Protein AF-A0A2E4GML8-F1 (afdb_monomer_lite)

Foldseek 3Di:
DPPPPDPPDPDDDDDDDDDDDDDPPPPPPDQPAFDFFAQPFQDDDLDFAFQKDWFDFLPLDDQAQWQDKDDDDPPDQKMWTWHWAQAQVGWIWIWIWGVDSPTNDIHTQDTGHQKTWREKDAQPVCVPFQKIWTWIKGSPPDPWIKIWIWMFHWDPDPDIHTDPVRTDTLDMDTADDLQQFYWDQFLVSKIKTAGALRHPAQNLPQSLADQLDDHQAIFTWAQPDDDPVHRTHQDPPQQCPPPPNGDSRGFEGNAHRFHDWEADSVPRWIKTWGAFAAWKTAIARGGGHARQNPPCDGAVHGHVVLFDHHPDDHDHGLDMDTLLQAHAWQFFYQFCAPPCVVRHRWGWTDHQFFGWIKIWHDPPPHTPDIGTRHGDRFSFNYWDQDDRGWIWTQGSHRGIITMDTDDPVCSVVVVVSNNDQKPLSRQQAPVQDRVHGDSNWAWAFFQAAADQQQWDKTKTKNAHDLFAWAAAAQAFIGGDAQIKIKIWTWHALEPPDCVSIATAWIWIFHGHPNDTWIWIWGADPVNNITGTADQQWDKDWHFHHYPPPDPGTDTDIFTGDHRSRLCLLLDVLRPRGARDHLQTQQAWDQPDDPVGTDRRLVVCQSNCRNVHRDDRDHHQHHLLDPVDDLVSSLLSNCQRFPQCQQDVVSSHNDQAHRRSPDDPVNRCQELHCDPDDQVLQFSAGCAFALDLSSHVVLVQLQDDDPSHGPVDSDDHRPPSSSVSVSVVRNPGDGPADFQALDDLVVCVVCQPDPLQQDQAFLVLLVVLCVSLVVQAQEAEQRGGTPSDYHLQQVLVVDGLSRLLVCVQQVQPDPDDPVPDDDPPSDDDDRDRHRSNSRDDPRSSSNNSSNSNHNHAFEEEEEEQAAAPPAPCCLQVCCQQANLQSQNPHHHFSYHHAEYEYNDYDPRGPVVVSCVVRVHYYDPALLCRQQVPHQAGDGAEYEYYFDDDDADADPLGDGFTCLLVSLVSQVVRCVSHVHEHEYEYEFFSGLALVSSVVSVVSCVVSVHQYDYHYLLLQFFKVVRDAAAAAFDFQEKEKEWEDDCRPGVSSQLRNVLSRQQRYRPGAQWWFWKWKDKDVVVVVCVVVCPVHHPVFVVQFVVQAPDFPPPPDDLSVQARMKMWMWIAGPVNYIYIYIYRYRGGDWMKMWTATPPPRDIDMITSDWDPAGPRSSSVSVSVQVSSCSSRVHHSWDNLSSSLSSNSSNNHSVNHVVNRDMGTCPVRRDGDHTPDDHDRDDDDDDHDDPVSD

Structure (mmCIF, N/CA/C/O backbone):
data_AF-A0A2E4GML8-F1
#
_entry.id   AF-A0A2E4GML8-F1
#
loop_
_atom_site.group_PDB
_atom_site.id
_atom_site.type_symbol
_atom_site.label_atom_id
_atom_site.label_alt_id
_atom_site.label_comp_id
_atom_site.label_asym_id
_atom_site.label_entity_id
_atom_site.label_seq_id
_atom_site.pdbx_PDB_ins_code
_atom_site.Cartn_x
_atom_site.Cartn_y
_atom_site.Cartn_z
_atom_site.occupancy
_atom_site.B_iso_or_equiv
_atom_site.auth_seq_id
_atom_site.auth_comp_id
_atom_site.auth_asym_id
_atom_site.auth_atom_id
_atom_site.pdbx_PDB_model_num
ATOM 1 N N . MET A 1 1 ? 67.924 37.752 13.178 1.00 34.91 1 MET A N 1
ATOM 2 C CA . MET A 1 1 ? 68.532 37.431 11.871 1.00 34.91 1 MET A CA 1
ATOM 3 C C . MET A 1 1 ? 67.804 36.215 11.316 1.00 34.91 1 MET A C 1
ATOM 5 O O . MET A 1 1 ? 67.844 35.180 11.957 1.00 34.91 1 MET A O 1
ATOM 9 N N . ILE A 1 2 ? 67.016 36.422 10.255 1.00 37.34 2 ILE A N 1
ATOM 10 C CA . ILE A 1 2 ? 66.423 35.429 9.333 1.00 37.34 2 ILE A CA 1
ATOM 11 C C . ILE A 1 2 ? 66.093 34.062 9.965 1.00 37.34 2 ILE A C 1
ATOM 13 O O . ILE A 1 2 ? 66.774 33.083 9.706 1.00 37.34 2 ILE A O 1
ATOM 17 N N . LEU A 1 3 ? 65.071 34.059 10.829 1.00 33.78 3 LEU A N 1
ATOM 18 C CA . LEU A 1 3 ? 64.222 32.921 11.268 1.00 33.78 3 LEU A CA 1
ATOM 19 C C . LEU A 1 3 ? 63.382 33.265 12.519 1.00 33.78 3 LEU A C 1
ATOM 21 O O . LEU A 1 3 ? 62.731 32.406 13.097 1.00 33.78 3 LEU A O 1
ATOM 25 N N . ALA A 1 4 ? 63.321 34.549 12.891 1.00 35.00 4 ALA A N 1
ATOM 26 C CA . ALA A 1 4 ? 62.378 35.100 13.870 1.00 35.00 4 ALA A CA 1
ATOM 27 C C . ALA A 1 4 ? 61.504 36.219 13.253 1.00 35.00 4 ALA A C 1
ATOM 29 O O . ALA A 1 4 ? 61.182 37.202 13.909 1.00 35.00 4 ALA A O 1
ATOM 30 N N . ILE A 1 5 ? 61.176 36.094 11.956 1.00 35.22 5 ILE A N 1
ATOM 31 C CA . ILE A 1 5 ? 60.320 37.019 11.179 1.00 35.22 5 ILE A CA 1
ATOM 32 C C . ILE A 1 5 ? 59.339 36.197 10.316 1.00 35.22 5 ILE A C 1
ATOM 34 O O . ILE A 1 5 ? 59.251 36.379 9.109 1.00 35.22 5 ILE A O 1
ATOM 38 N N . MET A 1 6 ? 58.642 35.219 10.908 1.00 33.28 6 MET A N 1
ATOM 39 C CA . MET A 1 6 ? 57.557 34.487 10.220 1.00 33.28 6 MET A CA 1
ATOM 40 C C . MET A 1 6 ? 56.359 34.134 11.126 1.00 33.28 6 MET A C 1
ATOM 42 O O . MET A 1 6 ? 55.556 33.284 10.756 1.00 33.28 6 MET A O 1
ATOM 46 N N . SER A 1 7 ? 56.173 34.791 12.282 1.00 32.69 7 SER A N 1
ATOM 47 C CA . SER A 1 7 ? 55.007 34.530 13.157 1.00 32.69 7 SER A CA 1
ATOM 48 C C . SER A 1 7 ? 54.119 35.737 13.490 1.00 32.69 7 SER A C 1
ATOM 50 O O . SER A 1 7 ? 53.157 35.586 14.237 1.00 32.69 7 SER A O 1
ATOM 52 N N . VAL A 1 8 ? 54.340 36.914 12.892 1.00 33.59 8 VAL A N 1
ATOM 53 C CA . VAL A 1 8 ? 53.464 38.085 13.092 1.00 33.59 8 VAL A CA 1
ATOM 54 C C . VAL A 1 8 ? 53.216 38.781 11.755 1.00 33.59 8 VAL A C 1
ATOM 56 O O . VAL A 1 8 ? 53.922 39.721 11.430 1.00 33.59 8 VAL A O 1
ATOM 59 N N . LEU A 1 9 ? 52.268 38.274 10.953 1.00 31.94 9 LEU A N 1
ATOM 60 C CA . LEU A 1 9 ? 51.573 39.005 9.864 1.00 31.94 9 LEU A CA 1
ATOM 61 C C . LEU A 1 9 ? 50.391 38.182 9.289 1.00 31.94 9 LEU A C 1
ATOM 63 O O . LEU A 1 9 ? 50.164 38.096 8.085 1.00 31.94 9 LEU A O 1
ATOM 67 N N . ARG A 1 10 ? 49.603 37.559 10.178 1.00 38.53 10 ARG A N 1
ATOM 68 C CA . ARG A 1 10 ? 48.253 37.031 9.898 1.00 38.53 10 ARG A CA 1
ATOM 69 C C . ARG A 1 10 ? 47.316 37.490 11.018 1.00 38.53 10 ARG A C 1
ATOM 71 O O . ARG A 1 10 ? 47.266 36.851 12.063 1.00 38.53 10 ARG A O 1
ATOM 78 N N . LYS A 1 11 ? 46.665 38.635 10.793 1.00 29.80 11 LYS A N 1
ATOM 79 C CA . LYS A 1 11 ? 45.475 39.238 11.444 1.00 29.80 11 LYS A CA 1
ATOM 80 C C . LYS A 1 11 ? 45.462 40.699 10.955 1.00 29.80 11 LYS A C 1
ATOM 82 O O . LYS A 1 11 ? 46.385 41.437 11.265 1.00 29.80 11 LYS A O 1
ATOM 87 N N . SER A 1 12 ? 44.671 41.026 9.928 1.00 28.55 12 SER A N 1
ATOM 88 C CA . SER A 1 12 ? 43.469 41.878 10.063 1.00 28.55 12 SER A CA 1
ATOM 89 C C . SER A 1 12 ? 43.796 43.156 10.849 1.00 28.55 12 SER A C 1
ATOM 91 O O . SER A 1 12 ? 44.064 43.078 12.039 1.00 28.55 12 SER A O 1
ATOM 93 N N . VAL A 1 13 ? 43.850 44.352 10.272 1.00 28.86 13 VAL A N 1
ATOM 94 C CA . VAL A 1 13 ? 42.737 45.205 9.807 1.00 28.86 13 VAL A CA 1
ATOM 95 C C . VAL A 1 13 ? 43.464 46.504 9.381 1.00 28.86 13 VAL A C 1
ATOM 97 O O . VAL A 1 13 ? 44.367 46.940 10.082 1.00 28.86 13 VAL A O 1
ATOM 100 N N . GLY A 1 14 ? 43.287 47.098 8.203 1.00 40.56 14 GLY A N 1
ATOM 101 C CA . GLY A 1 14 ? 42.026 47.569 7.652 1.00 40.56 14 GLY A CA 1
ATOM 102 C C . GLY A 1 14 ? 41.822 49.033 8.041 1.00 40.56 14 GLY A C 1
ATOM 103 O O . GLY A 1 14 ? 41.130 49.288 9.008 1.00 40.56 14 GLY A O 1
ATOM 104 N N . LEU A 1 15 ? 42.434 49.977 7.320 1.00 32.88 15 LEU A N 1
ATOM 105 C CA . LEU A 1 15 ? 41.909 51.332 7.098 1.00 32.88 15 LEU A CA 1
ATOM 106 C C . LEU A 1 15 ? 42.879 52.130 6.206 1.00 32.88 15 LEU A C 1
ATOM 108 O O . LEU A 1 15 ? 44.069 52.207 6.487 1.00 32.88 15 LEU A O 1
ATOM 112 N N . ILE A 1 16 ? 42.304 52.780 5.192 1.00 32.88 16 ILE A N 1
ATOM 113 C CA . ILE A 1 16 ? 42.807 53.982 4.509 1.00 32.88 16 ILE A CA 1
ATOM 114 C C . ILE A 1 16 ? 43.993 53.769 3.553 1.00 32.88 16 ILE A C 1
ATOM 116 O O . ILE A 1 16 ? 45.135 54.106 3.837 1.00 32.88 16 ILE A O 1
ATOM 120 N N . LEU A 1 17 ? 43.664 53.356 2.329 1.00 29.56 17 LEU A N 1
ATOM 121 C CA . LEU A 1 17 ? 44.216 54.011 1.140 1.00 29.56 17 LEU A CA 1
ATOM 122 C C . LEU A 1 17 ? 43.076 54.147 0.120 1.00 29.56 17 LEU A C 1
ATOM 124 O O . LEU A 1 17 ? 42.823 53.277 -0.708 1.00 29.56 17 LEU A O 1
ATOM 128 N N . MET A 1 18 ? 42.299 55.213 0.296 1.00 36.38 18 MET A N 1
ATOM 129 C CA . MET A 1 18 ? 41.141 55.579 -0.511 1.00 36.38 18 MET A CA 1
ATOM 130 C C . MET A 1 18 ? 41.472 56.932 -1.150 1.00 36.38 18 MET A C 1
ATOM 132 O O . MET A 1 18 ? 41.775 57.862 -0.406 1.00 36.38 18 MET A O 1
ATOM 136 N N . HIS A 1 19 ? 41.370 57.003 -2.484 1.00 33.75 19 HIS A N 1
ATOM 137 C CA . HIS A 1 19 ? 41.458 58.154 -3.410 1.00 33.75 19 HIS A CA 1
ATOM 138 C C . HIS A 1 19 ? 42.639 58.128 -4.400 1.00 33.75 19 HIS A C 1
ATOM 140 O O . HIS A 1 19 ? 43.799 58.104 -4.011 1.00 33.75 19 HIS A O 1
ATOM 146 N N . ALA A 1 20 ? 42.270 58.244 -5.685 1.00 29.72 20 ALA A N 1
ATOM 147 C CA . ALA A 1 20 ? 43.089 58.479 -6.881 1.00 29.72 20 ALA A CA 1
ATOM 148 C C . ALA A 1 20 ? 43.668 57.257 -7.628 1.00 29.72 20 ALA A C 1
ATOM 150 O O . ALA A 1 20 ? 44.875 57.127 -7.801 1.00 29.72 20 ALA A O 1
ATOM 151 N N . ILE A 1 21 ? 42.780 56.444 -8.216 1.00 32.88 21 ILE A N 1
ATOM 152 C CA . ILE A 1 21 ? 42.972 55.972 -9.600 1.00 32.88 21 ILE A CA 1
ATOM 153 C C . ILE A 1 21 ? 41.693 56.326 -10.362 1.00 32.88 21 ILE A C 1
ATOM 155 O O . ILE A 1 21 ? 40.656 55.687 -10.203 1.00 32.88 21 ILE A O 1
ATOM 159 N N . THR A 1 22 ? 41.767 57.400 -11.144 1.00 33.22 22 THR A N 1
ATOM 160 C CA . THR A 1 22 ? 40.674 57.917 -11.968 1.00 33.22 22 THR A CA 1
ATOM 161 C C . THR A 1 22 ? 40.956 57.591 -13.434 1.00 33.22 22 THR A C 1
ATOM 163 O O . THR A 1 22 ? 42.061 57.822 -13.915 1.00 33.22 22 THR A O 1
ATOM 166 N N . ALA A 1 23 ? 39.910 57.130 -14.125 1.00 34.31 23 ALA A N 1
ATOM 167 C CA . ALA A 1 23 ? 39.710 57.153 -15.577 1.00 34.31 23 ALA A CA 1
ATOM 168 C C . ALA A 1 23 ? 40.485 56.149 -16.461 1.00 34.31 23 ALA A C 1
ATOM 170 O O . ALA A 1 23 ? 41.213 56.516 -17.376 1.00 34.31 23 ALA A O 1
ATOM 171 N N . CYS A 1 24 ? 40.141 54.869 -16.326 1.00 28.94 24 CYS A N 1
ATOM 172 C CA . CYS A 1 24 ? 39.686 54.118 -17.499 1.00 28.94 24 CYS A CA 1
ATOM 173 C C . CYS A 1 24 ? 38.272 53.629 -17.195 1.00 28.94 24 CYS A C 1
ATOM 175 O O . CYS A 1 24 ? 38.067 52.673 -16.450 1.00 28.94 24 CYS A O 1
ATOM 177 N N . VAL A 1 25 ? 37.291 54.366 -17.713 1.00 33.84 25 VAL A N 1
ATOM 178 C CA . VAL A 1 25 ? 35.894 53.946 -17.747 1.00 33.84 25 VAL A CA 1
ATOM 179 C C . VAL A 1 25 ? 35.838 52.748 -18.690 1.00 33.84 25 VAL A C 1
ATOM 181 O O . VAL A 1 25 ? 35.785 52.908 -19.905 1.00 33.84 25 VAL A O 1
ATOM 184 N N . VAL A 1 26 ? 35.876 51.537 -18.134 1.00 34.19 26 VAL A N 1
ATOM 185 C CA . VAL A 1 26 ? 35.192 50.424 -18.785 1.00 34.19 26 VAL A CA 1
ATOM 186 C C . VAL A 1 26 ? 33.723 50.789 -18.674 1.00 34.19 26 VAL A C 1
ATOM 188 O O . VAL A 1 26 ? 33.162 50.809 -17.579 1.00 34.19 26 VAL A O 1
ATOM 191 N N . ILE A 1 27 ? 33.141 51.182 -19.803 1.00 33.50 27 ILE A N 1
ATOM 192 C CA . ILE A 1 27 ? 31.697 51.246 -19.981 1.00 33.50 27 ILE A CA 1
ATOM 193 C C . ILE A 1 27 ? 31.216 49.828 -19.668 1.00 33.50 27 ILE A C 1
ATOM 195 O O . ILE A 1 27 ? 31.347 48.929 -20.493 1.00 33.50 27 ILE A O 1
ATOM 199 N N . GLY A 1 28 ? 30.777 49.594 -18.432 1.00 34.22 28 GLY A N 1
ATOM 200 C CA . GLY A 1 28 ? 29.995 48.411 -18.125 1.00 34.22 28 GLY A CA 1
ATOM 201 C C . GLY A 1 28 ? 28.748 48.520 -18.982 1.00 34.22 28 GLY A C 1
ATOM 202 O O . GLY A 1 28 ? 28.014 49.499 -18.847 1.00 34.22 28 GLY A O 1
ATOM 203 N N . GLU A 1 29 ? 28.563 47.581 -19.909 1.00 38.66 29 GLU A N 1
ATOM 204 C CA . GLU A 1 29 ? 27.299 47.438 -20.622 1.00 38.66 29 GLU A CA 1
ATOM 205 C C . GLU A 1 29 ? 26.171 47.492 -19.589 1.00 38.66 29 GLU A C 1
ATOM 207 O O . GLU A 1 29 ? 26.199 46.764 -18.589 1.00 38.66 29 GLU A O 1
ATOM 212 N N . GLU A 1 30 ? 25.208 48.398 -19.785 1.00 44.25 30 GLU A N 1
ATOM 213 C CA . GLU A 1 30 ? 24.004 48.388 -18.962 1.00 44.25 30 GLU A CA 1
ATOM 214 C C . GLU A 1 30 ? 23.403 46.973 -19.010 1.00 44.25 30 GLU A C 1
ATOM 216 O O . GLU A 1 30 ? 23.312 46.385 -20.094 1.00 44.25 30 GLU A O 1
ATOM 221 N N . PRO A 1 31 ? 22.987 46.396 -17.867 1.00 53.28 31 PRO A N 1
ATOM 222 C CA . PRO A 1 31 ? 22.363 45.082 -17.866 1.00 53.28 31 PRO A CA 1
ATOM 223 C C . PRO A 1 31 ? 21.170 45.103 -18.821 1.00 53.28 31 PRO A C 1
ATOM 225 O O . PRO A 1 31 ? 20.324 45.996 -18.733 1.00 53.28 31 PRO A O 1
ATOM 228 N N . ALA A 1 32 ? 21.116 44.131 -19.738 1.00 63.62 32 ALA A N 1
ATOM 229 C CA . ALA A 1 32 ? 20.078 44.038 -20.759 1.00 63.62 32 ALA A CA 1
ATOM 230 C C . ALA A 1 32 ? 18.687 44.188 -20.122 1.00 63.62 32 ALA A C 1
ATOM 232 O O . ALA A 1 32 ? 18.182 43.287 -19.447 1.00 63.62 32 ALA A O 1
ATOM 233 N N . LYS A 1 33 ? 18.068 45.356 -20.303 1.00 72.56 33 LYS A N 1
ATOM 234 C CA . LYS A 1 33 ? 16.851 45.711 -19.578 1.00 72.56 33 LYS A CA 1
ATOM 235 C C . LYS A 1 33 ? 15.660 44.988 -20.195 1.00 72.56 33 LYS A C 1
ATOM 237 O O . LYS A 1 33 ? 15.373 45.124 -21.383 1.00 72.56 33 LYS A O 1
ATOM 242 N N . ARG A 1 34 ? 14.949 44.210 -19.379 1.00 86.31 34 ARG A N 1
ATOM 243 C CA . ARG A 1 34 ? 13.730 43.511 -19.794 1.00 86.31 34 ARG A CA 1
ATOM 244 C C . ARG A 1 34 ? 12.651 44.506 -20.229 1.00 86.31 34 ARG A C 1
ATOM 246 O O . ARG A 1 34 ? 12.312 45.418 -19.477 1.00 86.31 34 ARG A O 1
ATOM 253 N N . ILE A 1 35 ? 12.040 44.267 -21.390 1.00 89.38 35 ILE A N 1
ATOM 254 C CA . ILE A 1 35 ? 10.794 44.941 -21.769 1.00 89.38 35 ILE A CA 1
ATOM 255 C C . ILE A 1 35 ? 9.669 44.374 -20.900 1.00 89.38 35 ILE A C 1
ATOM 257 O O . ILE A 1 35 ? 9.404 43.171 -20.908 1.00 89.38 35 ILE A O 1
ATOM 261 N N . LEU A 1 36 ? 9.031 45.236 -20.110 1.00 91.31 36 LEU A N 1
ATOM 262 C CA . LEU A 1 36 ? 8.003 44.815 -19.164 1.00 91.31 36 LEU A CA 1
ATOM 263 C C . LEU A 1 36 ? 6.680 44.578 -19.889 1.00 91.31 36 LEU A C 1
ATOM 265 O O . LEU A 1 36 ? 6.194 45.449 -20.610 1.00 91.31 36 LEU A O 1
ATOM 269 N N . TRP A 1 37 ? 6.073 43.421 -19.650 1.00 92.19 37 TRP A N 1
ATOM 270 C CA . TRP A 1 37 ? 4.696 43.165 -20.050 1.00 92.19 37 TRP A CA 1
ATOM 271 C C . TRP A 1 37 ? 3.749 43.618 -18.935 1.00 92.19 37 TRP A C 1
ATOM 273 O O . TRP A 1 37 ? 4.024 43.415 -17.752 1.00 92.19 37 TRP A O 1
ATOM 283 N N . LYS A 1 38 ? 2.638 44.255 -19.303 1.00 86.00 38 LYS A N 1
ATOM 284 C CA . LYS A 1 38 ? 1.556 44.607 -18.380 1.00 86.00 38 LYS A CA 1
ATOM 285 C C . LYS A 1 38 ? 0.312 43.861 -18.832 1.00 86.00 38 LYS A C 1
ATOM 287 O O . LYS A 1 38 ? -0.085 44.007 -19.984 1.00 86.00 38 LYS A O 1
ATOM 292 N N . ASN A 1 39 ? -0.299 43.094 -17.936 1.00 82.81 39 ASN A N 1
ATOM 293 C CA . ASN A 1 39 ? -1.566 42.449 -18.235 1.00 82.81 39 ASN A CA 1
ATOM 294 C C . ASN A 1 39 ? -2.698 43.488 -18.165 1.00 82.81 39 ASN A C 1
ATOM 296 O O . ASN A 1 39 ? -3.185 43.809 -17.086 1.00 82.81 39 ASN A O 1
ATOM 300 N N . THR A 1 40 ? -3.070 44.075 -19.304 1.00 79.38 40 THR A N 1
ATOM 301 C CA . THR A 1 40 ? -4.143 45.085 -19.363 1.00 79.38 40 THR A CA 1
ATOM 302 C C . THR A 1 40 ? -5.504 44.506 -19.745 1.00 79.38 40 THR A C 1
ATOM 304 O O . THR A 1 40 ? -6.518 45.161 -19.482 1.00 79.38 40 THR A O 1
ATOM 307 N N . ASN A 1 41 ? -5.520 43.310 -20.350 1.00 84.00 41 ASN A N 1
ATOM 308 C CA . ASN A 1 41 ? -6.681 42.771 -21.066 1.00 84.00 41 ASN A CA 1
ATOM 309 C C . ASN A 1 41 ? -7.114 41.371 -20.590 1.00 84.00 41 ASN A C 1
ATOM 311 O O . ASN A 1 41 ? -8.304 41.092 -20.604 1.00 84.00 41 ASN A O 1
ATOM 315 N N . LEU A 1 42 ? -6.203 40.495 -20.145 1.00 87.69 42 LEU A N 1
ATOM 316 C CA . LEU A 1 42 ? -6.548 39.166 -19.613 1.00 87.69 42 LEU A CA 1
ATOM 317 C C . LEU A 1 42 ? -6.881 39.272 -18.120 1.00 87.69 42 LEU A C 1
ATOM 319 O O . LEU A 1 42 ? -6.115 38.824 -17.267 1.00 87.69 42 LEU A O 1
ATOM 323 N N . ILE A 1 43 ? -7.992 39.940 -17.817 1.00 81.38 43 ILE A N 1
ATOM 324 C CA . ILE A 1 43 ? -8.480 40.171 -16.457 1.00 81.38 43 ILE A CA 1
ATOM 325 C C . ILE A 1 43 ? -9.926 39.679 -16.387 1.00 81.38 43 ILE A C 1
ATOM 327 O O . ILE A 1 43 ? -10.773 40.184 -17.115 1.00 81.38 43 ILE A O 1
ATOM 331 N N . GLY A 1 44 ? -10.208 38.741 -15.483 1.00 76.44 44 GLY A N 1
ATOM 332 C CA . GLY A 1 44 ? -11.558 38.219 -15.253 1.00 76.44 44 GLY A CA 1
ATOM 333 C C . GLY A 1 44 ? -11.763 36.872 -15.942 1.00 76.44 44 GLY A C 1
ATOM 334 O O . GLY A 1 44 ? -10.797 36.152 -16.185 1.00 76.44 44 GLY A O 1
ATOM 335 N N . SER A 1 45 ? -13.012 36.537 -16.262 1.00 77.69 45 SER A N 1
ATOM 336 C CA . SER A 1 45 ? -13.388 35.295 -16.948 1.00 77.69 45 SER A CA 1
ATOM 337 C C . SER A 1 45 ? -14.343 35.599 -18.118 1.00 77.69 45 SER A C 1
ATOM 339 O O . SER A 1 45 ? -15.088 36.580 -18.061 1.00 77.69 45 SER A O 1
ATOM 341 N N . PRO A 1 46 ? -14.293 34.805 -19.205 1.00 78.94 46 PRO A N 1
ATOM 342 C CA . PRO A 1 46 ? -15.237 34.889 -20.321 1.00 78.94 46 PRO A CA 1
ATOM 343 C C . PRO A 1 46 ? -16.622 34.323 -19.993 1.00 78.94 46 PRO A C 1
ATOM 345 O O . PRO A 1 46 ? -17.576 34.562 -20.734 1.00 78.94 46 PRO A O 1
ATOM 348 N N . GLU A 1 47 ? -16.742 33.556 -18.916 1.00 76.50 47 GLU A N 1
ATOM 349 C CA . GLU A 1 47 ? -18.000 33.018 -18.435 1.00 76.50 47 GLU A CA 1
ATOM 350 C C . GLU A 1 47 ? -18.713 34.058 -17.549 1.00 76.50 47 GLU A C 1
ATOM 352 O O . GLU A 1 47 ? -18.061 34.774 -16.784 1.00 76.50 47 GLU A O 1
ATOM 357 N N . PRO A 1 48 ? -20.054 34.176 -17.632 1.00 68.75 48 PRO A N 1
ATOM 358 C CA . PRO A 1 48 ? -20.785 35.059 -16.736 1.00 68.75 48 PRO A CA 1
ATOM 359 C C . PRO A 1 48 ? -20.552 34.621 -15.283 1.00 68.75 48 PRO A C 1
ATOM 361 O O . PRO A 1 48 ? -20.461 33.414 -15.023 1.00 68.75 48 PRO A O 1
ATOM 364 N N . PRO A 1 49 ? -20.487 35.566 -14.329 1.00 69.69 49 PRO A N 1
ATOM 365 C CA . PRO A 1 49 ? -20.325 35.208 -12.932 1.00 69.69 49 PRO A CA 1
ATOM 366 C C . PRO A 1 49 ? -21.486 34.316 -12.493 1.00 69.69 49 PRO A C 1
ATOM 368 O O . PRO A 1 49 ? -22.643 34.547 -12.855 1.00 69.69 49 PRO A O 1
ATOM 371 N N . LEU A 1 50 ? -21.167 33.288 -11.718 1.00 82.50 50 LEU A N 1
ATOM 372 C CA . LEU A 1 50 ? -22.173 32.443 -11.092 1.00 82.50 50 LEU A CA 1
ATOM 373 C C . LEU A 1 50 ? -22.971 33.248 -10.049 1.00 82.50 50 LEU A C 1
ATOM 375 O O . LEU A 1 50 ? -22.481 34.268 -9.558 1.00 82.50 50 LEU A O 1
ATOM 379 N N . PRO A 1 51 ? -24.210 32.831 -9.724 1.00 83.75 51 PRO A N 1
ATOM 380 C CA . PRO A 1 51 ? -25.103 33.615 -8.868 1.00 83.75 51 PRO A CA 1
ATOM 381 C C . PRO A 1 51 ? -24.556 33.845 -7.452 1.00 83.75 51 PRO A C 1
ATOM 383 O O . PRO A 1 51 ? -24.936 34.831 -6.811 1.00 83.75 51 PRO A O 1
ATOM 386 N N . TYR A 1 52 ? -23.646 32.984 -6.985 1.00 90.94 52 TYR A N 1
ATOM 387 C CA . TYR A 1 52 ? -23.057 33.074 -5.654 1.00 90.94 52 TYR A CA 1
ATOM 388 C C . TYR A 1 52 ? -21.529 33.025 -5.682 1.00 90.94 52 TYR A C 1
ATOM 390 O O . TYR A 1 52 ? -20.897 32.505 -6.601 1.00 90.94 52 TYR A O 1
ATOM 398 N N . THR A 1 53 ? -20.946 33.558 -4.617 1.00 90.00 53 THR A N 1
ATOM 399 C CA . THR A 1 53 ? -19.528 33.451 -4.273 1.00 90.00 53 THR A CA 1
ATOM 400 C C . THR A 1 53 ? -19.390 33.194 -2.773 1.00 90.00 53 THR A C 1
ATOM 402 O O . THR A 1 53 ? -20.376 33.234 -2.034 1.00 90.00 53 THR A O 1
ATOM 405 N N . PHE A 1 54 ? -18.171 32.936 -2.314 1.00 92.31 54 PHE A N 1
ATOM 406 C CA . PHE A 1 54 ? -17.867 32.652 -0.918 1.00 92.31 54 PHE A CA 1
ATOM 407 C C . PHE A 1 54 ? -16.801 33.613 -0.398 1.00 92.31 54 PHE A C 1
ATOM 409 O O . PHE A 1 54 ? -15.664 33.630 -0.865 1.00 92.31 54 PHE A O 1
ATOM 416 N N . GLU A 1 55 ? -17.165 34.411 0.599 1.00 92.19 55 GLU A N 1
ATOM 417 C CA . GLU A 1 55 ? -16.276 35.392 1.217 1.00 92.19 55 GLU A CA 1
ATOM 418 C C . GLU A 1 55 ? -15.743 34.857 2.545 1.00 92.19 55 GLU A C 1
ATOM 420 O O . GLU A 1 55 ? -16.504 34.319 3.351 1.00 92.19 55 GLU A O 1
ATOM 425 N N . LYS A 1 56 ? -14.438 35.012 2.792 1.00 93.44 56 LYS A N 1
ATOM 426 C CA . LYS A 1 56 ? -13.839 34.601 4.064 1.00 93.44 56 LYS A CA 1
ATOM 427 C C . LYS A 1 56 ? -14.491 35.364 5.219 1.00 93.44 56 LYS A C 1
ATOM 429 O O . LYS A 1 56 ? -14.591 36.585 5.190 1.00 93.44 56 LYS A O 1
ATOM 434 N N . THR A 1 57 ? -14.901 34.641 6.251 1.00 94.56 57 THR A N 1
ATOM 435 C CA . THR A 1 57 ? -15.521 35.182 7.465 1.00 94.56 57 THR A CA 1
ATOM 436 C C . THR A 1 57 ? -14.733 34.735 8.703 1.00 94.56 57 THR A C 1
ATOM 438 O O . THR A 1 57 ? -13.775 33.971 8.579 1.00 94.56 57 THR A O 1
ATOM 441 N N . PHE A 1 58 ? -15.075 35.251 9.888 1.00 94.69 58 PHE A N 1
ATOM 442 C CA . PHE A 1 58 ? -14.326 35.018 11.132 1.00 94.69 58 PHE A CA 1
ATOM 443 C C . PHE A 1 58 ? -12.829 35.378 11.008 1.00 94.69 58 PHE A C 1
ATOM 445 O O . PHE A 1 58 ? -11.951 34.683 11.510 1.00 94.69 58 PHE A O 1
ATOM 452 N N . THR A 1 59 ? -12.510 36.474 10.313 1.00 94.25 59 THR A N 1
ATOM 453 C CA . THR A 1 59 ? -11.128 36.868 9.965 1.00 94.25 59 THR A CA 1
ATOM 454 C C . THR A 1 59 ? -10.279 37.289 11.167 1.00 94.25 59 THR A C 1
ATOM 456 O O . THR A 1 59 ? -9.053 37.305 11.075 1.00 94.25 59 THR A O 1
ATOM 459 N N . ASN A 1 60 ? -10.923 37.595 12.295 1.00 94.44 60 ASN A N 1
ATOM 460 C CA . ASN A 1 60 ? -10.287 37.971 13.556 1.00 94.44 60 ASN A CA 1
ATOM 461 C C . ASN A 1 60 ? -9.871 36.760 14.420 1.00 94.44 60 ASN A C 1
ATOM 463 O O . ASN A 1 60 ? -9.321 36.954 15.506 1.00 94.44 60 ASN A O 1
ATOM 467 N N . VAL A 1 61 ? -10.118 35.524 13.965 1.00 92.81 61 VAL A N 1
ATOM 468 C CA . VAL A 1 61 ? -9.675 34.284 14.622 1.00 92.81 61 VAL A CA 1
ATOM 469 C C . VAL A 1 61 ? -8.891 33.395 13.658 1.00 92.81 61 VAL A C 1
ATOM 471 O O . VAL A 1 61 ? -9.193 33.290 12.471 1.00 92.81 61 VAL A O 1
ATOM 474 N N . GLU A 1 62 ? -7.858 32.732 14.173 1.00 89.88 62 GLU A N 1
ATOM 475 C CA . GLU A 1 62 ? -7.023 31.831 13.381 1.00 89.88 62 GLU A CA 1
ATOM 476 C C . GLU A 1 62 ? -7.612 30.414 13.384 1.00 89.88 62 GLU A C 1
ATOM 478 O O . GLU A 1 62 ? -7.567 29.697 14.385 1.00 89.88 62 GLU A O 1
ATOM 483 N N . LEU A 1 63 ? -8.168 30.006 12.243 1.00 93.56 63 LEU A N 1
ATOM 484 C CA . LEU A 1 63 ? -8.735 28.677 12.025 1.00 93.56 63 LEU A CA 1
ATOM 485 C C . LEU A 1 63 ? -7.852 27.920 11.033 1.00 93.56 63 LEU A C 1
ATOM 487 O O . LEU A 1 63 ? -8.060 27.967 9.823 1.00 93.56 63 LEU A O 1
ATOM 491 N N . ASN A 1 64 ? -6.830 27.247 11.557 1.00 89.50 64 ASN A N 1
ATOM 492 C CA . ASN A 1 64 ? -5.883 26.494 10.741 1.00 89.50 64 ASN A CA 1
ATOM 493 C C . ASN A 1 64 ? -6.452 25.122 10.386 1.00 89.50 64 ASN A C 1
ATOM 495 O O . ASN A 1 64 ? -6.595 24.272 11.264 1.00 89.50 64 ASN A O 1
ATOM 499 N N . ARG A 1 65 ? -6.703 24.900 9.090 1.00 93.19 65 ARG A N 1
ATOM 500 C CA . ARG A 1 65 ? -7.187 23.630 8.528 1.00 93.19 65 ARG A CA 1
ATOM 501 C C . ARG A 1 65 ? -8.500 23.143 9.161 1.00 93.19 65 ARG A C 1
ATOM 503 O O . ARG A 1 65 ? -8.536 22.023 9.684 1.00 93.19 65 ARG A O 1
ATOM 510 N N . PRO A 1 66 ? -9.574 23.956 9.144 1.00 96.62 66 PRO A N 1
ATOM 511 C CA . PRO A 1 66 ? -10.884 23.475 9.547 1.00 96.62 66 PRO A CA 1
ATOM 512 C C . PRO A 1 66 ? -11.324 22.349 8.609 1.00 96.62 66 PRO A C 1
ATOM 514 O O . PRO A 1 66 ? -11.000 22.355 7.420 1.00 96.62 66 PRO A O 1
ATOM 517 N N . ILE A 1 67 ? -12.018 21.367 9.173 1.00 96.06 67 ILE A N 1
ATOM 518 C CA . ILE A 1 67 ? -12.548 20.215 8.430 1.00 96.06 67 ILE A CA 1
ATOM 519 C C . ILE A 1 67 ? -14.041 19.995 8.658 1.00 96.06 67 ILE A C 1
ATOM 521 O O . ILE A 1 67 ? -14.678 19.308 7.865 1.00 96.06 67 ILE A O 1
ATOM 525 N N . TYR A 1 68 ? -14.602 20.568 9.724 1.00 97.00 68 TYR A N 1
ATOM 526 C CA . TYR A 1 68 ? -16.013 20.444 10.072 1.00 97.00 68 TYR A CA 1
ATOM 527 C C . TYR A 1 68 ? -16.466 21.630 10.922 1.00 97.00 68 TYR A C 1
ATOM 529 O O . TYR A 1 68 ? -15.649 22.247 11.616 1.00 97.00 68 TYR A O 1
ATOM 537 N N . LEU A 1 69 ? -17.761 21.931 10.878 1.00 95.88 69 LEU A N 1
ATOM 538 C CA . LEU A 1 69 ? -18.400 22.919 11.736 1.00 95.88 69 LEU A CA 1
ATOM 539 C C . LEU A 1 69 ? -19.856 22.546 12.025 1.00 95.88 69 LEU A C 1
ATOM 541 O O . LEU A 1 69 ? -20.543 22.012 11.157 1.00 95.88 69 LEU A O 1
ATOM 545 N N . VAL A 1 70 ? -20.324 22.869 13.227 1.00 94.38 70 VAL A N 1
ATOM 546 C CA . VAL A 1 70 ? -21.702 22.634 13.672 1.00 94.38 70 VAL A CA 1
ATOM 547 C C . VAL A 1 70 ? -22.135 23.742 14.634 1.00 94.38 70 VAL A C 1
ATOM 549 O O . VAL A 1 70 ? -21.310 24.282 15.371 1.00 94.38 70 VAL A O 1
ATOM 552 N N . GLU A 1 71 ? -23.413 24.111 14.593 1.00 92.00 71 GLU A N 1
ATOM 553 C CA . GLU A 1 71 ? -24.017 25.060 15.534 1.00 92.00 71 GLU A CA 1
ATOM 554 C C . GLU A 1 71 ? -24.431 24.317 16.805 1.00 92.00 71 GLU A C 1
ATOM 556 O O . GLU A 1 71 ? -24.984 23.219 16.730 1.00 92.00 71 GLU A O 1
ATOM 561 N N . GLU A 1 72 ? -24.099 24.876 17.966 1.00 91.50 72 GLU A N 1
ATOM 562 C CA . GLU A 1 72 ? -24.485 24.286 19.245 1.00 91.50 72 GLU A CA 1
ATOM 563 C C . GLU A 1 72 ? -25.982 24.564 19.521 1.00 91.50 72 GLU A C 1
ATOM 565 O O . GLU A 1 72 ? -26.407 25.712 19.363 1.00 91.50 72 GLU A O 1
ATOM 570 N N . PRO A 1 73 ? -26.786 23.549 19.912 1.00 88.31 73 PRO A N 1
ATOM 571 C CA . PRO A 1 73 ? -28.237 23.681 20.049 1.00 88.31 73 PRO A CA 1
ATOM 572 C C . PRO A 1 73 ? -28.720 24.787 21.004 1.00 88.31 73 PRO A C 1
ATOM 574 O O . PRO A 1 73 ? -28.059 25.135 21.982 1.00 88.31 73 PRO A O 1
ATOM 577 N N . ASP A 1 74 ? -29.912 25.299 20.690 1.00 68.94 74 ASP A N 1
ATOM 578 C CA . ASP A 1 74 ? -30.645 26.413 21.309 1.00 68.94 74 ASP A CA 1
ATOM 579 C C . ASP A 1 74 ? -30.792 26.340 22.849 1.00 68.94 74 ASP A C 1
ATOM 581 O O . ASP A 1 74 ? -31.212 25.299 23.359 1.00 68.94 74 ASP A O 1
ATOM 585 N N . PRO A 1 75 ? -30.558 27.443 23.599 1.00 64.94 75 PRO A N 1
ATOM 586 C CA . PRO A 1 75 ? -30.068 28.745 23.134 1.00 64.94 75 PRO A CA 1
ATOM 587 C C . PRO A 1 75 ? -28.548 28.855 23.230 1.00 64.94 75 PRO A C 1
ATOM 589 O O . PRO A 1 75 ? -27.990 29.142 24.293 1.00 64.94 75 PRO A O 1
ATOM 592 N N . SER A 1 76 ? -27.863 28.717 22.093 1.00 66.31 76 SER A N 1
ATOM 593 C CA . SER A 1 76 ? -26.449 29.057 21.986 1.00 66.31 76 SER A CA 1
ATOM 594 C C . SER A 1 76 ? -26.159 29.805 20.678 1.00 66.31 76 SER A C 1
ATOM 596 O O . SER A 1 76 ? -26.413 29.311 19.586 1.00 66.31 76 SER A O 1
ATOM 598 N N . ASP A 1 77 ? -25.572 31.000 20.784 1.00 86.06 77 ASP A N 1
ATOM 599 C CA . ASP A 1 77 ? -25.012 31.736 19.640 1.00 86.06 77 ASP A CA 1
ATOM 600 C C . ASP A 1 77 ? -23.596 31.217 19.311 1.00 86.06 77 ASP A C 1
ATOM 602 O O . ASP A 1 77 ? -22.690 32.018 19.068 1.00 86.06 77 ASP A O 1
ATOM 606 N N . PHE A 1 78 ? -23.325 29.912 19.418 1.00 92.38 78 PHE A N 1
ATOM 607 C CA . PHE A 1 78 ? -21.968 29.362 19.321 1.00 92.38 78 PHE A CA 1
ATOM 608 C C . PHE A 1 78 ? -21.823 28.309 18.221 1.00 92.38 78 PHE A C 1
ATOM 610 O O . PHE A 1 78 ? -22.692 27.481 17.974 1.00 92.38 78 PHE A O 1
ATOM 617 N N . LEU A 1 79 ? -20.656 28.331 17.579 1.00 94.50 79 LEU A N 1
ATOM 618 C CA . LEU A 1 79 ? -20.203 27.327 16.628 1.00 94.50 79 LEU A CA 1
ATOM 619 C C . LEU A 1 79 ? -19.097 26.488 17.257 1.00 94.50 79 LEU A C 1
ATOM 621 O O . LEU A 1 79 ? -18.188 27.025 17.902 1.00 94.50 79 LEU A O 1
ATOM 625 N N . LEU A 1 80 ? -19.132 25.188 16.985 1.00 96.44 80 LEU A N 1
ATOM 626 C CA . LEU A 1 80 ? -17.998 24.293 17.161 1.00 96.44 80 LEU A CA 1
ATOM 627 C C . LEU A 1 80 ? -17.318 24.073 15.811 1.00 96.44 80 LEU A C 1
ATOM 629 O O . LEU A 1 80 ? -17.970 23.732 14.828 1.00 96.44 80 LEU A O 1
ATOM 633 N N . VAL A 1 81 ? -15.999 24.255 15.762 1.00 97.62 81 VAL A N 1
ATOM 634 C CA . VAL A 1 81 ? -15.177 24.072 14.558 1.00 97.62 81 VAL A CA 1
ATOM 635 C C . VAL A 1 81 ? -14.090 23.052 14.847 1.00 97.62 81 VAL A C 1
ATOM 637 O O . VAL A 1 81 ? -13.292 23.224 15.770 1.00 97.62 81 VAL A O 1
ATOM 640 N N . ILE A 1 82 ? -14.033 22.002 14.033 1.00 97.94 82 ILE A N 1
ATOM 641 C CA . ILE A 1 82 ? -13.027 20.947 14.148 1.00 97.94 82 ILE A CA 1
ATOM 642 C C . ILE A 1 82 ? -11.832 21.309 13.270 1.00 97.94 82 ILE A C 1
ATOM 644 O O . ILE A 1 82 ? -11.976 21.533 12.066 1.00 97.94 82 ILE A O 1
ATOM 648 N N . LEU A 1 83 ? -10.647 21.353 13.875 1.00 96.38 83 LEU A N 1
ATOM 649 C CA . LEU A 1 83 ? -9.374 21.579 13.198 1.00 96.38 83 LEU A CA 1
ATOM 650 C C . LEU A 1 83 ? -8.609 20.261 13.052 1.00 96.38 83 LEU A C 1
ATOM 652 O O . LEU A 1 83 ? -8.448 19.513 14.022 1.00 96.38 83 LEU A O 1
ATOM 656 N N . GLN A 1 84 ? -8.093 20.012 11.848 1.00 92.50 84 GLN A N 1
ATOM 657 C CA . GLN A 1 84 ? -7.339 18.802 11.521 1.00 92.50 84 GLN A CA 1
ATOM 658 C C . GLN A 1 84 ? -6.060 18.664 12.372 1.00 92.50 84 GLN A C 1
ATOM 660 O O . GLN A 1 84 ? -5.319 19.631 12.566 1.00 92.50 84 GLN A O 1
ATOM 665 N N . GLY A 1 85 ? -5.775 17.442 12.836 1.00 88.88 85 GLY A N 1
ATOM 666 C CA . GLY A 1 85 ? -4.599 17.111 13.649 1.00 88.88 85 GLY A CA 1
ATOM 667 C C . GLY A 1 85 ? -4.418 15.601 13.827 1.00 88.88 85 GLY A C 1
ATOM 668 O O . GLY A 1 85 ? -4.328 14.865 12.854 1.00 88.88 85 GLY A O 1
ATOM 669 N N . GLY A 1 86 ? -4.366 15.131 15.070 1.00 82.25 86 GLY A N 1
ATOM 670 C CA . GLY A 1 86 ? -4.340 13.711 15.422 1.00 82.25 86 GLY A CA 1
ATOM 671 C C . GLY A 1 86 ? -2.952 13.093 15.556 1.00 82.25 86 GLY A C 1
ATOM 672 O O . GLY A 1 86 ? -2.846 11.877 15.671 1.00 82.25 86 GLY A O 1
ATOM 673 N N . GLU A 1 87 ? -1.893 13.895 15.579 1.00 85.06 87 GLU A N 1
ATOM 674 C CA . GLU A 1 87 ? -0.566 13.466 16.029 1.00 85.06 87 GLU A CA 1
ATOM 675 C C . GLU A 1 87 ? -0.371 13.787 17.517 1.00 85.06 87 GLU A C 1
ATOM 677 O O . GLU A 1 87 ? -1.135 14.555 18.103 1.00 85.06 87 GLU A O 1
ATOM 682 N N . GLU A 1 88 ? 0.670 13.230 18.141 1.00 82.81 88 GLU A N 1
ATOM 683 C CA . GLU A 1 88 ? 1.029 13.564 19.530 1.00 82.81 88 GLU A CA 1
ATOM 684 C C . GLU A 1 88 ? 1.335 15.063 19.680 1.00 82.81 88 GLU A C 1
ATOM 686 O O . GLU A 1 88 ? 0.799 15.748 20.550 1.00 82.81 88 GLU A O 1
ATOM 691 N N . ASN A 1 89 ? 2.159 15.586 18.767 1.00 85.56 89 ASN A N 1
ATOM 692 C CA . ASN A 1 89 ? 2.620 16.975 18.783 1.00 85.56 89 ASN A CA 1
ATOM 693 C C . ASN A 1 89 ? 1.667 17.933 18.047 1.00 85.56 89 ASN A C 1
ATOM 695 O O . ASN A 1 89 ? 1.790 19.149 18.186 1.00 85.56 89 ASN A O 1
ATOM 699 N N . GLN A 1 90 ? 0.707 17.398 17.287 1.00 86.62 90 GLN A N 1
ATOM 700 C CA . GLN A 1 90 ? -0.323 18.161 16.583 1.00 86.62 90 GLN A CA 1
ATOM 701 C C . GLN A 1 90 ? -1.693 17.472 16.743 1.00 86.62 90 GLN A C 1
ATOM 703 O O . GLN A 1 90 ? -2.187 16.830 15.817 1.00 86.62 90 GLN A O 1
ATOM 708 N N . PRO A 1 91 ? -2.311 17.570 17.930 1.00 91.25 91 PRO A N 1
ATOM 709 C CA . PRO A 1 91 ? -3.557 16.880 18.250 1.00 91.25 91 PRO A CA 1
ATOM 710 C C . PRO A 1 91 ? -4.752 17.504 17.530 1.00 91.25 91 PRO A C 1
ATOM 712 O O . PRO A 1 91 ? -4.738 18.691 17.187 1.00 91.25 91 PRO A O 1
ATOM 715 N N . SER A 1 92 ? -5.802 16.707 17.334 1.00 93.50 92 SER A N 1
ATOM 716 C CA . SER A 1 92 ? -7.081 17.220 16.834 1.00 93.50 92 SER A CA 1
ATOM 717 C C . SER A 1 92 ? -7.696 18.141 17.874 1.00 93.50 92 SER A C 1
ATOM 719 O O . SER A 1 92 ? -7.563 17.898 19.078 1.00 93.50 92 SER A O 1
ATOM 721 N N . ARG A 1 93 ? -8.349 19.213 17.422 1.00 95.94 93 ARG A N 1
ATOM 722 C CA . ARG A 1 93 ? -8.944 20.217 18.310 1.00 95.94 93 ARG A CA 1
ATOM 723 C C . ARG A 1 93 ? -10.337 20.587 17.840 1.00 95.94 93 ARG A C 1
ATOM 725 O O . ARG A 1 93 ? -10.538 20.802 16.650 1.00 95.94 93 ARG A O 1
ATOM 732 N N . ILE A 1 94 ? -11.249 20.735 18.788 1.00 97.56 94 ILE A N 1
ATOM 733 C CA . ILE A 1 94 ? -12.539 21.387 18.583 1.00 97.56 94 ILE A CA 1
ATOM 734 C C . ILE A 1 94 ? -12.442 22.755 19.246 1.00 97.56 94 ILE A C 1
ATOM 736 O O . ILE A 1 94 ? -12.027 22.851 20.403 1.00 97.56 94 ILE A O 1
ATOM 740 N N . LEU A 1 95 ? -12.766 23.810 18.508 1.00 96.75 95 LEU A N 1
ATOM 741 C CA . LEU A 1 95 ? -12.834 25.172 19.023 1.00 96.75 95 LEU A CA 1
ATOM 742 C C . LEU A 1 95 ? -14.288 25.620 19.109 1.00 96.75 95 LEU A C 1
ATOM 744 O O . LEU A 1 95 ? -15.044 25.403 18.170 1.00 96.75 95 LEU A O 1
ATOM 748 N N . ARG A 1 96 ? -14.641 26.295 20.200 1.00 95.00 96 ARG A N 1
ATOM 749 C CA . ARG A 1 96 ? -15.927 26.957 20.407 1.00 95.00 96 ARG A CA 1
ATOM 750 C C . ARG A 1 96 ? -15.770 28.462 20.224 1.00 95.00 96 ARG A C 1
ATOM 752 O O . ARG A 1 96 ? -14.892 29.080 20.833 1.00 95.00 96 ARG A O 1
ATOM 759 N N . LEU A 1 97 ? -16.601 29.068 19.387 1.00 94.62 97 LEU A N 1
ATOM 760 C CA . LEU A 1 97 ? -16.585 30.506 19.116 1.00 94.62 97 LEU A CA 1
ATOM 761 C C . LEU A 1 97 ? -18.002 31.032 18.935 1.00 94.62 97 LEU A C 1
ATOM 763 O O . LEU A 1 97 ? -18.884 30.297 18.508 1.00 94.62 97 LEU A O 1
ATOM 767 N N . LYS A 1 98 ? -18.217 32.311 19.246 1.00 93.50 98 LYS A N 1
ATOM 768 C CA . LYS A 1 98 ? -19.504 32.954 18.975 1.00 93.50 98 LYS A CA 1
ATOM 769 C C . LYS A 1 98 ? -19.765 32.960 17.463 1.00 93.50 98 LYS A C 1
ATOM 771 O O . LYS A 1 98 ? -18.840 33.254 16.703 1.00 93.50 98 LYS A O 1
ATOM 776 N N . ASN A 1 99 ? -20.998 32.684 17.045 1.00 91.88 99 ASN A N 1
ATOM 777 C CA . ASN A 1 99 ? -21.506 32.790 15.679 1.00 91.88 99 ASN A CA 1
ATOM 778 C C . ASN A 1 99 ? -21.651 34.267 15.260 1.00 91.88 99 ASN A C 1
ATOM 780 O O . ASN A 1 99 ? -22.723 34.774 14.949 1.00 91.88 99 ASN A O 1
ATOM 784 N N . ASP A 1 100 ? -20.538 34.988 15.317 1.00 91.88 100 ASP A N 1
ATOM 785 C CA . ASP A 1 100 ? -20.409 36.402 14.999 1.00 91.88 100 ASP A CA 1
ATOM 786 C C . ASP A 1 100 ? -19.101 36.588 14.210 1.00 91.88 100 ASP A C 1
ATOM 788 O O . ASP A 1 100 ? -18.026 36.315 14.759 1.00 91.88 100 ASP A O 1
ATOM 792 N N . PRO A 1 101 ? -19.149 37.039 12.940 1.00 90.25 101 PRO A N 1
ATOM 793 C CA . PRO A 1 101 ? -17.956 37.314 12.135 1.00 90.25 101 PRO A CA 1
ATOM 794 C C . PRO A 1 101 ? -16.920 38.224 12.806 1.00 90.25 101 PRO A C 1
ATOM 796 O O . PRO A 1 101 ? -15.728 38.091 12.524 1.00 90.25 101 PRO A O 1
ATOM 799 N N . GLU A 1 102 ? -17.357 39.119 13.696 1.00 93.75 102 GLU A N 1
ATOM 800 C CA . GLU A 1 102 ? -16.494 40.055 14.422 1.00 93.75 102 GLU A CA 1
ATOM 801 C C . GLU A 1 102 ? -15.868 39.446 15.685 1.00 93.75 102 GLU A C 1
ATOM 803 O O . GLU A 1 102 ? -15.119 40.120 16.404 1.00 93.75 102 GLU A O 1
ATOM 808 N N . THR A 1 103 ? -16.129 38.165 15.968 1.00 94.06 103 THR A N 1
ATOM 809 C CA . THR A 1 103 ? -15.549 37.477 17.122 1.00 94.06 103 THR A CA 1
ATOM 810 C C . THR A 1 103 ? -14.024 37.525 17.095 1.00 94.06 103 THR A C 1
ATOM 812 O O . THR A 1 103 ? -13.377 37.240 16.092 1.00 94.06 103 THR A O 1
ATOM 815 N N . LYS A 1 104 ? -13.428 37.867 18.239 1.00 93.88 104 LYS A N 1
ATOM 816 C CA . LYS A 1 104 ? -11.967 37.974 18.411 1.00 93.88 104 LYS A CA 1
ATOM 817 C C . LYS A 1 104 ? -11.376 36.807 19.196 1.00 93.88 104 LYS A C 1
ATOM 819 O O . LYS A 1 104 ? -10.186 36.805 19.501 1.00 93.88 104 LYS A O 1
ATOM 824 N N . LYS A 1 105 ? -12.221 35.869 19.632 1.00 91.94 105 LYS A N 1
ATOM 825 C CA . LYS A 1 105 ? -11.841 34.773 20.525 1.00 91.94 105 LYS A CA 1
ATOM 826 C C . LYS A 1 105 ? -12.468 33.472 20.044 1.00 91.94 105 LYS A C 1
ATOM 828 O O . LYS A 1 105 ? -13.676 33.400 19.842 1.00 91.94 105 LYS A O 1
ATOM 833 N N . ALA A 1 106 ? -11.632 32.447 19.943 1.00 94.00 106 ALA A N 1
ATOM 834 C CA . ALA A 1 106 ? -12.037 31.055 19.845 1.00 94.00 106 ALA A CA 1
ATOM 835 C C . ALA A 1 106 ? -11.426 30.317 21.038 1.00 94.00 106 ALA A C 1
ATOM 837 O O . ALA A 1 106 ? -10.244 30.501 21.342 1.00 94.00 106 ALA A O 1
ATOM 838 N N . LYS A 1 107 ? -12.236 29.535 21.746 1.00 94.38 107 LYS A N 1
ATOM 839 C CA . LYS A 1 107 ? -11.818 28.813 22.945 1.00 94.38 107 LYS A CA 1
ATOM 840 C C . LYS A 1 107 ? -11.678 27.321 22.649 1.00 94.38 107 LYS A C 1
ATOM 842 O O . LYS A 1 107 ? -12.472 26.795 21.873 1.00 94.38 107 LYS A O 1
ATOM 847 N N . PRO A 1 108 ? -10.692 26.620 23.227 1.00 94.56 108 PRO A N 1
ATOM 848 C CA . PRO A 1 108 ? -10.635 25.166 23.139 1.00 94.56 108 PRO A CA 1
ATOM 849 C C . PRO A 1 108 ? -11.884 24.538 23.767 1.00 94.56 108 PRO A C 1
ATOM 851 O O . PRO A 1 108 ? -12.192 24.822 24.915 1.00 94.56 108 PRO A O 1
ATOM 854 N N . PHE A 1 109 ? -12.574 23.690 23.010 1.00 95.81 109 PHE A N 1
ATOM 855 C CA . PHE A 1 109 ? -13.716 22.899 23.473 1.00 95.81 109 PHE A CA 1
ATOM 856 C C . PHE A 1 109 ? -13.318 21.449 23.740 1.00 95.81 109 PHE A C 1
ATOM 858 O O . PHE A 1 109 ? -13.758 20.844 24.709 1.00 95.81 109 PHE A O 1
ATOM 865 N N . PHE A 1 110 ? -12.465 20.888 22.881 1.00 96.88 110 PHE A N 1
ATOM 866 C CA . PHE A 1 110 ? -11.940 19.539 23.053 1.00 96.88 110 PHE A CA 1
ATOM 867 C C . PHE A 1 110 ? -10.577 19.385 22.384 1.00 96.88 110 PHE A C 1
ATOM 869 O O . PHE A 1 110 ? -10.262 20.076 21.408 1.00 96.88 110 PHE A O 1
ATOM 876 N N . LYS A 1 111 ? -9.761 18.462 22.894 1.00 95.06 111 LYS A N 1
ATOM 877 C CA . LYS A 1 111 ? -8.441 18.138 22.351 1.00 95.06 111 LYS A CA 1
ATOM 878 C C . LYS A 1 111 ? -8.211 16.638 22.453 1.00 95.06 111 LYS A C 1
ATOM 880 O O . LYS A 1 111 ? -8.205 16.102 23.553 1.00 95.06 111 LYS A O 1
ATOM 885 N N . LEU A 1 112 ? -7.925 16.000 21.322 1.00 92.88 112 LEU A N 1
ATOM 886 C CA . LEU A 1 112 ? -7.700 14.559 21.263 1.00 92.88 112 LEU A CA 1
ATOM 887 C C . LEU A 1 112 ? -6.344 14.247 20.603 1.00 92.88 112 LEU A C 1
ATOM 889 O O . LEU A 1 112 ? -6.193 14.423 19.387 1.00 92.88 112 LEU A O 1
ATOM 893 N N . PRO A 1 113 ? -5.319 13.845 21.381 1.00 90.81 113 PRO A N 1
ATOM 894 C CA . PRO A 1 113 ? -4.031 13.432 20.836 1.00 90.81 113 PRO A CA 1
ATOM 895 C C . PRO A 1 113 ? -4.111 12.052 20.185 1.00 90.81 113 PRO A C 1
ATOM 897 O O . PRO A 1 113 ? -4.975 11.238 20.508 1.00 90.81 113 PRO A O 1
ATOM 900 N N . LYS A 1 114 ? -3.194 11.790 19.247 1.00 90.69 114 LYS A N 1
ATOM 901 C CA . LYS A 1 114 ? -3.067 10.529 18.490 1.00 90.69 114 LYS A CA 1
ATOM 902 C C . LYS A 1 114 ? -4.273 10.133 17.627 1.00 90.69 114 LYS A C 1
ATOM 904 O O . LYS A 1 114 ? -4.137 9.187 16.861 1.00 90.69 114 LYS A O 1
ATOM 909 N N . ARG A 1 115 ? -5.430 10.796 17.714 1.00 92.94 115 ARG A N 1
ATOM 910 C CA . ARG A 1 115 ? -6.620 10.479 16.907 1.00 92.94 115 ARG A CA 1
ATOM 911 C C . ARG A 1 115 ? -7.136 11.698 16.148 1.00 92.94 115 ARG A C 1
ATOM 913 O O . ARG A 1 115 ? -7.125 12.821 16.653 1.00 92.94 115 ARG A O 1
ATOM 920 N N . LEU A 1 116 ? -7.569 11.468 14.918 1.00 93.81 116 LEU A N 1
ATOM 921 C CA . LEU A 1 116 ? -8.221 12.441 14.052 1.00 93.81 116 LEU A CA 1
ATOM 922 C C . LEU A 1 116 ? -9.714 12.507 14.377 1.00 93.81 116 LEU A C 1
ATOM 924 O O . LEU A 1 116 ? -10.349 11.465 14.396 1.00 93.81 116 LEU A O 1
ATOM 928 N N . ILE A 1 117 ? -10.272 13.695 14.617 1.00 96.62 117 ILE A N 1
ATOM 929 C CA . ILE A 1 117 ? -11.728 13.885 14.776 1.00 96.62 117 ILE A CA 1
ATOM 930 C C . ILE A 1 117 ? -12.280 14.367 13.434 1.00 96.62 117 ILE A C 1
ATOM 932 O O . ILE A 1 117 ? -11.742 15.335 12.903 1.00 96.62 117 ILE A O 1
ATOM 936 N N . TYR A 1 118 ? -13.313 13.725 12.879 1.00 95.38 118 TYR A N 1
ATOM 937 C CA . TYR A 1 118 ? -13.862 14.107 11.561 1.00 95.38 118 TYR A CA 1
ATOM 938 C C . TYR A 1 118 ? -15.184 14.854 11.627 1.00 95.38 118 TYR A C 1
ATOM 940 O O . TYR A 1 118 ? -15.409 15.741 10.797 1.00 95.38 118 TYR A O 1
ATOM 948 N N . ALA A 1 119 ? -16.028 14.500 12.590 1.00 96.88 119 ALA A N 1
ATOM 949 C CA . ALA A 1 119 ? -17.358 15.053 12.752 1.00 96.88 119 ALA A CA 1
ATOM 950 C C . ALA A 1 119 ? -17.815 14.943 14.213 1.00 96.88 119 ALA A C 1
ATOM 952 O O . ALA A 1 119 ? -17.271 14.161 15.002 1.00 96.88 119 ALA A O 1
ATOM 953 N N . LEU A 1 120 ? -18.803 15.766 14.552 1.00 97.06 120 LEU A N 1
ATOM 954 C CA . LEU A 1 120 ? -19.483 15.793 15.840 1.00 97.06 120 LEU A CA 1
ATOM 955 C C . LEU A 1 120 ? -20.973 16.021 15.593 1.00 97.06 120 LEU A C 1
ATOM 957 O O . LEU A 1 120 ? -21.334 16.866 14.770 1.00 97.06 120 LEU A O 1
ATOM 961 N N . THR A 1 121 ? -21.812 15.327 16.355 1.00 96.75 121 THR A N 1
ATOM 962 C CA . THR A 1 121 ? -23.237 15.642 16.469 1.00 96.75 121 THR A CA 1
ATOM 963 C C . THR A 1 121 ? -23.650 15.729 17.935 1.00 96.75 121 THR A C 1
ATOM 965 O O . THR A 1 121 ? -23.039 15.105 18.806 1.00 96.75 121 THR A O 1
ATOM 968 N N . PHE A 1 122 ? -24.669 16.534 18.207 1.00 95.88 122 PHE A N 1
ATOM 969 C CA . PHE A 1 122 ? -25.260 16.663 19.533 1.00 95.88 122 PHE A CA 1
ATOM 970 C C . PHE A 1 122 ? -26.344 15.608 19.714 1.00 95.88 122 PHE A C 1
ATOM 972 O O . PHE A 1 122 ? -27.027 15.254 18.751 1.00 95.88 122 PHE A O 1
ATOM 979 N N . ASP A 1 123 ? -26.496 15.112 20.938 1.00 94.94 123 ASP A N 1
ATOM 980 C CA . ASP A 1 123 ? -27.652 14.294 21.288 1.00 94.94 123 ASP A CA 1
ATOM 981 C C . ASP A 1 123 ? -28.958 15.100 21.089 1.00 94.94 123 ASP A C 1
ATOM 983 O O . ASP A 1 123 ? -28.964 16.305 21.370 1.00 94.94 123 ASP A O 1
ATOM 987 N N . PRO A 1 124 ? -30.068 14.499 20.615 1.00 93.25 124 PRO A N 1
ATOM 988 C CA . PRO A 1 124 ? -31.340 15.207 20.480 1.00 93.25 124 PRO A CA 1
ATOM 989 C C . PRO A 1 124 ? -31.830 15.826 21.797 1.00 93.25 124 PRO A C 1
ATOM 991 O O . PRO A 1 124 ? -32.527 16.839 21.768 1.00 93.25 124 PRO A O 1
ATOM 994 N N . ASP A 1 125 ? -31.430 15.259 22.940 1.00 92.00 125 ASP A N 1
ATOM 995 C CA . ASP A 1 125 ? -31.729 15.756 24.285 1.00 92.00 125 ASP A CA 1
ATOM 996 C C . ASP A 1 125 ? -30.533 16.492 24.935 1.00 92.00 125 ASP A C 1
ATOM 998 O O . ASP A 1 125 ? -30.431 16.597 26.160 1.00 92.00 125 ASP A O 1
ATOM 1002 N N . TYR A 1 126 ? -29.617 17.046 24.123 1.00 93.31 126 TYR A N 1
ATOM 1003 C CA . TYR A 1 126 ? -28.389 17.730 24.573 1.00 93.31 126 TYR A CA 1
ATOM 1004 C C . TYR A 1 126 ? -28.620 18.794 25.653 1.00 93.31 126 TYR A C 1
ATOM 1006 O O . TYR A 1 126 ? -27.789 18.959 26.548 1.00 93.31 126 TYR A O 1
ATOM 1014 N N . ILE A 1 127 ? -29.748 19.505 25.603 1.00 90.38 127 ILE A N 1
ATOM 1015 C CA . ILE A 1 127 ? -30.086 20.542 26.588 1.00 90.38 127 ILE A CA 1
ATOM 1016 C C . ILE A 1 127 ? -30.223 19.966 28.000 1.00 90.38 127 ILE A C 1
ATOM 1018 O O . ILE A 1 127 ? -29.885 20.646 28.967 1.00 90.38 127 ILE A O 1
ATOM 1022 N N . ASN A 1 128 ? -30.652 18.710 28.121 1.00 91.00 128 ASN A N 1
ATOM 1023 C CA . ASN A 1 128 ? -30.839 18.049 29.406 1.00 91.00 128 ASN A CA 1
ATOM 1024 C C . ASN A 1 128 ? -29.682 17.104 29.748 1.00 91.00 128 ASN A C 1
ATOM 1026 O O . ASN A 1 128 ? -29.257 17.056 30.901 1.00 91.00 128 ASN A O 1
ATOM 1030 N N . ASN A 1 129 ? -29.150 16.363 28.771 1.00 92.38 129 ASN A N 1
ATOM 1031 C CA . ASN A 1 129 ? -28.138 15.333 29.024 1.00 92.38 129 ASN A CA 1
ATOM 1032 C C . ASN A 1 129 ? -26.691 15.786 28.776 1.00 92.38 129 ASN A C 1
ATOM 1034 O O . ASN A 1 129 ? -25.764 15.129 29.255 1.00 92.38 129 ASN A O 1
ATOM 1038 N N . ARG A 1 130 ? -26.487 16.905 28.066 1.00 93.81 130 ARG A N 1
ATOM 1039 C CA . ARG A 1 130 ? -25.173 17.470 27.716 1.00 93.81 130 ARG A CA 1
ATOM 1040 C C . ARG A 1 130 ? -24.278 16.503 26.925 1.00 93.81 130 ARG A C 1
ATOM 1042 O O . ARG A 1 130 ? -23.056 16.620 26.983 1.00 93.81 130 ARG A O 1
ATOM 1049 N N . GLN A 1 131 ? -24.856 15.549 26.196 1.00 95.44 131 GLN A N 1
ATOM 1050 C CA . GLN A 1 131 ? -24.112 14.512 25.479 1.00 95.44 131 GLN A CA 1
ATOM 1051 C C . GLN A 1 131 ? -23.798 14.905 24.032 1.00 95.44 131 GLN A C 1
ATOM 1053 O O . GLN A 1 131 ? -24.621 15.473 23.311 1.00 95.44 131 GLN A O 1
ATOM 1058 N N . VAL A 1 132 ? -22.587 14.568 23.591 1.00 97.25 132 VAL A N 1
ATOM 1059 C CA . VAL A 1 132 ? -22.132 14.724 22.203 1.00 97.25 132 VAL A CA 1
ATOM 1060 C C . VAL A 1 132 ? -21.506 13.431 21.704 1.00 97.25 132 VAL A C 1
ATOM 1062 O O . VAL A 1 132 ? -20.863 12.713 22.468 1.00 97.25 132 VAL A O 1
ATOM 1065 N N . TYR A 1 133 ? -21.653 13.157 20.411 1.00 98.06 133 TYR A N 1
ATOM 1066 C CA . TYR A 1 133 ? -21.068 11.996 19.745 1.00 98.06 133 TYR A CA 1
ATOM 1067 C C . TYR A 1 133 ? -20.008 12.460 18.758 1.00 98.06 133 TYR A C 1
ATOM 1069 O O . TYR A 1 133 ? -20.236 13.380 17.969 1.00 98.06 133 TYR A O 1
ATOM 1077 N N . LEU A 1 134 ? -18.839 11.830 18.805 1.00 97.88 134 LEU A N 1
ATOM 1078 C CA . LEU A 1 134 ? -17.692 12.155 17.969 1.00 97.88 134 LEU A CA 1
ATOM 1079 C C . LEU A 1 134 ? -17.301 10.938 17.143 1.00 97.88 134 LEU A C 1
ATOM 1081 O O . LEU A 1 134 ? -17.087 9.856 17.691 1.00 97.88 134 LEU A O 1
ATOM 1085 N N . PHE A 1 135 ? -17.093 11.149 15.844 1.00 97.81 135 PHE A N 1
ATOM 1086 C CA . PHE A 1 135 ? -16.309 10.220 15.039 1.00 97.81 135 PHE A CA 1
ATOM 1087 C C . PHE A 1 135 ? -14.824 10.540 15.196 1.00 97.81 135 PHE A C 1
ATOM 1089 O O . PHE A 1 135 ? -14.396 11.681 14.969 1.00 97.81 135 PHE A O 1
ATOM 1096 N N . HIS A 1 136 ? -14.012 9.528 15.508 1.00 95.62 136 HIS A N 1
ATOM 1097 C CA . HIS A 1 136 ? -12.565 9.688 15.551 1.00 95.62 136 HIS A CA 1
ATOM 1098 C C . HIS A 1 136 ? -11.765 8.450 15.118 1.00 95.62 136 HIS A C 1
ATOM 1100 O O . HIS A 1 136 ? -11.981 7.322 15.566 1.00 95.62 136 HIS A O 1
ATOM 1106 N N . GLN A 1 137 ? -10.747 8.695 14.295 1.00 93.31 137 GLN A N 1
ATOM 1107 C CA . GLN A 1 137 ? -9.900 7.705 13.632 1.00 93.31 137 GLN A CA 1
ATOM 1108 C C . GLN A 1 137 ? -8.497 7.664 14.261 1.00 93.31 137 GLN A C 1
ATOM 1110 O O . GLN A 1 137 ? -7.921 8.700 14.595 1.00 93.31 137 GLN A O 1
ATOM 1115 N N . GLY A 1 138 ? -7.924 6.469 14.440 1.00 88.50 138 GLY A N 1
ATOM 1116 C CA . GLY A 1 138 ? -6.549 6.287 14.927 1.00 88.50 138 GLY A CA 1
ATOM 1117 C C . GLY A 1 138 ? -6.363 5.034 15.798 1.00 88.50 138 GLY A C 1
ATOM 1118 O O . GLY A 1 138 ? -7.157 4.104 15.695 1.00 88.50 138 GLY A O 1
ATOM 1119 N N . PRO A 1 139 ? -5.346 4.978 16.678 1.00 86.62 139 PRO A N 1
ATOM 1120 C CA . PRO A 1 139 ? -4.300 5.980 16.861 1.00 86.62 139 PRO A CA 1
ATOM 1121 C C . PRO A 1 139 ? -3.331 6.056 15.667 1.00 86.62 139 PRO A C 1
ATOM 1123 O O . PRO A 1 139 ? -2.940 5.047 15.082 1.00 86.62 139 PRO A O 1
ATOM 1126 N N . ASN A 1 140 ? -2.915 7.268 15.314 1.00 75.50 140 ASN A N 1
ATOM 1127 C CA . ASN A 1 140 ? -1.912 7.536 14.291 1.00 75.50 140 ASN A CA 1
ATOM 1128 C C . ASN A 1 140 ? -0.519 7.066 14.738 1.00 75.50 140 ASN A C 1
ATOM 1130 O O . ASN A 1 140 ? -0.184 7.079 15.922 1.00 75.50 140 ASN A O 1
ATOM 1134 N N . GLY A 1 141 ? 0.301 6.632 13.775 1.00 66.12 141 GLY A N 1
ATOM 1135 C CA . GLY A 1 141 ? 1.635 6.071 14.032 1.00 66.12 141 GLY A CA 1
ATOM 1136 C C . GLY A 1 141 ? 1.653 4.587 14.419 1.00 66.12 141 GLY A C 1
ATOM 1137 O O . GLY A 1 141 ? 2.731 4.042 14.636 1.00 66.12 141 GLY A O 1
ATOM 1138 N N . GLN A 1 142 ? 0.491 3.925 14.471 1.00 72.94 142 GLN A N 1
ATOM 1139 C CA . GLN A 1 142 ? 0.378 2.481 14.697 1.00 72.94 142 GLN A CA 1
ATOM 1140 C C . GLN A 1 142 ? 0.106 1.710 13.389 1.00 72.94 142 GLN A C 1
ATOM 1142 O O . GLN A 1 142 ? -0.524 2.263 12.480 1.00 72.94 142 GLN A O 1
ATOM 1147 N N . PRO A 1 143 ? 0.542 0.434 13.283 1.00 64.94 143 PRO A N 1
ATOM 1148 C CA . PRO A 1 143 ? 0.271 -0.415 12.116 1.00 64.94 143 PRO A CA 1
ATOM 1149 C C . PRO A 1 143 ? -1.217 -0.730 11.922 1.00 64.94 143 PRO A C 1
ATOM 1151 O O . PRO A 1 143 ? -1.669 -0.883 10.791 1.00 64.94 143 PRO A O 1
ATOM 1154 N N . LYS A 1 144 ? -1.972 -0.826 13.024 1.00 76.06 144 LYS A N 1
ATOM 1155 C CA . LYS A 1 144 ? -3.416 -1.070 13.033 1.00 76.06 144 LYS A CA 1
ATOM 1156 C C . LYS A 1 144 ? -4.132 0.195 13.503 1.00 76.06 144 LYS A C 1
ATOM 1158 O O . LYS A 1 144 ? -3.774 0.746 14.543 1.00 76.06 144 LYS A O 1
ATOM 1163 N N . ARG A 1 145 ? -5.116 0.651 12.730 1.00 84.81 145 ARG A N 1
ATOM 1164 C CA . ARG A 1 145 ? -5.955 1.817 13.032 1.00 84.81 145 ARG A CA 1
ATOM 1165 C C . ARG A 1 145 ? -7.410 1.363 13.136 1.00 84.81 145 ARG A C 1
ATOM 1167 O O . ARG A 1 145 ? -7.796 0.373 12.514 1.00 84.81 145 ARG A O 1
ATOM 1174 N N . SER A 1 146 ? -8.191 2.080 13.929 1.00 92.00 146 SER A N 1
ATOM 1175 C CA . SER A 1 146 ? -9.624 1.855 14.085 1.00 92.00 146 SER A CA 1
ATOM 1176 C C . SER A 1 146 ? -10.394 3.160 13.958 1.00 92.00 146 SER A C 1
ATOM 1178 O O . SER A 1 146 ? -9.874 4.238 14.276 1.00 92.00 146 SER A O 1
ATOM 1180 N N . ASN A 1 147 ? -11.643 3.041 13.529 1.00 95.75 147 ASN A N 1
ATOM 1181 C CA . ASN A 1 147 ? -12.645 4.092 13.603 1.00 95.75 147 ASN A CA 1
ATOM 1182 C C . ASN A 1 147 ? -13.514 3.855 14.830 1.00 95.75 147 ASN A C 1
ATOM 1184 O O . ASN A 1 147 ? -13.789 2.711 15.191 1.00 95.75 147 ASN A O 1
ATOM 1188 N N . LYS A 1 148 ? -13.892 4.945 15.495 1.00 96.12 148 LYS A N 1
ATOM 1189 C CA . LYS A 1 148 ? -14.716 4.920 16.699 1.00 96.12 148 LYS A CA 1
ATOM 1190 C C . LYS A 1 148 ? -15.781 5.996 16.617 1.00 96.12 148 LYS A C 1
ATOM 1192 O O . LYS A 1 148 ? -15.478 7.124 16.218 1.00 96.12 148 LYS A O 1
ATOM 1197 N N . ILE A 1 149 ? -16.978 5.641 17.064 1.00 97.56 149 ILE A N 1
ATOM 1198 C CA . ILE A 1 149 ? -17.958 6.601 17.556 1.00 97.56 149 ILE A CA 1
ATOM 1199 C C . ILE A 1 149 ? -17.903 6.551 19.075 1.00 97.56 149 ILE A C 1
ATOM 1201 O O . ILE A 1 149 ? -18.146 5.497 19.667 1.00 97.56 149 ILE A O 1
ATOM 1205 N N . SER A 1 150 ? -17.604 7.685 19.693 1.00 96.88 150 SER A N 1
ATOM 1206 C CA . SER A 1 150 ? -17.585 7.823 21.146 1.00 96.88 150 SER A CA 1
ATOM 1207 C C . SER A 1 150 ? -18.533 8.926 21.580 1.00 96.88 150 SER A C 1
ATOM 1209 O O . SER A 1 150 ? -18.614 9.979 20.945 1.00 96.88 150 SER A O 1
ATOM 1211 N N . ARG A 1 151 ? -19.229 8.680 22.684 1.00 97.19 151 ARG A N 1
ATOM 1212 C CA . ARG A 1 151 ? -20.043 9.656 23.393 1.00 97.19 151 ARG A CA 1
ATOM 1213 C C . ARG A 1 151 ? -19.226 10.306 24.502 1.00 97.19 151 ARG A C 1
ATOM 1215 O O . ARG A 1 151 ? -18.498 9.620 25.214 1.00 97.19 151 ARG A O 1
ATOM 1222 N N . PHE A 1 152 ? -19.398 11.608 24.670 1.00 96.88 152 PHE A N 1
ATOM 1223 C CA . PHE A 1 152 ? -18.803 12.397 25.743 1.00 96.88 152 PHE A CA 1
ATOM 1224 C C . PHE A 1 152 ? -19.848 13.313 26.380 1.00 96.88 152 PHE A C 1
ATOM 1226 O O . PHE A 1 152 ? -20.882 13.604 25.774 1.00 96.88 152 PHE A O 1
ATOM 1233 N N . VAL A 1 153 ? -19.551 13.793 27.584 1.00 96.38 153 VAL A N 1
ATOM 1234 C CA . VAL A 1 153 ? -20.364 14.757 28.329 1.00 96.38 153 VAL A CA 1
ATOM 1235 C C . VAL A 1 153 ? -19.698 16.133 28.293 1.00 96.38 153 VAL A C 1
ATOM 1237 O O . VAL A 1 153 ? -18.487 16.269 28.475 1.00 96.38 153 VAL A O 1
ATOM 1240 N N . VAL A 1 154 ? -20.497 17.170 28.051 1.00 96.00 154 VAL A N 1
ATOM 1241 C CA . VAL A 1 154 ? -20.067 18.571 28.087 1.00 96.00 154 VAL A CA 1
ATOM 1242 C C . VAL A 1 154 ? -20.281 19.137 29.491 1.00 96.00 154 VAL A C 1
ATOM 1244 O O . VAL A 1 154 ? -21.368 19.025 30.058 1.00 96.00 154 VAL A O 1
ATOM 1247 N N . THR A 1 155 ? -19.252 19.772 30.054 1.00 94.38 155 THR A N 1
ATOM 1248 C CA . THR A 1 155 ? -19.266 20.296 31.426 1.00 94.38 155 THR A CA 1
ATOM 1249 C C . THR A 1 155 ? -20.323 21.376 31.631 1.00 94.38 155 THR A C 1
ATOM 1251 O O . THR A 1 155 ? -20.518 22.242 30.780 1.00 94.38 155 THR A O 1
ATOM 1254 N N . ASP A 1 156 ? -21.013 21.354 32.770 1.00 88.31 156 ASP A N 1
ATOM 1255 C CA . ASP A 1 156 ? -21.994 22.379 33.152 1.00 88.31 156 ASP A CA 1
ATOM 1256 C C . ASP A 1 156 ? -21.314 23.537 33.904 1.00 88.31 156 ASP A C 1
ATOM 1258 O O . ASP A 1 156 ? -21.445 23.702 35.117 1.00 88.31 156 ASP A O 1
ATOM 1262 N N . ASP A 1 157 ? -20.490 24.300 33.185 1.00 87.06 157 ASP A N 1
ATOM 1263 C CA . ASP A 1 157 ? -19.784 25.464 33.717 1.00 87.06 157 ASP A CA 1
ATOM 1264 C C . ASP A 1 157 ? -19.841 26.662 32.738 1.00 87.06 157 ASP A C 1
ATOM 1266 O O . ASP A 1 157 ? -20.248 26.505 31.583 1.00 87.06 157 ASP A O 1
ATOM 1270 N N . PRO A 1 158 ? -19.478 27.892 33.170 1.00 83.38 158 PRO A N 1
ATOM 1271 C CA . PRO A 1 158 ? -19.567 29.091 32.327 1.00 83.38 158 PRO A CA 1
ATOM 1272 C C . PRO A 1 158 ? -18.721 29.061 31.041 1.00 83.38 158 PRO A C 1
ATOM 1274 O O . PRO A 1 158 ? -18.904 29.922 30.174 1.00 83.38 158 PRO A O 1
ATOM 1277 N N . ASP A 1 159 ? -17.768 28.134 30.926 1.00 86.38 159 ASP A N 1
ATOM 1278 C CA . ASP A 1 159 ? -16.934 27.907 29.751 1.00 86.38 159 ASP A CA 1
ATOM 1279 C C . ASP A 1 159 ? -16.995 26.432 29.307 1.00 86.38 159 ASP A C 1
ATOM 1281 O O . ASP A 1 159 ? -16.023 25.683 29.466 1.00 86.38 159 ASP A O 1
ATOM 1285 N N . PRO A 1 160 ? -18.143 26.005 28.745 1.00 90.62 160 PRO A N 1
ATOM 1286 C CA . PRO A 1 160 ? -18.432 24.598 28.525 1.00 90.62 160 PRO A CA 1
ATOM 1287 C C . PRO A 1 160 ? -17.412 23.966 27.582 1.00 90.62 160 PRO A C 1
ATOM 1289 O O . PRO A 1 160 ? -17.109 24.500 26.508 1.00 90.62 160 PRO A O 1
ATOM 1292 N N . HIS A 1 161 ? -16.913 22.804 27.986 1.00 93.50 161 HIS A N 1
ATOM 1293 C CA . HIS A 1 161 ? -15.965 21.999 27.231 1.00 93.50 161 HIS A CA 1
ATOM 1294 C C . HIS A 1 161 ? -16.309 20.516 27.372 1.00 93.50 161 HIS A C 1
ATOM 1296 O O . HIS A 1 161 ? -17.042 20.103 28.265 1.00 93.50 161 HIS A O 1
ATOM 1302 N N . CYS A 1 162 ? -15.812 19.708 26.446 1.00 95.38 162 CYS A N 1
ATOM 1303 C CA . CYS A 1 162 ? -16.023 18.268 26.450 1.00 95.38 162 CYS A CA 1
ATOM 1304 C C . CYS A 1 162 ? -15.065 17.614 27.458 1.00 95.38 162 CYS A C 1
ATOM 1306 O O . CYS A 1 162 ? -13.850 17.803 27.347 1.00 95.38 162 CYS A O 1
ATOM 1308 N N . ASP A 1 163 ? -15.598 16.855 28.418 1.00 95.00 163 ASP A N 1
ATOM 1309 C CA . ASP A 1 163 ? -14.803 16.145 29.423 1.00 95.00 163 ASP A CA 1
ATOM 1310 C C . ASP A 1 163 ? -14.156 14.891 28.801 1.00 95.00 163 ASP A C 1
ATOM 1312 O O . ASP A 1 163 ? -14.879 13.954 28.449 1.00 95.00 163 ASP A O 1
ATOM 1316 N N . PRO A 1 164 ? -12.819 14.832 28.644 1.00 92.19 164 PRO A N 1
ATOM 1317 C CA . PRO A 1 164 ? -12.149 13.671 28.061 1.00 92.19 164 PRO A CA 1
ATOM 1318 C C . PRO A 1 164 ? -12.307 12.389 28.887 1.00 92.19 164 PRO A C 1
ATOM 1320 O O . PRO A 1 164 ? -12.264 11.311 28.300 1.00 92.19 164 PRO A O 1
ATOM 1323 N N . ASP A 1 165 ? -12.509 12.488 30.204 1.00 94.56 165 ASP A N 1
ATOM 1324 C CA . ASP A 1 165 ? -12.616 11.322 31.090 1.00 94.56 165 ASP A CA 1
ATOM 1325 C C . ASP A 1 165 ? -14.023 10.693 31.055 1.00 94.56 165 ASP A C 1
ATOM 1327 O O . ASP A 1 165 ? -14.237 9.600 31.580 1.00 94.56 165 ASP A O 1
ATOM 1331 N N . SER A 1 166 ? -14.976 11.351 30.386 1.00 95.31 166 SER A N 1
ATOM 1332 C CA . SER A 1 166 ? -16.354 10.877 30.208 1.00 95.31 166 SER A CA 1
ATOM 1333 C C . SER A 1 166 ? -16.558 9.951 28.998 1.00 95.31 166 SER A C 1
ATOM 1335 O O . SER A 1 166 ? -17.696 9.571 28.707 1.00 95.31 166 SER A O 1
ATOM 1337 N N . GLU A 1 167 ? -15.486 9.599 28.273 1.00 95.38 167 GLU A N 1
ATOM 1338 C CA . GLU A 1 167 ? -15.576 8.814 27.037 1.00 95.38 167 GLU A CA 1
ATOM 1339 C C . GLU A 1 167 ? -16.339 7.499 27.244 1.00 95.38 167 GLU A C 1
ATOM 1341 O O . GLU A 1 167 ? -15.940 6.626 28.014 1.00 95.38 167 GLU A O 1
ATOM 1346 N N . THR A 1 168 ? -17.409 7.322 26.474 1.00 95.00 168 THR A N 1
ATOM 1347 C CA . THR A 1 168 ? -18.097 6.043 26.304 1.00 95.00 168 THR A CA 1
ATOM 1348 C C . THR A 1 168 ? -18.024 5.636 24.838 1.00 95.00 168 THR A C 1
ATOM 1350 O O . THR A 1 168 ? -18.621 6.286 23.981 1.00 95.00 168 THR A O 1
ATOM 1353 N N . VAL A 1 169 ? -17.301 4.559 24.530 1.00 95.69 169 VAL A N 1
ATOM 1354 C CA . VAL A 1 169 ? -17.215 4.038 23.157 1.00 95.69 169 VAL A CA 1
ATOM 1355 C C . VAL A 1 169 ? -18.549 3.391 22.787 1.00 95.69 169 VAL A C 1
ATOM 1357 O O . VAL A 1 169 ? -18.948 2.415 23.415 1.00 95.69 169 VAL A O 1
ATOM 1360 N N . ILE A 1 170 ? -19.216 3.917 21.759 1.00 97.12 170 ILE A N 1
ATOM 1361 C CA . ILE A 1 170 ? -20.491 3.390 21.258 1.00 97.12 170 ILE A CA 1
ATOM 1362 C C . ILE A 1 170 ? -20.241 2.222 20.307 1.00 97.12 170 ILE A C 1
ATOM 1364 O O . ILE A 1 170 ? -20.776 1.134 20.491 1.00 97.12 170 ILE A O 1
ATOM 1368 N N . ILE A 1 171 ? -19.391 2.432 19.301 1.00 96.19 171 ILE A N 1
ATOM 1369 C CA . ILE A 1 171 ? -19.062 1.413 18.301 1.00 96.19 171 ILE A CA 1
ATOM 1370 C C . ILE A 1 171 ? -17.644 1.631 17.760 1.00 96.19 171 ILE A C 1
ATOM 1372 O O . ILE A 1 171 ? -17.203 2.767 17.573 1.00 96.19 171 ILE A O 1
ATOM 1376 N N . GLU A 1 172 ? -16.913 0.536 17.528 1.00 95.69 172 GLU A N 1
ATOM 1377 C CA . GLU A 1 172 ? -15.537 0.531 17.019 1.00 95.69 172 GLU A CA 1
ATOM 1378 C C . GLU A 1 172 ? -15.361 -0.525 15.922 1.00 95.69 172 GLU A C 1
ATOM 1380 O O . GLU A 1 172 ? -15.866 -1.643 16.039 1.00 95.69 172 GLU A O 1
ATOM 1385 N N . TRP A 1 173 ? -14.604 -0.188 14.875 1.00 94.38 173 TRP A N 1
ATOM 1386 C CA . TRP A 1 173 ? -14.241 -1.128 13.813 1.00 94.38 173 TRP A CA 1
ATOM 1387 C C . TRP A 1 173 ? -12.870 -0.840 13.198 1.00 94.38 173 TRP A C 1
ATOM 1389 O O . TRP A 1 173 ? -12.319 0.258 13.303 1.00 94.38 173 TRP A O 1
ATOM 1399 N N . ASP A 1 174 ? -12.306 -1.856 12.547 1.00 91.19 174 ASP A N 1
ATOM 1400 C CA . ASP A 1 174 ? -10.987 -1.791 11.922 1.00 91.19 174 ASP A CA 1
ATOM 1401 C C . ASP A 1 174 ? -11.031 -1.069 10.567 1.00 91.19 174 ASP A C 1
ATOM 1403 O O . ASP A 1 174 ? -11.765 -1.470 9.663 1.00 91.19 174 ASP A O 1
ATOM 1407 N N . SER A 1 175 ? -10.137 -0.095 10.372 1.00 87.12 175 SER A N 1
ATOM 1408 C CA . SER A 1 175 ? -9.982 0.624 9.102 1.00 87.12 175 SER A CA 1
ATOM 1409 C C . SER A 1 175 ? -8.513 0.917 8.786 1.00 87.12 175 SER A C 1
ATOM 1411 O O . SER A 1 175 ? -7.699 1.167 9.675 1.00 87.12 175 SER A O 1
ATOM 1413 N N . ALA A 1 176 ? -8.146 0.861 7.507 1.00 79.19 176 ALA A N 1
ATOM 1414 C CA . ALA A 1 176 ? -6.813 1.185 6.998 1.00 79.19 176 ALA A CA 1
ATOM 1415 C C . ALA A 1 176 ? -6.792 2.416 6.068 1.00 79.19 176 ALA A C 1
ATOM 1417 O O . ALA A 1 176 ? -5.784 2.651 5.400 1.00 79.19 176 ALA A O 1
ATOM 1418 N N . GLY A 1 177 ? -7.873 3.195 6.032 1.00 81.12 177 GLY A N 1
ATOM 1419 C CA . GLY A 1 177 ? -8.095 4.308 5.107 1.00 81.12 177 GLY A CA 1
ATOM 1420 C C . GLY A 1 177 ? -9.528 4.274 4.578 1.00 81.12 177 GLY A C 1
ATOM 1421 O O . GLY A 1 177 ? -10.252 3.337 4.892 1.00 81.12 177 GLY A O 1
ATOM 1422 N N . HIS A 1 178 ? -9.924 5.283 3.794 1.00 91.06 178 HIS A N 1
ATOM 1423 C CA . HIS A 1 178 ? -11.307 5.443 3.313 1.00 91.06 178 HIS A CA 1
ATOM 1424 C C . HIS A 1 178 ? -12.308 5.267 4.455 1.00 91.06 178 HIS A C 1
ATOM 1426 O O . HIS A 1 178 ? -13.067 4.308 4.520 1.00 91.06 178 HIS A O 1
ATOM 1432 N N . ASP A 1 179 ? -12.232 6.164 5.425 1.00 92.19 179 ASP A N 1
ATOM 1433 C CA . ASP A 1 179 ? -12.909 5.983 6.702 1.00 92.19 179 ASP A CA 1
ATOM 1434 C C . ASP A 1 179 ? -14.386 6.398 6.662 1.00 92.19 179 ASP A C 1
ATOM 1436 O O . ASP A 1 179 ? -15.152 5.991 7.533 1.00 92.19 179 ASP A O 1
ATOM 1440 N N . GLY A 1 180 ? -14.800 7.182 5.659 1.00 92.69 180 GLY A N 1
ATOM 1441 C CA . GLY A 1 180 ? -16.048 7.940 5.725 1.00 92.69 180 GLY A CA 1
ATOM 1442 C C . GLY A 1 180 ? -16.011 8.886 6.927 1.00 92.69 180 GLY A C 1
ATOM 1443 O O . GLY A 1 180 ? -15.086 9.693 7.051 1.00 92.69 180 GLY A O 1
ATOM 1444 N N . GLY A 1 181 ? -16.962 8.722 7.844 1.00 92.81 181 GLY A N 1
ATOM 1445 C CA . GLY A 1 181 ? -16.862 9.248 9.200 1.00 92.81 181 GLY A CA 1
ATOM 1446 C C . GLY A 1 181 ? -17.662 10.509 9.491 1.00 92.81 181 GLY A C 1
ATOM 1447 O O . GLY A 1 181 ? -17.244 11.311 10.330 1.00 92.81 181 GLY A O 1
ATOM 1448 N N . ASP A 1 182 ? -18.803 10.680 8.824 1.00 96.75 182 ASP A N 1
ATOM 1449 C CA . ASP A 1 182 ? -19.838 11.613 9.265 1.00 96.75 182 ASP A CA 1
ATOM 1450 C C . ASP A 1 182 ? -20.881 10.914 10.139 1.00 96.75 182 ASP A C 1
ATOM 1452 O O . ASP A 1 182 ? -21.040 9.691 10.080 1.00 96.75 182 ASP A O 1
ATOM 1456 N N . LEU A 1 183 ? -21.593 11.693 10.951 1.00 97.25 183 LEU A N 1
ATOM 1457 C CA . LEU A 1 183 ? -22.656 11.199 11.822 1.00 97.25 183 LEU A CA 1
ATOM 1458 C C . LEU A 1 183 ? -23.721 12.266 12.081 1.00 97.25 183 LEU A C 1
ATOM 1460 O O . LEU A 1 183 ? -23.406 13.429 12.326 1.00 97.25 183 LEU A O 1
ATOM 1464 N N . ALA A 1 184 ? -24.986 11.852 12.071 1.00 96.62 184 ALA A N 1
ATOM 1465 C CA . ALA A 1 184 ? -26.124 12.726 12.335 1.00 96.62 184 ALA A CA 1
ATOM 1466 C C . ALA A 1 184 ? -27.316 11.928 12.874 1.00 96.62 184 ALA A C 1
ATOM 1468 O O . ALA A 1 184 ? -27.494 10.758 12.536 1.00 96.62 184 ALA A O 1
ATOM 1469 N N . PHE A 1 185 ? -28.150 12.577 13.686 1.00 97.31 185 PHE A N 1
ATOM 1470 C CA . PHE A 1 185 ? -29.434 12.009 14.090 1.00 97.31 185 PHE A CA 1
ATOM 1471 C C . PHE A 1 185 ? -30.473 12.223 12.991 1.00 97.31 185 PHE A C 1
ATOM 1473 O O . PHE A 1 185 ? -30.624 13.332 12.471 1.00 97.31 185 PHE A O 1
ATOM 1480 N N . GLY A 1 186 ? -31.180 11.156 12.628 1.00 95.56 186 GLY A N 1
ATOM 1481 C CA . GLY A 1 186 ? -32.293 11.227 11.695 1.00 95.56 186 GLY A CA 1
ATOM 1482 C C . GLY A 1 186 ? -33.568 11.761 12.344 1.00 95.56 186 GLY A C 1
ATOM 1483 O O . GLY A 1 186 ? -33.694 11.811 13.567 1.00 95.56 186 GLY A O 1
ATOM 1484 N N . ALA A 1 187 ? -34.552 12.104 11.510 1.00 92.44 187 ALA A N 1
ATOM 1485 C CA . ALA A 1 187 ? -35.888 12.507 11.968 1.00 92.44 187 ALA A CA 1
ATOM 1486 C C . ALA A 1 187 ? -36.639 11.380 12.712 1.00 92.44 187 ALA A C 1
ATOM 1488 O O . ALA A 1 187 ? -37.652 11.618 13.365 1.00 92.44 187 ALA A O 1
ATOM 1489 N N . ASP A 1 188 ? -36.147 10.146 12.600 1.00 94.31 188 ASP A N 1
ATOM 1490 C CA . ASP A 1 188 ? -36.608 8.953 13.307 1.00 94.31 188 ASP A CA 1
ATOM 1491 C C . ASP A 1 188 ? -35.960 8.772 14.694 1.00 94.31 188 ASP A C 1
ATOM 1493 O O . ASP A 1 188 ? -36.281 7.810 15.388 1.00 94.31 188 ASP A O 1
ATOM 1497 N N . GLY A 1 189 ? -35.062 9.675 15.103 1.00 94.31 189 GLY A N 1
ATOM 1498 C CA . GLY A 1 189 ? -34.349 9.618 16.380 1.00 94.31 189 GLY A CA 1
ATOM 1499 C C . GLY A 1 189 ? -33.143 8.677 16.397 1.00 94.31 189 GLY A C 1
ATOM 1500 O O . GLY A 1 189 ? -32.478 8.574 17.425 1.00 94.31 189 GLY A O 1
ATOM 1501 N N . MET A 1 190 ? -32.823 8.021 15.278 1.00 97.31 190 MET A N 1
ATOM 1502 C CA . MET A 1 190 ? -31.699 7.086 15.192 1.00 97.31 190 MET A CA 1
ATOM 1503 C C . MET A 1 190 ? -30.405 7.803 14.820 1.00 97.31 190 MET A C 1
ATOM 1505 O O . MET A 1 190 ? -30.418 8.804 14.099 1.00 97.31 190 MET A O 1
ATOM 1509 N N . LEU A 1 191 ? -29.270 7.269 15.272 1.00 98.38 191 LEU A N 1
ATOM 1510 C CA . LEU A 1 191 ? -27.954 7.762 14.886 1.00 98.38 191 LEU A CA 1
ATOM 1511 C C . LEU A 1 191 ? -27.513 7.078 13.588 1.00 98.38 191 LEU A C 1
ATOM 1513 O O . LEU A 1 191 ? -27.321 5.861 13.544 1.00 98.38 191 LEU A O 1
ATOM 1517 N N . TYR A 1 192 ? -27.324 7.876 12.541 1.00 98.62 192 TYR A N 1
ATOM 1518 C CA . TYR A 1 192 ? -26.751 7.432 11.277 1.00 98.62 192 TYR A CA 1
ATOM 1519 C C . TYR A 1 192 ? -25.262 7.750 11.250 1.00 98.62 192 TYR A C 1
ATOM 1521 O O . TYR A 1 192 ? -24.844 8.817 11.706 1.00 98.62 192 TYR A O 1
ATOM 1529 N N . LEU A 1 193 ? -24.469 6.860 10.658 1.00 97.56 193 LEU A N 1
ATOM 1530 C CA . LEU A 1 193 ? -23.043 7.089 10.439 1.00 97.56 193 LEU A CA 1
ATOM 1531 C C . LEU A 1 193 ? -22.574 6.549 9.091 1.00 97.56 193 LEU A C 1
ATOM 1533 O O . LEU A 1 193 ? -23.094 5.552 8.591 1.00 97.56 193 LEU A O 1
ATOM 1537 N N . THR A 1 194 ? -21.569 7.199 8.514 1.00 98.00 194 THR A N 1
ATOM 1538 C CA . THR A 1 194 ? -20.962 6.763 7.256 1.00 98.00 194 THR A CA 1
ATOM 1539 C C . THR A 1 194 ? -19.646 6.032 7.495 1.00 98.00 194 THR A C 1
ATOM 1541 O O . THR A 1 194 ? -18.809 6.462 8.290 1.00 98.00 194 THR A O 1
ATOM 1544 N N . THR A 1 195 ? -19.435 4.935 6.772 1.00 97.31 195 THR A N 1
ATOM 1545 C CA . THR A 1 195 ? -18.206 4.141 6.807 1.00 97.31 195 THR A CA 1
ATOM 1546 C C . THR A 1 195 ? -17.724 3.902 5.379 1.00 97.31 195 THR A C 1
ATOM 1548 O O . THR A 1 195 ? -18.495 3.541 4.491 1.00 97.31 195 THR A O 1
ATOM 1551 N N . GLY A 1 196 ? -16.447 4.150 5.102 1.00 95.00 196 GLY A N 1
ATOM 1552 C CA . GLY A 1 196 ? -15.877 3.767 3.807 1.00 95.00 196 GLY A CA 1
ATOM 1553 C C . GLY A 1 196 ? -15.364 2.334 3.813 1.00 95.00 196 GLY A C 1
ATOM 1554 O O . GLY A 1 196 ? -15.490 1.627 4.812 1.00 95.00 196 GLY A O 1
ATOM 1555 N N . ASP A 1 197 ? -14.811 1.885 2.689 1.00 93.31 197 ASP A N 1
ATOM 1556 C CA . ASP A 1 197 ? -14.392 0.492 2.472 1.00 93.31 197 ASP A CA 1
ATOM 1557 C C . ASP A 1 197 ? -13.254 0.023 3.407 1.00 93.31 197 ASP A C 1
ATOM 1559 O O . ASP A 1 197 ? -12.886 -1.157 3.433 1.00 93.31 197 ASP A O 1
ATOM 1563 N N . GLY A 1 198 ? -12.708 0.926 4.225 1.00 88.56 198 GLY A N 1
ATOM 1564 C CA . GLY A 1 198 ? -11.718 0.603 5.242 1.00 88.56 198 GLY A CA 1
ATOM 1565 C C . GLY A 1 198 ? -10.356 0.243 4.650 1.00 88.56 198 GLY A C 1
ATOM 1566 O O . GLY A 1 198 ? -9.508 -0.333 5.344 1.00 88.56 198 GLY A O 1
ATOM 1567 N N . SER A 1 199 ? -10.134 0.529 3.365 1.00 82.50 199 SER A N 1
ATOM 1568 C CA . SER A 1 199 ? -8.891 0.281 2.647 1.00 82.50 199 SER A CA 1
ATOM 1569 C C . SER A 1 199 ? -8.225 1.589 2.202 1.00 82.50 199 SER A C 1
ATOM 1571 O O . SER A 1 199 ? -8.837 2.642 2.143 1.00 82.50 199 SER A O 1
ATOM 1573 N N . GLY A 1 200 ? -6.923 1.552 1.911 1.00 67.62 200 GLY A N 1
ATOM 1574 C CA . GLY A 1 200 ? -6.198 2.724 1.394 1.00 67.62 200 GLY A CA 1
ATOM 1575 C C . GLY A 1 200 ? -6.157 2.812 -0.136 1.00 67.62 200 GLY A C 1
ATOM 1576 O O . GLY A 1 200 ? -5.318 3.534 -0.668 1.00 67.62 200 GLY A O 1
ATOM 1577 N N . ASP A 1 201 ? -6.937 1.991 -0.845 1.00 70.94 201 ASP A N 1
ATOM 1578 C CA . ASP A 1 201 ? -6.847 1.796 -2.299 1.00 70.94 201 ASP A CA 1
ATOM 1579 C C . ASP A 1 201 ? -8.194 1.270 -2.844 1.00 70.94 201 ASP A C 1
ATOM 1581 O O . ASP A 1 201 ? -9.229 1.455 -2.221 1.00 70.94 201 ASP A O 1
ATOM 1585 N N . SER A 1 202 ? -8.201 0.611 -4.000 1.00 78.81 202 SER A N 1
ATOM 1586 C CA . SER A 1 202 ? -9.384 0.148 -4.733 1.00 78.81 202 SER A CA 1
ATOM 1587 C C . SER A 1 202 ? -10.116 -1.044 -4.074 1.00 78.81 202 SER A C 1
ATOM 1589 O O . SER A 1 202 ? -10.282 -2.104 -4.691 1.00 78.81 202 SER A O 1
ATOM 1591 N N . ASP A 1 203 ? -10.514 -0.892 -2.810 1.00 81.31 203 ASP A N 1
ATOM 1592 C CA . ASP A 1 203 ? -11.233 -1.870 -1.994 1.00 81.31 203 ASP A CA 1
ATOM 1593 C C . ASP A 1 203 ? -10.559 -3.247 -1.996 1.00 81.31 203 ASP A C 1
ATOM 1595 O O . ASP A 1 203 ? -11.009 -4.223 -2.597 1.00 81.31 203 ASP A O 1
ATOM 1599 N N . THR A 1 204 ? -9.390 -3.316 -1.364 1.00 73.06 204 THR A N 1
ATOM 1600 C CA . THR A 1 204 ? -8.614 -4.570 -1.278 1.00 73.06 204 THR A CA 1
ATOM 1601 C C . THR A 1 204 ? -9.263 -5.636 -0.398 1.00 73.06 204 THR A C 1
ATOM 1603 O O . THR A 1 204 ? -8.790 -6.771 -0.405 1.00 73.06 204 THR A O 1
ATOM 1606 N N . ARG A 1 205 ? -10.305 -5.271 0.358 1.00 77.56 205 ARG A N 1
ATOM 1607 C CA . ARG A 1 205 ? -11.031 -6.155 1.273 1.00 77.56 205 ARG A CA 1
ATOM 1608 C C . ARG A 1 205 ? -12.349 -6.656 0.673 1.00 77.56 205 ARG A C 1
ATOM 1610 O O . ARG A 1 205 ? -12.804 -7.712 1.093 1.00 77.56 205 ARG A O 1
ATOM 1617 N N . VAL A 1 206 ? -12.850 -5.993 -0.373 1.00 83.69 206 VAL A N 1
ATOM 1618 C CA . VAL A 1 206 ? -14.127 -6.248 -1.067 1.00 83.69 206 VAL A CA 1
ATOM 1619 C C . VAL A 1 206 ? -15.346 -5.921 -0.189 1.00 83.69 206 VAL A C 1
ATOM 1621 O O . VAL A 1 206 ? -16.454 -6.397 -0.424 1.00 83.69 206 VAL A O 1
ATOM 1624 N N . THR A 1 207 ? -15.153 -5.075 0.819 1.00 88.00 207 THR A N 1
ATOM 1625 C CA . THR A 1 207 ? -16.163 -4.741 1.837 1.00 88.00 207 THR A CA 1
ATOM 1626 C C . THR A 1 207 ? -17.314 -3.936 1.265 1.00 88.00 207 THR A C 1
ATOM 1628 O O . THR A 1 207 ? -18.426 -4.021 1.766 1.00 88.00 207 THR A O 1
ATOM 1631 N N . GLY A 1 208 ? -17.106 -3.238 0.144 1.00 90.75 208 GLY A N 1
ATOM 1632 C CA . GLY A 1 208 ? -18.201 -2.559 -0.538 1.00 90.75 208 GLY A CA 1
ATOM 1633 C C . GLY A 1 208 ? -19.304 -3.515 -1.020 1.00 90.75 208 GLY A C 1
ATOM 1634 O O . GLY A 1 208 ? -20.432 -3.083 -1.224 1.00 90.75 208 GLY A O 1
ATOM 1635 N N . GLN A 1 209 ? -19.026 -4.813 -1.200 1.00 93.88 209 GLN A N 1
ATOM 1636 C CA . GLN A 1 209 ? -20.024 -5.789 -1.664 1.00 93.88 209 GLN A CA 1
ATOM 1637 C C . GLN A 1 209 ? -20.338 -6.908 -0.665 1.00 93.88 209 GLN A C 1
ATOM 1639 O O . GLN A 1 209 ? -21.253 -7.696 -0.924 1.00 93.88 209 GLN A O 1
ATOM 1644 N N . THR A 1 210 ? -19.621 -6.990 0.457 1.00 90.06 210 THR A N 1
ATOM 1645 C CA . THR A 1 210 ? -19.976 -7.897 1.554 1.00 90.06 210 THR A CA 1
ATOM 1646 C C . THR A 1 210 ? -20.836 -7.176 2.593 1.00 90.06 210 THR A C 1
ATOM 1648 O O . THR A 1 210 ? -21.024 -5.966 2.536 1.00 90.06 210 THR A O 1
ATOM 1651 N N . LEU A 1 211 ? -21.445 -7.942 3.500 1.00 92.75 211 LEU A N 1
ATOM 1652 C CA . LEU A 1 211 ? -22.308 -7.420 4.569 1.00 92.75 211 LEU A CA 1
ATOM 1653 C C . LEU A 1 211 ? -21.871 -7.923 5.951 1.00 92.75 211 LEU A C 1
ATOM 1655 O O . LEU A 1 211 ? -22.588 -7.728 6.923 1.00 92.75 211 LEU A O 1
ATOM 1659 N N . ASP A 1 212 ? -20.744 -8.627 6.042 1.00 92.94 212 ASP A N 1
ATOM 1660 C CA . ASP A 1 212 ? -20.248 -9.287 7.254 1.00 92.94 212 ASP A CA 1
ATOM 1661 C C . ASP A 1 212 ? -19.404 -8.367 8.154 1.00 92.94 212 ASP A C 1
ATOM 1663 O O . ASP A 1 212 ? -19.105 -8.719 9.300 1.00 92.94 212 ASP A O 1
ATOM 1667 N N . ASP A 1 213 ? -19.074 -7.163 7.681 1.00 94.06 213 ASP A N 1
ATOM 1668 C CA . ASP A 1 213 ? -18.422 -6.114 8.458 1.00 94.06 213 ASP A CA 1
ATOM 1669 C C . ASP A 1 213 ? -19.169 -4.767 8.384 1.00 94.06 213 ASP A C 1
ATOM 1671 O O . ASP A 1 213 ? -20.293 -4.687 7.896 1.00 94.06 213 ASP A O 1
ATOM 1675 N N . LEU A 1 214 ? -18.591 -3.729 8.994 1.00 96.31 214 LEU A N 1
ATOM 1676 C CA . LEU A 1 214 ? -19.200 -2.400 9.106 1.00 96.31 214 LEU A CA 1
ATOM 1677 C C . LEU A 1 214 ? -18.719 -1.416 8.036 1.00 96.31 214 LEU A C 1
ATOM 1679 O O . LEU A 1 214 ? -19.076 -0.245 8.117 1.00 96.31 214 LEU A O 1
ATOM 1683 N N . ASN A 1 215 ? -17.873 -1.831 7.094 1.00 96.44 215 ASN A N 1
ATOM 1684 C CA . ASN A 1 215 ? -17.239 -0.944 6.121 1.00 96.44 215 ASN A CA 1
ATOM 1685 C C . ASN A 1 215 ? -18.093 -0.787 4.848 1.00 96.44 215 ASN A C 1
ATOM 1687 O O . ASN A 1 215 ? -18.949 -1.607 4.538 1.00 96.44 215 ASN A O 1
ATOM 1691 N N . GLY A 1 216 ? -17.838 0.282 4.093 1.00 96.38 216 GLY A N 1
ATOM 1692 C CA . GLY A 1 216 ? -18.449 0.547 2.787 1.00 96.38 216 GLY A CA 1
ATOM 1693 C C . GLY A 1 216 ? -19.952 0.832 2.839 1.00 96.38 216 GLY A C 1
ATOM 1694 O O . GLY A 1 216 ? -20.670 0.510 1.885 1.00 96.38 216 GLY A O 1
ATOM 1695 N N . ALA A 1 217 ? -20.435 1.412 3.942 1.00 97.94 217 ALA A N 1
ATOM 1696 C CA . ALA A 1 217 ? -21.848 1.465 4.282 1.00 97.94 217 ALA A CA 1
ATOM 1697 C C . ALA A 1 217 ? -22.306 2.803 4.889 1.00 97.94 217 ALA A C 1
ATOM 1699 O O . ALA A 1 217 ? -21.528 3.645 5.339 1.00 97.94 217 ALA A O 1
ATOM 1700 N N . VAL A 1 218 ? -23.625 2.984 4.914 1.00 98.69 218 VAL A N 1
ATOM 1701 C CA . VAL A 1 218 ? -24.306 3.843 5.887 1.00 98.69 218 VAL A CA 1
ATOM 1702 C C . VAL A 1 218 ? -24.893 2.919 6.940 1.00 98.69 218 VAL A C 1
ATOM 1704 O O . VAL A 1 218 ? -25.596 1.967 6.594 1.00 98.69 218 VAL A O 1
ATOM 1707 N N . LEU A 1 219 ? -24.615 3.188 8.210 1.00 98.62 219 LEU A N 1
ATOM 1708 C CA . LEU A 1 219 ? -25.157 2.437 9.338 1.00 98.62 219 LEU A CA 1
ATOM 1709 C C . LEU A 1 219 ? -26.228 3.261 10.051 1.00 98.62 219 LEU A C 1
ATOM 1711 O O . LEU A 1 219 ? -26.203 4.492 9.991 1.00 98.62 219 LEU A O 1
ATOM 1715 N N . ARG A 1 220 ? -27.140 2.576 10.739 1.00 98.50 220 ARG A N 1
ATOM 1716 C CA . ARG A 1 220 ? -28.220 3.172 11.532 1.00 98.50 220 ARG A CA 1
ATOM 1717 C C . ARG A 1 220 ? -28.392 2.391 12.834 1.00 98.50 220 ARG A C 1
ATOM 1719 O O . ARG A 1 220 ? -28.696 1.198 12.792 1.00 98.50 220 ARG A O 1
ATOM 1726 N N . ILE A 1 221 ? -28.196 3.059 13.968 1.00 98.44 221 ILE A N 1
ATOM 1727 C CA . ILE A 1 221 ? -28.237 2.467 15.315 1.00 98.44 221 ILE A CA 1
ATOM 1728 C C . ILE A 1 221 ? -29.091 3.309 16.270 1.00 98.44 221 ILE A C 1
ATOM 1730 O O . ILE A 1 221 ? -29.255 4.512 16.064 1.00 98.44 221 ILE A O 1
ATOM 1734 N N . ASP A 1 222 ? -29.610 2.685 17.325 1.00 97.50 222 ASP A N 1
ATOM 1735 C CA . ASP A 1 222 ? -30.361 3.356 18.387 1.00 97.50 222 ASP A CA 1
ATOM 1736 C C . ASP A 1 222 ? -29.478 3.535 19.629 1.00 97.50 222 ASP A C 1
ATOM 1738 O O . ASP A 1 222 ? -29.002 2.567 20.216 1.00 97.50 222 ASP A O 1
ATOM 1742 N N . VAL A 1 223 ? -29.248 4.780 20.040 1.00 96.38 223 VAL A N 1
ATOM 1743 C CA . VAL A 1 223 ? -28.427 5.119 21.216 1.00 96.38 223 VAL A CA 1
ATOM 1744 C C . VAL A 1 223 ? -29.262 5.636 22.389 1.00 96.38 223 VAL A C 1
ATOM 1746 O O . VAL A 1 223 ? -28.713 6.114 23.377 1.00 96.38 223 VAL A O 1
ATOM 1749 N N . SER A 1 224 ? -30.591 5.535 22.320 1.00 89.62 224 SER A N 1
ATOM 1750 C CA . SER A 1 224 ? -31.484 6.055 23.362 1.00 89.62 224 SER A CA 1
ATOM 1751 C C . SER A 1 224 ? -31.433 5.260 24.672 1.00 89.62 224 SER A C 1
ATOM 1753 O O . SER A 1 224 ? -31.757 5.801 25.729 1.00 89.62 224 SER A O 1
ATOM 1755 N N . ASN A 1 225 ? -30.995 3.995 24.630 1.00 84.81 225 ASN A N 1
ATOM 1756 C CA . ASN A 1 225 ? -31.084 3.066 25.760 1.00 84.81 225 ASN A CA 1
ATOM 1757 C C . ASN A 1 225 ? -29.730 2.438 26.149 1.00 84.81 225 ASN A C 1
ATOM 1759 O O . ASN A 1 225 ? -29.618 1.240 26.412 1.00 84.81 225 ASN A O 1
ATOM 1763 N N . THR A 1 226 ? -28.667 3.250 26.181 1.00 84.62 226 THR A N 1
ATOM 1764 C CA . THR A 1 226 ? -27.317 2.768 26.522 1.00 84.62 226 THR A CA 1
ATOM 1765 C C . THR A 1 226 ? -27.163 2.412 28.006 1.00 84.62 226 THR A C 1
ATOM 1767 O O . THR A 1 226 ? -27.641 3.133 28.881 1.00 84.62 226 THR A O 1
ATOM 1770 N N . SER A 1 227 ? -26.378 1.381 28.303 1.00 83.00 227 SER A N 1
ATOM 1771 C CA . SER A 1 227 ? -25.957 0.945 29.638 1.00 83.00 227 SER A CA 1
ATOM 1772 C C . SER A 1 227 ? -24.481 0.525 29.623 1.00 83.00 227 SER A C 1
ATOM 1774 O O . SER A 1 227 ? -23.840 0.541 28.579 1.00 83.00 227 SER A O 1
ATOM 1776 N N . ALA A 1 228 ? -23.918 0.112 30.763 1.00 79.31 228 ALA A N 1
ATOM 1777 C CA . ALA A 1 228 ? -22.556 -0.433 30.799 1.00 79.31 228 ALA A CA 1
ATOM 1778 C C . ALA A 1 228 ? -22.397 -1.717 29.954 1.00 79.31 228 ALA A C 1
ATOM 1780 O O . ALA A 1 228 ? -21.319 -1.962 29.417 1.00 79.31 228 ALA A O 1
ATOM 1781 N N . GLU A 1 229 ? -23.461 -2.514 29.815 1.00 83.62 229 GLU A N 1
ATOM 1782 C CA . GLU A 1 229 ? -23.442 -3.802 29.105 1.00 83.62 229 GLU A CA 1
ATOM 1783 C C . GLU A 1 229 ? -23.898 -3.693 27.643 1.00 83.62 229 GLU A C 1
ATOM 1785 O O . GLU A 1 229 ? -23.562 -4.554 26.834 1.00 83.62 229 GLU A O 1
ATOM 1790 N N . ASN A 1 230 ? -24.628 -2.629 27.288 1.00 89.25 230 ASN A N 1
ATOM 1791 C CA . ASN A 1 230 ? -25.167 -2.416 25.948 1.00 89.25 230 ASN A CA 1
ATOM 1792 C C . ASN A 1 230 ? -25.019 -0.954 25.521 1.00 89.25 230 ASN A C 1
ATOM 1794 O O . ASN A 1 230 ? -25.665 -0.085 26.098 1.00 89.25 230 ASN A O 1
ATOM 1798 N N . GLN A 1 231 ? -24.181 -0.671 24.526 1.00 93.69 231 GLN A N 1
ATOM 1799 C CA . GLN A 1 231 ? -23.878 0.709 24.125 1.00 93.69 231 GLN A CA 1
ATOM 1800 C C . GLN A 1 231 ? -24.802 1.253 23.026 1.00 93.69 231 GLN A C 1
ATOM 1802 O O . GLN A 1 231 ? -24.809 2.460 22.805 1.00 93.69 231 GLN A O 1
ATOM 1807 N N . TYR A 1 232 ? -25.564 0.396 22.342 1.00 96.44 232 TYR A N 1
ATOM 1808 C CA . TYR A 1 232 ? -26.585 0.770 21.360 1.00 96.44 232 TYR A CA 1
ATOM 1809 C C . TYR A 1 232 ? -27.483 -0.434 21.052 1.00 96.44 232 TYR A C 1
ATOM 1811 O O . TYR A 1 232 ? -27.044 -1.578 21.141 1.00 96.44 232 TYR A O 1
ATOM 1819 N N . ASP A 1 233 ? -28.713 -0.172 20.628 1.00 97.00 233 ASP A N 1
ATOM 1820 C CA . ASP A 1 233 ? -29.634 -1.172 20.103 1.00 97.00 233 ASP A CA 1
ATOM 1821 C C . ASP A 1 233 ? -29.657 -1.152 18.566 1.00 97.00 233 ASP A C 1
ATOM 1823 O O . ASP A 1 233 ? -29.321 -0.160 17.909 1.00 97.00 233 ASP A O 1
ATOM 1827 N N . ILE A 1 234 ? -30.064 -2.277 17.975 1.00 97.62 234 ILE A N 1
ATOM 1828 C CA . ILE A 1 234 ? -30.319 -2.383 16.537 1.00 97.62 234 ILE A CA 1
ATOM 1829 C C . ILE A 1 234 ? -31.793 -2.066 16.276 1.00 97.62 234 ILE A C 1
ATOM 1831 O O . ILE A 1 234 ? -32.656 -2.801 16.771 1.00 97.62 234 ILE A O 1
ATOM 1835 N N . PRO A 1 235 ? -32.112 -1.046 15.460 1.00 97.44 235 PRO A N 1
ATOM 1836 C CA . PRO A 1 235 ? -33.487 -0.797 15.060 1.00 97.44 235 PRO A CA 1
ATOM 1837 C C . PRO A 1 235 ? -34.094 -2.027 14.360 1.00 97.44 235 PRO A C 1
ATOM 1839 O O . PRO A 1 235 ? -33.498 -2.562 13.419 1.00 97.44 235 PRO A O 1
ATOM 1842 N N . PRO A 1 236 ? -35.283 -2.498 14.777 1.00 96.19 236 PRO A N 1
ATOM 1843 C CA . PRO A 1 236 ? -35.871 -3.736 14.258 1.00 96.19 236 PRO A CA 1
ATOM 1844 C C . PRO A 1 236 ? -36.285 -3.647 12.781 1.00 96.19 236 PRO A C 1
ATOM 1846 O O . PRO A 1 236 ? -36.519 -4.672 12.143 1.00 96.19 236 PRO A O 1
ATOM 1849 N N . ASP A 1 237 ? -36.394 -2.433 12.244 1.00 96.69 237 ASP A N 1
ATOM 1850 C CA . ASP A 1 237 ? -36.708 -2.124 10.851 1.00 96.69 237 ASP A CA 1
ATOM 1851 C C . ASP A 1 237 ? -35.462 -1.961 9.962 1.00 96.69 237 ASP A C 1
ATOM 1853 O O . ASP A 1 237 ? -35.600 -1.653 8.775 1.00 96.69 237 ASP A O 1
ATOM 1857 N N . ASN A 1 238 ? -34.252 -2.203 10.483 1.00 98.31 238 ASN A N 1
ATOM 1858 C CA . ASN A 1 238 ? -33.058 -2.237 9.644 1.00 98.31 238 ASN A CA 1
ATOM 1859 C C . ASN A 1 238 ? -33.146 -3.377 8.599 1.00 98.31 238 ASN A C 1
ATOM 1861 O O . ASN A 1 238 ? -33.591 -4.491 8.898 1.00 98.31 238 ASN A O 1
ATOM 1865 N N . PRO A 1 239 ? -32.692 -3.139 7.355 1.00 97.50 239 PRO A N 1
ATOM 1866 C CA . PRO A 1 239 ? -32.990 -4.010 6.214 1.00 97.50 239 PRO A CA 1
ATOM 1867 C C . PRO A 1 239 ? -32.335 -5.397 6.277 1.00 97.50 239 PRO A C 1
ATOM 1869 O O . PRO A 1 239 ? -32.822 -6.329 5.636 1.00 97.50 239 PRO A O 1
ATOM 1872 N N . PHE A 1 240 ? -31.251 -5.555 7.043 1.00 96.25 240 PHE A N 1
ATOM 1873 C CA . PHE A 1 240 ? -30.449 -6.784 7.065 1.00 96.25 240 PHE A CA 1
ATOM 1874 C C . PHE A 1 240 ? -30.521 -7.571 8.382 1.00 96.25 240 PHE A C 1
ATOM 1876 O O . PHE A 1 240 ? -29.839 -8.582 8.512 1.00 96.25 240 PHE A O 1
ATOM 1883 N N . VAL A 1 241 ? -31.390 -7.185 9.326 1.00 96.50 241 VAL A N 1
ATOM 1884 C CA . VAL A 1 241 ? -31.518 -7.827 10.657 1.00 96.50 241 VAL A CA 1
ATOM 1885 C C . VAL A 1 241 ? -31.760 -9.339 10.568 1.00 96.50 241 VAL A C 1
ATOM 1887 O O . VAL A 1 241 ? -31.263 -10.107 11.387 1.00 96.50 241 VAL A O 1
ATOM 1890 N N . ASN A 1 242 ? -32.505 -9.781 9.553 1.00 92.50 242 ASN A N 1
ATOM 1891 C CA . ASN A 1 242 ? -32.878 -11.185 9.370 1.00 92.50 242 ASN A CA 1
ATOM 1892 C C . ASN A 1 242 ? -31.990 -11.936 8.364 1.00 92.50 242 ASN A C 1
ATOM 1894 O O . ASN A 1 242 ? -32.299 -13.080 8.025 1.00 92.50 242 ASN A O 1
ATOM 1898 N N . LEU A 1 243 ? -30.924 -11.312 7.848 1.00 89.94 243 LEU A N 1
ATOM 1899 C CA . LEU A 1 243 ? -30.023 -11.933 6.879 1.00 89.94 243 LEU A CA 1
ATOM 1900 C C . LEU A 1 243 ? -28.848 -12.603 7.617 1.00 89.94 243 LEU A C 1
ATOM 1902 O O . LEU A 1 243 ? -28.028 -11.903 8.209 1.00 89.94 243 LEU A O 1
ATOM 1906 N N . PRO A 1 244 ? -28.724 -13.946 7.596 1.00 89.00 244 PRO A N 1
ATOM 1907 C CA . PRO A 1 244 ? -27.670 -14.630 8.339 1.00 89.00 244 PRO A CA 1
ATOM 1908 C C . PRO A 1 244 ? -26.269 -14.181 7.916 1.00 89.00 244 PRO A C 1
ATOM 1910 O O . PRO A 1 244 ? -25.942 -14.184 6.731 1.00 89.00 244 PRO A O 1
ATOM 1913 N N . GLY A 1 245 ? -25.435 -13.838 8.900 1.00 85.88 245 GLY A N 1
ATOM 1914 C CA . GLY A 1 245 ? -24.059 -13.387 8.682 1.00 85.88 245 GLY A CA 1
ATOM 1915 C C . GLY A 1 245 ? -23.919 -11.922 8.264 1.00 85.88 245 GLY A C 1
ATOM 1916 O O . GLY A 1 245 ? -22.790 -11.452 8.180 1.00 85.88 245 GLY A O 1
ATOM 1917 N N . ALA A 1 246 ? -25.021 -11.200 8.035 1.00 93.00 246 ALA A N 1
ATOM 1918 C CA . ALA A 1 246 ? -24.981 -9.764 7.797 1.00 93.00 246 ALA A CA 1
ATOM 1919 C C . ALA A 1 246 ? -24.937 -8.978 9.116 1.00 93.00 246 ALA A C 1
ATOM 1921 O O . ALA A 1 246 ? -25.513 -9.385 10.128 1.00 93.00 246 ALA A O 1
ATOM 1922 N N . ARG A 1 247 ? -24.279 -7.821 9.090 1.00 97.50 247 ARG A N 1
ATOM 1923 C CA . ARG A 1 247 ? -24.288 -6.829 10.160 1.00 97.50 247 ARG A CA 1
ATOM 1924 C C . ARG A 1 247 ? -25.616 -6.089 10.155 1.00 97.50 247 ARG A C 1
ATOM 1926 O O . ARG A 1 247 ? -25.993 -5.447 9.176 1.00 97.50 247 ARG A O 1
ATOM 1933 N N . ALA A 1 248 ? -26.342 -6.213 11.260 1.00 97.62 248 ALA A N 1
ATOM 1934 C CA . ALA A 1 248 ? -27.692 -5.687 11.405 1.00 97.62 248 ALA A CA 1
ATOM 1935 C C . ALA A 1 248 ? -27.723 -4.148 11.521 1.00 97.62 248 ALA A C 1
ATOM 1937 O O . ALA A 1 248 ? -28.776 -3.534 11.371 1.00 97.62 248 ALA A O 1
ATOM 1938 N N . GLU A 1 249 ? -26.563 -3.525 11.736 1.00 98.44 249 GLU A N 1
ATOM 1939 C CA . GLU A 1 249 ? -26.336 -2.080 11.732 1.00 98.44 249 GLU A CA 1
ATOM 1940 C C . GLU A 1 249 ? -26.476 -1.457 10.334 1.00 98.44 249 GLU A C 1
ATOM 1942 O O . GLU A 1 249 ? -26.731 -0.258 10.222 1.00 98.44 249 GLU A O 1
ATOM 1947 N N . ILE A 1 250 ? -26.273 -2.240 9.267 1.00 98.62 250 ILE A N 1
ATOM 1948 C CA . ILE A 1 250 ? -26.201 -1.723 7.896 1.00 98.62 250 ILE A CA 1
ATOM 1949 C C . ILE A 1 250 ? -27.577 -1.215 7.449 1.00 98.62 250 ILE A C 1
ATOM 1951 O O . ILE A 1 250 ? -28.561 -1.956 7.413 1.00 98.62 250 ILE A O 1
ATOM 1955 N N . TRP A 1 251 ? -27.624 0.052 7.036 1.00 98.50 251 TRP A N 1
ATOM 1956 C CA . TRP A 1 251 ? -28.781 0.675 6.398 1.00 98.50 251 TRP A CA 1
ATOM 1957 C C . TRP A 1 251 ? -28.686 0.611 4.871 1.00 98.50 251 TRP A C 1
ATOM 1959 O O . TRP A 1 251 ? -29.651 0.244 4.209 1.00 98.50 251 TRP A O 1
ATOM 1969 N N . ALA A 1 252 ? -27.516 0.912 4.305 1.00 98.56 252 ALA A N 1
ATOM 1970 C CA . ALA A 1 252 ? -27.202 0.787 2.878 1.00 98.56 252 ALA A CA 1
ATOM 1971 C C . ALA A 1 252 ? -25.704 0.503 2.695 1.00 98.56 252 ALA A C 1
ATOM 1973 O O . ALA A 1 252 ? -24.919 0.791 3.596 1.00 98.56 252 ALA A O 1
ATOM 1974 N N . TYR A 1 253 ? -25.295 -0.043 1.548 1.00 98.38 253 TYR A N 1
ATOM 1975 C CA . TYR A 1 253 ? -23.907 -0.464 1.295 1.00 98.38 253 TYR A CA 1
ATOM 1976 C C . TYR A 1 253 ? -23.484 -0.212 -0.160 1.00 98.38 253 TYR A C 1
ATOM 1978 O O . TYR A 1 253 ? -24.231 0.377 -0.945 1.00 98.38 253 TYR A O 1
ATOM 1986 N N . GLY A 1 254 ? -22.272 -0.618 -0.541 1.00 97.00 254 GLY A N 1
ATOM 1987 C CA . GLY A 1 254 ? -21.739 -0.350 -1.880 1.00 97.00 254 GLY A CA 1
ATOM 1988 C C . GLY A 1 254 ? -21.107 1.026 -2.021 1.00 97.00 254 GLY A C 1
ATOM 1989 O O . GLY A 1 254 ? -21.092 1.565 -3.126 1.00 97.00 254 GLY A O 1
ATOM 1990 N N . LEU A 1 255 ? -20.595 1.598 -0.928 1.00 97.25 255 LEU A N 1
ATOM 1991 C CA . LEU A 1 255 ? -19.935 2.905 -0.900 1.00 97.25 255 LEU A CA 1
ATOM 1992 C C . LEU A 1 255 ? -18.416 2.752 -0.753 1.00 97.25 255 LEU A C 1
ATOM 1994 O O . LEU A 1 255 ? -17.929 1.810 -0.132 1.00 97.25 255 LEU A O 1
ATOM 1998 N N . ARG A 1 256 ? -17.659 3.699 -1.315 1.00 95.31 256 ARG A N 1
ATOM 1999 C CA . ARG A 1 256 ? -16.189 3.700 -1.267 1.00 95.31 256 ARG A CA 1
ATOM 2000 C C . ARG A 1 256 ? -15.676 4.504 -0.088 1.00 95.31 256 ARG A C 1
ATOM 2002 O O . ARG A 1 256 ? -15.002 3.977 0.788 1.00 95.31 256 ARG A O 1
ATOM 2009 N N . ASN A 1 257 ? -15.977 5.796 -0.085 1.00 94.81 257 ASN A N 1
ATOM 2010 C CA . ASN A 1 257 ? -15.562 6.721 0.960 1.00 94.81 257 ASN A CA 1
ATOM 2011 C C . ASN A 1 257 ? -16.639 7.807 1.116 1.00 94.81 257 ASN A C 1
ATOM 2013 O O . ASN A 1 257 ? -16.512 8.888 0.540 1.00 94.81 257 ASN A O 1
ATOM 2017 N N . PRO A 1 258 ? -17.730 7.500 1.833 1.00 96.56 258 PRO A N 1
ATOM 2018 C CA . PRO A 1 258 ? -18.830 8.425 2.077 1.00 96.56 258 PRO A CA 1
ATOM 2019 C C . PRO A 1 258 ? -18.440 9.505 3.108 1.00 96.56 258 PRO A C 1
ATOM 2021 O O . PRO A 1 258 ? -18.542 9.278 4.313 1.00 96.56 258 PRO A O 1
ATOM 2024 N N . TRP A 1 259 ? -17.948 10.665 2.651 1.00 95.06 259 TRP A N 1
ATOM 2025 C CA . TRP A 1 259 ? -17.283 11.672 3.498 1.00 95.06 259 TRP A CA 1
ATOM 2026 C C . TRP A 1 259 ? -18.228 12.596 4.283 1.00 95.06 259 TRP A C 1
ATOM 2028 O O . TRP A 1 259 ? -18.093 12.672 5.502 1.00 95.06 259 TRP A O 1
ATOM 2038 N N . ARG A 1 260 ? -19.160 13.308 3.623 1.00 97.25 260 ARG A N 1
ATOM 2039 C CA . ARG A 1 260 ? -20.205 14.100 4.306 1.00 97.25 260 ARG A CA 1
ATOM 2040 C C . ARG A 1 260 ? -21.598 13.574 4.039 1.00 97.25 260 ARG A C 1
ATOM 2042 O O . ARG A 1 260 ? -21.941 13.245 2.898 1.00 97.25 260 ARG A O 1
ATOM 2049 N N . MET A 1 261 ? -22.391 13.574 5.099 1.00 97.38 261 MET A N 1
ATOM 2050 C CA . MET A 1 261 ? -23.792 13.202 5.107 1.00 97.38 261 MET A CA 1
ATOM 2051 C C . MET A 1 261 ? -24.623 14.329 5.703 1.00 97.38 261 MET A C 1
ATOM 2053 O O . MET A 1 261 ? -24.205 14.988 6.650 1.00 97.38 261 MET A O 1
ATOM 2057 N N . ASP A 1 262 ? -25.827 14.506 5.177 1.00 96.94 262 ASP A N 1
ATOM 2058 C CA . ASP A 1 262 ? -26.829 15.346 5.813 1.00 96.94 262 ASP A CA 1
ATOM 2059 C C . ASP A 1 262 ? -28.194 14.667 5.777 1.00 96.94 262 ASP A C 1
ATOM 2061 O O . ASP A 1 262 ? -28.509 13.923 4.842 1.00 96.94 262 ASP A O 1
ATOM 2065 N N . ILE A 1 263 ? -28.989 14.916 6.815 1.00 96.44 263 ILE A N 1
ATOM 2066 C CA . ILE A 1 263 ? -30.337 14.367 6.946 1.00 96.44 263 ILE A CA 1
ATOM 2067 C C . ILE A 1 263 ? -31.310 15.527 7.077 1.00 96.44 263 ILE A C 1
ATOM 2069 O O . ILE A 1 263 ? -31.321 16.242 8.081 1.00 96.44 263 ILE A O 1
ATOM 2073 N N . ASP A 1 264 ? -32.157 15.689 6.064 1.00 95.38 264 ASP A N 1
ATOM 2074 C CA . ASP A 1 264 ? -33.187 16.718 6.072 1.00 95.38 264 ASP A CA 1
ATOM 2075 C C . ASP A 1 264 ? -34.286 16.349 7.069 1.00 95.38 264 ASP A C 1
ATOM 2077 O O . ASP A 1 264 ? -35.126 15.492 6.793 1.00 95.38 264 ASP A O 1
ATOM 2081 N N . GLN A 1 265 ? -34.305 17.025 8.216 1.00 92.00 265 GLN A N 1
ATOM 2082 C CA . GLN A 1 265 ? -35.255 16.766 9.302 1.00 92.00 265 GLN A CA 1
ATOM 2083 C C . GLN A 1 265 ? -36.722 16.931 8.872 1.00 92.00 265 GLN A C 1
ATOM 2085 O O . GLN A 1 265 ? -37.612 16.346 9.483 1.00 92.00 265 GLN A O 1
ATOM 2090 N N . GLN A 1 266 ? -36.994 17.704 7.812 1.00 92.62 266 GLN A N 1
ATOM 2091 C CA . GLN A 1 266 ? -38.356 17.914 7.325 1.00 92.62 266 GLN A CA 1
ATOM 2092 C C . GLN A 1 266 ? -38.852 16.780 6.419 1.00 92.62 266 GLN A C 1
ATOM 2094 O O . GLN A 1 266 ? -40.021 16.402 6.500 1.00 92.62 266 GLN A O 1
ATOM 2099 N N . SER A 1 267 ? -38.003 16.257 5.528 1.00 93.00 267 SER A N 1
ATOM 2100 C CA . SER A 1 267 ? -38.400 15.220 4.561 1.00 93.00 267 SER A CA 1
ATOM 2101 C C . SER A 1 267 ? -37.930 13.808 4.914 1.00 93.00 267 SER A C 1
ATOM 2103 O O . SER A 1 267 ? -38.415 12.849 4.315 1.00 93.00 267 SER A O 1
ATOM 2105 N N . GLY A 1 268 ? -36.985 13.668 5.846 1.00 93.50 268 GLY A N 1
ATOM 2106 C CA . GLY A 1 268 ? -36.312 12.410 6.177 1.00 93.50 268 GLY A CA 1
ATOM 2107 C C . GLY A 1 268 ? -35.312 11.935 5.115 1.00 93.50 268 GLY A C 1
ATOM 2108 O O . GLY A 1 268 ? -34.841 10.803 5.186 1.00 93.50 268 GLY A O 1
ATOM 2109 N N . GLN A 1 269 ? -34.999 12.754 4.105 1.00 94.75 269 GLN A N 1
ATOM 2110 C CA . GLN A 1 269 ? -34.028 12.396 3.070 1.00 94.75 269 GLN A CA 1
ATOM 2111 C C . GLN A 1 269 ? -32.604 12.355 3.636 1.00 94.75 269 GLN A C 1
ATOM 2113 O O . GLN A 1 269 ? -32.153 13.325 4.243 1.00 94.75 269 GLN A O 1
ATOM 2118 N N . VAL A 1 270 ? -31.888 11.261 3.367 1.00 97.50 270 VAL A N 1
ATOM 2119 C CA . VAL A 1 270 ? -30.481 11.068 3.743 1.00 97.50 270 VAL A CA 1
ATOM 2120 C C . VAL A 1 270 ? -29.609 11.257 2.507 1.00 97.50 270 VAL A C 1
ATOM 2122 O O . VAL A 1 270 ? -29.679 10.463 1.571 1.00 97.50 270 VAL A O 1
ATOM 2125 N N . TRP A 1 271 ? -28.786 12.298 2.487 1.00 98.12 271 TRP A N 1
ATOM 2126 C CA . TRP A 1 271 ? -27.874 12.579 1.381 1.00 98.12 271 TRP A CA 1
ATOM 2127 C C . TRP A 1 271 ? -26.439 12.276 1.767 1.00 98.12 271 TRP A C 1
ATOM 2129 O O . TRP A 1 271 ? -25.969 12.746 2.797 1.00 98.12 271 TRP A O 1
ATOM 2139 N N . VAL A 1 272 ? -25.725 11.544 0.912 1.00 98.50 272 VAL A N 1
ATOM 2140 C CA . VAL A 1 272 ? -24.329 11.158 1.149 1.00 98.50 272 VAL A CA 1
ATOM 2141 C C . VAL A 1 272 ? -23.474 11.492 -0.066 1.00 98.50 272 VAL A C 1
ATOM 2143 O O . VAL A 1 272 ? -23.746 11.035 -1.178 1.00 98.50 272 VAL A O 1
ATOM 2146 N N . GLY A 1 273 ? -22.414 12.267 0.155 1.00 97.81 273 GLY A N 1
ATOM 2147 C CA . GLY A 1 273 ? -21.339 12.442 -0.815 1.00 97.81 273 GLY A CA 1
ATOM 2148 C C . GLY A 1 273 ? -20.340 11.292 -0.726 1.00 97.81 273 GLY A C 1
ATOM 2149 O O . GLY A 1 273 ? -19.860 10.990 0.363 1.00 97.81 273 GLY A O 1
ATOM 2150 N N . ASN A 1 274 ? -20.021 10.657 -1.853 1.00 96.25 274 ASN A N 1
ATOM 2151 C CA . ASN A 1 274 ? -19.139 9.495 -1.922 1.00 96.25 274 ASN A CA 1
ATOM 2152 C C . ASN A 1 274 ? -17.987 9.731 -2.908 1.00 96.25 274 ASN A C 1
ATOM 2154 O O . ASN A 1 274 ? -18.217 9.938 -4.105 1.00 96.25 274 ASN A O 1
ATOM 2158 N N . ASN A 1 275 ? -16.751 9.665 -2.399 1.00 92.50 275 ASN A N 1
ATOM 2159 C CA . ASN A 1 275 ? -15.559 9.868 -3.217 1.00 92.50 275 ASN A CA 1
ATOM 2160 C C . ASN A 1 275 ? -15.269 8.664 -4.112 1.00 92.50 275 ASN A C 1
ATOM 2162 O O . ASN A 1 275 ? -15.131 7.542 -3.612 1.00 92.50 275 ASN A O 1
ATOM 2166 N N . GLY A 1 276 ? -15.065 8.925 -5.401 1.00 86.44 276 GLY A N 1
ATOM 2167 C CA . GLY A 1 276 ? -14.635 7.943 -6.394 1.00 86.44 276 GLY A CA 1
ATOM 2168 C C . GLY A 1 276 ? -13.163 7.548 -6.291 1.00 86.44 276 GLY A C 1
ATOM 2169 O O . GLY A 1 276 ? -12.421 8.045 -5.443 1.00 86.44 276 GLY A O 1
ATOM 2170 N N . GLN A 1 277 ? -12.736 6.638 -7.164 1.00 79.12 277 GLN A N 1
ATOM 2171 C CA . GLN A 1 277 ? -11.351 6.185 -7.306 1.00 79.12 277 GLN A CA 1
ATOM 2172 C C . GLN A 1 277 ? -10.670 6.772 -8.559 1.00 79.12 277 GLN A C 1
ATOM 2174 O O . GLN A 1 277 ? -9.633 7.421 -8.431 1.00 79.12 277 GLN A O 1
ATOM 2179 N N . ASP A 1 278 ? -11.212 6.529 -9.757 1.00 68.25 278 ASP A N 1
ATOM 2180 C CA . ASP A 1 278 ? -10.516 6.713 -11.038 1.00 68.25 278 ASP A CA 1
ATOM 2181 C C . ASP A 1 278 ? -11.091 7.827 -11.895 1.00 68.25 278 ASP A C 1
ATOM 2183 O O . ASP A 1 278 ? -10.337 8.627 -12.459 1.00 68.25 278 ASP A O 1
ATOM 2187 N N . LEU A 1 279 ? -12.405 7.783 -12.116 1.00 68.00 279 LEU A N 1
ATOM 2188 C CA . LEU A 1 279 ? -13.029 8.540 -13.195 1.00 68.00 279 LEU A CA 1
ATOM 2189 C C . LEU A 1 279 ? -14.305 9.261 -12.782 1.00 68.00 279 LEU A C 1
ATOM 2191 O O . LEU A 1 279 ? -14.690 10.181 -13.508 1.00 68.00 279 LEU A O 1
ATOM 2195 N N . TRP A 1 280 ? -14.951 8.888 -11.674 1.00 83.38 280 TRP A N 1
ATOM 2196 C CA . TRP A 1 280 ? -16.287 9.390 -11.349 1.00 83.38 280 TRP A CA 1
ATOM 2197 C C . TRP A 1 280 ? -16.473 9.666 -9.867 1.00 83.38 280 TRP A C 1
ATOM 2199 O O . TRP A 1 280 ? -16.224 8.809 -9.034 1.00 83.38 280 TRP A O 1
ATOM 2209 N N . GLU A 1 281 ? -16.983 10.852 -9.554 1.00 91.75 281 GLU A N 1
ATOM 2210 C CA . GLU A 1 281 ? -17.443 11.223 -8.218 1.00 91.75 281 GLU A CA 1
ATOM 2211 C C . GLU A 1 281 ? -18.966 11.120 -8.130 1.00 91.75 281 GLU A C 1
ATOM 2213 O O . GLU A 1 281 ? -19.657 11.375 -9.118 1.00 91.75 281 GLU A O 1
ATOM 2218 N N . THR A 1 282 ? -19.505 10.783 -6.955 1.00 97.25 282 THR A N 1
ATOM 2219 C CA . THR A 1 282 ? -20.931 10.439 -6.813 1.00 97.25 282 THR A CA 1
ATOM 2220 C C . THR A 1 282 ? -21.570 11.031 -5.564 1.00 97.25 282 THR A C 1
ATOM 2222 O O . THR A 1 282 ? -20.930 11.122 -4.520 1.00 97.25 282 THR A O 1
ATOM 2225 N N . ALA A 1 283 ? -22.854 11.377 -5.642 1.00 98.06 283 ALA A N 1
ATOM 2226 C CA . ALA A 1 283 ? -23.686 11.624 -4.469 1.00 98.06 283 ALA A CA 1
ATOM 2227 C C . ALA A 1 283 ? -24.997 10.833 -4.562 1.00 98.06 283 ALA A C 1
ATOM 2229 O O . ALA A 1 283 ? -25.578 10.662 -5.642 1.00 98.06 283 ALA A O 1
ATOM 2230 N N . HIS A 1 284 ? -25.453 10.346 -3.412 1.00 97.69 284 HIS A N 1
ATOM 2231 C CA . HIS A 1 284 ? -26.564 9.410 -3.302 1.00 97.69 284 HIS A CA 1
ATOM 2232 C C . HIS A 1 284 ? -27.635 9.957 -2.364 1.00 97.69 284 HIS A C 1
ATOM 2234 O O . HIS A 1 284 ? -27.331 10.374 -1.246 1.00 97.69 284 HIS A O 1
ATOM 2240 N N . LEU A 1 285 ? -28.889 9.906 -2.811 1.00 97.44 285 LEU A N 1
ATOM 2241 C CA . LEU A 1 285 ? -30.038 9.921 -1.916 1.00 97.44 285 LEU A CA 1
ATOM 2242 C C . LEU A 1 285 ? -30.227 8.499 -1.376 1.00 97.44 285 LEU A C 1
ATOM 2244 O O . LEU A 1 285 ? -30.721 7.627 -2.092 1.00 97.44 285 LEU A O 1
ATOM 2248 N N . VAL A 1 286 ? -29.799 8.275 -0.136 1.00 97.62 286 VAL A N 1
ATOM 2249 C CA . VAL A 1 286 ? -29.678 6.944 0.458 1.00 97.62 286 VAL A CA 1
ATOM 2250 C C . VAL A 1 286 ? -31.030 6.380 0.888 1.00 97.62 286 VAL A C 1
ATOM 2252 O O . VAL A 1 286 ? -31.826 7.068 1.528 1.00 97.62 286 VAL A O 1
ATOM 2255 N N . ARG A 1 287 ? -31.289 5.106 0.562 1.00 96.06 287 ARG A N 1
ATOM 2256 C CA . ARG A 1 287 ? -32.498 4.367 0.967 1.00 96.06 287 ARG A CA 1
ATOM 2257 C C . ARG A 1 287 ? -32.149 3.002 1.578 1.00 96.06 287 ARG A C 1
ATOM 2259 O O . ARG A 1 287 ? -31.093 2.454 1.260 1.00 96.06 287 ARG A O 1
ATOM 2266 N N . PRO A 1 288 ? -33.031 2.431 2.423 1.00 97.19 288 PRO A N 1
ATOM 2267 C CA . PRO A 1 288 ? -32.761 1.162 3.094 1.00 97.19 288 PRO A CA 1
ATOM 2268 C C . PRO A 1 288 ? -32.531 0.012 2.107 1.00 97.19 288 PRO A C 1
ATOM 2270 O O . PRO A 1 288 ? -33.341 -0.227 1.212 1.00 97.19 288 PRO A O 1
ATOM 2273 N N . GLY A 1 289 ? -31.447 -0.732 2.313 1.00 97.19 289 GLY A N 1
ATOM 2274 C CA . GLY A 1 289 ? -31.100 -1.964 1.603 1.00 97.19 289 GLY A CA 1
ATOM 2275 C C . GLY A 1 289 ? -30.450 -1.773 0.227 1.00 97.19 289 GLY A C 1
ATOM 2276 O O . GLY A 1 289 ? -30.107 -2.764 -0.429 1.00 97.19 289 GLY A O 1
ATOM 2277 N N . GLU A 1 290 ? -30.280 -0.529 -0.228 1.00 98.06 290 GLU A N 1
ATOM 2278 C CA . GLU A 1 290 ? -29.684 -0.237 -1.534 1.00 98.06 290 GLU A CA 1
ATOM 2279 C C . GLU A 1 290 ? -28.176 -0.552 -1.565 1.00 98.06 290 GLU A C 1
ATOM 2281 O O . GLU A 1 290 ? -27.461 -0.396 -0.572 1.00 98.06 290 GLU A O 1
ATOM 2286 N N . ASN A 1 291 ? -27.716 -1.007 -2.736 1.00 98.12 291 ASN A N 1
ATOM 2287 C CA . ASN A 1 291 ? -26.318 -1.286 -3.059 1.00 98.12 291 ASN A CA 1
ATOM 2288 C C . ASN A 1 291 ? -25.830 -0.290 -4.115 1.00 98.12 291 ASN A C 1
ATOM 2290 O O . ASN A 1 291 ? -26.290 -0.338 -5.257 1.00 98.12 291 ASN A O 1
ATOM 2294 N N . TYR A 1 292 ? -24.865 0.561 -3.779 1.00 97.62 292 TYR A N 1
ATOM 2295 C CA . TYR A 1 292 ? -24.302 1.554 -4.707 1.00 97.62 292 TYR A CA 1
ATOM 2296 C C . TYR A 1 292 ? -23.144 1.031 -5.570 1.00 97.62 292 TYR A C 1
ATOM 2298 O O . TYR A 1 292 ? -22.471 1.790 -6.262 1.00 97.62 292 TYR A O 1
ATOM 2306 N N . GLY A 1 293 ? -22.950 -0.289 -5.586 1.00 94.44 293 GLY A N 1
ATOM 2307 C CA . GLY A 1 293 ? -22.165 -0.999 -6.588 1.00 94.44 293 GLY A CA 1
ATOM 2308 C C . GLY A 1 293 ? -20.661 -1.019 -6.344 1.00 94.44 293 GLY A C 1
ATOM 2309 O O . GLY A 1 293 ? -19.988 -1.861 -6.948 1.00 94.44 293 GLY A O 1
ATOM 2310 N N . TRP A 1 294 ? -20.118 -0.174 -5.460 1.00 94.88 294 TRP A N 1
ATOM 2311 C CA . TRP A 1 294 ? -18.694 -0.218 -5.141 1.00 94.88 294 TRP A CA 1
ATOM 2312 C C . TRP A 1 294 ? -18.345 -1.559 -4.497 1.00 94.88 294 TRP A C 1
ATOM 2314 O O . TRP A 1 294 ? -18.937 -1.940 -3.503 1.00 94.88 294 TRP A O 1
ATOM 2324 N N . SER A 1 295 ? -17.398 -2.337 -4.993 1.00 88.62 295 SER A N 1
ATOM 2325 C CA . SER A 1 295 ? -16.351 -1.982 -5.952 1.00 88.62 295 SER A CA 1
ATOM 2326 C C . SER A 1 295 ? -16.428 -2.770 -7.265 1.00 88.62 295 SER A C 1
ATOM 2328 O O . SER A 1 295 ? -15.446 -2.869 -8.000 1.00 88.62 295 SER A O 1
ATOM 2330 N N . VAL A 1 296 ? -17.602 -3.322 -7.591 1.00 84.69 296 VAL A N 1
ATOM 2331 C CA . VAL A 1 296 ? -17.900 -3.865 -8.930 1.00 84.69 296 VAL A CA 1
ATOM 2332 C C . VAL A 1 296 ? -18.092 -2.716 -9.927 1.00 84.69 296 VAL A C 1
ATOM 2334 O O . VAL A 1 296 ? -17.625 -2.794 -11.067 1.00 84.69 296 VAL A O 1
ATOM 2337 N N . TYR A 1 297 ? -18.717 -1.631 -9.470 1.00 86.56 297 TYR A N 1
ATOM 2338 C CA . TYR A 1 297 ? -18.968 -0.397 -10.203 1.00 86.56 297 TYR A CA 1
ATOM 2339 C C . TYR A 1 297 ? -18.354 0.810 -9.486 1.00 86.56 297 TYR A C 1
ATOM 2341 O O . TYR A 1 297 ? -18.258 0.846 -8.263 1.00 86.56 297 TYR A O 1
ATOM 2349 N N . GLU A 1 298 ? -17.954 1.808 -10.265 1.00 86.31 298 GLU A N 1
ATOM 2350 C CA . GLU A 1 298 ? -17.649 3.160 -9.814 1.00 86.31 298 GLU A CA 1
ATOM 2351 C C . GLU A 1 298 ? -18.712 4.088 -10.413 1.00 86.31 298 GLU A C 1
ATOM 2353 O O . GLU A 1 298 ? -18.710 4.376 -11.614 1.00 86.31 298 GLU A O 1
ATOM 2358 N N . GLY A 1 299 ? -19.678 4.493 -9.589 1.00 88.00 299 GLY A N 1
ATOM 2359 C CA . GLY A 1 299 ? -20.882 5.159 -10.073 1.00 88.00 299 GLY A CA 1
ATOM 2360 C C . GLY A 1 299 ? -21.643 4.287 -11.072 1.00 88.00 299 GLY A C 1
ATOM 2361 O O . GLY A 1 299 ? -21.841 3.097 -10.845 1.00 88.00 299 GLY A O 1
ATOM 2362 N N . SER A 1 300 ? -22.049 4.847 -12.212 1.00 85.75 300 SER A N 1
ATOM 2363 C CA . SER A 1 300 ? -22.736 4.077 -13.259 1.00 85.75 300 SER A CA 1
ATOM 2364 C C . SER A 1 300 ? -21.806 3.204 -14.127 1.00 85.75 300 SER A C 1
ATOM 2366 O O . SER A 1 300 ? -22.267 2.546 -15.067 1.00 85.75 300 SER A O 1
ATOM 2368 N N . HIS A 1 301 ? -20.501 3.150 -13.828 1.00 82.31 301 HIS A N 1
ATOM 2369 C CA . HIS A 1 301 ? -19.484 2.577 -14.713 1.00 82.31 301 HIS A CA 1
ATOM 2370 C C . HIS A 1 301 ? -18.828 1.306 -14.150 1.00 82.31 301 HIS A C 1
ATOM 2372 O O . HIS A 1 301 ? -18.506 1.256 -12.966 1.00 82.31 301 HIS A O 1
ATOM 2378 N N . PRO A 1 302 ? -18.583 0.264 -14.970 1.00 75.25 302 PRO A N 1
ATOM 2379 C CA . PRO A 1 302 ? -17.863 -0.927 -14.518 1.00 75.25 302 PRO A CA 1
ATOM 2380 C C . PRO A 1 302 ? -16.446 -0.599 -14.032 1.00 75.25 302 PRO A C 1
ATOM 2382 O O . PRO A 1 302 ? -15.699 0.079 -14.741 1.00 75.25 302 PRO A O 1
ATOM 2385 N N . PHE A 1 303 ? -16.069 -1.144 -12.875 1.00 73.19 303 PHE A N 1
ATOM 2386 C CA . PHE A 1 303 ? -14.750 -0.960 -12.269 1.00 73.19 303 PHE A CA 1
ATOM 2387 C C . PHE A 1 303 ? -14.001 -2.297 -12.143 1.00 73.19 303 PHE A C 1
ATOM 2389 O O . PHE A 1 303 ? -13.165 -2.603 -12.997 1.00 73.19 303 PHE A O 1
ATOM 2396 N N . TYR A 1 304 ? -14.368 -3.152 -11.179 1.00 69.25 304 TYR A N 1
ATOM 2397 C CA . TYR A 1 304 ? -13.934 -4.555 -11.117 1.00 69.25 304 TYR A CA 1
ATOM 2398 C C . TYR A 1 304 ? -15.105 -5.506 -11.384 1.00 69.25 304 TYR A C 1
ATOM 2400 O O . TYR A 1 304 ? -15.634 -6.121 -10.455 1.00 69.25 304 TYR A O 1
ATOM 2408 N N . PRO A 1 305 ? -15.509 -5.689 -12.656 1.00 64.06 305 PRO A N 1
ATOM 2409 C CA . PRO A 1 305 ? -16.662 -6.522 -13.000 1.00 64.06 305 PRO A CA 1
ATOM 2410 C C . PRO A 1 305 ? -16.484 -8.004 -12.631 1.00 64.06 305 PRO A C 1
ATOM 2412 O O . PRO A 1 305 ? -17.442 -8.763 -12.679 1.00 64.06 305 PRO A O 1
ATOM 2415 N N . ASN A 1 306 ? -15.264 -8.431 -12.289 1.00 58.41 306 ASN A N 1
ATOM 2416 C CA . ASN A 1 306 ? -14.940 -9.781 -11.830 1.00 58.41 306 ASN A CA 1
ATOM 2417 C C . ASN A 1 306 ? -15.206 -10.015 -10.334 1.00 58.41 306 ASN A C 1
ATOM 2419 O O . ASN A 1 306 ? -15.104 -11.156 -9.889 1.00 58.41 306 ASN A O 1
ATOM 2423 N N . ARG A 1 307 ? -15.507 -8.971 -9.552 1.00 74.56 307 ARG A N 1
ATOM 2424 C CA . ARG A 1 307 ? -15.943 -9.121 -8.159 1.00 74.56 307 ARG A CA 1
ATOM 2425 C C . ARG A 1 307 ? -17.391 -9.607 -8.116 1.00 74.56 307 ARG A C 1
ATOM 2427 O O . ARG A 1 307 ? -18.183 -9.325 -9.014 1.00 74.56 307 ARG A O 1
ATOM 2434 N N . GLN A 1 308 ? -17.733 -10.344 -7.064 1.00 82.06 308 GLN A N 1
ATOM 2435 C CA . GLN A 1 308 ? -19.114 -10.740 -6.828 1.00 82.06 308 GLN A CA 1
ATOM 2436 C C . GLN A 1 308 ? -19.923 -9.513 -6.395 1.00 82.06 308 GLN A C 1
ATOM 2438 O O . GLN A 1 308 ? -19.538 -8.816 -5.459 1.00 82.06 308 GLN A O 1
ATOM 2443 N N . LEU A 1 309 ? -21.035 -9.254 -7.087 1.00 85.81 309 LEU A N 1
ATOM 2444 C CA . LEU A 1 309 ? -22.007 -8.254 -6.654 1.00 85.81 309 LEU A CA 1
ATOM 2445 C C . LEU A 1 309 ? -22.725 -8.761 -5.398 1.00 85.81 309 LEU A C 1
ATOM 2447 O O . LEU A 1 309 ? -23.051 -9.949 -5.306 1.00 85.81 309 LEU A O 1
ATOM 2451 N N . GLY A 1 310 ? -22.972 -7.853 -4.460 1.00 84.94 310 GLY A N 1
ATOM 2452 C CA . GLY A 1 310 ? -23.707 -8.109 -3.231 1.00 84.94 310 GLY A CA 1
ATOM 2453 C C . GLY A 1 310 ? -25.139 -8.608 -3.470 1.00 84.94 310 GLY A C 1
ATOM 2454 O O . GLY A 1 310 ? -25.629 -8.643 -4.604 1.00 84.94 310 GLY A O 1
ATOM 2455 N N . PRO A 1 311 ? -25.838 -9.020 -2.401 1.00 85.44 311 PRO A N 1
ATOM 2456 C CA . PRO A 1 311 ? -27.120 -9.719 -2.502 1.00 85.44 311 PRO A CA 1
ATOM 2457 C C . PRO A 1 311 ? -28.271 -8.867 -3.059 1.00 85.44 311 PRO A C 1
ATOM 2459 O O . PRO A 1 311 ? -29.304 -9.426 -3.429 1.00 85.44 311 PRO A O 1
ATOM 2462 N N . THR A 1 312 ? -28.118 -7.540 -3.136 1.00 90.12 312 THR A N 1
ATOM 2463 C CA . THR A 1 312 ? -29.118 -6.627 -3.712 1.00 90.12 312 THR A CA 1
ATOM 2464 C C . THR A 1 312 ? -28.611 -5.961 -5.003 1.00 90.12 312 THR A C 1
ATOM 2466 O O . THR A 1 312 ? -27.399 -5.789 -5.176 1.00 90.12 312 THR A O 1
ATOM 2469 N N . PRO A 1 313 ? -29.513 -5.603 -5.945 1.00 92.00 313 PRO A N 1
ATOM 2470 C CA . PRO A 1 313 ? -29.124 -5.021 -7.231 1.00 92.00 313 PRO A CA 1
ATOM 2471 C C . PRO A 1 313 ? -28.383 -3.687 -7.095 1.00 92.00 313 PRO A C 1
ATOM 2473 O O . PRO A 1 313 ? -28.686 -2.897 -6.205 1.00 92.00 313 PRO A O 1
ATOM 2476 N N . HIS A 1 314 ? -27.480 -3.407 -8.039 1.00 94.88 314 HIS A N 1
ATOM 2477 C CA . HIS A 1 314 ? -26.806 -2.112 -8.142 1.00 94.88 314 HIS A CA 1
ATOM 2478 C C . HIS A 1 314 ? -27.810 -0.985 -8.441 1.00 94.88 314 HIS A C 1
ATOM 2480 O O . HIS A 1 314 ? -28.559 -1.048 -9.421 1.00 94.88 314 HIS A O 1
ATOM 2486 N N . VAL A 1 315 ? -27.783 0.056 -7.611 1.00 95.56 315 VAL A N 1
ATOM 2487 C CA . VAL A 1 315 ? -28.540 1.299 -7.755 1.00 95.56 315 VAL A CA 1
ATOM 2488 C C . VAL A 1 315 ? -27.624 2.402 -8.274 1.00 95.56 315 VAL A C 1
ATOM 2490 O O . VAL A 1 315 ? -26.574 2.673 -7.698 1.00 95.56 315 VAL A O 1
ATOM 2493 N N . LEU A 1 316 ? -28.045 3.059 -9.356 1.00 94.06 316 LEU A N 1
ATOM 2494 C CA . LEU A 1 316 ? -27.275 4.139 -9.970 1.00 94.06 316 LEU A CA 1
ATOM 2495 C C . LEU A 1 316 ? -27.159 5.362 -9.040 1.00 94.06 316 LEU A C 1
ATOM 2497 O O . LEU A 1 316 ? -28.094 5.642 -8.280 1.00 94.06 316 LEU A O 1
ATOM 2501 N N . PRO A 1 317 ? -26.059 6.134 -9.132 1.00 94.44 317 PRO A N 1
ATOM 2502 C CA . PRO A 1 317 ? -25.923 7.387 -8.398 1.00 94.44 317 PRO A CA 1
ATOM 2503 C C . PRO A 1 317 ? -27.075 8.350 -8.680 1.00 94.44 317 PRO A C 1
ATOM 2505 O O . PRO A 1 317 ? -27.575 8.438 -9.802 1.00 94.44 317 PRO A O 1
ATOM 2508 N N . THR A 1 318 ? -27.474 9.120 -7.665 1.00 96.81 318 THR A N 1
ATOM 2509 C CA . THR A 1 318 ? -28.451 10.203 -7.869 1.00 96.81 318 THR A CA 1
ATOM 2510 C C . THR A 1 318 ? -27.811 11.365 -8.628 1.00 96.81 318 THR A C 1
ATOM 2512 O O . THR A 1 318 ? -28.459 12.006 -9.455 1.00 96.81 318 THR A O 1
ATOM 2515 N N . ILE A 1 319 ? -26.530 11.612 -8.353 1.00 97.44 319 ILE A N 1
ATOM 2516 C CA . ILE A 1 319 ? -25.676 12.591 -9.019 1.00 97.44 319 ILE A CA 1
ATOM 2517 C C . ILE A 1 319 ? -24.332 11.919 -9.297 1.00 97.44 319 ILE A C 1
ATOM 2519 O O . ILE A 1 319 ? -23.780 11.255 -8.418 1.00 97.44 319 ILE A O 1
ATOM 2523 N N . GLU A 1 320 ? -23.785 12.131 -10.491 1.00 94.38 320 GLU A N 1
ATOM 2524 C CA . GLU A 1 320 ? -22.420 11.739 -10.837 1.00 94.38 320 GLU A CA 1
ATOM 2525 C C . GLU A 1 320 ? -21.709 12.864 -11.597 1.00 94.38 320 GLU A C 1
ATOM 2527 O O . GLU A 1 320 ? -22.316 13.559 -12.416 1.00 94.38 320 GLU A O 1
ATOM 2532 N N . HIS A 1 321 ? -20.420 13.042 -11.318 1.00 87.69 321 HIS A N 1
ATOM 2533 C CA . HIS A 1 321 ? -19.550 13.995 -12.000 1.00 87.69 321 HIS A CA 1
ATOM 2534 C C . HIS A 1 321 ? -18.317 13.268 -12.541 1.00 87.69 321 HIS A C 1
ATOM 2536 O O . HIS A 1 321 ? -17.667 12.529 -11.794 1.00 87.69 321 HIS A O 1
ATOM 2542 N N . PRO A 1 322 ? -17.936 13.480 -13.814 1.00 78.25 322 PRO A N 1
ATOM 2543 C CA . PRO A 1 322 ? -16.693 12.935 -14.325 1.00 78.25 322 PRO A CA 1
ATOM 2544 C C . PRO A 1 322 ? -15.519 13.614 -13.636 1.00 78.25 322 PRO A C 1
ATOM 2546 O O . PRO A 1 322 ? -15.574 14.786 -13.259 1.00 78.25 322 PRO A O 1
ATOM 2549 N N . HIS A 1 323 ? -14.393 12.920 -13.598 1.00 72.50 323 HIS A N 1
ATOM 2550 C CA . HIS A 1 323 ? -13.171 13.431 -13.002 1.00 72.50 323 HIS A CA 1
ATOM 2551 C C . HIS A 1 323 ? -12.612 14.665 -13.725 1.00 72.50 323 HIS A C 1
ATOM 2553 O O . HIS A 1 323 ? -11.804 15.428 -13.205 1.00 72.50 323 HIS A O 1
ATOM 2559 N N . SER A 1 324 ? -13.037 14.923 -14.959 1.00 62.44 324 SER A N 1
ATOM 2560 C CA . SER A 1 324 ? -12.752 16.209 -15.593 1.00 62.44 324 SER A CA 1
ATOM 2561 C C . SER A 1 324 ? -13.375 17.391 -14.841 1.00 62.44 324 SER A C 1
ATOM 2563 O O . SER A 1 324 ? -12.833 18.483 -14.919 1.00 62.44 324 SER A O 1
ATOM 2565 N N . GLU A 1 325 ? -14.482 17.188 -14.128 1.00 72.56 325 GLU A N 1
ATOM 2566 C CA . GLU A 1 325 ? -15.239 18.228 -13.431 1.00 72.56 325 GLU A CA 1
ATOM 2567 C C . GLU A 1 325 ? -15.013 18.221 -11.914 1.00 72.56 325 GLU A C 1
ATOM 2569 O O . GLU A 1 325 ? -14.702 19.276 -11.368 1.00 72.56 325 GLU A O 1
ATOM 2574 N N . PHE A 1 326 ? -15.142 17.064 -11.254 1.00 81.81 326 PHE A N 1
ATOM 2575 C CA . PHE A 1 326 ? -14.909 16.862 -9.811 1.00 81.81 326 PHE A CA 1
ATOM 2576 C C . PHE A 1 326 ? -13.735 15.899 -9.596 1.00 81.81 326 PHE A C 1
ATOM 2578 O O . PHE A 1 326 ? -13.265 15.287 -10.542 1.00 81.81 326 PHE A O 1
ATOM 2585 N N . ARG A 1 327 ? -13.203 15.763 -8.383 1.00 75.81 327 ARG A N 1
ATOM 2586 C CA . ARG A 1 327 ? -12.058 14.865 -8.097 1.00 75.81 327 ARG A CA 1
ATOM 2587 C C . ARG A 1 327 ? -12.079 14.229 -6.719 1.00 75.81 327 ARG A C 1
ATOM 2589 O O . ARG A 1 327 ? -11.321 13.303 -6.465 1.00 75.81 327 ARG A O 1
ATOM 2596 N N . SER A 1 328 ? -12.819 14.829 -5.804 1.00 86.12 328 SER A N 1
ATOM 2597 C CA . SER A 1 328 ? -12.923 14.433 -4.416 1.00 86.12 328 SER A CA 1
ATOM 2598 C C . SER A 1 328 ? -14.183 15.092 -3.864 1.00 86.12 328 SER A C 1
ATOM 2600 O O . SER A 1 328 ? -14.096 16.075 -3.121 1.00 86.12 328 SER A O 1
ATOM 2602 N N . LEU A 1 329 ? -15.346 14.573 -4.261 1.00 94.75 329 LEU A N 1
ATOM 2603 C CA . LEU A 1 329 ? -16.639 15.107 -3.854 1.00 94.75 329 LEU A CA 1
ATOM 2604 C C . LEU A 1 329 ? -16.752 15.034 -2.336 1.00 94.75 329 LEU A C 1
ATOM 2606 O O . LEU A 1 329 ? -16.629 13.974 -1.729 1.00 94.75 329 LEU A O 1
ATOM 2610 N N . THR A 1 330 ? -16.963 16.187 -1.720 1.00 95.69 330 THR A N 1
ATOM 2611 C CA . THR A 1 330 ? -17.007 16.325 -0.266 1.00 95.69 330 THR A CA 1
ATOM 2612 C C . THR A 1 330 ? -18.362 15.888 0.281 1.00 95.69 330 THR A C 1
ATOM 2614 O O . THR A 1 330 ? -18.437 15.361 1.381 1.00 95.69 330 THR A O 1
ATOM 2617 N N . GLY A 1 331 ? -19.433 16.100 -0.480 1.00 95.62 331 GLY A N 1
ATOM 2618 C CA . GLY A 1 331 ? -20.803 16.080 0.022 1.00 95.62 331 GLY A CA 1
ATOM 2619 C C . GLY A 1 331 ? -21.231 17.482 0.451 1.00 95.62 331 GLY A C 1
ATOM 2620 O O . GLY A 1 331 ? -20.635 18.478 0.024 1.00 95.62 331 GLY A O 1
ATOM 2621 N N . GLY A 1 332 ? -22.294 17.575 1.242 1.00 95.88 332 GLY A N 1
ATOM 2622 C CA . GLY A 1 332 ? -23.051 18.813 1.369 1.00 95.88 332 GLY A CA 1
ATOM 2623 C C . GLY A 1 332 ? -24.160 18.774 2.409 1.00 95.88 332 GLY A C 1
ATOM 2624 O O . GLY A 1 332 ? -24.203 17.860 3.223 1.00 95.88 332 GLY A O 1
ATOM 2625 N N . VAL A 1 333 ? -25.047 19.766 2.343 1.00 97.12 333 VAL A N 1
ATOM 2626 C CA . VAL A 1 333 ? -26.202 19.955 3.235 1.00 97.12 333 VAL A CA 1
ATOM 2627 C C . VAL A 1 333 ? -27.472 20.229 2.437 1.00 97.12 333 VAL A C 1
ATOM 2629 O O . VAL A 1 333 ? -27.418 20.847 1.373 1.00 97.12 333 VAL A O 1
ATOM 2632 N N . VAL A 1 334 ? -28.624 19.815 2.949 1.00 97.12 334 VAL A N 1
ATOM 2633 C CA . VAL A 1 334 ? -29.932 20.230 2.446 1.00 97.12 334 VAL A CA 1
ATOM 2634 C C . VAL A 1 334 ? -30.255 21.606 3.017 1.00 97.12 334 VAL A C 1
ATOM 2636 O O . VAL A 1 334 ? -30.282 21.821 4.228 1.00 97.12 334 VAL A O 1
ATOM 2639 N N . TYR A 1 335 ? -30.476 22.578 2.139 1.00 96.94 335 TYR A N 1
ATOM 2640 C CA . TYR A 1 335 ? -30.721 23.948 2.561 1.00 96.94 335 TYR A CA 1
ATOM 2641 C C . TYR A 1 335 ? -32.175 24.139 3.021 1.00 96.94 335 TYR A C 1
ATOM 2643 O O . TYR A 1 335 ? -33.104 23.962 2.237 1.00 96.94 335 TYR A O 1
ATOM 2651 N N . ARG A 1 336 ? -32.366 24.535 4.287 1.00 92.44 336 ARG A N 1
ATOM 2652 C CA . ARG A 1 336 ? -33.671 24.831 4.921 1.00 92.44 336 ARG A CA 1
ATOM 2653 C C . ARG A 1 336 ? -33.691 26.204 5.604 1.00 92.44 336 ARG A C 1
ATOM 2655 O O . ARG A 1 336 ? -34.115 26.341 6.746 1.00 92.44 336 ARG A O 1
ATOM 2662 N N . GLY A 1 337 ? -33.160 27.222 4.929 1.00 89.19 337 GLY A N 1
ATOM 2663 C CA . GLY A 1 337 ? -33.089 28.591 5.445 1.00 89.19 337 GLY A CA 1
ATOM 2664 C C . GLY A 1 337 ? -34.004 29.563 4.703 1.00 89.19 337 GLY A C 1
ATOM 2665 O O . GLY A 1 337 ? -34.415 29.315 3.574 1.00 89.19 337 GLY A O 1
ATOM 2666 N N . THR A 1 338 ? -34.282 30.717 5.310 1.00 89.69 338 THR A N 1
ATOM 2667 C CA . THR A 1 338 ? -35.122 31.765 4.699 1.00 89.69 338 THR A CA 1
ATOM 2668 C C . THR A 1 338 ? -34.330 32.775 3.869 1.00 89.69 338 THR A C 1
ATOM 2670 O O . THR A 1 338 ? -34.912 33.642 3.227 1.00 89.69 338 THR A O 1
ATOM 2673 N N . ARG A 1 339 ? -32.992 32.711 3.888 1.00 91.38 339 ARG A N 1
ATOM 2674 C CA . ARG A 1 339 ? -32.138 33.694 3.204 1.00 91.38 339 ARG A CA 1
ATOM 2675 C C . ARG A 1 339 ? -32.034 33.464 1.694 1.00 91.38 339 ARG A C 1
ATOM 2677 O O . ARG A 1 339 ? -31.922 34.432 0.946 1.00 91.38 339 ARG A O 1
ATOM 2684 N N . TRP A 1 340 ? -32.031 32.203 1.271 1.00 92.75 340 TRP A N 1
ATOM 2685 C CA . TRP A 1 340 ? -31.875 31.777 -0.121 1.00 92.75 340 TRP A CA 1
ATOM 2686 C C . TRP A 1 340 ? -33.083 30.924 -0.523 1.00 92.75 340 TRP A C 1
ATOM 2688 O O . TRP A 1 340 ? -32.966 29.711 -0.677 1.00 92.75 340 TRP A O 1
ATOM 2698 N N . GLU A 1 341 ? -34.260 31.548 -0.629 1.00 91.38 341 GLU A N 1
ATOM 2699 C CA . GLU A 1 341 ? -35.548 30.868 -0.869 1.00 91.38 341 GLU A CA 1
ATOM 2700 C C . GLU A 1 341 ? -35.506 29.911 -2.076 1.00 91.38 341 GLU A C 1
ATOM 2702 O O . GLU A 1 341 ? -36.095 28.835 -2.060 1.00 91.38 341 GLU A O 1
ATOM 2707 N N . GLU A 1 342 ? -34.750 30.258 -3.118 1.00 91.81 342 GLU A N 1
ATOM 2708 C CA . GLU A 1 342 ? -34.555 29.454 -4.326 1.00 91.81 342 GLU A CA 1
ATOM 2709 C C . GLU A 1 342 ? -33.772 28.146 -4.122 1.00 91.81 342 GLU A C 1
ATOM 2711 O O . GLU A 1 342 ? -33.689 27.334 -5.051 1.00 91.81 342 GLU A O 1
ATOM 2716 N N . LEU A 1 343 ? -33.156 27.963 -2.953 1.00 95.62 343 LEU A N 1
ATOM 2717 C CA . LEU A 1 343 ? -32.434 26.757 -2.562 1.00 95.62 343 LEU A CA 1
ATOM 2718 C C . LEU A 1 343 ? -33.202 25.921 -1.533 1.00 95.62 343 LEU A C 1
ATOM 2720 O O . LEU A 1 343 ? -32.684 24.878 -1.147 1.00 95.62 343 LEU A O 1
ATOM 2724 N N . ASP A 1 344 ? -34.398 26.327 -1.090 1.00 95.25 344 ASP A N 1
ATOM 2725 C CA . ASP A 1 344 ? -35.158 25.553 -0.101 1.00 95.25 344 ASP A CA 1
ATOM 2726 C C . ASP A 1 344 ? -35.389 24.102 -0.571 1.00 95.25 344 ASP A C 1
ATOM 2728 O O . ASP A 1 344 ? -35.905 23.837 -1.661 1.00 95.25 344 ASP A O 1
ATOM 2732 N N . GLY A 1 345 ? -34.939 23.154 0.252 1.00 95.25 345 GLY A N 1
ATOM 2733 C CA . GLY A 1 345 ? -34.965 21.715 -0.003 1.00 95.25 345 GLY A CA 1
ATOM 2734 C C . GLY A 1 345 ? -33.913 21.199 -0.981 1.00 95.25 345 GLY A C 1
ATOM 2735 O O . GLY A 1 345 ? -33.878 19.998 -1.247 1.00 95.25 345 GLY A O 1
ATOM 2736 N N . ALA A 1 346 ? -33.055 22.060 -1.526 1.00 97.62 346 ALA A N 1
ATOM 2737 C CA . ALA A 1 346 ? -31.974 21.634 -2.401 1.00 97.62 346 ALA A CA 1
ATOM 2738 C C . ALA A 1 346 ? -30.777 21.121 -1.591 1.00 97.62 346 ALA A C 1
ATOM 2740 O O . ALA A 1 346 ? -30.337 21.754 -0.632 1.00 97.62 346 ALA A O 1
ATOM 2741 N N . TYR A 1 347 ? -30.201 20.006 -2.030 1.00 98.38 347 TYR A N 1
ATOM 2742 C CA . TYR A 1 347 ? -28.917 19.511 -1.554 1.00 98.38 347 TYR A CA 1
ATOM 2743 C C . TYR A 1 347 ? -27.790 20.332 -2.185 1.00 98.38 347 TYR A C 1
ATOM 2745 O O . TYR A 1 347 ? -27.580 20.263 -3.397 1.00 98.38 347 TYR A O 1
ATOM 2753 N N . VAL A 1 348 ? -27.091 21.128 -1.377 1.00 98.50 348 VAL A N 1
ATOM 2754 C CA . VAL A 1 348 ? -25.949 21.964 -1.765 1.00 98.50 348 VAL A CA 1
ATOM 2755 C C . VAL A 1 348 ? -24.659 21.266 -1.358 1.00 98.50 348 VAL A C 1
ATOM 2757 O O . VAL A 1 348 ? -24.438 21.024 -0.175 1.00 98.50 348 VAL A O 1
ATOM 2760 N N . TYR A 1 349 ? -23.792 20.973 -2.321 1.00 98.31 349 TYR A N 1
ATOM 2761 C CA . TYR A 1 349 ? -22.580 20.178 -2.122 1.00 98.31 349 TYR A CA 1
ATOM 2762 C C . TYR A 1 349 ? -21.410 20.725 -2.938 1.00 98.31 349 TYR A C 1
ATOM 2764 O O . TYR A 1 349 ? -21.571 21.598 -3.795 1.00 98.31 349 TYR A O 1
ATOM 2772 N N . GLY A 1 350 ? -20.209 20.210 -2.680 1.00 96.50 350 GLY A N 1
ATOM 2773 C CA . GLY A 1 350 ? -19.016 20.645 -3.396 1.00 96.50 350 GLY A CA 1
ATOM 2774 C C . GLY A 1 350 ? -17.891 19.627 -3.419 1.00 96.50 350 GLY A C 1
ATOM 2775 O O . GLY A 1 350 ? -18.048 18.483 -2.993 1.00 96.50 350 GLY A O 1
ATOM 2776 N N . ASP A 1 351 ? -16.756 20.070 -3.944 1.00 93.12 351 ASP A N 1
ATOM 2777 C CA . ASP A 1 351 ? -15.586 19.242 -4.214 1.00 93.12 351 ASP A CA 1
ATOM 2778 C C . ASP A 1 351 ? -14.325 19.812 -3.560 1.00 93.12 351 ASP A C 1
ATOM 2780 O O . ASP A 1 351 ? -14.013 20.995 -3.703 1.00 93.12 351 ASP A O 1
ATOM 2784 N N . TYR A 1 352 ? -13.567 18.955 -2.877 1.00 89.38 352 TYR A N 1
ATOM 2785 C CA . TYR A 1 352 ? -12.362 19.351 -2.147 1.00 89.38 352 TYR A CA 1
ATOM 2786 C C . TYR A 1 352 ? -11.225 19.834 -3.059 1.00 89.38 352 TYR A C 1
ATOM 2788 O O . TYR A 1 352 ? -10.430 20.690 -2.669 1.00 89.38 352 TYR A O 1
ATOM 2796 N N . SER A 1 353 ? -11.087 19.262 -4.256 1.00 78.31 353 SER A N 1
ATOM 2797 C CA . SER A 1 353 ? -9.915 19.516 -5.105 1.00 78.31 353 SER A CA 1
ATOM 2798 C C . SER A 1 353 ? -10.122 20.671 -6.077 1.00 78.31 353 SER A C 1
ATOM 2800 O O . SER A 1 353 ? -9.157 21.351 -6.425 1.00 78.31 353 SER A O 1
ATOM 2802 N N . THR A 1 354 ? -11.354 20.845 -6.549 1.00 73.62 354 THR A N 1
ATOM 2803 C CA . THR A 1 354 ? -11.734 21.820 -7.573 1.00 73.62 354 THR A CA 1
ATOM 2804 C C . THR A 1 354 ? -12.465 23.024 -6.998 1.00 73.62 354 THR A C 1
ATOM 2806 O O . THR A 1 354 ? -12.566 24.020 -7.698 1.00 73.62 354 THR A O 1
ATOM 2809 N N . GLY A 1 355 ? -12.988 22.940 -5.767 1.00 82.56 355 GLY A N 1
ATOM 2810 C CA . GLY A 1 355 ? -13.704 24.031 -5.103 1.00 82.56 355 GLY A CA 1
ATOM 2811 C C . GLY A 1 355 ? -15.050 24.393 -5.741 1.00 82.56 355 GLY A C 1
ATOM 2812 O O . GLY A 1 355 ? -15.655 25.408 -5.384 1.00 82.56 355 GLY A O 1
ATOM 2813 N N . GLN A 1 356 ? -15.548 23.585 -6.681 1.00 87.81 356 GLN A N 1
ATOM 2814 C CA . GLN A 1 356 ? -16.856 23.802 -7.290 1.00 87.81 356 GLN A CA 1
ATOM 2815 C C . GLN A 1 356 ? -17.977 23.527 -6.288 1.00 87.81 356 GLN A C 1
ATOM 2817 O O . GLN A 1 356 ? -17.908 22.573 -5.513 1.00 87.81 356 GLN A O 1
ATOM 2822 N N . VAL A 1 357 ? -19.033 24.341 -6.349 1.00 96.12 357 VAL A N 1
ATOM 2823 C CA . VAL A 1 357 ? -20.240 24.192 -5.528 1.00 96.12 357 VAL A CA 1
ATOM 2824 C C . VAL A 1 357 ? -21.446 24.048 -6.438 1.00 96.12 357 VAL A C 1
ATOM 2826 O O . VAL A 1 357 ? -21.676 24.874 -7.325 1.00 96.12 357 VAL A O 1
ATOM 2829 N N . TRP A 1 358 ? -22.228 23.007 -6.203 1.00 97.25 358 TRP A N 1
ATOM 2830 C CA . TRP A 1 358 ? -23.419 22.659 -6.963 1.00 97.25 358 TRP A CA 1
ATOM 2831 C C . TRP A 1 358 ? -24.609 22.489 -6.031 1.00 97.25 358 TRP A C 1
ATOM 2833 O O . TRP A 1 358 ? -24.461 22.342 -4.819 1.00 97.25 358 TRP A O 1
ATOM 2843 N N . ALA A 1 359 ? -25.802 22.531 -6.612 1.00 97.88 359 ALA A N 1
ATOM 2844 C CA . ALA A 1 359 ? -27.010 22.172 -5.903 1.00 97.88 359 ALA A CA 1
ATOM 2845 C C . ALA A 1 359 ? -27.954 21.355 -6.772 1.00 97.88 359 ALA A C 1
ATOM 2847 O O . ALA A 1 359 ? -28.005 21.514 -7.999 1.00 97.88 359 ALA A O 1
ATOM 2848 N N . ALA A 1 360 ? -28.725 20.512 -6.101 1.00 97.69 360 ALA A N 1
ATOM 2849 C CA . ALA A 1 360 ? -29.709 19.635 -6.695 1.00 97.69 360 ALA A CA 1
ATOM 2850 C C . ALA A 1 360 ? -30.988 19.618 -5.858 1.00 97.69 360 ALA A C 1
ATOM 2852 O O . ALA A 1 360 ? -30.935 19.405 -4.651 1.00 97.69 360 ALA A O 1
ATOM 2853 N N . LEU A 1 361 ? -32.142 19.789 -6.499 1.00 97.31 361 LEU A N 1
ATOM 2854 C CA . LEU A 1 361 ? -33.441 19.576 -5.861 1.00 97.31 361 LEU A CA 1
ATOM 2855 C C . LEU A 1 361 ? -34.012 18.236 -6.312 1.00 97.31 361 LEU A C 1
ATOM 2857 O O . LEU A 1 361 ? -34.068 17.958 -7.512 1.00 97.31 361 LEU A O 1
ATOM 2861 N N . HIS A 1 362 ? -34.469 17.426 -5.361 1.00 95.69 362 HIS A N 1
ATOM 2862 C CA . HIS A 1 362 ? -35.025 16.101 -5.612 1.00 95.69 362 HIS A CA 1
ATOM 2863 C C . HIS A 1 362 ? -36.365 15.938 -4.887 1.00 95.69 362 HIS A C 1
ATOM 2865 O O . HIS A 1 362 ? -36.469 16.193 -3.690 1.00 95.69 362 HIS A O 1
ATOM 2871 N N . ASP A 1 363 ? -37.396 15.467 -5.588 1.00 92.25 363 ASP A N 1
ATOM 2872 C CA . ASP A 1 363 ? -38.761 15.342 -5.041 1.00 92.25 363 ASP A CA 1
ATOM 2873 C C . ASP A 1 363 ? -39.018 14.011 -4.298 1.00 92.25 363 ASP A C 1
ATOM 2875 O O . ASP A 1 363 ? -40.152 13.653 -3.986 1.00 92.25 363 ASP A O 1
ATOM 2879 N N . GLY A 1 364 ? -37.955 13.244 -4.055 1.00 87.88 364 GLY A N 1
ATOM 2880 C CA . GLY A 1 364 ? -37.985 11.888 -3.494 1.00 87.88 364 GLY A CA 1
ATOM 2881 C C . GLY A 1 364 ? -38.095 10.778 -4.547 1.00 87.88 364 GLY A C 1
ATOM 2882 O O . GLY A 1 364 ? -37.720 9.638 -4.264 1.00 87.88 364 GLY A O 1
ATOM 2883 N N . LYS A 1 365 ? -38.506 11.102 -5.781 1.00 88.06 365 LYS A N 1
ATOM 2884 C CA . LYS A 1 365 ? -38.615 10.155 -6.905 1.00 88.06 365 LYS A CA 1
ATOM 2885 C C . LYS A 1 365 ? -37.638 10.455 -8.038 1.00 88.06 365 LYS A C 1
ATOM 2887 O O . LYS A 1 365 ? -37.134 9.517 -8.648 1.00 88.06 365 LYS A O 1
ATOM 2892 N N . LYS A 1 366 ? -37.400 11.730 -8.339 1.00 92.00 366 LYS A N 1
ATOM 2893 C CA . LYS A 1 366 ? -36.510 12.175 -9.415 1.00 92.00 366 LYS A CA 1
ATOM 2894 C C . LYS A 1 366 ? -35.835 13.507 -9.096 1.00 92.00 366 LYS A C 1
ATOM 2896 O O . LYS A 1 366 ? -36.317 14.313 -8.298 1.00 92.00 366 LYS A O 1
ATOM 2901 N N . LEU A 1 367 ? -34.753 13.764 -9.824 1.00 94.19 367 LEU A N 1
ATOM 2902 C CA . LEU A 1 367 ? -34.070 15.050 -9.851 1.00 94.19 367 LEU A CA 1
ATOM 2903 C C . LEU A 1 367 ? -34.958 16.089 -10.556 1.00 94.19 367 LEU A C 1
ATOM 2905 O O . LEU A 1 367 ? -35.338 15.912 -11.715 1.00 94.19 367 LEU A O 1
ATOM 2909 N N . VAL A 1 368 ? -35.316 17.158 -9.847 1.00 96.62 368 VAL A N 1
ATOM 2910 C CA . VAL A 1 368 ? -36.125 18.272 -10.365 1.00 96.62 368 VAL A CA 1
ATOM 2911 C C . VAL A 1 368 ? -35.238 19.249 -11.128 1.00 96.62 368 VAL A C 1
ATOM 2913 O O . VAL A 1 368 ? -35.563 19.640 -12.248 1.00 96.62 368 VAL A O 1
ATOM 2916 N N . TRP A 1 369 ? -34.101 19.622 -10.541 1.00 97.06 369 TRP A N 1
ATOM 2917 C CA . TRP A 1 369 ? -33.063 20.413 -11.194 1.00 97.06 369 TRP A CA 1
ATOM 2918 C C . TRP A 1 369 ? -31.700 20.146 -10.556 1.00 97.06 369 TRP A C 1
ATOM 2920 O O . TRP A 1 369 ? -31.616 19.717 -9.409 1.00 97.06 369 TRP A O 1
ATOM 2930 N N . HIS A 1 370 ? -30.638 20.420 -11.311 1.00 96.25 370 HIS A N 1
ATOM 2931 C CA . HIS A 1 370 ? -29.246 20.260 -10.897 1.00 96.25 370 HIS A CA 1
ATOM 2932 C C . HIS A 1 370 ? -28.392 21.317 -11.608 1.00 96.25 370 HIS A C 1
ATOM 2934 O O . HIS A 1 370 ? -28.433 21.417 -12.836 1.00 96.25 370 HIS A O 1
ATOM 2940 N N . ARG A 1 371 ? -27.695 22.174 -10.849 1.00 93.06 371 ARG A N 1
ATOM 2941 C CA . ARG A 1 371 ? -26.948 23.319 -11.400 1.00 93.06 371 ARG A CA 1
ATOM 2942 C C . ARG A 1 371 ? -25.764 23.739 -10.529 1.00 93.06 371 ARG A C 1
ATOM 2944 O O . ARG A 1 371 ? -25.809 23.616 -9.307 1.00 93.06 371 ARG A O 1
ATOM 2951 N N . LYS A 1 372 ? -24.745 24.319 -11.167 1.00 91.81 372 LYS A N 1
ATOM 2952 C CA . LYS A 1 372 ? -23.596 24.940 -10.497 1.00 91.81 372 LYS A CA 1
ATOM 2953 C C . LYS A 1 372 ? -24.018 26.250 -9.820 1.00 91.81 372 LYS A C 1
ATOM 2955 O O . LYS A 1 372 ? -24.690 27.072 -10.446 1.00 91.81 372 LYS A O 1
ATOM 2960 N N . LEU A 1 373 ? -23.615 26.445 -8.566 1.00 93.19 373 LEU A N 1
ATOM 2961 C CA . LEU A 1 373 ? -23.906 27.635 -7.759 1.00 93.19 373 LEU A CA 1
ATOM 2962 C C . LEU A 1 373 ? -22.718 28.594 -7.659 1.00 93.19 373 LEU A C 1
ATOM 2964 O O . LEU A 1 373 ? -22.919 29.805 -7.731 1.00 93.19 373 LEU A O 1
ATOM 2968 N N . ALA A 1 374 ? -21.509 28.055 -7.495 1.00 89.50 374 ALA A N 1
ATOM 2969 C CA . ALA A 1 374 ? -20.269 28.819 -7.395 1.00 89.50 374 ALA A CA 1
ATOM 2970 C C . ALA A 1 374 ? -19.084 28.010 -7.950 1.00 89.50 374 ALA A C 1
ATOM 2972 O O . ALA A 1 374 ? -19.108 26.778 -7.980 1.00 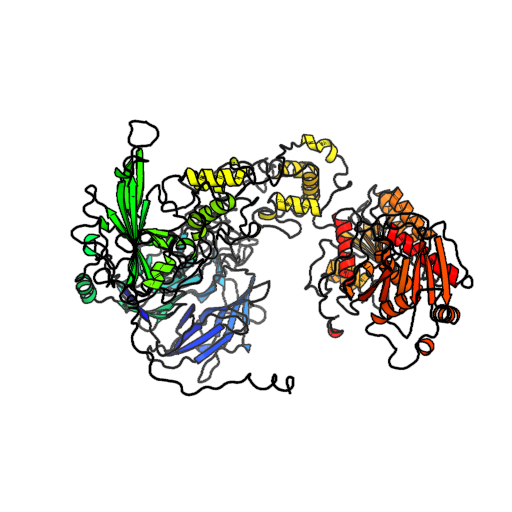89.50 374 ALA A O 1
ATOM 2973 N N . ASP A 1 375 ? -18.050 28.720 -8.390 1.00 83.62 375 ASP A N 1
ATOM 2974 C CA . ASP A 1 375 ? -16.765 28.166 -8.817 1.00 83.62 375 ASP A CA 1
ATOM 2975 C C . ASP A 1 375 ? -15.708 28.874 -7.972 1.00 83.62 375 ASP A C 1
ATOM 2977 O O . ASP A 1 375 ? -15.594 30.101 -8.028 1.00 83.62 375 ASP A O 1
ATOM 2981 N N . THR A 1 376 ? -15.060 28.131 -7.080 1.00 82.31 376 THR A N 1
ATOM 2982 C CA . THR A 1 376 ? -14.187 28.688 -6.042 1.00 82.31 376 THR A CA 1
ATOM 2983 C C . THR A 1 376 ? -12.870 27.931 -6.001 1.00 82.31 376 THR A C 1
ATOM 2985 O O . THR A 1 376 ? -12.744 26.859 -6.575 1.00 82.31 376 THR A O 1
ATOM 2988 N N . ASN A 1 377 ? -11.907 28.462 -5.255 1.00 74.06 377 ASN A N 1
ATOM 2989 C CA . ASN A 1 377 ? -10.613 27.827 -5.020 1.00 74.06 377 ASN A CA 1
ATOM 2990 C C . ASN A 1 377 ? -10.514 27.132 -3.654 1.00 74.06 377 ASN A C 1
ATOM 2992 O O . ASN A 1 377 ? -9.420 26.757 -3.218 1.00 74.06 377 ASN A O 1
ATOM 2996 N N . LEU A 1 378 ? -11.641 27.023 -2.947 1.00 85.25 378 LEU A N 1
ATOM 2997 C CA . LEU A 1 378 ? -11.682 26.527 -1.580 1.00 85.25 378 LEU A CA 1
ATOM 2998 C C . LEU A 1 378 ? -11.402 25.022 -1.555 1.00 85.25 378 LEU A C 1
ATOM 3000 O O . LEU A 1 378 ? -11.920 24.265 -2.373 1.00 85.25 378 LEU A O 1
ATOM 3004 N N . MET A 1 379 ? -10.633 24.567 -0.565 1.00 88.62 379 MET A N 1
ATOM 3005 C CA . MET A 1 379 ? -10.499 23.146 -0.243 1.00 88.62 379 MET A CA 1
ATOM 3006 C C . MET A 1 379 ? -11.662 22.728 0.653 1.00 88.62 379 MET A C 1
ATOM 3008 O O . MET A 1 379 ? -11.519 22.581 1.870 1.00 88.62 379 MET A O 1
ATOM 3012 N N . ILE A 1 380 ? -12.835 22.609 0.031 1.00 96.00 380 ILE A N 1
ATOM 3013 C CA . ILE A 1 380 ? -14.126 22.421 0.695 1.00 96.00 380 ILE A CA 1
ATOM 3014 C C . ILE A 1 380 ? -14.145 21.097 1.460 1.00 96.00 380 ILE A C 1
ATOM 3016 O O . ILE A 1 380 ? -14.021 20.026 0.872 1.00 96.00 380 ILE A O 1
ATOM 3020 N N . THR A 1 381 ? -14.344 21.160 2.774 1.00 96.62 381 THR A N 1
ATOM 3021 C CA . THR A 1 381 ? -14.354 19.980 3.664 1.00 96.62 381 THR A CA 1
ATOM 3022 C C . THR A 1 381 ? -15.684 19.734 4.364 1.00 96.62 381 THR A C 1
ATOM 3024 O O . THR A 1 381 ? -15.961 18.596 4.748 1.00 96.62 381 THR A O 1
ATOM 3027 N N . ALA A 1 382 ? -16.507 20.772 4.513 1.00 97.38 382 ALA A N 1
ATOM 3028 C CA . ALA A 1 382 ? -17.858 20.694 5.052 1.00 97.38 382 ALA A CA 1
ATOM 3029 C C . ALA A 1 382 ? -18.669 21.939 4.665 1.00 97.38 382 ALA A C 1
ATOM 3031 O O . ALA A 1 382 ? -18.100 23.014 4.445 1.00 97.38 382 ALA A O 1
ATOM 3032 N N . PHE A 1 383 ? -19.991 21.785 4.654 1.00 97.56 383 PHE A N 1
ATOM 3033 C CA . PHE A 1 383 ? -20.971 22.866 4.569 1.00 97.56 383 PHE A CA 1
ATOM 3034 C C . PHE A 1 383 ? -21.802 22.892 5.852 1.00 97.56 383 PHE A C 1
ATOM 3036 O O . PHE A 1 383 ? -21.985 21.855 6.487 1.00 97.56 383 PHE A O 1
ATOM 3043 N N . ARG A 1 384 ? -22.332 24.059 6.227 1.00 95.19 384 ARG A N 1
ATOM 3044 C CA . ARG A 1 384 ? -23.321 24.161 7.307 1.00 95.19 384 ARG A CA 1
ATOM 3045 C C . ARG A 1 384 ? -24.260 25.340 7.095 1.00 95.19 384 ARG A C 1
ATOM 3047 O O . ARG A 1 384 ? -23.802 26.431 6.761 1.00 95.19 384 ARG A O 1
ATOM 3054 N N . VAL A 1 385 ? -25.554 25.121 7.311 1.00 93.69 385 VAL A N 1
ATOM 3055 C CA . VAL A 1 385 ? -26.546 26.197 7.445 1.00 93.69 385 VAL A CA 1
ATOM 3056 C C . VAL A 1 385 ? -26.571 26.639 8.909 1.00 93.69 385 VAL A C 1
ATOM 3058 O O . VAL A 1 385 ? -26.618 25.780 9.786 1.00 93.69 385 VAL A O 1
ATOM 3061 N N . VAL A 1 386 ? -26.485 27.945 9.167 1.00 90.12 386 VAL A N 1
ATOM 3062 C CA . VAL A 1 386 ? -26.438 28.524 10.523 1.00 90.12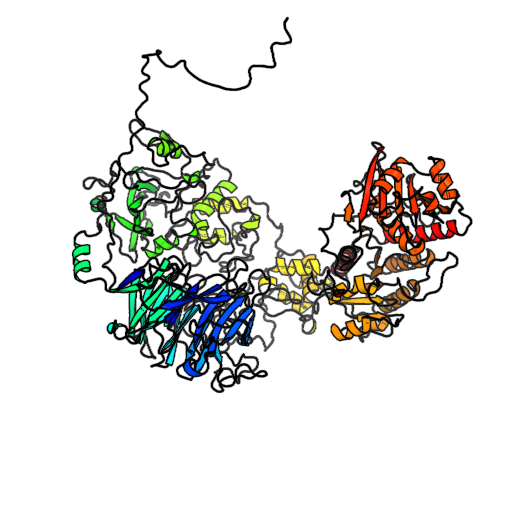 386 VAL A CA 1
ATOM 3063 C C . VAL A 1 386 ? -27.402 29.704 10.669 1.00 90.12 386 VAL A C 1
ATOM 3065 O O . VAL A 1 386 ? -27.660 30.415 9.687 1.00 90.12 386 VAL A O 1
ATOM 3068 N N . GLY A 1 387 ? -27.888 29.944 11.892 1.00 84.75 387 GLY A N 1
ATOM 3069 C CA . GLY A 1 387 ? -28.795 31.055 12.215 1.00 84.75 387 GLY A CA 1
ATOM 3070 C C . GLY A 1 387 ? -30.011 31.140 11.277 1.00 84.75 387 GLY A C 1
ATOM 3071 O O . GLY A 1 387 ? -30.621 30.127 10.947 1.00 84.75 387 GLY A O 1
ATOM 3072 N N . ASP A 1 388 ? -30.317 32.339 10.765 1.00 75.06 388 ASP A N 1
ATOM 3073 C CA . ASP A 1 388 ? -31.465 32.617 9.871 1.00 75.06 388 ASP A CA 1
ATOM 3074 C C . ASP A 1 388 ? -31.326 32.047 8.431 1.00 75.06 388 ASP A C 1
ATOM 3076 O O . ASP A 1 388 ? -32.009 32.479 7.494 1.00 75.06 388 ASP A O 1
ATOM 3080 N N . GLY A 1 389 ? -30.409 31.099 8.206 1.00 86.69 389 GLY A N 1
ATOM 3081 C CA . GLY A 1 389 ? -30.182 30.465 6.905 1.00 86.69 389 GLY A CA 1
ATOM 3082 C C . GLY A 1 389 ? -28.929 30.935 6.159 1.00 86.69 389 GLY A C 1
ATOM 3083 O O . GLY A 1 389 ? -28.897 30.877 4.925 1.00 86.69 389 GLY A O 1
ATOM 3084 N N . ASP A 1 390 ? -27.896 31.406 6.862 1.00 90.56 390 ASP A N 1
ATOM 3085 C CA . ASP A 1 390 ? -26.579 31.650 6.260 1.00 90.56 390 ASP A CA 1
ATOM 3086 C C . ASP A 1 390 ? -25.893 30.310 5.941 1.00 90.56 390 ASP A C 1
ATOM 3088 O O . ASP A 1 390 ? -25.850 29.411 6.776 1.00 90.56 390 ASP A O 1
ATOM 3092 N N . LEU A 1 391 ? -25.320 30.176 4.739 1.00 95.56 391 LEU A N 1
ATOM 3093 C CA . LEU A 1 391 ? -24.559 28.988 4.341 1.00 95.56 391 LEU A CA 1
ATOM 3094 C C . LEU A 1 391 ? -23.058 29.246 4.515 1.00 95.56 391 LEU A C 1
ATOM 3096 O O . LEU A 1 391 ? -22.498 30.152 3.886 1.00 95.56 391 LEU A O 1
ATOM 3100 N N . LEU A 1 392 ? -22.415 28.445 5.360 1.00 96.25 392 LEU A N 1
ATOM 3101 C CA . LEU A 1 392 ? -20.980 28.466 5.616 1.00 96.25 392 LEU A CA 1
ATOM 3102 C C . LEU A 1 392 ? -20.272 27.260 4.990 1.00 96.25 392 LEU A C 1
ATOM 3104 O O . LEU A 1 392 ? -20.834 26.171 4.896 1.00 96.25 392 LEU A O 1
ATOM 3108 N N . VAL A 1 393 ? -19.009 27.461 4.620 1.00 97.75 393 VAL A N 1
ATOM 3109 C CA . VAL A 1 393 ? -18.087 26.447 4.096 1.00 97.75 393 VAL A CA 1
ATOM 3110 C C . VAL A 1 393 ? -16.821 26.420 4.945 1.00 97.75 393 VAL A C 1
ATOM 3112 O O . VAL A 1 393 ? -16.240 27.471 5.222 1.00 97.75 393 VAL A O 1
ATOM 3115 N N . ALA A 1 394 ? -16.371 25.222 5.318 1.00 97.69 394 ALA A N 1
ATOM 3116 C CA . ALA A 1 394 ? -15.034 25.004 5.859 1.00 97.69 394 ALA A CA 1
ATOM 3117 C C . ALA A 1 394 ? -14.029 24.766 4.724 1.00 97.69 394 ALA A C 1
ATOM 3119 O O . ALA A 1 394 ? -14.133 23.790 3.977 1.00 97.69 394 ALA A O 1
ATOM 3120 N N . ASP A 1 395 ? -13.035 25.644 4.628 1.00 95.31 395 ASP A N 1
ATOM 3121 C CA . ASP A 1 395 ? -11.911 25.546 3.704 1.00 95.31 395 ASP A CA 1
ATOM 3122 C C . ASP A 1 395 ? -10.655 25.088 4.453 1.00 95.31 395 ASP A C 1
ATOM 3124 O O . ASP A 1 395 ? -10.084 25.829 5.263 1.00 95.31 395 ASP A O 1
ATOM 3128 N N . ASN A 1 396 ? -10.174 23.885 4.131 1.00 93.31 396 ASN A N 1
ATOM 3129 C CA . ASN A 1 396 ? -8.964 23.320 4.726 1.00 93.31 396 ASN A CA 1
ATOM 3130 C C . ASN A 1 396 ? -7.720 24.201 4.505 1.00 93.31 396 ASN A C 1
ATOM 3132 O O . ASN A 1 396 ? -6.753 24.085 5.255 1.00 93.31 396 ASN A O 1
ATOM 3136 N N . GLY A 1 397 ? -7.726 25.068 3.489 1.00 81.56 397 GLY A N 1
ATOM 3137 C CA . GLY A 1 397 ? -6.625 25.971 3.160 1.00 81.56 397 GLY A CA 1
ATOM 3138 C C . GLY A 1 397 ? -6.739 27.372 3.745 1.00 81.56 397 GLY A C 1
ATOM 3139 O O . GLY A 1 397 ? -5.732 28.080 3.780 1.00 81.56 397 GLY A O 1
ATOM 3140 N N . GLY A 1 398 ? -7.930 27.783 4.185 1.00 77.62 398 GLY A N 1
ATOM 3141 C CA . GLY A 1 398 ? -8.251 29.208 4.269 1.00 77.62 398 GLY A CA 1
ATOM 3142 C C . GLY A 1 398 ? -9.203 29.639 5.378 1.00 77.62 398 GLY A C 1
ATOM 3143 O O . GLY A 1 398 ? -9.310 30.847 5.594 1.00 77.62 398 GLY A O 1
ATOM 3144 N N . GLY A 1 399 ? -9.802 28.727 6.149 1.00 93.44 399 GLY A N 1
ATOM 3145 C CA . GLY A 1 399 ? -10.679 29.069 7.276 1.00 93.44 399 GLY A CA 1
ATOM 3146 C C . GLY A 1 399 ? -12.158 28.838 6.960 1.00 93.44 399 GLY A C 1
ATOM 3147 O O . GLY A 1 399 ? -12.501 27.867 6.293 1.00 93.44 399 GLY A O 1
ATOM 3148 N N . LEU A 1 400 ? -13.048 29.697 7.464 1.00 96.75 400 LEU A N 1
ATOM 3149 C CA . LEU A 1 400 ? -14.484 29.617 7.179 1.00 96.75 400 LEU A CA 1
ATOM 3150 C C . LEU A 1 400 ? -14.904 30.683 6.171 1.00 96.75 400 LEU A C 1
ATOM 3152 O O . LEU A 1 400 ? -14.440 31.822 6.227 1.00 96.75 400 LEU A O 1
ATOM 3156 N N . HIS A 1 401 ? -15.813 30.321 5.273 1.00 96.38 401 HIS A N 1
ATOM 3157 C CA . HIS A 1 401 ? -16.326 31.204 4.235 1.00 96.38 401 HIS A CA 1
ATOM 3158 C C . HIS A 1 401 ? -17.849 31.239 4.253 1.00 96.38 401 HIS A C 1
ATOM 3160 O O . HIS A 1 401 ? -18.490 30.226 4.509 1.00 96.38 401 HIS A O 1
ATOM 3166 N N . ARG A 1 402 ? -18.432 32.405 3.980 1.00 95.00 402 ARG A N 1
ATOM 3167 C CA . ARG A 1 402 ? -19.876 32.633 3.956 1.00 95.00 402 ARG A CA 1
ATOM 3168 C C . ARG A 1 402 ? -20.346 32.856 2.530 1.00 95.00 402 ARG A C 1
ATOM 3170 O O . ARG A 1 402 ? -19.745 33.650 1.804 1.00 95.00 402 ARG A O 1
ATOM 3177 N N . MET A 1 403 ? -21.437 32.196 2.154 1.00 95.12 403 MET A N 1
ATOM 3178 C CA . MET A 1 403 ? -22.056 32.403 0.851 1.00 95.12 403 MET A CA 1
ATOM 3179 C C . MET A 1 403 ? -22.599 33.832 0.732 1.00 95.12 403 MET A C 1
ATOM 3181 O O . MET A 1 403 ? -23.217 34.371 1.654 1.00 95.12 403 MET A O 1
ATOM 3185 N N . LYS A 1 404 ? -22.374 34.444 -0.427 1.00 92.75 404 LYS A N 1
ATOM 3186 C CA . LYS A 1 404 ? -22.862 35.772 -0.802 1.00 92.75 404 LYS A CA 1
ATOM 3187 C C . LYS A 1 404 ? -23.451 35.710 -2.203 1.00 92.75 404 LYS A C 1
ATOM 3189 O O . LYS A 1 404 ? -22.949 34.976 -3.050 1.00 92.75 404 LYS A O 1
ATOM 3194 N N . SER A 1 405 ? -24.473 36.519 -2.462 1.00 88.00 405 SER A N 1
ATOM 3195 C CA . SER A 1 405 ? -24.923 36.767 -3.828 1.00 88.00 405 SER A CA 1
ATOM 3196 C C . SER A 1 405 ? -23.913 37.651 -4.549 1.00 88.00 405 SER A C 1
ATOM 3198 O O . SER A 1 405 ? -23.319 38.556 -3.958 1.00 88.00 405 SER A O 1
ATOM 3200 N N . VAL A 1 406 ? -23.734 37.410 -5.843 1.00 81.00 406 VAL A N 1
ATOM 3201 C CA . VAL A 1 406 ? -23.019 38.346 -6.713 1.00 81.00 406 VAL A CA 1
ATOM 3202 C C . VAL A 1 406 ? -24.018 39.434 -7.146 1.00 81.00 406 VAL A C 1
ATOM 3204 O O . VAL A 1 406 ? -25.018 39.097 -7.786 1.00 81.00 406 VAL A O 1
ATOM 3207 N N . PRO A 1 407 ? -23.820 40.728 -6.797 1.00 70.06 407 PRO A N 1
ATOM 3208 C CA . PRO A 1 407 ? -24.777 41.790 -7.124 1.00 70.06 407 PRO A CA 1
ATOM 3209 C C . PRO A 1 407 ? -25.022 41.902 -8.631 1.00 70.06 407 PRO A C 1
ATOM 3211 O O . PRO A 1 407 ? -24.067 41.886 -9.410 1.00 70.06 407 PRO A O 1
ATOM 3214 N N . LYS A 1 408 ? -26.282 42.089 -9.053 1.00 59.12 408 LYS A N 1
ATOM 3215 C CA . LYS A 1 408 ? -26.636 42.228 -10.479 1.00 59.12 408 LYS A CA 1
ATOM 3216 C C . LYS A 1 408 ? -25.895 43.380 -11.172 1.00 59.12 408 LYS A C 1
ATOM 3218 O O . LYS A 1 408 ? -25.479 43.218 -12.312 1.00 59.12 408 LYS A O 1
ATOM 3223 N N . GLU A 1 409 ? -25.637 44.490 -10.477 1.00 52.94 409 GLU A N 1
ATOM 3224 C CA . GLU A 1 409 ? -24.855 45.615 -11.020 1.00 52.94 409 GLU A CA 1
ATOM 3225 C C . GLU A 1 409 ? -23.381 45.251 -11.285 1.00 52.94 409 GLU A C 1
ATOM 3227 O O . GLU A 1 409 ? -22.787 45.744 -12.243 1.00 52.94 409 GLU A O 1
ATOM 3232 N N . ASN A 1 410 ? -22.796 44.342 -10.493 1.00 54.22 410 ASN A N 1
ATOM 3233 C CA . ASN A 1 410 ? -21.451 43.812 -10.735 1.00 54.22 410 ASN A CA 1
ATOM 3234 C C . ASN A 1 410 ? -21.439 42.832 -11.915 1.00 54.22 410 ASN A C 1
ATOM 3236 O O . ASN A 1 410 ? -20.449 42.792 -12.639 1.00 54.22 410 ASN A O 1
ATOM 3240 N N . LEU A 1 411 ? -22.528 42.092 -12.166 1.00 52.84 411 LEU A N 1
ATOM 3241 C CA . LEU A 1 411 ? -22.667 41.265 -13.375 1.00 52.84 411 LEU A CA 1
ATOM 3242 C C . LEU A 1 411 ? -22.601 42.136 -14.646 1.00 52.84 411 LEU A C 1
ATOM 3244 O O . LEU A 1 411 ? -21.979 41.741 -15.630 1.00 52.84 411 LEU A O 1
ATOM 3248 N N . GLU A 1 412 ? -23.171 43.345 -14.602 1.00 47.44 412 GLU A N 1
ATOM 3249 C CA . GLU A 1 412 ? -23.156 44.311 -15.710 1.00 47.44 412 GLU A CA 1
ATOM 3250 C C . GLU A 1 412 ? -21.854 45.140 -15.780 1.00 47.44 412 GLU A C 1
ATOM 3252 O O . GLU A 1 412 ? -21.327 45.348 -16.873 1.00 47.44 412 GLU A O 1
ATOM 3257 N N . GLN A 1 413 ? -21.254 45.555 -14.654 1.00 44.34 413 GLN A N 1
ATOM 3258 C CA . GLN A 1 413 ? -19.962 46.269 -14.639 1.00 44.34 413 GLN A CA 1
ATOM 3259 C C . GLN A 1 413 ? -18.756 45.377 -14.978 1.00 44.34 413 GLN A C 1
ATOM 3261 O O . GLN A 1 413 ? -17.846 45.834 -15.673 1.00 44.34 413 GLN A O 1
ATOM 3266 N N . ILE A 1 414 ? -18.742 44.108 -14.549 1.00 50.78 414 ILE A N 1
ATOM 3267 C CA . ILE A 1 414 ? -17.718 43.123 -14.949 1.00 50.78 414 ILE A CA 1
ATOM 3268 C C . ILE A 1 414 ? -17.845 42.814 -16.450 1.00 50.78 414 ILE A C 1
ATOM 3270 O O . ILE A 1 414 ? -16.832 42.628 -17.122 1.00 50.78 414 ILE A O 1
ATOM 3274 N N . SER A 1 415 ? -19.057 42.889 -17.018 1.00 47.09 415 SER A N 1
ATOM 3275 C CA . SER A 1 415 ? -19.258 42.810 -18.473 1.00 47.09 415 SER A CA 1
ATOM 3276 C C . SER A 1 415 ? -18.631 43.985 -19.252 1.00 47.09 415 SER A C 1
ATOM 3278 O O . SER A 1 415 ? -18.380 43.866 -20.450 1.00 47.09 415 SER A O 1
ATOM 3280 N N . GLY A 1 416 ? -18.309 45.104 -18.583 1.00 45.25 416 GLY A N 1
ATOM 3281 C CA . GLY A 1 416 ? -17.767 46.323 -19.198 1.00 45.25 416 GLY A CA 1
ATOM 3282 C C . GLY A 1 416 ? -16.302 46.239 -19.661 1.00 45.25 416 GLY A C 1
ATOM 3283 O O . GLY A 1 416 ? -15.900 46.986 -20.553 1.00 45.25 416 GLY A O 1
ATOM 3284 N N . LYS A 1 417 ? -15.502 45.309 -19.122 1.00 55.38 417 LYS A N 1
ATOM 3285 C CA . LYS A 1 417 ? -14.244 44.848 -19.739 1.00 55.38 417 LYS A CA 1
ATOM 3286 C C . LYS A 1 417 ? -14.430 43.383 -20.110 1.00 55.38 417 LYS A C 1
ATOM 3288 O O . LYS A 1 417 ? -14.039 42.502 -19.353 1.00 55.38 417 LYS A O 1
ATOM 3293 N N . MET A 1 418 ? -15.053 43.132 -21.259 1.00 67.50 418 MET A N 1
ATOM 3294 C CA . MET A 1 418 ? -15.211 41.770 -21.767 1.00 67.50 418 MET A CA 1
ATOM 3295 C C . MET A 1 418 ? -13.848 41.075 -21.798 1.00 67.50 418 MET A C 1
ATOM 3297 O O . MET A 1 418 ? -12.905 41.578 -22.417 1.00 67.50 418 MET A O 1
ATOM 3301 N N . PHE A 1 419 ? -13.748 39.929 -21.120 1.00 83.94 419 PHE A N 1
ATOM 3302 C CA . PHE A 1 419 ? -12.593 39.055 -21.256 1.00 83.94 419 PHE A CA 1
ATOM 3303 C C . PHE A 1 419 ? -12.370 38.781 -22.757 1.00 83.94 419 PHE A C 1
ATOM 3305 O O . PHE A 1 419 ? -13.338 38.459 -23.453 1.00 83.94 419 PHE A O 1
ATOM 3312 N N . PRO A 1 420 ? -11.136 38.914 -23.274 1.00 89.56 420 PRO A N 1
ATOM 3313 C CA . PRO A 1 420 ? -10.833 38.752 -24.691 1.00 89.56 420 PRO A CA 1
ATOM 3314 C C . PRO A 1 420 ? -11.407 37.456 -25.268 1.00 89.56 420 PRO A C 1
ATOM 3316 O O . PRO A 1 420 ? -11.031 36.359 -24.855 1.00 89.56 420 PRO A O 1
ATOM 3319 N N . THR A 1 421 ? -12.303 37.569 -26.249 1.00 91.69 421 THR A N 1
ATOM 3320 C CA . THR A 1 421 ? -12.823 36.394 -26.975 1.00 91.69 421 THR A CA 1
ATOM 3321 C C . THR A 1 421 ? -12.077 36.175 -28.286 1.00 91.69 421 THR A C 1
ATOM 3323 O O . THR A 1 421 ? -12.143 35.087 -28.863 1.00 91.69 421 THR A O 1
ATOM 3326 N N . LEU A 1 422 ? -11.303 37.168 -28.732 1.00 93.88 422 LEU A N 1
ATOM 3327 C CA . LEU A 1 422 ? -10.375 37.068 -29.850 1.00 93.88 422 LEU A CA 1
ATOM 3328 C C . LEU A 1 422 ? -8.925 37.180 -29.369 1.00 93.88 422 LEU A C 1
ATOM 3330 O O . LEU A 1 422 ? -8.590 37.980 -28.497 1.00 93.88 422 LEU A O 1
ATOM 3334 N N . LEU A 1 423 ? -8.024 36.416 -29.989 1.00 94.88 423 LEU A N 1
ATOM 3335 C CA . LEU A 1 423 ? -6.606 36.413 -29.623 1.00 94.88 423 LEU A CA 1
ATOM 3336 C C . LEU A 1 423 ? -5.960 37.799 -29.800 1.00 94.88 423 LEU A C 1
ATOM 3338 O O . LEU A 1 423 ? -5.111 38.183 -28.994 1.00 94.88 423 LEU A O 1
ATOM 3342 N N . SER A 1 424 ? -6.396 38.578 -30.797 1.00 93.81 424 SER A N 1
ATOM 3343 C CA . SER A 1 424 ? -5.943 39.963 -31.017 1.00 93.81 424 SER A CA 1
ATOM 3344 C C . SER A 1 424 ? -6.253 40.922 -29.869 1.00 93.81 424 SER A C 1
ATOM 3346 O O . SER A 1 424 ? -5.593 41.949 -29.741 1.00 93.81 424 SER A O 1
ATOM 3348 N N . GLU A 1 425 ? -7.240 40.605 -29.033 1.00 92.81 425 GLU A N 1
ATOM 3349 C CA . GLU A 1 425 ? -7.680 41.448 -27.916 1.00 92.81 425 GLU A CA 1
ATOM 3350 C C . GLU A 1 425 ? -6.900 41.142 -26.629 1.00 92.81 425 GLU A C 1
ATOM 3352 O O . GLU A 1 425 ? -6.897 41.935 -25.693 1.00 92.81 425 GLU A O 1
ATOM 3357 N N . THR A 1 426 ? -6.176 40.020 -26.576 1.00 92.88 426 THR A N 1
ATOM 3358 C CA . THR A 1 426 ? -5.496 39.536 -25.358 1.00 92.88 426 THR A CA 1
ATOM 3359 C C . THR A 1 426 ? -4.320 40.399 -24.901 1.00 92.88 426 THR A C 1
ATOM 3361 O O . THR A 1 426 ? -3.906 40.314 -23.747 1.00 92.88 426 THR A O 1
ATOM 3364 N N . GLY A 1 427 ? -3.736 41.203 -25.796 1.00 91.81 427 GLY A N 1
ATOM 3365 C CA . GLY A 1 427 ? -2.489 41.929 -25.525 1.00 91.81 427 GLY A CA 1
ATOM 3366 C C . GLY A 1 427 ? -1.238 41.037 -25.468 1.00 91.81 427 GLY A C 1
ATOM 3367 O O . GLY A 1 427 ? -0.177 41.497 -25.045 1.00 91.81 427 GLY A O 1
ATOM 3368 N N . LEU A 1 428 ? -1.341 39.767 -25.882 1.00 95.06 428 LEU A N 1
ATOM 3369 C CA . LEU A 1 428 ? -0.203 38.847 -26.018 1.00 95.06 428 LEU A CA 1
ATOM 3370 C C . LEU A 1 428 ? 0.483 38.977 -27.388 1.00 95.06 428 LEU A C 1
ATOM 3372 O O . LEU A 1 428 ? 1.698 38.814 -27.501 1.00 95.06 428 LEU A O 1
ATOM 3376 N N . PHE A 1 429 ? -0.281 39.316 -28.426 1.00 94.44 429 PHE A N 1
ATOM 3377 C CA . PHE A 1 429 ? 0.191 39.476 -29.803 1.00 94.44 429 PHE A CA 1
ATOM 3378 C C . PHE A 1 429 ? -0.156 40.864 -30.341 1.00 94.44 429 PHE A C 1
ATOM 3380 O O . PHE A 1 429 ? -1.058 41.529 -29.831 1.00 94.44 429 PHE A O 1
ATOM 3387 N N . SER A 1 430 ? 0.562 41.306 -31.375 1.00 91.31 430 SER A N 1
ATOM 3388 C CA . SER A 1 430 ? 0.225 42.539 -32.086 1.00 91.31 430 SER A CA 1
ATOM 3389 C C . SER A 1 430 ? -1.171 42.418 -32.717 1.00 91.31 430 SER A C 1
ATOM 3391 O O . SER A 1 430 ? -1.396 41.480 -33.483 1.00 91.31 430 SER A O 1
ATOM 3393 N N . PRO A 1 431 ? -2.107 43.356 -32.474 1.00 85.62 431 PRO A N 1
ATOM 3394 C CA . PRO A 1 431 ? -3.485 43.241 -32.961 1.00 85.62 431 PRO A CA 1
ATOM 3395 C C . PRO A 1 431 ? -3.590 43.251 -34.494 1.00 85.62 431 PRO A C 1
ATOM 3397 O O . PRO A 1 431 ? -4.525 42.677 -35.043 1.00 85.62 431 PRO A O 1
ATOM 3400 N N . ASN A 1 432 ? -2.612 43.853 -35.182 1.00 87.19 432 ASN A N 1
ATOM 3401 C CA . ASN A 1 432 ? -2.554 43.918 -36.647 1.00 87.19 432 ASN A CA 1
ATOM 3402 C C . ASN A 1 432 ? -1.738 42.771 -37.274 1.00 87.19 432 ASN A C 1
ATOM 3404 O O . ASN A 1 432 ? -1.740 42.621 -38.492 1.00 87.19 432 ASN A O 1
ATOM 3408 N N . ASP A 1 433 ? -1.012 41.990 -36.466 1.00 90.81 433 ASP A N 1
ATOM 3409 C CA . ASP A 1 433 ? -0.196 40.864 -36.929 1.00 90.81 433 ASP A CA 1
ATOM 3410 C C . ASP A 1 433 ? -0.002 39.833 -35.806 1.00 90.81 433 ASP A C 1
ATOM 3412 O O . ASP A 1 433 ? 0.947 39.892 -35.019 1.00 90.81 433 ASP A O 1
ATOM 3416 N N . LEU A 1 434 ? -0.890 38.838 -35.762 1.00 91.94 434 LEU A N 1
ATOM 3417 C CA . LEU A 1 434 ? -0.873 37.792 -34.738 1.00 91.94 434 LEU A CA 1
ATOM 3418 C C . LEU A 1 434 ? 0.267 36.772 -34.899 1.00 91.94 434 LEU A C 1
ATOM 3420 O O . LEU A 1 434 ? 0.369 35.839 -34.104 1.00 91.94 434 LEU A O 1
ATOM 3424 N N . SER A 1 435 ? 1.140 36.918 -35.904 1.00 86.31 435 SER A N 1
ATOM 3425 C CA . SER A 1 435 ? 2.410 36.179 -35.947 1.00 86.31 435 SER A CA 1
ATOM 3426 C C . SER A 1 435 ? 3.474 36.774 -35.022 1.00 86.31 435 SER A C 1
ATOM 3428 O O . SER A 1 435 ? 4.435 36.086 -34.675 1.00 86.31 435 SER A O 1
ATOM 3430 N N . ARG A 1 436 ? 3.294 38.028 -34.584 1.00 89.50 436 ARG A N 1
ATOM 3431 C CA . ARG A 1 436 ? 4.273 38.765 -33.786 1.00 89.50 436 ARG A CA 1
ATOM 3432 C C . ARG A 1 436 ? 3.803 38.904 -32.333 1.00 89.50 436 ARG A C 1
ATOM 3434 O O . ARG A 1 436 ? 2.888 39.690 -32.070 1.00 89.50 436 ARG A O 1
ATOM 3441 N N . PRO A 1 437 ? 4.410 38.178 -31.374 1.00 92.50 437 PRO A N 1
ATOM 3442 C CA . PRO A 1 437 ? 4.163 38.414 -29.952 1.00 92.50 437 PRO A CA 1
ATOM 3443 C C . PRO A 1 437 ? 4.593 39.839 -29.578 1.00 92.50 437 PRO A C 1
ATOM 3445 O O . PRO A 1 437 ? 5.517 40.394 -30.182 1.00 92.50 437 PRO A O 1
ATOM 3448 N N . VAL A 1 438 ? 3.937 40.449 -28.586 1.00 92.88 438 VAL A N 1
ATOM 3449 C CA . VAL A 1 438 ? 4.357 41.783 -28.128 1.00 92.88 438 VAL A CA 1
ATOM 3450 C C . VAL A 1 438 ? 5.750 41.709 -27.476 1.00 92.88 438 VAL A C 1
ATOM 3452 O O . VAL A 1 438 ? 6.072 40.692 -26.857 1.00 92.88 438 VAL A O 1
ATOM 3455 N N . PRO A 1 439 ? 6.590 42.762 -27.546 1.00 88.00 439 PRO A N 1
ATOM 3456 C CA . PRO A 1 439 ? 8.003 42.672 -27.147 1.00 88.00 439 PRO A CA 1
ATOM 3457 C C . PRO A 1 439 ? 8.284 42.254 -25.688 1.00 88.00 439 PRO A C 1
ATOM 3459 O O . PRO A 1 439 ? 9.401 41.857 -25.375 1.00 88.00 439 PRO A O 1
ATOM 3462 N N . GLY A 1 440 ? 7.299 42.347 -24.786 1.00 89.38 440 GLY A N 1
ATOM 3463 C CA . GLY A 1 440 ? 7.427 41.929 -23.383 1.00 89.38 440 GLY A CA 1
ATOM 3464 C C . GLY A 1 440 ? 7.260 40.422 -23.122 1.00 89.38 440 GLY A C 1
ATOM 3465 O O . GLY A 1 440 ? 7.476 39.981 -21.989 1.00 89.38 440 GLY A O 1
ATOM 3466 N N . LEU A 1 441 ? 6.873 39.634 -24.134 1.00 94.00 441 LEU A N 1
ATOM 3467 C CA . LEU A 1 441 ? 6.791 38.173 -24.054 1.00 94.00 441 LEU A CA 1
ATOM 3468 C C . LEU A 1 441 ? 8.166 37.550 -24.289 1.00 94.00 441 LEU A C 1
ATOM 3470 O O . LEU A 1 441 ? 8.813 37.801 -25.303 1.00 94.00 441 LEU A O 1
ATOM 3474 N N . ILE A 1 442 ? 8.591 36.680 -23.376 1.00 94.44 442 ILE A N 1
ATOM 3475 C CA . ILE A 1 442 ? 9.902 36.032 -23.448 1.00 94.44 442 ILE A CA 1
ATOM 3476 C C . ILE A 1 442 ? 9.744 34.667 -24.126 1.00 94.44 442 ILE A C 1
ATOM 3478 O O . ILE A 1 442 ? 9.084 33.799 -23.546 1.00 94.44 442 ILE A O 1
ATOM 3482 N N . PRO A 1 443 ? 10.314 34.443 -25.324 1.00 95.44 443 PRO A N 1
ATOM 3483 C CA . PRO A 1 443 ? 10.239 33.146 -25.980 1.00 95.44 443 PRO A CA 1
ATOM 3484 C C . PRO A 1 443 ? 11.099 32.112 -25.245 1.00 95.44 443 PRO A C 1
ATOM 3486 O O . PRO A 1 443 ? 12.139 32.441 -24.666 1.00 95.44 443 PRO A O 1
ATOM 3489 N N . TYR A 1 444 ? 10.657 30.856 -25.262 1.00 95.69 444 TYR A N 1
ATOM 3490 C CA . TYR A 1 444 ? 11.438 29.740 -24.736 1.00 95.69 444 TYR A CA 1
ATOM 3491 C C . TYR A 1 444 ? 11.166 28.437 -25.495 1.00 95.69 444 TYR A C 1
ATOM 3493 O O . TYR A 1 444 ? 10.150 28.259 -26.171 1.00 95.69 444 TYR A O 1
ATOM 3501 N N . SER A 1 445 ? 12.094 27.496 -25.375 1.00 95.50 445 SER A N 1
ATOM 3502 C CA . SER A 1 445 ? 11.999 26.130 -25.877 1.00 95.50 445 SER A CA 1
ATOM 3503 C C . SER A 1 445 ? 12.359 25.128 -24.780 1.00 95.50 445 SER A C 1
ATOM 3505 O O . SER A 1 445 ? 13.030 25.446 -23.800 1.00 95.50 445 SER A O 1
ATOM 3507 N N . VAL A 1 446 ? 11.886 23.896 -24.944 1.00 95.50 446 VAL A N 1
ATOM 3508 C CA . VAL A 1 446 ? 12.073 22.804 -23.978 1.00 95.50 446 VAL A CA 1
ATOM 3509 C C . VAL A 1 446 ? 12.933 21.712 -24.599 1.00 95.50 446 VAL A C 1
ATOM 3511 O O . VAL A 1 446 ? 12.882 21.514 -25.814 1.00 95.50 446 VAL A O 1
ATOM 3514 N N . ASN A 1 447 ? 13.748 21.024 -23.807 1.00 95.19 447 ASN A N 1
ATOM 3515 C CA . ASN A 1 447 ? 14.585 19.918 -24.273 1.00 95.19 447 ASN A CA 1
ATOM 3516 C C . ASN A 1 447 ? 13.766 18.729 -24.803 1.00 95.19 447 ASN A C 1
ATOM 3518 O O . ASN A 1 447 ? 14.027 18.253 -25.909 1.00 95.19 447 ASN A O 1
ATOM 3522 N N . ALA A 1 448 ? 12.746 18.301 -24.058 1.00 94.75 448 ALA A N 1
ATOM 3523 C CA . ALA A 1 448 ? 11.860 17.195 -24.412 1.00 94.75 448 ALA A CA 1
ATOM 3524 C C . ALA A 1 448 ? 10.403 17.685 -24.521 1.00 94.75 448 ALA A C 1
ATOM 3526 O O . ALA A 1 448 ? 9.763 17.933 -23.495 1.00 94.75 448 ALA A O 1
ATOM 3527 N N . PRO A 1 449 ? 9.857 17.873 -25.735 1.00 91.88 449 PRO A N 1
ATOM 3528 C CA . PRO A 1 449 ? 8.458 18.250 -25.903 1.00 91.88 449 PRO A CA 1
ATOM 3529 C C . PRO A 1 449 ? 7.527 17.050 -25.667 1.00 91.88 449 PRO A C 1
ATOM 3531 O O . PRO A 1 449 ? 7.785 15.956 -26.166 1.00 91.88 449 PRO A O 1
ATOM 3534 N N . ALA A 1 450 ? 6.419 17.274 -24.956 1.00 90.94 450 ALA A N 1
ATOM 3535 C CA . ALA A 1 450 ? 5.320 16.313 -24.877 1.00 90.94 450 ALA A CA 1
ATOM 3536 C C . ALA A 1 450 ? 4.620 16.149 -26.240 1.00 90.94 450 ALA A C 1
ATOM 3538 O O . ALA A 1 450 ? 4.596 17.083 -27.055 1.00 90.94 450 ALA A O 1
ATOM 3539 N N . TRP A 1 451 ? 4.036 14.975 -26.475 1.00 93.00 451 TRP A N 1
ATOM 3540 C CA . TRP A 1 451 ? 3.285 14.669 -27.689 1.00 93.00 451 TRP A CA 1
ATOM 3541 C C . TRP A 1 451 ? 2.012 15.522 -27.783 1.00 93.00 451 TRP A C 1
ATOM 3543 O O . TRP A 1 451 ? 1.254 15.629 -26.825 1.00 93.00 451 TRP A O 1
ATOM 3553 N N . ASN A 1 452 ? 1.790 16.150 -28.941 1.00 92.19 452 ASN A N 1
ATOM 3554 C CA . ASN A 1 452 ? 0.623 16.996 -29.231 1.00 92.19 452 ASN A CA 1
ATOM 3555 C C . ASN A 1 452 ? 0.061 16.666 -30.626 1.00 92.19 452 ASN A C 1
ATOM 3557 O O . ASN A 1 452 ? -0.088 17.551 -31.465 1.00 92.19 452 ASN A O 1
ATOM 3561 N N . ASP A 1 453 ? -0.165 15.378 -30.905 1.00 91.88 453 ASP A N 1
ATOM 3562 C CA . ASP A 1 453 ? -0.727 14.883 -32.174 1.00 91.88 453 ASP A CA 1
ATOM 3563 C C . ASP A 1 453 ? 0.002 15.404 -33.431 1.00 91.88 453 ASP A C 1
ATOM 3565 O O . ASP A 1 453 ? -0.612 15.792 -34.426 1.00 91.88 453 ASP A O 1
ATOM 3569 N N . GLY A 1 454 ? 1.338 15.436 -33.379 1.00 88.62 454 GLY A N 1
ATOM 3570 C CA . GLY A 1 454 ? 2.193 15.911 -34.472 1.00 88.62 454 GLY A CA 1
ATOM 3571 C C . GLY A 1 454 ? 2.360 17.433 -34.563 1.00 88.62 454 GLY A C 1
ATOM 3572 O O . GLY A 1 454 ? 3.123 17.904 -35.404 1.00 88.62 454 GLY A O 1
ATOM 3573 N N . ALA A 1 455 ? 1.710 18.218 -33.697 1.00 92.88 455 ALA A N 1
ATOM 3574 C CA . ALA A 1 455 ? 1.841 19.670 -33.723 1.00 92.88 455 ALA A CA 1
ATOM 3575 C C . ALA A 1 455 ? 3.190 20.164 -33.183 1.00 92.88 455 ALA A C 1
ATOM 3577 O O . ALA A 1 455 ? 3.700 19.703 -32.157 1.00 92.88 455 ALA A O 1
ATOM 3578 N N . LYS A 1 456 ? 3.736 21.189 -33.842 1.00 92.56 456 LYS A N 1
ATOM 3579 C CA . LYS A 1 456 ? 4.893 21.954 -33.366 1.00 92.56 456 LYS A CA 1
ATOM 3580 C C . LYS A 1 456 ? 4.425 23.079 -32.453 1.00 92.56 456 LYS A C 1
ATOM 3582 O O . LYS A 1 456 ? 3.450 23.765 -32.749 1.00 92.56 456 LYS A O 1
ATOM 3587 N N . ALA A 1 457 ? 5.147 23.280 -31.355 1.00 94.06 457 ALA A N 1
ATOM 3588 C CA . ALA A 1 457 ? 4.797 24.247 -30.324 1.00 94.06 457 ALA A CA 1
ATOM 3589 C C . ALA A 1 457 ? 5.812 25.391 -30.243 1.00 94.06 457 ALA A C 1
ATOM 3591 O O . ALA A 1 457 ? 6.987 25.155 -29.953 1.00 94.06 457 ALA A O 1
ATOM 3592 N N . GLN A 1 458 ? 5.332 26.621 -30.396 1.00 95.12 458 GLN A N 1
ATOM 3593 C CA . GLN A 1 458 ? 6.054 27.838 -30.022 1.00 95.12 458 GLN A CA 1
ATOM 3594 C C . GLN A 1 458 ? 5.558 28.316 -28.658 1.00 95.12 458 GLN A C 1
ATOM 3596 O O . GLN A 1 458 ? 4.366 28.186 -28.375 1.00 95.12 458 GLN A O 1
ATOM 3601 N N . ARG A 1 459 ? 6.455 28.812 -27.795 1.00 96.81 459 ARG A N 1
ATOM 3602 C CA . ARG A 1 459 ? 6.120 29.119 -26.399 1.00 96.81 459 ARG A CA 1
ATOM 3603 C C . ARG A 1 459 ? 6.672 30.457 -25.938 1.00 96.81 459 ARG A C 1
ATOM 3605 O O . ARG A 1 459 ? 7.792 30.820 -26.296 1.00 96.81 459 ARG A O 1
ATOM 3612 N N . TRP A 1 460 ? 5.904 31.130 -25.085 1.00 96.81 460 TRP A N 1
ATOM 3613 C CA . TRP A 1 460 ? 6.274 32.405 -24.477 1.00 96.81 460 TRP A CA 1
ATOM 3614 C C . TRP A 1 460 ? 5.858 32.485 -23.010 1.00 96.81 460 TRP A C 1
ATOM 3616 O O . TRP A 1 460 ? 4.856 31.896 -22.602 1.00 96.81 460 TRP A O 1
ATOM 3626 N N . MET A 1 461 ? 6.622 33.249 -22.231 1.00 96.19 461 MET A N 1
ATOM 3627 C CA . MET A 1 461 ? 6.281 33.644 -20.866 1.00 96.19 461 MET A CA 1
ATOM 3628 C C . MET A 1 461 ? 5.946 35.134 -20.837 1.00 96.19 461 MET A C 1
ATOM 3630 O O . MET A 1 461 ? 6.777 35.970 -21.198 1.00 96.19 461 MET A O 1
ATOM 3634 N N . ALA A 1 462 ? 4.749 35.470 -20.370 1.00 95.81 462 ALA A N 1
ATOM 3635 C CA . ALA A 1 462 ? 4.313 36.835 -20.126 1.00 95.81 462 ALA A CA 1
ATOM 3636 C C . ALA A 1 462 ? 4.225 37.055 -18.607 1.00 95.81 462 ALA A C 1
ATOM 3638 O O . ALA A 1 462 ? 3.225 36.722 -17.978 1.00 95.81 462 ALA A O 1
ATOM 3639 N N . ILE A 1 463 ? 5.306 37.555 -17.998 1.00 95.00 463 ILE A N 1
ATOM 3640 C CA . ILE A 1 463 ? 5.377 37.805 -16.544 1.00 95.00 463 ILE A CA 1
ATOM 3641 C C . ILE A 1 463 ? 5.097 39.296 -16.289 1.00 95.00 463 ILE A C 1
ATOM 3643 O O . ILE A 1 463 ? 5.754 40.128 -16.925 1.00 95.00 463 ILE A O 1
ATOM 3647 N N . PRO A 1 464 ? 4.169 39.667 -15.395 1.00 92.25 464 PRO A N 1
ATOM 3648 C CA . PRO A 1 464 ? 3.728 41.049 -15.243 1.00 92.25 464 PRO A CA 1
ATOM 3649 C C . PRO A 1 464 ? 4.769 41.930 -14.545 1.00 92.25 464 PRO A C 1
ATOM 3651 O O . PRO A 1 464 ? 5.340 41.574 -13.512 1.00 92.25 464 PRO A O 1
ATOM 3654 N N . GLY A 1 465 ? 4.992 43.123 -15.100 1.00 88.88 465 GLY A N 1
ATOM 3655 C CA . GLY A 1 465 ? 5.875 44.140 -14.534 1.00 88.88 465 GLY A CA 1
ATOM 3656 C C . GLY A 1 465 ? 7.276 43.605 -14.216 1.00 88.88 465 GLY A C 1
ATOM 3657 O O . GLY A 1 465 ? 7.872 42.873 -15.005 1.00 88.88 465 GLY A O 1
ATOM 3658 N N . ASN A 1 466 ? 7.786 43.974 -13.038 1.00 87.88 466 ASN A N 1
ATOM 3659 C CA . ASN A 1 466 ? 9.090 43.538 -12.522 1.00 87.88 466 ASN A CA 1
ATOM 3660 C C . ASN A 1 466 ? 9.013 42.258 -11.670 1.00 87.88 466 ASN A C 1
ATOM 3662 O O . ASN A 1 466 ? 9.986 41.920 -10.993 1.00 87.88 466 ASN A O 1
ATOM 3666 N N . ALA A 1 467 ? 7.866 41.573 -11.655 1.00 90.38 467 ALA A N 1
ATOM 3667 C CA . ALA A 1 467 ? 7.688 40.374 -10.850 1.00 90.38 467 ALA A CA 1
ATOM 3668 C C . ALA A 1 467 ? 8.563 39.218 -11.371 1.00 90.38 467 ALA A C 1
ATOM 3670 O O . ALA A 1 467 ? 8.953 39.187 -12.545 1.00 90.38 467 ALA A O 1
ATOM 3671 N N . ARG A 1 468 ? 8.894 38.276 -10.481 1.00 91.94 468 ARG A N 1
ATOM 3672 C CA . ARG A 1 468 ? 9.861 37.199 -10.738 1.00 91.94 468 ARG A CA 1
ATOM 3673 C C . ARG A 1 468 ? 9.294 35.838 -10.331 1.00 91.94 468 ARG A C 1
ATOM 3675 O O . ARG A 1 468 ? 8.696 35.758 -9.261 1.00 91.94 468 ARG A O 1
ATOM 3682 N N . PRO A 1 469 ? 9.469 34.787 -11.147 1.00 93.94 469 PRO A N 1
ATOM 3683 C CA . PRO A 1 469 ? 9.144 33.429 -10.746 1.00 93.94 469 PRO A CA 1
ATOM 3684 C C . PRO A 1 469 ? 10.191 32.841 -9.792 1.00 93.94 469 PRO A C 1
ATOM 3686 O O . PRO A 1 469 ? 11.349 33.262 -9.778 1.00 93.94 469 PRO A O 1
ATOM 3689 N N . THR A 1 470 ? 9.793 31.809 -9.052 1.00 93.00 470 THR A N 1
ATOM 3690 C CA . THR A 1 470 ? 10.691 30.973 -8.249 1.00 93.00 470 THR A CA 1
ATOM 3691 C C . THR A 1 470 ? 11.251 29.843 -9.112 1.00 93.00 470 THR A C 1
ATOM 3693 O O . THR A 1 470 ? 10.504 28.995 -9.608 1.00 93.00 470 THR A O 1
ATOM 3696 N N . TYR A 1 471 ? 12.576 29.816 -9.269 1.00 92.94 471 TYR A N 1
ATOM 3697 C CA . TYR A 1 471 ? 13.298 28.773 -9.998 1.00 92.94 471 TYR A CA 1
ATOM 3698 C C . TYR A 1 471 ? 13.246 27.423 -9.271 1.00 92.94 471 TYR A C 1
ATOM 3700 O O . TYR A 1 471 ? 13.540 27.339 -8.079 1.00 92.94 471 TYR A O 1
ATOM 3708 N N . LYS A 1 472 ? 12.976 26.351 -10.022 1.00 91.00 472 LYS A N 1
ATOM 3709 C CA . LYS A 1 472 ? 13.134 24.959 -9.578 1.00 91.00 472 LYS A CA 1
ATOM 3710 C C . LYS A 1 472 ? 13.830 24.133 -10.665 1.00 91.00 472 LYS A C 1
ATOM 3712 O O . LYS A 1 472 ? 13.548 24.297 -11.854 1.00 91.00 472 LYS A O 1
ATOM 3717 N N . ALA A 1 473 ? 14.763 23.266 -10.265 1.00 88.31 473 ALA A N 1
ATOM 3718 C CA . ALA A 1 473 ? 15.565 22.472 -11.200 1.00 88.31 473 ALA A CA 1
ATOM 3719 C C . ALA A 1 473 ? 14.726 21.391 -11.905 1.00 88.31 473 ALA A C 1
ATOM 3721 O O . ALA A 1 473 ? 14.635 21.397 -13.131 1.00 88.31 473 ALA A O 1
ATOM 3722 N N . ASP A 1 474 ? 14.052 20.539 -11.126 1.00 83.38 474 ASP A N 1
ATOM 3723 C CA . ASP A 1 474 ? 13.391 19.318 -11.621 1.00 83.38 474 ASP A CA 1
ATOM 3724 C C . ASP A 1 474 ? 11.867 19.297 -11.407 1.00 83.38 474 ASP A C 1
ATOM 3726 O O . ASP A 1 474 ? 11.209 18.292 -11.660 1.00 83.38 474 ASP A O 1
ATOM 3730 N N . SER A 1 475 ? 11.284 20.412 -10.966 1.00 85.19 475 SER A N 1
ATOM 3731 C CA . SER A 1 475 ? 9.835 20.590 -10.814 1.00 85.19 475 SER A CA 1
ATOM 3732 C C . SER A 1 475 ? 9.373 21.917 -11.417 1.00 85.19 475 SER A C 1
ATOM 3734 O O . SER A 1 475 ? 10.195 22.792 -11.708 1.00 85.19 475 SER A O 1
ATOM 3736 N N . GLY A 1 476 ? 8.064 22.046 -11.663 1.00 89.50 476 GLY A N 1
ATOM 3737 C CA . GLY A 1 476 ? 7.475 23.241 -12.270 1.00 89.50 476 GLY A CA 1
ATOM 3738 C C . GLY A 1 476 ? 7.765 24.500 -11.451 1.00 89.50 476 GLY A C 1
ATOM 3739 O O . GLY A 1 476 ? 7.682 24.479 -10.222 1.00 89.50 476 GLY A O 1
ATOM 3740 N N . TRP A 1 477 ? 8.123 25.600 -12.114 1.00 93.38 477 TRP A N 1
ATOM 3741 C CA . TRP A 1 477 ? 8.369 26.890 -11.453 1.00 93.38 477 TRP A CA 1
ATOM 3742 C C . TRP A 1 477 ? 7.091 27.495 -10.859 1.00 93.38 477 TRP A C 1
ATOM 3744 O O . TRP A 1 477 ? 5.985 27.197 -11.299 1.00 93.38 477 TRP A O 1
ATOM 3754 N N . GLU A 1 478 ? 7.242 28.393 -9.885 1.00 92.50 478 GLU A N 1
ATOM 3755 C CA . GLU A 1 478 ? 6.128 29.191 -9.351 1.00 92.50 478 GLU A CA 1
ATOM 3756 C C . GLU A 1 478 ? 6.160 30.584 -9.973 1.00 92.50 478 GLU A C 1
ATOM 3758 O O . GLU A 1 478 ? 7.197 31.237 -9.947 1.00 92.50 478 GLU A O 1
ATOM 3763 N N . PHE A 1 479 ? 5.045 31.060 -10.524 1.00 94.12 479 PHE A N 1
ATOM 3764 C CA . PHE A 1 479 ? 4.993 32.350 -11.225 1.00 94.12 479 PHE A CA 1
ATOM 3765 C C . PHE A 1 479 ? 4.172 33.398 -10.476 1.00 94.12 479 PHE A C 1
ATOM 3767 O O . PHE A 1 479 ? 3.182 33.034 -9.869 1.00 94.12 479 PHE A O 1
ATOM 3774 N N . PRO A 1 480 ? 4.481 34.698 -10.545 1.00 93.44 480 PRO A N 1
ATOM 3775 C CA . PRO A 1 480 ? 3.626 35.742 -9.976 1.00 93.44 480 PRO A CA 1
ATOM 3776 C C . PRO A 1 480 ? 2.188 35.702 -10.513 1.00 93.44 480 PRO A C 1
ATOM 3778 O O . PRO A 1 480 ? 1.962 35.274 -11.650 1.00 93.44 480 PRO A O 1
ATOM 3781 N N . ASP A 1 481 ? 1.231 36.192 -9.722 1.00 90.00 481 ASP A N 1
ATOM 3782 C CA . ASP A 1 481 ? -0.148 36.375 -10.183 1.00 90.00 481 ASP A CA 1
ATOM 3783 C C . ASP A 1 481 ? -0.203 37.294 -11.413 1.00 90.00 481 ASP A C 1
ATOM 3785 O O . ASP A 1 481 ? 0.654 38.162 -11.571 1.00 90.00 481 ASP A O 1
ATOM 3789 N N . GLN A 1 482 ? -1.193 37.092 -12.282 1.00 91.44 482 GLN A N 1
ATOM 3790 C CA . GLN A 1 482 ? -1.349 37.710 -13.610 1.00 91.44 482 GLN A CA 1
ATOM 3791 C C . GLN A 1 482 ? -0.343 37.256 -14.681 1.00 91.44 482 GLN A C 1
ATOM 3793 O O . GLN A 1 482 ? -0.300 37.854 -15.755 1.00 91.44 482 GLN A O 1
ATOM 3798 N N . THR A 1 483 ? 0.460 36.215 -14.437 1.00 95.69 483 THR A N 1
ATOM 3799 C CA . THR A 1 483 ? 1.334 35.620 -15.467 1.00 95.69 483 THR A CA 1
ATOM 3800 C C . THR A 1 483 ? 0.522 34.873 -16.525 1.00 95.69 483 THR A C 1
ATOM 3802 O O . THR A 1 483 ? -0.362 34.103 -16.175 1.00 95.69 483 THR A O 1
ATOM 3805 N N . ALA A 1 484 ? 0.876 35.000 -17.806 1.00 96.31 484 ALA A N 1
ATOM 3806 C CA . ALA A 1 484 ? 0.357 34.135 -18.867 1.00 96.31 484 ALA A CA 1
ATOM 3807 C C . ALA A 1 484 ? 1.475 33.287 -19.503 1.00 96.31 484 ALA A C 1
ATOM 3809 O O . ALA A 1 484 ? 2.484 33.813 -19.980 1.00 96.31 484 ALA A O 1
ATOM 3810 N N . LEU A 1 485 ? 1.296 31.966 -19.529 1.00 97.19 485 LEU A N 1
ATOM 3811 C CA . LEU A 1 485 ? 2.140 31.031 -20.273 1.00 97.19 485 LEU A CA 1
ATOM 3812 C C . LEU A 1 485 ? 1.431 30.671 -21.574 1.00 97.19 485 LEU A C 1
ATOM 3814 O O . LEU A 1 485 ? 0.334 30.116 -21.568 1.00 97.19 485 LEU A O 1
ATOM 3818 N N . VAL A 1 486 ? 2.061 31.008 -22.693 1.00 97.12 486 VAL A N 1
ATOM 3819 C CA . VAL A 1 486 ? 1.437 30.943 -24.016 1.00 97.12 486 VAL A CA 1
ATOM 3820 C C . VAL A 1 486 ? 2.093 29.845 -24.835 1.00 97.12 486 VAL A C 1
ATOM 3822 O O . VAL A 1 486 ? 3.320 29.766 -24.895 1.00 97.12 486 VAL A O 1
ATOM 3825 N N . GLN A 1 487 ? 1.282 29.025 -25.498 1.00 96.44 487 GLN A N 1
ATOM 3826 C CA . GLN A 1 487 ? 1.725 27.991 -26.423 1.00 96.44 487 GLN A CA 1
ATOM 3827 C C . GLN A 1 487 ? 0.893 28.036 -27.706 1.00 96.44 487 GLN A C 1
ATOM 3829 O O . GLN A 1 487 ? -0.306 27.789 -27.670 1.00 96.44 487 GLN A O 1
ATOM 3834 N N . THR A 1 488 ? 1.526 28.275 -28.852 1.00 97.00 488 THR A N 1
ATOM 3835 C CA . THR A 1 488 ? 0.866 28.171 -30.163 1.00 97.00 488 THR A CA 1
ATOM 3836 C C . THR A 1 488 ? 1.255 26.861 -30.835 1.00 97.00 488 THR A C 1
ATOM 3838 O O . THR A 1 488 ? 2.442 26.586 -31.025 1.00 97.00 488 THR A O 1
ATOM 3841 N N . LEU A 1 489 ? 0.249 26.059 -31.179 1.00 96.56 489 LEU A N 1
ATOM 3842 C CA . LEU A 1 489 ? 0.348 24.760 -31.833 1.00 96.56 489 LEU A CA 1
ATOM 3843 C C . LEU A 1 489 ? 0.050 24.900 -33.327 1.00 96.56 489 LEU A C 1
ATOM 3845 O O . LEU A 1 489 ? -0.985 25.445 -33.719 1.00 96.56 489 LEU A O 1
ATOM 3849 N N . SER A 1 490 ? 0.966 24.398 -34.154 1.00 95.81 490 SER A N 1
ATOM 3850 C CA . SER A 1 490 ? 0.848 24.404 -35.616 1.00 95.81 490 SER A CA 1
ATOM 3851 C C . SER A 1 490 ? 0.998 22.998 -36.187 1.00 95.81 490 SER A C 1
ATOM 3853 O O . SER A 1 490 ? 1.834 22.230 -35.707 1.00 95.81 490 SER A O 1
ATOM 3855 N N . LEU A 1 491 ? 0.207 22.683 -37.210 1.00 93.69 491 LEU A N 1
ATOM 3856 C CA . LEU A 1 491 ? 0.306 21.455 -38.001 1.00 93.69 491 LEU A CA 1
ATOM 3857 C C . LEU A 1 491 ? 0.870 21.778 -39.384 1.00 93.69 491 LEU A C 1
ATOM 3859 O O . LEU A 1 491 ? 0.678 22.879 -39.891 1.00 93.69 491 LEU A O 1
ATOM 3863 N N . GLU A 1 492 ? 1.529 20.807 -40.006 1.00 92.19 492 GLU A N 1
ATOM 3864 C CA . GLU A 1 492 ? 1.939 20.886 -41.410 1.00 92.19 492 GLU A CA 1
ATOM 3865 C C . GLU A 1 492 ? 0.807 20.347 -42.285 1.00 92.19 492 GLU A C 1
ATOM 3867 O O . GLU A 1 492 ? 0.332 19.236 -42.056 1.00 92.19 492 GLU A O 1
ATOM 3872 N N . ALA A 1 493 ? 0.350 21.120 -43.276 1.00 88.06 493 ALA A N 1
ATOM 3873 C CA . ALA A 1 493 ? -0.665 20.639 -44.216 1.00 88.06 493 ALA A CA 1
ATOM 3874 C C . ALA A 1 493 ? -0.146 19.467 -45.070 1.00 88.06 493 ALA A C 1
ATOM 3876 O O . ALA A 1 493 ? -0.932 18.624 -45.505 1.00 88.06 493 ALA A O 1
ATOM 3877 N N . GLU A 1 494 ? 1.170 19.396 -45.274 1.00 87.19 494 GLU A N 1
ATOM 3878 C CA . GLU A 1 494 ? 1.884 18.256 -45.841 1.00 87.19 494 GLU A CA 1
ATOM 3879 C C . GLU A 1 494 ? 3.038 17.868 -44.908 1.00 87.19 494 GLU A C 1
ATOM 3881 O O . GLU A 1 494 ? 3.948 18.663 -44.669 1.00 87.19 494 GLU A O 1
ATOM 3886 N N . ILE A 1 495 ? 2.977 16.653 -44.354 1.00 82.06 495 ILE A N 1
ATOM 3887 C CA . ILE A 1 495 ? 3.955 16.170 -43.369 1.00 82.06 495 ILE A CA 1
ATOM 3888 C C . ILE A 1 495 ? 5.365 16.201 -43.972 1.00 82.06 495 ILE A C 1
ATOM 3890 O O . ILE A 1 495 ? 5.598 15.680 -45.060 1.00 82.06 495 ILE A O 1
ATOM 3894 N N . GLY A 1 496 ? 6.314 16.805 -43.254 1.00 82.06 496 GLY A N 1
ATOM 3895 C CA . GLY A 1 496 ? 7.705 16.939 -43.687 1.00 82.06 496 GLY A CA 1
ATOM 3896 C C . GLY A 1 496 ? 7.995 18.209 -44.492 1.00 82.06 496 GLY A C 1
ATOM 3897 O O . GLY A 1 496 ? 9.152 18.428 -44.849 1.00 82.06 496 GLY A O 1
ATOM 3898 N N . LYS A 1 497 ? 6.988 19.061 -44.739 1.00 86.62 497 LYS A N 1
ATOM 3899 C CA . LYS A 1 497 ? 7.116 20.363 -45.414 1.00 86.62 497 LYS A CA 1
ATOM 3900 C C . LYS A 1 497 ? 6.783 21.515 -44.461 1.00 86.62 497 LYS A C 1
ATOM 3902 O O . LYS A 1 497 ? 5.618 21.924 -44.381 1.00 86.62 497 LYS A O 1
ATOM 3907 N N . PRO A 1 498 ? 7.769 22.066 -43.728 1.00 86.88 498 PRO A N 1
ATOM 3908 C CA . PRO A 1 498 ? 7.547 23.126 -42.743 1.00 86.88 498 PRO A CA 1
ATOM 3909 C C . PRO A 1 498 ? 6.902 24.397 -43.310 1.00 86.88 498 PRO A C 1
ATOM 3911 O O . PRO A 1 498 ? 6.184 25.094 -42.597 1.00 86.88 498 PRO A O 1
ATOM 3914 N N . GLU A 1 499 ? 7.127 24.700 -44.587 1.00 89.75 499 GLU A N 1
ATOM 3915 C CA . GLU A 1 499 ? 6.525 25.825 -45.305 1.00 89.75 499 GLU A CA 1
ATOM 3916 C C . GLU A 1 499 ? 5.005 25.688 -45.485 1.00 89.75 499 GLU A C 1
ATOM 3918 O O . GLU A 1 499 ? 4.322 26.683 -45.715 1.00 89.75 499 GLU A O 1
ATOM 3923 N N . SER A 1 500 ? 4.463 24.474 -45.336 1.00 91.19 500 SER A N 1
ATOM 3924 C CA . SER A 1 500 ? 3.022 24.191 -45.366 1.00 91.19 500 SER A CA 1
ATOM 3925 C C . SER A 1 500 ? 2.337 24.345 -43.997 1.00 91.19 500 SER A C 1
ATOM 3927 O O . SER A 1 500 ? 1.161 24.004 -43.843 1.00 91.19 500 SER A O 1
ATOM 3929 N N . SER A 1 501 ? 3.072 24.811 -42.983 1.00 93.12 501 SER A N 1
ATOM 3930 C CA . SER A 1 501 ? 2.599 24.920 -41.603 1.00 93.12 501 SER A CA 1
ATOM 3931 C C . SER A 1 501 ? 1.490 25.961 -41.434 1.00 93.12 501 SER A C 1
ATOM 3933 O O . SER A 1 501 ? 1.572 27.077 -41.947 1.00 93.12 501 SER A O 1
ATOM 3935 N N . PHE A 1 502 ? 0.471 25.618 -40.648 1.00 94.69 502 PHE A N 1
ATOM 3936 C CA . PHE A 1 502 ? -0.609 26.513 -40.247 1.00 94.69 502 PHE A CA 1
ATOM 3937 C C . PHE A 1 502 ? -0.930 26.342 -38.759 1.00 94.69 502 PHE A C 1
ATOM 3939 O O . PHE A 1 502 ? -0.839 25.251 -38.189 1.00 94.69 502 PHE A O 1
ATOM 3946 N N . ARG A 1 503 ? -1.320 27.436 -38.105 1.00 96.00 503 ARG A N 1
ATOM 3947 C CA . ARG A 1 503 ? -1.686 27.462 -36.686 1.00 96.00 503 ARG A CA 1
ATOM 3948 C C . ARG A 1 503 ? -3.074 26.870 -36.501 1.00 96.00 503 ARG A C 1
ATOM 3950 O O . ARG A 1 503 ? -4.003 27.184 -37.247 1.00 96.00 503 ARG A O 1
ATOM 3957 N N . VAL A 1 504 ? -3.198 26.033 -35.480 1.00 95.94 504 VAL A N 1
ATOM 3958 C CA . VAL A 1 504 ? -4.435 25.335 -35.116 1.00 95.94 504 VAL A CA 1
ATOM 3959 C C . VAL A 1 504 ? -5.009 25.915 -33.834 1.00 95.94 504 VAL A C 1
ATOM 3961 O O . VAL A 1 504 ? -6.189 26.265 -33.767 1.00 95.94 504 VAL A O 1
ATOM 3964 N N . GLU A 1 505 ? -4.158 26.059 -32.823 1.00 96.94 505 GLU A N 1
ATOM 3965 C CA . GLU A 1 505 ? -4.567 26.395 -31.466 1.00 96.94 505 GLU A CA 1
ATOM 3966 C C . GLU A 1 505 ? -3.517 27.278 -30.790 1.00 96.94 505 GLU A C 1
ATOM 3968 O O . GLU A 1 505 ? -2.323 27.013 -30.894 1.00 96.94 505 GLU A O 1
ATOM 3973 N N . THR A 1 506 ? -3.950 28.298 -30.056 1.00 97.56 506 THR A N 1
ATOM 3974 C CA . THR A 1 506 ? -3.113 28.995 -29.074 1.00 97.56 506 THR A CA 1
ATOM 3975 C C . THR A 1 506 ? -3.678 28.745 -27.684 1.00 97.56 506 THR A C 1
ATOM 3977 O O . THR A 1 506 ? -4.794 29.158 -27.383 1.00 97.56 506 THR A O 1
ATOM 3980 N N . ARG A 1 507 ? -2.912 28.056 -26.839 1.00 96.38 507 ARG A N 1
ATOM 3981 C CA . ARG A 1 507 ? -3.221 27.799 -25.432 1.00 96.38 507 ARG A CA 1
ATOM 3982 C C . ARG A 1 507 ? -2.600 28.881 -24.564 1.00 96.38 507 ARG A C 1
ATOM 3984 O O . ARG A 1 507 ? -1.431 29.224 -24.739 1.00 96.38 507 ARG A O 1
ATOM 3991 N N . VAL A 1 508 ? -3.376 29.397 -23.625 1.00 96.25 508 VAL A N 1
ATOM 3992 C CA . VAL A 1 508 ? -2.961 30.394 -22.643 1.00 96.25 508 VAL A CA 1
ATOM 3993 C C . VAL A 1 508 ? -3.278 29.838 -21.266 1.00 96.25 508 VAL A C 1
ATOM 3995 O O . VAL A 1 508 ? -4.443 29.731 -20.904 1.00 96.25 508 VAL A O 1
ATOM 3998 N N . GLN A 1 509 ? -2.249 29.487 -20.503 1.00 95.00 509 GLN A N 1
ATOM 3999 C CA . GLN A 1 509 ? -2.392 29.249 -19.072 1.00 95.00 509 GLN A CA 1
ATOM 4000 C C . GLN A 1 509 ? -2.225 30.583 -18.362 1.00 95.00 509 GLN A C 1
ATOM 4002 O O . GLN A 1 509 ? -1.137 31.160 -18.389 1.00 95.00 509 GLN A O 1
ATOM 4007 N N . LEU A 1 510 ? -3.304 31.103 -17.791 1.00 93.81 510 LEU A N 1
ATOM 4008 C CA . LEU A 1 510 ? -3.327 32.385 -17.100 1.00 93.81 510 LEU A CA 1
ATOM 4009 C C . LEU A 1 510 ? -3.337 32.136 -15.598 1.00 93.81 510 LEU A C 1
ATOM 4011 O O . LEU A 1 510 ? -4.228 31.453 -15.101 1.00 93.81 510 LEU A O 1
ATOM 4015 N N . ARG A 1 511 ? -2.369 32.715 -14.885 1.00 90.62 511 ARG A N 1
ATOM 4016 C CA . ARG A 1 511 ? -2.406 32.794 -13.433 1.00 90.62 511 ARG A CA 1
ATOM 4017 C C . ARG A 1 511 ? -3.201 34.029 -13.025 1.00 90.62 511 ARG A C 1
ATOM 4019 O O . ARG A 1 511 ? -2.776 35.124 -13.376 1.00 90.62 511 ARG A O 1
ATOM 4026 N N . GLN A 1 512 ? -4.310 33.899 -12.314 1.00 82.00 512 GLN A N 1
ATOM 4027 C CA . GLN A 1 512 ? -5.070 35.036 -11.792 1.00 82.00 512 GLN A CA 1
ATOM 4028 C C . GLN A 1 512 ? -5.691 34.680 -10.439 1.00 82.00 512 GLN A C 1
ATOM 4030 O O . GLN A 1 512 ? -6.164 33.565 -10.259 1.00 82.00 512 GLN A O 1
ATOM 4035 N N . GLN A 1 513 ? -5.678 35.622 -9.487 1.00 74.31 513 GLN A N 1
ATOM 4036 C CA . GLN A 1 513 ? -6.174 35.404 -8.119 1.00 74.31 513 GLN A CA 1
ATOM 4037 C C . GLN A 1 513 ? -5.525 34.185 -7.435 1.00 74.31 513 GLN A C 1
ATOM 4039 O O . GLN A 1 513 ? -6.122 33.512 -6.602 1.00 74.31 513 GLN A O 1
ATOM 4044 N N . GLY A 1 514 ? -4.264 33.908 -7.779 1.00 72.62 514 GLY A N 1
ATOM 4045 C CA . GLY A 1 514 ? -3.502 32.784 -7.248 1.00 72.62 514 GLY A CA 1
ATOM 4046 C C . GLY A 1 514 ? -3.674 31.470 -8.014 1.00 72.62 514 GLY A C 1
ATOM 4047 O O . GLY A 1 514 ? -2.843 30.583 -7.805 1.00 72.62 514 GLY A O 1
ATOM 4048 N N . GLU A 1 515 ? -4.629 31.375 -8.942 1.00 73.19 515 GLU A N 1
ATOM 4049 C CA . GLU A 1 515 ? -5.017 30.148 -9.655 1.00 73.19 515 GLU A CA 1
ATOM 4050 C C . GLU A 1 515 ? -4.547 30.102 -11.102 1.00 73.19 515 GLU A C 1
ATOM 4052 O O . GLU A 1 515 ? -4.392 31.146 -11.719 1.00 73.19 515 GLU A O 1
ATOM 4057 N N . TRP A 1 516 ? -4.375 28.901 -11.665 1.00 85.88 516 TRP A N 1
ATOM 4058 C CA . TRP A 1 516 ? -4.106 28.706 -13.093 1.00 85.88 516 TRP A CA 1
ATOM 4059 C C . TRP A 1 516 ? -5.365 28.269 -13.839 1.00 85.88 516 TRP A C 1
ATOM 4061 O O . TRP A 1 516 ? -5.934 27.227 -13.527 1.00 85.88 516 TRP A O 1
ATOM 4071 N N . ILE A 1 517 ? -5.742 29.017 -14.876 1.00 86.50 517 ILE A N 1
ATOM 4072 C CA . ILE A 1 517 ? -6.868 28.689 -15.755 1.00 86.50 517 ILE A CA 1
ATOM 4073 C C . ILE A 1 517 ? -6.375 28.592 -17.200 1.00 86.50 517 ILE A C 1
ATOM 4075 O O . ILE A 1 517 ? -5.703 29.493 -17.713 1.00 86.50 517 ILE A O 1
ATOM 4079 N N . GLY A 1 518 ? -6.730 27.490 -17.864 1.00 90.69 518 GLY A N 1
ATOM 4080 C CA . GLY A 1 518 ? -6.324 27.203 -19.237 1.00 90.69 518 GLY A CA 1
ATOM 4081 C C . GLY A 1 518 ? -7.353 27.650 -20.267 1.00 90.69 518 GLY A C 1
ATOM 4082 O O . GLY A 1 518 ? -8.474 27.153 -20.286 1.00 90.69 518 GLY A O 1
ATOM 4083 N N . TYR A 1 519 ? -6.955 28.526 -21.184 1.00 93.75 519 TYR A N 1
ATOM 4084 C CA . TYR A 1 519 ? -7.778 29.021 -22.285 1.00 93.75 519 TYR A CA 1
ATOM 4085 C C . TYR A 1 519 ? -7.234 28.547 -23.633 1.00 93.75 519 TYR A C 1
ATOM 4087 O O . TYR A 1 519 ? -6.065 28.767 -23.945 1.00 93.75 519 TYR A O 1
ATOM 4095 N N . SER A 1 520 ? -8.090 27.958 -24.465 1.00 95.50 520 SER A N 1
ATOM 4096 C CA . SER A 1 520 ? -7.748 27.576 -25.841 1.00 95.50 520 SER A CA 1
ATOM 4097 C C . SER A 1 520 ? -8.366 28.550 -26.837 1.00 95.50 520 SER A C 1
ATOM 4099 O O . SER A 1 520 ? -9.568 28.793 -26.800 1.00 95.50 520 SER A O 1
ATOM 4101 N N . TYR A 1 521 ? -7.560 29.079 -27.756 1.00 97.25 521 TYR A N 1
ATOM 4102 C CA . TYR A 1 521 ? -7.999 29.906 -28.878 1.00 97.25 521 TYR A CA 1
ATOM 4103 C C . TYR A 1 521 ? -7.826 29.132 -30.183 1.00 97.25 521 TYR A C 1
ATOM 4105 O O . TYR A 1 521 ? -6.716 28.747 -30.552 1.00 97.25 521 TYR A O 1
ATOM 4113 N N . ARG A 1 522 ? -8.925 28.910 -30.900 1.00 97.12 522 ARG A N 1
ATOM 4114 C CA . ARG A 1 522 ? -8.976 28.191 -32.172 1.00 97.12 522 ARG A CA 1
ATOM 4115 C C . ARG A 1 522 ? -8.755 29.143 -33.340 1.00 97.12 522 ARG A C 1
ATOM 4117 O O . ARG A 1 522 ? -9.534 30.078 -33.535 1.00 97.12 522 ARG A O 1
ATOM 4124 N N . TRP A 1 523 ? -7.735 28.868 -34.146 1.00 97.44 523 TRP A N 1
ATOM 4125 C CA . TRP A 1 523 ? -7.413 29.657 -35.334 1.00 97.44 523 TRP A CA 1
ATOM 4126 C C . TRP A 1 523 ? -8.438 29.468 -36.456 1.00 97.44 523 TRP A C 1
ATOM 4128 O O . TRP A 1 523 ? -8.969 28.375 -36.676 1.00 97.44 523 TRP A O 1
ATOM 4138 N N . ASN A 1 524 ? -8.718 30.550 -37.184 1.00 93.88 524 ASN A N 1
ATOM 4139 C CA . ASN A 1 524 ? -9.542 30.510 -38.385 1.00 93.88 524 ASN A CA 1
ATOM 4140 C C . ASN A 1 524 ? -8.752 29.957 -39.590 1.00 93.88 524 ASN A C 1
ATOM 4142 O O . ASN A 1 524 ? -7.521 29.922 -39.606 1.00 93.88 524 ASN A O 1
ATOM 4146 N N . LYS A 1 525 ? -9.470 29.540 -40.641 1.00 90.06 525 LYS A N 1
ATOM 4147 C CA . LYS A 1 525 ? -8.853 28.967 -41.852 1.00 90.06 525 LYS A CA 1
ATOM 4148 C C . LYS A 1 525 ? -7.882 29.932 -42.547 1.00 90.06 525 LYS A C 1
ATOM 4150 O O . LYS A 1 525 ? -6.876 29.486 -43.081 1.00 90.06 525 LYS A O 1
ATOM 4155 N N . ASN A 1 526 ? -8.157 31.236 -42.489 1.00 91.19 526 ASN A N 1
ATOM 4156 C CA . ASN A 1 526 ? -7.357 32.270 -43.153 1.00 91.19 526 ASN A CA 1
ATOM 4157 C C . ASN A 1 526 ? -6.097 32.669 -42.366 1.00 91.19 526 ASN A C 1
ATOM 4159 O O . ASN A 1 526 ? -5.350 33.520 -42.832 1.00 91.19 526 ASN A O 1
ATOM 4163 N N . GLN A 1 527 ? -5.859 32.088 -41.182 1.00 93.00 527 GLN A N 1
ATOM 4164 C CA . GLN A 1 527 ? -4.701 32.374 -40.326 1.00 93.00 527 GLN A CA 1
ATOM 4165 C C . GLN A 1 527 ? -4.604 33.834 -39.851 1.00 93.00 527 GLN A C 1
ATOM 4167 O O . GLN A 1 527 ? -3.528 34.279 -39.449 1.00 93.00 527 GLN A O 1
ATOM 4172 N N . THR A 1 528 ? -5.724 34.564 -39.860 1.00 93.19 528 THR A N 1
ATOM 4173 C CA . THR A 1 528 ? -5.793 35.991 -39.507 1.00 93.19 528 THR A CA 1
ATOM 4174 C C . THR A 1 528 ? -6.273 36.252 -38.084 1.00 93.19 528 THR A C 1
ATOM 4176 O O . THR A 1 528 ? -6.005 37.322 -37.550 1.00 93.19 528 THR A O 1
ATOM 4179 N N . GLN A 1 529 ? -6.988 35.308 -37.466 1.00 94.81 529 GLN A N 1
ATOM 4180 C CA . GLN A 1 529 ? -7.576 35.469 -36.134 1.00 94.81 529 GLN A CA 1
ATOM 4181 C C . GLN A 1 529 ? -7.749 34.111 -35.447 1.00 94.81 529 GLN A C 1
ATOM 4183 O O . GLN A 1 529 ? -7.924 33.093 -36.122 1.00 94.81 529 GLN A O 1
ATOM 4188 N N . ALA A 1 530 ? -7.769 34.102 -34.114 1.00 97.06 530 ALA A N 1
ATOM 4189 C CA . ALA A 1 530 ? -8.189 32.949 -33.326 1.00 97.06 530 ALA A CA 1
ATOM 4190 C C . ALA A 1 530 ? -9.266 33.347 -32.311 1.00 97.06 530 ALA A C 1
ATOM 4192 O O . ALA A 1 530 ? -9.133 34.369 -31.642 1.00 97.06 530 ALA A O 1
ATOM 4193 N N . ARG A 1 531 ? -10.329 32.545 -32.205 1.00 96.31 531 ARG A N 1
ATOM 4194 C CA . ARG A 1 531 ? -11.430 32.774 -31.258 1.00 96.31 531 ARG A CA 1
ATOM 4195 C C . ARG A 1 531 ? -11.308 31.861 -30.050 1.00 96.31 531 ARG A C 1
ATOM 4197 O O . ARG A 1 531 ? -10.859 30.725 -30.188 1.00 96.31 531 ARG A O 1
ATOM 4204 N N . LEU A 1 532 ? -11.751 32.328 -28.897 1.00 95.44 532 LEU A N 1
ATOM 4205 C CA . LEU A 1 532 ? -11.823 31.534 -27.686 1.00 95.44 532 LEU A CA 1
ATOM 4206 C C . LEU A 1 532 ? -12.732 30.307 -27.895 1.00 95.44 532 LEU A C 1
ATOM 4208 O O . LEU A 1 532 ? -13.793 30.384 -28.522 1.00 95.44 532 LEU A O 1
ATOM 4212 N N . VAL A 1 533 ? -12.275 29.162 -27.398 1.00 94.56 533 VAL A N 1
ATOM 4213 C CA . VAL A 1 533 ? -13.020 27.901 -27.323 1.00 94.56 533 VAL A CA 1
ATOM 4214 C C . VAL A 1 533 ? -13.912 27.928 -26.083 1.00 94.56 533 VAL A C 1
ATOM 4216 O O . VAL A 1 533 ? -13.484 28.422 -25.031 1.00 94.56 533 VAL A O 1
ATOM 4219 N N . THR A 1 534 ? -15.129 27.388 -26.199 1.00 85.44 534 THR A N 1
ATOM 4220 C CA . THR A 1 534 ? -16.097 27.333 -25.090 1.00 85.44 534 THR A CA 1
ATOM 4221 C C . THR A 1 534 ? -15.546 26.566 -23.884 1.00 85.44 534 THR A C 1
ATOM 4223 O O . THR A 1 534 ? -14.570 25.814 -23.988 1.00 85.44 534 THR A O 1
ATOM 4226 N N . LYS A 1 535 ? -16.157 26.758 -22.711 1.00 79.81 535 LYS A N 1
ATOM 4227 C CA . LYS A 1 535 ? -15.674 26.147 -21.467 1.00 79.81 535 LYS A CA 1
ATOM 4228 C C . LYS A 1 535 ? -15.728 24.617 -21.486 1.00 79.81 535 LYS A C 1
ATOM 4230 O O . LYS A 1 535 ? -14.883 24.001 -20.845 1.00 79.81 535 LYS A O 1
ATOM 4235 N N . GLU A 1 536 ? -16.643 24.026 -22.262 1.00 79.19 536 GLU A N 1
ATOM 4236 C CA . GLU A 1 536 ? -16.817 22.581 -22.486 1.00 79.19 536 GLU A CA 1
ATOM 4237 C C . GLU A 1 536 ? -15.791 21.993 -23.469 1.00 79.19 536 GLU A C 1
ATOM 4239 O O . GLU A 1 536 ? -15.721 20.774 -23.638 1.00 79.19 536 GLU A O 1
ATOM 4244 N N . GLY A 1 537 ? -14.978 22.832 -24.117 1.00 88.19 537 GLY A N 1
ATOM 4245 C CA . GLY A 1 537 ? -14.051 22.423 -25.169 1.00 88.19 537 GLY A CA 1
ATOM 4246 C C . GLY A 1 537 ? -14.746 22.166 -26.510 1.00 88.19 537 GLY A C 1
ATOM 4247 O O . GLY A 1 537 ? -15.962 22.035 -26.612 1.00 88.19 537 GLY A O 1
ATOM 4248 N N . GLU A 1 538 ? -13.958 22.031 -27.574 1.00 92.25 538 GLU A N 1
ATOM 4249 C CA . GLU A 1 538 ? -14.468 21.840 -28.938 1.00 92.25 538 GLU A CA 1
ATOM 4250 C C . GLU A 1 538 ? -13.739 20.718 -29.674 1.00 92.25 538 GLU A C 1
ATOM 4252 O O . GLU A 1 538 ? -12.701 20.221 -29.243 1.00 92.25 538 GLU A O 1
ATOM 4257 N N . SER A 1 539 ? -14.258 20.312 -30.830 1.00 92.00 539 SER A N 1
ATOM 4258 C CA . SER A 1 539 ? -13.545 19.422 -31.745 1.00 92.00 539 SER A CA 1
ATOM 4259 C C . SER A 1 539 ? -13.546 19.964 -33.168 1.00 92.00 539 SER A C 1
ATOM 4261 O O . SER A 1 539 ? -14.469 20.658 -33.600 1.00 92.00 539 SER A O 1
ATOM 4263 N N . ALA A 1 540 ? -12.475 19.674 -33.898 1.00 92.19 540 ALA A N 1
ATOM 4264 C CA . ALA A 1 540 ? -12.343 19.983 -35.313 1.00 92.19 540 ALA A CA 1
ATOM 4265 C C . ALA A 1 540 ? -11.663 18.838 -36.048 1.00 92.19 540 ALA A C 1
ATOM 4267 O O . ALA A 1 540 ? -10.984 18.016 -35.444 1.00 92.19 540 ALA A O 1
ATOM 4268 N N . VAL A 1 541 ? -11.815 18.827 -37.367 1.00 92.00 541 VAL A N 1
ATOM 4269 C CA . VAL A 1 541 ? -11.110 17.899 -38.243 1.00 92.00 541 VAL A CA 1
ATOM 4270 C C . VAL A 1 541 ? -10.291 18.713 -39.238 1.00 92.00 541 VAL A C 1
ATOM 4272 O O . VAL A 1 541 ? -10.808 19.648 -39.853 1.00 92.00 541 VAL A O 1
ATOM 4275 N N . PHE A 1 542 ? -9.012 18.371 -39.370 1.00 90.62 542 PHE A N 1
ATOM 4276 C CA . PHE A 1 542 ? -8.078 18.979 -40.311 1.00 90.62 542 PHE A CA 1
ATOM 4277 C C . PHE A 1 542 ? -7.672 17.965 -41.376 1.00 90.62 542 PHE A C 1
ATOM 4279 O O . PHE A 1 542 ? -7.435 16.799 -41.075 1.00 90.62 542 PHE A O 1
ATOM 4286 N N . SER A 1 543 ? -7.589 18.407 -42.627 1.00 88.06 543 SER A N 1
ATOM 4287 C CA . SER A 1 543 ? -7.124 17.572 -43.733 1.00 88.06 543 SER A CA 1
ATOM 4288 C C . SER A 1 543 ? -5.615 17.731 -43.894 1.00 88.06 543 SER A C 1
ATOM 4290 O O . SER A 1 543 ? -5.147 18.823 -44.205 1.00 88.06 543 SER A O 1
ATOM 4292 N N . ILE A 1 544 ? -4.874 16.648 -43.675 1.00 86.69 544 ILE A N 1
ATOM 4293 C CA . ILE A 1 544 ? -3.409 16.595 -43.704 1.00 86.69 544 ILE A CA 1
ATOM 4294 C C . ILE A 1 544 ? -2.974 15.617 -44.796 1.00 86.69 544 ILE A C 1
ATOM 4296 O O . ILE A 1 544 ? -3.521 14.520 -44.908 1.00 86.69 544 ILE A O 1
ATOM 4300 N N . ARG A 1 545 ? -1.992 15.990 -45.615 1.00 82.56 545 ARG A N 1
ATOM 4301 C CA . ARG A 1 545 ? -1.389 15.092 -46.605 1.00 82.56 545 ARG A CA 1
ATOM 4302 C C . ARG A 1 545 ? -0.256 14.289 -45.955 1.00 82.56 545 ARG A C 1
ATOM 4304 O O . ARG A 1 545 ? 0.612 14.870 -45.304 1.00 82.56 545 ARG A O 1
ATOM 4311 N N . GLY A 1 546 ? -0.304 12.964 -46.111 1.00 69.69 546 GLY A N 1
ATOM 4312 C CA . GLY A 1 546 ? 0.711 12.038 -45.596 1.00 69.69 546 GLY A CA 1
ATOM 4313 C C . GLY A 1 546 ? 2.054 12.142 -46.326 1.00 69.69 546 GLY A C 1
ATOM 4314 O O . GLY A 1 546 ? 2.124 12.707 -47.416 1.00 69.69 546 GLY A O 1
ATOM 4315 N N . ASP A 1 547 ? 3.105 11.571 -45.730 1.00 64.19 547 ASP A N 1
ATOM 4316 C CA . ASP A 1 547 ? 4.448 11.465 -46.329 1.00 64.19 547 ASP A CA 1
ATOM 4317 C C . ASP A 1 547 ? 4.630 10.200 -47.198 1.00 64.19 547 ASP A C 1
ATOM 4319 O O . ASP A 1 547 ? 5.678 10.000 -47.810 1.00 64.19 547 ASP A O 1
ATOM 4323 N N . ASP A 1 548 ? 3.593 9.360 -47.291 1.00 60.12 548 ASP A N 1
ATOM 4324 C CA . ASP A 1 548 ? 3.628 8.006 -47.859 1.00 60.12 548 ASP A CA 1
ATOM 4325 C C . ASP A 1 548 ? 3.433 7.954 -49.386 1.00 60.12 548 ASP A C 1
ATOM 4327 O O . ASP A 1 548 ? 3.265 6.881 -49.971 1.00 60.12 548 ASP A O 1
ATOM 4331 N N . GLY A 1 549 ? 3.430 9.113 -50.051 1.00 54.72 549 GLY A N 1
ATOM 4332 C CA . GLY A 1 549 ? 3.230 9.234 -51.496 1.00 54.72 549 GLY A CA 1
ATOM 4333 C C . GLY A 1 549 ? 1.796 8.966 -51.971 1.00 54.72 549 GLY A C 1
ATOM 4334 O O . GLY A 1 549 ? 1.547 8.985 -53.181 1.00 54.72 549 GLY A O 1
ATOM 4335 N N . ARG A 1 550 ? 0.828 8.742 -51.068 1.00 54.72 550 ARG A N 1
ATOM 4336 C CA . ARG A 1 550 ? -0.588 8.592 -51.437 1.00 54.72 550 ARG A CA 1
ATOM 4337 C C . ARG A 1 550 ? -1.210 9.966 -51.702 1.00 54.72 550 ARG A C 1
ATOM 4339 O O . ARG A 1 550 ? -0.985 10.932 -50.980 1.00 54.72 550 ARG A O 1
ATOM 4346 N N . LYS A 1 551 ? -2.022 10.070 -52.762 1.00 55.22 551 LYS A N 1
ATOM 4347 C CA . LYS A 1 551 ? -2.669 11.333 -53.186 1.00 55.22 551 LYS A CA 1
ATOM 4348 C C . LYS A 1 551 ? -3.821 11.788 -52.273 1.00 55.22 551 LYS A C 1
ATOM 4350 O O . LYS A 1 551 ? -4.342 12.884 -52.471 1.00 55.22 551 LYS A O 1
ATOM 4355 N N . GLU A 1 552 ? -4.240 10.969 -51.312 1.00 62.34 552 GLU A N 1
ATOM 4356 C CA . GLU A 1 552 ? -5.442 11.204 -50.507 1.00 62.34 552 GLU A CA 1
ATOM 4357 C C . GLU A 1 552 ? -5.155 12.020 -49.236 1.00 62.34 552 GLU A C 1
ATOM 4359 O O . GLU A 1 552 ? -4.130 11.858 -48.577 1.00 62.34 552 GLU A O 1
ATOM 4364 N N . LEU A 1 553 ? -6.079 12.921 -48.890 1.00 76.25 553 LEU A N 1
ATOM 4365 C CA . LEU A 1 553 ? -6.013 13.732 -47.673 1.00 76.25 553 LEU A CA 1
ATOM 4366 C C . LEU A 1 553 ? -6.482 12.906 -46.465 1.00 76.25 553 LEU A C 1
ATOM 4368 O O . LEU A 1 553 ? -7.625 12.450 -46.431 1.00 76.25 553 LEU A O 1
ATOM 4372 N N . ARG A 1 554 ? -5.637 12.770 -45.438 1.00 82.19 554 ARG A N 1
ATOM 4373 C CA . ARG A 1 554 ? -5.997 12.163 -44.149 1.00 82.19 554 ARG A CA 1
ATOM 4374 C C . ARG A 1 554 ? -6.791 13.160 -43.310 1.00 82.19 554 ARG A C 1
ATOM 4376 O O . ARG A 1 554 ? -6.360 14.292 -43.109 1.00 82.19 554 ARG A O 1
ATOM 4383 N N . GLN A 1 555 ? -7.925 12.726 -42.766 1.00 87.25 555 GLN A N 1
ATOM 4384 C CA . GLN A 1 555 ? -8.682 13.503 -41.785 1.00 87.25 555 GLN A CA 1
ATOM 4385 C C . GLN A 1 555 ? -8.097 13.284 -40.382 1.00 87.25 555 GLN A C 1
ATOM 4387 O O . GLN A 1 555 ? -8.092 12.165 -39.870 1.00 87.25 555 GLN A O 1
ATOM 4392 N N . GLN A 1 556 ? -7.596 14.347 -39.759 1.00 89.25 556 GLN A N 1
ATOM 4393 C CA . GLN A 1 556 ? -7.061 14.348 -38.401 1.00 89.25 556 GLN A CA 1
ATOM 4394 C C . GLN A 1 556 ? -8.027 15.071 -37.461 1.00 89.25 556 GLN A C 1
ATOM 4396 O O . GLN A 1 556 ? -8.233 16.278 -37.582 1.00 89.25 556 GLN A O 1
ATOM 4401 N N . SER A 1 557 ? -8.605 14.332 -36.512 1.00 90.69 557 SER A N 1
ATOM 4402 C CA . SER A 1 557 ? -9.411 14.910 -35.431 1.00 90.69 557 SER A CA 1
ATOM 4403 C C . SER A 1 557 ? -8.522 15.647 -34.427 1.00 90.69 557 SER A C 1
ATOM 4405 O O . SER A 1 557 ? -7.446 15.163 -34.070 1.00 90.69 557 SER A O 1
ATOM 4407 N N . TRP A 1 558 ? -8.990 16.802 -33.963 1.00 92.75 558 TRP A N 1
ATOM 4408 C CA . TRP A 1 558 ? -8.345 17.658 -32.979 1.00 92.75 558 TRP A CA 1
ATOM 4409 C C . TRP A 1 558 ? -9.337 18.007 -31.872 1.00 92.75 558 TRP A C 1
ATOM 4411 O O . TRP A 1 558 ? -10.402 18.566 -32.148 1.00 92.75 558 TRP A O 1
ATOM 4421 N N . ARG A 1 559 ? -8.974 17.712 -30.620 1.00 91.56 559 ARG A N 1
ATOM 4422 C CA . ARG A 1 559 ? -9.731 18.104 -29.426 1.00 91.56 559 ARG A CA 1
ATOM 4423 C C . ARG A 1 559 ? -9.107 19.368 -28.847 1.00 91.56 559 ARG A C 1
ATOM 4425 O O . ARG A 1 559 ? -7.949 19.350 -28.439 1.00 91.56 559 ARG A O 1
ATOM 4432 N N . PHE A 1 560 ? -9.882 20.445 -28.805 1.00 93.56 560 PHE A N 1
ATOM 4433 C CA . PHE A 1 560 ? -9.538 21.628 -28.024 1.00 93.56 560 PHE A CA 1
ATOM 4434 C C . PHE A 1 560 ? -9.988 21.370 -26.582 1.00 93.56 560 PHE A C 1
ATOM 4436 O O . PHE A 1 560 ? -11.189 21.151 -26.386 1.00 93.56 560 PHE A O 1
ATOM 4443 N N . PRO A 1 561 ? -9.069 21.352 -25.602 1.00 89.31 561 PRO A N 1
ATOM 4444 C CA . PRO A 1 561 ? -9.406 21.004 -24.232 1.00 89.31 561 PRO A CA 1
ATOM 4445 C C . PRO A 1 561 ? -10.379 22.018 -23.620 1.00 89.31 561 PRO A C 1
ATOM 4447 O O . PRO A 1 561 ? -10.280 23.228 -23.837 1.00 89.31 561 PRO A O 1
ATOM 4450 N N . SER A 1 562 ? -11.318 21.502 -22.837 1.00 84.25 562 SER A N 1
ATOM 4451 C CA . SER A 1 562 ? -12.167 22.262 -21.927 1.00 84.25 562 SER A CA 1
ATOM 4452 C C . SER A 1 562 ? -11.333 22.887 -20.796 1.00 84.25 562 SER A C 1
ATOM 4454 O O . SER A 1 562 ? -10.162 22.538 -20.597 1.00 84.25 562 SER A O 1
ATOM 4456 N N . ARG A 1 563 ? -11.918 23.812 -20.021 1.00 78.62 563 ARG A N 1
ATOM 4457 C CA . ARG A 1 563 ? -11.237 24.366 -18.825 1.00 78.62 563 ARG A CA 1
ATOM 4458 C C . ARG A 1 563 ? -10.886 23.255 -17.831 1.00 78.62 563 ARG A C 1
ATOM 4460 O O . ARG A 1 563 ? -9.763 23.180 -17.341 1.00 78.62 563 ARG A O 1
ATOM 4467 N N . ALA A 1 564 ? -11.844 22.357 -17.645 1.00 73.00 564 ALA A N 1
ATOM 4468 C CA . ALA A 1 564 ? -11.757 21.135 -16.864 1.00 73.00 564 ALA A CA 1
ATOM 4469 C C . ALA A 1 564 ? -10.626 20.203 -17.348 1.00 73.00 564 ALA A C 1
ATOM 4471 O O . ALA A 1 564 ? -9.763 19.815 -16.567 1.00 73.00 564 ALA A O 1
ATOM 4472 N N . GLU A 1 565 ? -10.559 19.908 -18.653 1.00 78.62 565 GLU A N 1
ATOM 4473 C CA . GLU A 1 565 ? -9.520 19.054 -19.252 1.00 78.62 565 GLU A CA 1
ATOM 4474 C C . GLU A 1 565 ? -8.110 19.644 -19.079 1.00 78.62 565 GLU A C 1
ATOM 4476 O O . GLU A 1 565 ? -7.157 18.900 -18.843 1.00 78.62 565 GLU A O 1
ATOM 4481 N N . CYS A 1 566 ? -7.964 20.975 -19.135 1.00 83.75 566 CYS A N 1
ATOM 4482 C CA . CYS A 1 566 ? -6.695 21.644 -18.838 1.00 83.75 566 CYS A CA 1
ATOM 4483 C C . CYS A 1 566 ? -6.233 21.388 -17.393 1.00 83.75 566 CYS A C 1
ATOM 4485 O O . CYS A 1 566 ? -5.054 21.094 -17.178 1.00 83.75 566 CYS A O 1
ATOM 4487 N N . ALA A 1 567 ? -7.146 21.466 -16.418 1.00 77.62 567 ALA A N 1
ATOM 4488 C CA . ALA A 1 567 ? -6.841 21.264 -15.000 1.00 77.62 567 ALA A CA 1
ATOM 4489 C C . ALA A 1 567 ? -6.398 19.824 -14.677 1.00 77.62 567 ALA A C 1
ATOM 4491 O O . ALA A 1 567 ? -5.666 19.612 -13.712 1.00 77.62 567 ALA A O 1
ATOM 4492 N N . ILE A 1 568 ? -6.750 18.840 -15.518 1.00 76.19 568 ILE A N 1
ATOM 4493 C CA . ILE A 1 568 ? -6.325 17.439 -15.342 1.00 76.19 568 ILE A CA 1
ATOM 4494 C C . ILE A 1 568 ? -4.804 17.319 -15.401 1.00 76.19 568 ILE A C 1
ATOM 4496 O O . ILE A 1 568 ? -4.197 16.649 -14.567 1.00 76.19 568 ILE A O 1
ATOM 4500 N N . CYS A 1 569 ? -4.178 17.975 -16.381 1.00 80.25 569 CYS A N 1
ATOM 4501 C CA . CYS A 1 569 ? -2.727 17.936 -16.529 1.00 80.25 569 CYS A CA 1
ATOM 4502 C C . CYS A 1 569 ? -2.030 19.051 -15.742 1.00 80.25 569 CYS A C 1
ATOM 4504 O O . CYS A 1 569 ? -0.931 18.850 -15.230 1.00 80.25 569 CYS A O 1
ATOM 4506 N N . HIS A 1 570 ? -2.658 20.221 -15.631 1.00 85.56 570 HIS A N 1
ATOM 4507 C CA . HIS A 1 570 ? -2.138 21.362 -14.882 1.00 85.56 570 HIS A CA 1
ATOM 4508 C C . HIS A 1 570 ? -2.610 21.309 -13.431 1.00 85.56 570 HIS A C 1
ATOM 4510 O O . HIS A 1 570 ? -3.405 22.130 -12.993 1.00 85.56 570 HIS A O 1
ATOM 4516 N N . ASN A 1 571 ? -2.106 20.322 -12.698 1.00 75.75 571 ASN A N 1
ATOM 4517 C CA . ASN A 1 571 ? -2.515 20.023 -11.329 1.00 75.75 571 ASN A CA 1
ATOM 4518 C C . ASN A 1 571 ? -1.373 20.237 -10.316 1.00 75.75 571 ASN A C 1
ATOM 4520 O O . ASN A 1 571 ? -0.219 20.496 -10.672 1.00 75.75 571 ASN A O 1
ATOM 4524 N N . ARG A 1 572 ? -1.677 20.055 -9.028 1.00 73.69 572 ARG A N 1
ATOM 4525 C CA . ARG A 1 572 ? -0.714 20.195 -7.920 1.00 73.69 572 ARG A CA 1
ATOM 4526 C C . ARG A 1 572 ? 0.520 19.301 -8.056 1.00 73.69 572 ARG A C 1
ATOM 4528 O O . ARG A 1 572 ? 1.618 19.765 -7.753 1.00 73.69 572 ARG A O 1
ATOM 4535 N N . ALA A 1 573 ? 0.382 18.069 -8.554 1.00 71.94 573 ALA A N 1
ATOM 4536 C CA . ALA A 1 573 ? 1.503 17.134 -8.706 1.00 71.94 573 ALA A CA 1
ATOM 4537 C C . ALA A 1 573 ? 2.576 17.639 -9.685 1.00 71.94 573 ALA A C 1
ATOM 4539 O O . ALA A 1 573 ? 3.745 17.260 -9.588 1.00 71.94 573 ALA A O 1
ATOM 4540 N N . THR A 1 574 ? 2.193 18.535 -10.597 1.00 76.50 574 THR A N 1
ATOM 4541 C CA . THR A 1 574 ? 3.097 19.204 -11.544 1.00 76.50 574 THR A CA 1
ATOM 4542 C C . THR A 1 574 ? 3.420 20.649 -11.158 1.00 76.50 574 THR A C 1
ATOM 4544 O O . THR A 1 574 ? 4.089 21.355 -11.911 1.00 76.50 574 THR A O 1
ATOM 4547 N N . ASN A 1 575 ? 2.970 21.106 -9.984 1.00 81.88 575 ASN A N 1
ATOM 4548 C CA . ASN A 1 575 ? 2.967 22.517 -9.594 1.00 81.88 575 ASN A CA 1
ATOM 4549 C C . ASN A 1 575 ? 2.229 23.412 -10.615 1.00 81.88 575 ASN A C 1
ATOM 4551 O O . ASN A 1 575 ? 2.609 24.561 -10.831 1.00 81.88 575 ASN A O 1
ATOM 4555 N N . TYR A 1 576 ? 1.198 22.862 -11.269 1.00 84.62 576 TYR A N 1
ATOM 4556 C CA . TYR A 1 576 ? 0.343 23.483 -12.290 1.00 84.62 576 TYR A CA 1
ATOM 4557 C C . TYR A 1 576 ? 1.048 23.908 -13.591 1.00 84.62 576 TYR A C 1
ATOM 4559 O O . TYR A 1 576 ? 0.397 24.359 -14.536 1.00 84.62 576 TYR A O 1
ATOM 4567 N N . VAL A 1 577 ? 2.371 23.756 -13.690 1.00 90.00 577 VAL A N 1
ATOM 4568 C CA . VAL A 1 577 ? 3.175 24.243 -14.815 1.00 90.00 577 VAL A CA 1
ATOM 4569 C C . VAL A 1 577 ? 3.876 23.083 -15.511 1.00 90.00 577 VAL A C 1
ATOM 4571 O O . VAL A 1 577 ? 4.763 22.436 -14.958 1.00 90.00 577 VAL A O 1
ATOM 4574 N N . LEU A 1 578 ? 3.533 22.870 -16.782 1.00 89.56 578 LEU A N 1
ATOM 4575 C CA . LEU A 1 578 ? 4.105 21.808 -17.606 1.00 89.56 578 LEU A CA 1
ATOM 4576 C C . LEU A 1 578 ? 5.279 22.320 -18.445 1.00 89.56 578 LEU A C 1
ATOM 4578 O O . LEU A 1 578 ? 5.185 23.332 -19.136 1.00 89.56 578 LEU A O 1
ATOM 4582 N N . GLY A 1 579 ? 6.393 21.587 -18.423 1.00 87.19 579 GLY A N 1
ATOM 4583 C CA . GLY A 1 579 ? 7.535 21.822 -19.312 1.00 87.19 579 GLY A CA 1
ATOM 4584 C C . GLY A 1 579 ? 8.439 23.010 -18.957 1.00 87.19 579 GLY A C 1
ATOM 4585 O O . GLY A 1 579 ? 9.447 23.190 -19.635 1.00 87.19 579 GLY A O 1
ATOM 4586 N N . ILE A 1 580 ? 8.141 23.783 -17.905 1.00 93.50 580 ILE A N 1
ATOM 4587 C CA . ILE A 1 580 ? 9.027 24.847 -17.403 1.00 93.50 580 ILE A CA 1
ATOM 4588 C C . ILE A 1 580 ? 9.715 24.387 -16.119 1.00 93.50 580 ILE A C 1
ATOM 4590 O O . ILE A 1 580 ? 9.223 24.596 -15.010 1.00 93.50 580 ILE A O 1
ATOM 4594 N N . THR A 1 581 ? 10.875 23.765 -16.298 1.00 93.94 581 THR A N 1
ATOM 4595 C CA . THR A 1 581 ? 11.800 23.365 -15.233 1.00 93.94 581 THR A CA 1
ATOM 4596 C C . THR A 1 581 ? 13.216 23.778 -15.626 1.00 93.94 581 THR A C 1
ATOM 4598 O O . THR A 1 581 ? 13.498 23.992 -16.810 1.00 93.94 581 THR A O 1
ATOM 4601 N N . GLY A 1 582 ? 14.135 23.874 -14.663 1.00 94.25 582 GLY A N 1
ATOM 4602 C CA . GLY A 1 582 ? 15.542 24.145 -14.960 1.00 94.25 582 GLY A CA 1
ATOM 4603 C C . GLY A 1 582 ? 16.121 23.157 -15.980 1.00 94.25 582 GLY A C 1
ATOM 4604 O O . GLY A 1 582 ? 16.732 23.577 -16.959 1.00 94.25 582 GLY A O 1
ATOM 4605 N N . SER A 1 583 ? 15.848 21.862 -15.816 1.00 94.25 583 SER A N 1
ATOM 4606 C CA . SER A 1 583 ? 16.339 20.789 -16.695 1.00 94.25 583 SER A CA 1
ATOM 4607 C C . SER A 1 583 ? 15.741 20.846 -18.115 1.00 94.25 583 SER A C 1
ATOM 4609 O O . SER A 1 583 ? 16.421 20.533 -19.096 1.00 94.25 583 SER A O 1
ATOM 4611 N N . GLN A 1 584 ? 14.496 21.312 -18.276 1.00 95.56 584 GLN A N 1
ATOM 4612 C CA . GLN A 1 584 ? 13.894 21.557 -19.598 1.00 95.56 584 GLN A CA 1
ATOM 4613 C C . GLN A 1 584 ? 14.465 22.796 -20.294 1.00 95.56 584 GLN A C 1
ATOM 4615 O O . GLN A 1 584 ? 14.615 22.794 -21.519 1.00 95.56 584 GLN A O 1
ATOM 4620 N N . LEU A 1 585 ? 14.769 23.848 -19.526 1.00 96.19 585 LEU A N 1
ATOM 4621 C CA . LEU A 1 585 ? 15.256 25.123 -20.051 1.00 96.19 585 LEU A CA 1
ATOM 4622 C C . LEU A 1 585 ? 16.778 25.169 -20.220 1.00 96.19 585 LEU A C 1
ATOM 4624 O O . LEU A 1 585 ? 17.270 26.064 -20.909 1.00 96.19 585 LEU A O 1
ATOM 4628 N N . GLN A 1 586 ? 17.520 24.209 -19.665 1.00 95.44 586 GLN A N 1
ATOM 4629 C CA . GLN A 1 586 ? 18.965 24.077 -19.841 1.00 95.44 586 GLN A CA 1
ATOM 4630 C C . GLN A 1 586 ? 19.314 23.662 -21.280 1.00 95.44 586 GLN A C 1
ATOM 4632 O O . GLN A 1 586 ? 19.628 22.512 -21.573 1.00 95.44 586 GLN A O 1
ATOM 4637 N N . ARG A 1 587 ? 19.214 24.616 -22.205 1.00 94.19 587 ARG A N 1
ATOM 4638 C CA . ARG A 1 587 ? 19.555 24.503 -23.625 1.00 94.19 587 ARG A CA 1
ATOM 4639 C C . ARG A 1 587 ? 19.743 25.885 -24.230 1.00 94.19 587 ARG A C 1
ATOM 4641 O O . ARG A 1 587 ? 19.339 26.888 -23.640 1.00 94.19 587 ARG A O 1
ATOM 4648 N N . ASN A 1 588 ? 20.305 25.920 -25.432 1.00 95.62 588 ASN A N 1
ATOM 4649 C CA . ASN A 1 588 ? 20.354 27.139 -26.226 1.00 95.62 588 ASN A CA 1
ATOM 4650 C C . ASN A 1 588 ? 19.013 27.391 -26.936 1.00 95.62 588 ASN A C 1
ATOM 4652 O O . ASN A 1 588 ? 18.351 26.454 -27.400 1.00 95.62 588 ASN A O 1
ATOM 4656 N N . HIS A 1 589 ? 18.642 28.665 -27.014 1.00 94.81 589 HIS A N 1
ATOM 4657 C CA . HIS A 1 589 ? 17.495 29.195 -27.741 1.00 94.81 589 HIS A CA 1
ATOM 4658 C C . HIS A 1 589 ? 17.952 30.385 -28.582 1.00 94.81 589 HIS A C 1
ATOM 4660 O O . HIS A 1 589 ? 18.799 31.163 -28.141 1.00 94.81 589 HIS A O 1
ATOM 4666 N N . ASP A 1 590 ? 17.425 30.496 -29.796 1.00 93.56 590 ASP A N 1
ATOM 4667 C CA . ASP A 1 590 ? 17.699 31.630 -30.670 1.00 93.56 590 ASP A CA 1
ATOM 4668 C C . ASP A 1 590 ? 16.700 32.750 -30.374 1.00 93.56 590 ASP A C 1
ATOM 4670 O O . ASP A 1 590 ? 15.503 32.608 -30.621 1.00 93.56 590 ASP A O 1
ATOM 4674 N N . TYR A 1 591 ? 17.192 33.846 -29.797 1.00 88.50 591 TYR A N 1
ATOM 4675 C CA . TYR A 1 591 ? 16.384 35.019 -29.466 1.00 88.50 591 TYR A CA 1
ATOM 4676 C C . TYR A 1 591 ? 16.321 36.043 -30.612 1.00 88.50 591 TYR A C 1
ATOM 4678 O O . TYR A 1 591 ? 15.614 37.045 -30.483 1.00 88.50 591 TYR A O 1
ATOM 4686 N N . GLY A 1 592 ? 17.032 35.805 -31.722 1.00 85.38 592 GLY A N 1
ATOM 4687 C CA . GLY A 1 592 ? 17.140 36.730 -32.848 1.00 85.38 592 GLY A CA 1
ATOM 4688 C C . GLY A 1 592 ? 17.860 38.047 -32.514 1.00 85.38 592 GLY A C 1
ATOM 4689 O O . GLY A 1 592 ? 18.332 38.273 -31.394 1.00 85.38 592 GLY A O 1
ATOM 4690 N N . GLY A 1 593 ? 17.953 38.934 -33.513 1.00 80.81 593 GLY A N 1
ATOM 4691 C CA . GLY A 1 593 ? 18.580 40.258 -33.383 1.00 80.81 593 GLY A CA 1
ATOM 4692 C C . GLY A 1 593 ? 20.038 40.199 -32.908 1.00 80.81 593 GLY A C 1
ATOM 4693 O O . GLY A 1 593 ? 20.770 39.278 -33.254 1.00 80.81 593 GLY A O 1
ATOM 4694 N N . GLU A 1 594 ? 20.446 41.167 -32.082 1.00 74.31 594 GLU A N 1
ATOM 4695 C CA . GLU A 1 594 ? 21.794 41.227 -31.482 1.00 74.31 594 GLU A CA 1
ATOM 4696 C C . GLU A 1 594 ? 22.027 40.165 -30.390 1.00 74.31 594 GLU A C 1
ATOM 4698 O O . GLU A 1 594 ? 23.167 39.896 -30.026 1.00 74.31 594 GLU A O 1
ATOM 4703 N N . THR A 1 595 ? 20.965 39.543 -29.852 1.00 82.56 595 THR A N 1
ATOM 4704 C CA . THR A 1 595 ? 21.097 38.526 -28.790 1.00 82.56 595 THR A CA 1
ATOM 4705 C C . THR A 1 595 ? 21.516 37.163 -29.346 1.00 82.56 595 THR A C 1
ATOM 4707 O O . THR A 1 595 ? 22.312 36.471 -28.712 1.00 82.56 595 THR A O 1
ATOM 4710 N N . GLY A 1 596 ? 20.980 36.771 -30.507 1.00 88.62 596 GLY A N 1
ATOM 4711 C CA . GLY A 1 596 ? 21.296 35.502 -31.168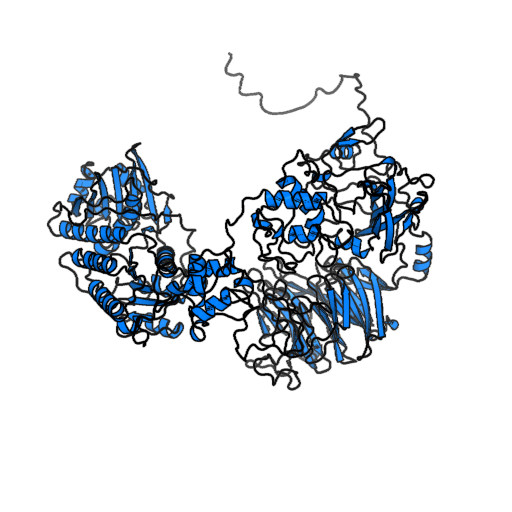 1.00 88.62 596 GLY A CA 1
ATOM 4712 C C . GLY A 1 596 ? 21.059 34.256 -30.300 1.00 88.62 596 GLY A C 1
ATOM 4713 O O . GLY A 1 596 ? 20.151 34.207 -29.462 1.00 88.62 596 GLY A O 1
ATOM 4714 N N . LEU A 1 597 ? 21.884 33.227 -30.516 1.00 93.56 597 LEU A N 1
ATOM 4715 C CA . LEU A 1 597 ? 21.804 31.935 -29.831 1.00 93.56 597 LEU A CA 1
ATOM 4716 C C . LEU A 1 597 ? 22.383 32.016 -28.411 1.00 93.56 597 LEU A C 1
ATOM 4718 O O . LEU A 1 597 ? 23.576 32.264 -28.237 1.00 93.56 597 LEU A O 1
ATOM 4722 N N . LYS A 1 598 ? 21.568 31.729 -27.389 1.00 94.06 598 LYS A N 1
ATOM 4723 C CA . LYS A 1 598 ? 22.000 31.808 -25.984 1.00 94.06 598 LYS A CA 1
ATOM 4724 C C . LYS A 1 598 ? 21.362 30.750 -25.093 1.00 94.06 598 LYS A C 1
ATOM 4726 O O . LYS A 1 598 ? 20.229 30.335 -25.335 1.00 94.06 598 LYS A O 1
ATOM 4731 N N . ASN A 1 599 ? 22.062 30.333 -24.035 1.00 95.12 599 ASN A N 1
ATOM 4732 C CA . ASN A 1 599 ? 21.470 29.478 -23.007 1.00 95.12 599 ASN A CA 1
ATOM 4733 C C . ASN A 1 599 ? 20.315 30.219 -22.313 1.00 95.12 599 ASN A C 1
ATOM 4735 O O . ASN A 1 599 ? 20.473 31.362 -21.879 1.00 95.12 599 ASN A O 1
ATOM 4739 N N . GLN A 1 600 ? 19.159 29.568 -22.195 1.00 95.12 600 GLN A N 1
ATOM 4740 C CA . GLN A 1 600 ? 17.944 30.231 -21.714 1.00 95.12 600 GLN A CA 1
ATOM 4741 C C . GLN A 1 600 ? 18.023 30.629 -20.240 1.00 95.12 600 GLN A C 1
ATOM 4743 O O . GLN A 1 600 ? 17.594 31.725 -19.893 1.00 95.12 600 GLN A O 1
ATOM 4748 N N . LEU A 1 601 ? 18.591 29.788 -19.365 1.00 95.19 601 LEU A N 1
ATOM 4749 C CA . LEU A 1 601 ? 18.729 30.119 -17.940 1.00 95.19 601 LEU A CA 1
ATOM 4750 C C . LEU A 1 601 ? 19.666 31.313 -17.740 1.00 95.19 601 LEU A C 1
ATOM 4752 O O . LEU A 1 601 ? 19.376 32.189 -16.927 1.00 95.19 601 LEU A O 1
ATOM 4756 N N . GLN A 1 602 ? 20.740 31.383 -18.532 1.00 93.19 602 GLN A N 1
ATOM 4757 C CA . GLN A 1 602 ? 21.619 32.549 -18.566 1.00 93.19 602 GLN A CA 1
ATOM 4758 C C . GLN A 1 602 ? 20.890 33.796 -19.062 1.00 93.19 602 GLN A C 1
ATOM 4760 O O . GLN A 1 602 ? 20.922 34.836 -18.406 1.00 93.19 602 GLN A O 1
ATOM 4765 N N . ARG A 1 603 ? 20.173 33.690 -20.185 1.00 92.88 603 ARG A N 1
ATOM 4766 C CA . ARG A 1 603 ? 19.424 34.822 -20.731 1.00 92.88 603 ARG A CA 1
ATOM 4767 C C . ARG A 1 603 ? 18.394 35.349 -19.734 1.00 92.88 603 ARG A C 1
ATOM 4769 O O . ARG A 1 603 ? 18.292 36.559 -19.564 1.00 92.88 603 ARG A O 1
ATOM 4776 N N . LEU A 1 604 ? 17.657 34.466 -19.061 1.00 94.00 604 LEU A N 1
ATOM 4777 C CA . LEU A 1 604 ? 16.649 34.832 -18.062 1.00 94.00 604 LEU A CA 1
ATOM 4778 C C . LEU A 1 604 ? 17.260 35.513 -16.826 1.00 94.00 604 LEU A C 1
ATOM 4780 O O . LEU A 1 604 ? 16.628 36.402 -16.252 1.00 94.00 604 LEU A O 1
ATOM 4784 N N . ALA A 1 605 ? 18.475 35.141 -16.420 1.00 92.00 605 ALA A N 1
ATOM 4785 C CA . ALA A 1 605 ? 19.199 35.832 -15.355 1.00 92.00 605 ALA A CA 1
ATOM 4786 C C . ALA A 1 605 ? 19.661 37.234 -15.790 1.00 92.00 605 ALA A C 1
ATOM 4788 O O . ALA A 1 605 ? 19.445 38.195 -15.055 1.00 92.00 605 ALA A O 1
ATOM 4789 N N . GLU A 1 606 ? 20.210 37.372 -17.001 1.00 91.75 606 GLU A N 1
ATOM 4790 C CA . GLU A 1 606 ? 20.673 38.657 -17.555 1.00 91.75 606 GLU A CA 1
ATOM 4791 C C . GLU A 1 606 ? 19.554 39.692 -17.662 1.00 91.75 606 GLU A C 1
ATOM 4793 O O . GLU A 1 606 ? 19.741 40.847 -17.288 1.00 91.75 606 GLU A O 1
ATOM 4798 N N . ILE A 1 607 ? 18.362 39.272 -18.098 1.00 90.94 607 ILE A N 1
ATOM 4799 C CA . ILE A 1 607 ? 17.180 40.147 -18.150 1.00 90.94 607 ILE A CA 1
ATOM 4800 C C . ILE A 1 607 ? 16.441 40.232 -16.803 1.00 90.94 607 ILE A C 1
ATOM 4802 O O . ILE A 1 607 ? 15.289 40.659 -16.744 1.00 90.94 607 ILE A O 1
ATOM 4806 N N . SER A 1 608 ? 17.086 39.823 -15.706 1.00 89.44 608 SER A N 1
ATOM 4807 C CA . SER A 1 608 ? 16.588 39.942 -14.329 1.00 89.44 608 SER A CA 1
ATOM 4808 C C . SER A 1 608 ? 15.268 39.213 -14.027 1.00 89.44 608 SER A C 1
ATOM 4810 O O . SER A 1 608 ? 14.591 39.553 -13.055 1.00 89.44 608 SER A O 1
ATOM 4812 N N . VAL A 1 609 ? 14.902 38.187 -14.807 1.00 92.19 609 VAL A N 1
ATOM 4813 C CA . VAL A 1 609 ? 13.723 37.339 -14.532 1.00 92.19 609 VAL A CA 1
ATOM 4814 C C . VAL A 1 609 ? 13.989 36.414 -13.347 1.00 92.19 609 VAL A C 1
ATOM 4816 O O . VAL A 1 609 ? 13.134 36.295 -12.479 1.00 92.19 609 VAL A O 1
ATOM 4819 N N . LEU A 1 610 ? 15.181 35.814 -13.264 1.00 91.00 610 LEU A N 1
ATOM 4820 C CA . LEU A 1 610 ? 15.566 34.918 -12.157 1.00 91.00 610 LEU A CA 1
ATOM 4821 C C . LEU A 1 610 ? 16.244 35.641 -10.984 1.00 91.00 610 LEU A C 1
ATOM 4823 O O . LEU A 1 610 ? 16.535 35.038 -9.957 1.00 91.00 610 LEU A O 1
ATOM 4827 N N . GLY A 1 611 ? 16.508 36.942 -11.125 1.00 83.50 611 GLY A N 1
ATOM 4828 C CA . GLY A 1 611 ? 17.240 37.750 -10.148 1.00 83.50 611 GLY A CA 1
ATOM 4829 C C . GLY A 1 611 ? 18.754 37.511 -10.141 1.00 83.50 611 GLY A C 1
ATOM 4830 O O . GLY A 1 611 ? 19.503 38.481 -10.174 1.00 83.50 611 GLY A O 1
ATOM 4831 N N . SER A 1 612 ? 19.203 36.257 -10.137 1.00 85.56 612 SER A N 1
ATOM 4832 C CA . SER A 1 612 ? 20.612 35.867 -10.270 1.00 85.56 612 SER A CA 1
ATOM 4833 C C . SER A 1 612 ? 20.764 34.614 -11.138 1.00 85.56 612 SER A C 1
ATOM 4835 O O . SER A 1 612 ? 19.783 33.944 -11.466 1.00 85.56 612 SER A O 1
ATOM 4837 N N . GLN A 1 613 ? 21.999 34.309 -11.545 1.00 88.00 613 GLN A N 1
ATOM 4838 C CA . GLN A 1 613 ? 22.306 33.105 -12.317 1.00 88.00 613 GLN A CA 1
ATOM 4839 C C . GLN A 1 613 ? 22.092 31.852 -11.446 1.00 88.00 613 GLN A C 1
ATOM 4841 O O . GLN A 1 613 ? 22.811 31.685 -10.456 1.00 88.00 613 GLN A O 1
ATOM 4846 N N . PRO A 1 614 ? 21.157 30.945 -11.791 1.00 87.75 614 PRO A N 1
ATOM 4847 C CA . PRO A 1 614 ? 20.993 29.700 -11.049 1.00 87.75 614 PRO A CA 1
ATOM 4848 C C . PRO A 1 614 ? 22.151 28.736 -11.338 1.00 87.75 614 PRO A C 1
ATOM 4850 O O . PRO A 1 614 ? 22.756 28.763 -12.415 1.00 87.75 614 PRO A O 1
ATOM 4853 N N . LYS A 1 615 ? 22.424 27.821 -10.400 1.00 87.81 615 LYS A N 1
ATOM 4854 C CA . LYS A 1 615 ? 23.311 26.679 -10.658 1.00 87.81 615 LYS A CA 1
ATOM 4855 C C . LYS A 1 615 ? 22.699 25.825 -11.784 1.00 87.81 615 LYS A C 1
ATOM 4857 O O . LYS A 1 615 ? 21.547 25.406 -11.635 1.00 87.81 615 LYS A O 1
ATOM 4862 N N . PRO A 1 616 ? 23.427 25.560 -12.886 1.00 84.56 616 PRO A N 1
ATOM 4863 C CA . PRO A 1 616 ? 22.871 24.839 -14.023 1.00 84.56 616 PRO A CA 1
ATOM 4864 C C . PRO A 1 616 ? 22.572 23.380 -13.638 1.00 84.56 616 PRO A C 1
ATOM 4866 O O . PRO A 1 616 ? 23.458 22.708 -13.102 1.00 84.56 616 PRO A O 1
ATOM 4869 N N . PRO A 1 617 ? 21.347 22.884 -13.884 1.00 91.31 617 PRO A N 1
ATOM 4870 C CA . PRO A 1 617 ? 21.012 21.477 -13.713 1.00 91.31 617 PRO A CA 1
ATOM 4871 C C . PRO A 1 617 ? 21.481 20.662 -14.927 1.00 91.31 617 PRO A C 1
ATOM 4873 O O . PRO A 1 617 ? 21.952 21.219 -15.922 1.00 91.31 617 PRO A O 1
ATOM 4876 N N . ASN A 1 618 ? 21.324 19.339 -14.870 1.00 91.38 618 ASN A N 1
ATOM 4877 C CA . ASN A 1 618 ? 21.524 18.500 -16.051 1.00 91.38 618 ASN A CA 1
ATOM 4878 C C . ASN A 1 618 ? 20.375 18.726 -17.052 1.00 91.38 618 ASN A C 1
ATOM 4880 O O . ASN A 1 618 ? 19.217 18.794 -16.638 1.00 91.38 618 ASN A O 1
ATOM 4884 N N . PRO A 1 619 ? 20.654 18.840 -18.362 1.00 93.19 619 PRO A N 1
ATOM 4885 C CA . PRO A 1 619 ? 19.602 18.979 -19.360 1.00 93.19 619 PRO A CA 1
ATOM 4886 C C . PRO A 1 619 ? 18.769 17.696 -19.453 1.00 93.19 619 PRO A C 1
ATOM 4888 O O . PRO A 1 619 ? 19.310 16.591 -19.441 1.00 93.19 619 PRO A O 1
ATOM 4891 N N . LEU A 1 620 ? 17.450 17.839 -19.583 1.00 93.62 620 LEU A N 1
ATOM 4892 C CA . LEU A 1 620 ? 16.566 16.704 -19.839 1.00 93.62 620 LEU A CA 1
ATOM 4893 C C . LEU A 1 620 ? 16.863 16.098 -21.220 1.00 93.62 620 LEU A C 1
ATOM 4895 O O . LEU A 1 620 ? 16.974 16.820 -22.207 1.00 93.62 620 LEU A O 1
ATOM 4899 N N . THR A 1 621 ? 16.951 14.773 -21.315 1.00 95.19 621 THR A N 1
ATOM 4900 C CA . THR A 1 621 ? 17.191 14.083 -22.590 1.00 95.19 621 THR A CA 1
ATOM 4901 C C . THR A 1 621 ? 16.007 14.253 -23.544 1.00 95.19 621 THR A C 1
ATOM 4903 O O . THR A 1 621 ? 14.857 14.056 -23.160 1.00 95.19 621 THR A O 1
ATOM 4906 N N . ASN A 1 622 ? 16.266 14.576 -24.814 1.00 94.62 622 ASN A N 1
ATOM 4907 C CA . ASN A 1 622 ? 15.223 14.589 -25.841 1.00 94.62 622 ASN A CA 1
ATOM 4908 C C . ASN A 1 622 ? 14.895 13.143 -26.279 1.00 94.62 622 ASN A C 1
ATOM 4910 O O . ASN A 1 622 ? 15.783 12.483 -26.826 1.00 94.62 622 ASN A O 1
ATOM 4914 N N . PRO A 1 623 ? 13.647 12.653 -26.124 1.00 95.38 623 PRO A N 1
ATOM 4915 C CA . PRO A 1 623 ? 13.287 11.268 -26.451 1.00 95.38 623 PRO A CA 1
ATOM 4916 C C . PRO A 1 623 ? 13.527 10.897 -27.927 1.00 95.38 623 PRO A C 1
ATOM 4918 O O . PRO A 1 623 ? 13.805 9.738 -28.248 1.00 95.38 623 PRO A O 1
ATOM 4921 N N . TYR A 1 624 ? 13.500 11.872 -28.838 1.00 92.69 624 TYR A N 1
ATOM 4922 C CA . TYR A 1 624 ? 13.641 11.638 -30.278 1.00 92.69 624 TYR A CA 1
ATOM 4923 C C . TYR A 1 624 ? 15.074 11.802 -30.809 1.00 92.69 624 TYR A C 1
ATOM 4925 O O . TYR A 1 624 ? 15.320 11.518 -31.980 1.00 92.69 624 TYR A O 1
ATOM 4933 N N . SER A 1 625 ? 16.034 12.231 -29.980 1.00 92.00 625 SER A N 1
ATOM 4934 C CA . SER A 1 625 ? 17.441 12.343 -30.392 1.00 92.00 625 SER A CA 1
ATOM 4935 C C . SER A 1 625 ? 18.091 10.959 -30.435 1.00 92.00 625 SER A C 1
ATOM 4937 O O . SER A 1 625 ? 18.216 10.306 -29.405 1.00 92.00 625 SER A O 1
ATOM 4939 N N . LYS A 1 626 ? 18.490 10.486 -31.623 1.00 87.69 626 LYS A N 1
ATOM 4940 C CA . LYS A 1 626 ? 19.035 9.126 -31.805 1.00 87.69 626 LYS A CA 1
ATOM 4941 C C . LYS A 1 626 ? 20.426 8.926 -31.197 1.00 87.69 626 LYS A C 1
ATOM 4943 O O . LYS A 1 626 ? 20.793 7.787 -30.937 1.00 87.69 626 LYS A O 1
ATOM 4948 N N . ASP A 1 627 ? 21.133 10.016 -30.924 1.00 88.88 627 ASP A N 1
ATOM 4949 C CA . ASP A 1 627 ? 22.531 10.021 -30.476 1.00 88.88 627 ASP A CA 1
ATOM 4950 C C . ASP A 1 627 ? 22.662 9.901 -28.945 1.00 88.88 627 ASP A C 1
ATOM 4952 O O . ASP A 1 627 ? 23.759 9.963 -28.396 1.00 88.88 627 ASP A O 1
ATOM 4956 N N . GLN A 1 628 ? 21.531 9.779 -28.246 1.00 89.94 628 GLN A N 1
ATOM 4957 C CA . GLN A 1 628 ? 21.441 9.662 -26.792 1.00 89.94 628 GLN A CA 1
ATOM 4958 C C . GLN A 1 628 ? 21.060 8.234 -26.381 1.00 89.94 628 GLN A C 1
ATOM 4960 O O . GLN A 1 628 ? 20.408 7.508 -27.140 1.00 89.94 628 GLN A O 1
ATOM 4965 N N . ASP A 1 629 ? 21.426 7.857 -25.155 1.00 93.50 629 ASP A N 1
ATOM 4966 C CA . ASP A 1 629 ? 21.119 6.547 -24.578 1.00 93.50 629 ASP A CA 1
ATOM 4967 C C . ASP A 1 629 ? 19.609 6.240 -24.597 1.00 93.50 629 ASP A C 1
ATOM 4969 O O . ASP A 1 629 ? 18.767 7.092 -24.297 1.00 93.50 629 ASP A O 1
ATOM 4973 N N . ILE A 1 630 ? 19.255 5.007 -24.967 1.00 94.25 630 ILE A N 1
ATOM 4974 C CA . ILE A 1 630 ? 17.858 4.610 -25.166 1.00 94.25 630 ILE A CA 1
ATOM 4975 C C . ILE A 1 630 ? 17.060 4.574 -23.855 1.00 94.25 630 ILE A C 1
ATOM 4977 O O . ILE A 1 630 ? 15.881 4.928 -23.873 1.00 94.25 630 ILE A O 1
ATOM 4981 N N . ASP A 1 631 ? 17.682 4.216 -22.723 1.00 93.25 631 ASP A N 1
ATOM 4982 C CA . ASP A 1 631 ? 17.019 4.202 -21.412 1.00 93.25 631 ASP A CA 1
ATOM 4983 C C . ASP A 1 631 ? 16.703 5.633 -20.970 1.00 93.25 631 ASP A C 1
ATOM 4985 O O . ASP A 1 631 ? 15.567 5.931 -20.600 1.00 93.25 631 ASP A O 1
ATOM 4989 N N . GLN A 1 632 ? 17.656 6.556 -21.124 1.00 93.62 632 GLN A N 1
ATOM 4990 C CA . GLN A 1 632 ? 17.431 7.978 -20.846 1.00 93.62 632 GLN A CA 1
ATOM 4991 C C . GLN A 1 632 ? 16.320 8.576 -21.720 1.00 93.62 632 GLN A C 1
ATOM 4993 O O . GLN A 1 632 ? 15.464 9.313 -21.225 1.00 93.62 632 GLN A O 1
ATOM 4998 N N . ARG A 1 633 ? 16.293 8.237 -23.014 1.00 96.31 633 ARG A N 1
ATOM 4999 C CA . ARG A 1 633 ? 15.254 8.693 -23.950 1.00 96.31 633 ARG A CA 1
ATOM 5000 C C . ARG A 1 633 ? 13.877 8.138 -23.603 1.00 96.31 633 ARG A C 1
ATOM 5002 O O . ARG A 1 633 ? 12.911 8.899 -23.581 1.00 96.31 633 ARG A O 1
ATOM 5009 N N . ALA A 1 634 ? 13.777 6.841 -23.316 1.00 95.94 634 ALA A N 1
ATOM 5010 C CA . ALA A 1 634 ? 12.524 6.204 -22.923 1.00 95.94 634 ALA A CA 1
ATOM 5011 C C . ALA A 1 634 ? 11.994 6.778 -21.600 1.00 95.94 634 ALA A C 1
ATOM 5013 O O . ALA A 1 634 ? 10.816 7.112 -21.494 1.00 95.94 634 ALA A O 1
ATOM 5014 N N . ARG A 1 635 ? 12.866 6.997 -20.609 1.00 94.50 635 ARG A N 1
ATOM 5015 C CA . ARG A 1 635 ? 12.497 7.651 -19.343 1.00 94.50 635 ARG A CA 1
ATOM 5016 C C . ARG A 1 635 ? 12.021 9.082 -19.543 1.00 94.50 635 ARG A C 1
ATOM 5018 O O . ARG A 1 635 ? 11.011 9.467 -18.962 1.00 94.50 635 ARG A O 1
ATOM 5025 N N . ALA A 1 636 ? 12.702 9.862 -20.382 1.00 95.00 636 ALA A N 1
ATOM 5026 C CA . ALA A 1 636 ? 12.260 11.211 -20.714 1.00 95.00 636 ALA A CA 1
ATOM 5027 C C . ALA A 1 636 ? 10.889 11.204 -21.408 1.00 95.00 636 ALA A C 1
ATOM 5029 O O . ALA A 1 636 ? 10.046 12.041 -21.091 1.00 95.00 636 ALA A O 1
ATOM 5030 N N . TYR A 1 637 ? 10.635 10.231 -22.292 1.00 96.12 637 TYR A N 1
ATOM 5031 C CA . TYR A 1 637 ? 9.337 10.038 -22.937 1.00 96.12 637 TYR A CA 1
ATOM 5032 C C . TYR A 1 637 ? 8.211 9.784 -21.928 1.00 96.12 637 TYR A C 1
ATOM 5034 O O . TYR A 1 637 ? 7.178 10.455 -21.971 1.00 96.12 637 TYR A O 1
ATOM 5042 N N . LEU A 1 638 ? 8.419 8.838 -21.006 1.00 95.06 638 LEU A N 1
ATOM 5043 C CA . LEU A 1 638 ? 7.453 8.517 -19.953 1.00 95.06 638 LEU A CA 1
ATOM 5044 C C . LEU A 1 638 ? 7.245 9.703 -19.006 1.00 95.06 638 LEU A C 1
ATOM 5046 O O . LEU A 1 638 ? 6.112 9.996 -18.632 1.00 95.06 638 LEU A O 1
ATOM 5050 N N . HIS A 1 639 ? 8.308 10.437 -18.680 1.00 93.06 639 HIS A N 1
ATOM 5051 C CA . HIS A 1 639 ? 8.224 11.619 -17.831 1.00 93.06 639 HIS A CA 1
ATOM 5052 C C . HIS A 1 639 ? 7.326 12.704 -18.442 1.00 93.06 639 HIS A C 1
ATOM 5054 O O . HIS A 1 639 ? 6.372 13.150 -17.811 1.00 93.06 639 HIS A O 1
ATOM 5060 N N . VAL A 1 640 ? 7.574 13.110 -19.691 1.00 92.19 640 VAL A N 1
ATOM 5061 C CA . VAL A 1 640 ? 6.848 14.249 -20.282 1.00 92.19 640 VAL A CA 1
ATOM 5062 C C . VAL A 1 640 ? 5.430 13.912 -20.751 1.00 92.19 640 VAL A C 1
ATOM 5064 O O . VAL A 1 640 ? 4.636 14.831 -20.925 1.00 92.19 640 VAL A O 1
ATOM 5067 N N . ASN A 1 641 ? 5.105 12.628 -20.955 1.00 92.69 641 ASN A N 1
ATOM 5068 C CA . ASN A 1 641 ? 3.788 12.203 -21.449 1.00 92.69 641 ASN A CA 1
ATOM 5069 C C . ASN A 1 641 ? 2.925 11.468 -20.410 1.00 92.69 641 ASN A C 1
ATOM 5071 O O . ASN A 1 641 ? 1.708 11.448 -20.559 1.00 92.69 641 ASN A O 1
ATOM 5075 N N . CYS A 1 642 ? 3.523 10.836 -19.393 1.00 90.31 642 CYS A N 1
ATOM 5076 C CA . CYS A 1 642 ? 2.816 9.890 -18.515 1.00 90.31 642 CYS A CA 1
ATOM 5077 C C . CYS A 1 642 ? 2.951 10.232 -17.022 1.00 90.31 642 CYS A C 1
ATOM 5079 O O . CYS A 1 642 ? 2.019 9.987 -16.255 1.00 90.31 642 CYS A O 1
ATOM 5081 N N . SER A 1 643 ? 4.064 10.837 -16.583 1.00 89.19 643 SER A N 1
ATOM 5082 C CA . SER A 1 643 ? 4.283 11.129 -15.154 1.00 89.19 643 SER A CA 1
ATOM 5083 C C . SER A 1 643 ? 3.426 12.271 -14.608 1.00 89.19 643 SER A C 1
ATOM 5085 O O . SER A 1 643 ? 3.532 12.600 -13.437 1.00 89.19 643 SER A O 1
ATOM 5087 N N . VAL A 1 644 ? 2.605 12.924 -15.429 1.00 85.50 644 VAL A N 1
ATOM 5088 C CA . VAL A 1 644 ? 1.604 13.876 -14.925 1.00 85.50 644 VAL A CA 1
ATOM 5089 C C . VAL A 1 644 ? 0.533 13.140 -14.114 1.00 85.50 644 VAL A C 1
ATOM 5091 O O . VAL A 1 644 ? 0.081 13.658 -13.098 1.00 85.50 644 VAL A O 1
ATOM 5094 N N . CYS A 1 645 ? 0.188 11.917 -14.534 1.00 80.69 645 CYS A N 1
ATOM 5095 C CA . CYS A 1 645 ? -0.802 11.072 -13.867 1.00 80.69 645 CYS A CA 1
ATOM 5096 C C . CYS A 1 645 ? -0.161 9.978 -12.999 1.00 80.69 645 CYS A C 1
ATOM 5098 O O . CYS A 1 645 ? -0.681 9.652 -11.939 1.00 80.69 645 CYS A O 1
ATOM 5100 N N . HIS A 1 646 ? 0.980 9.424 -13.420 1.00 86.88 646 HIS A N 1
ATOM 5101 C CA . HIS A 1 646 ? 1.647 8.302 -12.742 1.00 86.88 646 HIS A CA 1
ATOM 5102 C C . HIS A 1 646 ? 2.747 8.762 -11.782 1.00 86.88 646 HIS A C 1
ATOM 5104 O O . HIS A 1 646 ? 3.933 8.478 -11.988 1.00 86.88 646 HIS A O 1
ATOM 5110 N N . VAL A 1 647 ? 2.322 9.533 -10.781 1.00 79.00 647 VAL A N 1
ATOM 5111 C CA . VAL A 1 647 ? 3.108 10.014 -9.637 1.00 79.00 647 VAL A CA 1
ATOM 5112 C C . VAL A 1 647 ? 2.218 10.079 -8.405 1.00 79.00 647 VAL A C 1
ATOM 5114 O O . VAL A 1 647 ? 0.992 10.101 -8.528 1.00 79.00 647 VAL A O 1
ATOM 5117 N N . GLU A 1 648 ? 2.822 10.189 -7.225 1.00 65.50 648 GLU A N 1
ATOM 5118 C CA . GLU A 1 648 ? 2.078 10.497 -6.000 1.00 65.50 648 GLU A CA 1
ATOM 5119 C C . GLU A 1 648 ? 1.177 11.732 -6.196 1.00 65.50 648 GLU A C 1
ATOM 5121 O O . GLU A 1 648 ? 1.635 12.790 -6.645 1.00 65.50 648 GLU A O 1
ATOM 5126 N N . SER A 1 649 ? -0.117 11.567 -5.903 1.00 60.47 649 SER A N 1
ATOM 5127 C CA . SER A 1 649 ? -1.166 12.583 -6.081 1.00 60.47 649 SER A CA 1
ATOM 5128 C C . SER A 1 649 ? -1.359 13.090 -7.524 1.00 60.47 649 SER A C 1
ATOM 5130 O O . SER A 1 649 ? -1.932 14.159 -7.724 1.00 60.47 649 SER A O 1
ATOM 5132 N N . GLY A 1 650 ? -0.894 12.346 -8.538 1.00 57.34 650 GLY A N 1
ATOM 5133 C CA . GLY A 1 650 ? -1.068 12.672 -9.963 1.00 57.34 650 GLY A CA 1
ATOM 5134 C C . GLY A 1 650 ? -2.423 12.265 -10.559 1.00 57.34 650 GLY A C 1
ATOM 5135 O O . GLY A 1 650 ? -2.772 12.717 -11.648 1.00 57.34 650 GLY A O 1
ATOM 5136 N N . GLY A 1 651 ? -3.195 11.427 -9.857 1.00 56.56 651 GLY A N 1
ATOM 5137 C CA . GLY A 1 651 ? -4.540 11.001 -10.268 1.00 56.56 651 GLY A CA 1
ATOM 5138 C C . GLY A 1 651 ? -4.595 9.861 -11.297 1.00 56.56 651 GLY A C 1
ATOM 5139 O O . GLY A 1 651 ? -5.631 9.669 -11.923 1.00 56.56 651 GLY A O 1
ATOM 5140 N N . GLY A 1 652 ? -3.502 9.123 -11.530 1.00 58.41 652 GLY A N 1
ATOM 5141 C CA . GLY A 1 652 ? -3.482 7.930 -12.388 1.00 58.41 652 GLY A CA 1
ATOM 5142 C C . GLY A 1 652 ? -3.547 6.617 -11.597 1.00 58.41 652 GLY A C 1
ATOM 514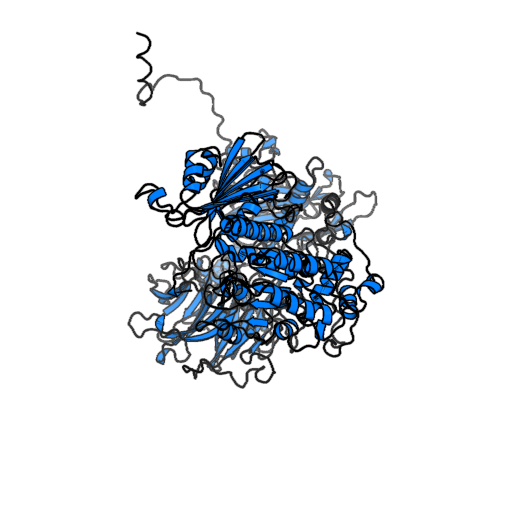3 O O . GLY A 1 652 ? -2.693 6.370 -10.753 1.00 58.41 652 GLY A O 1
ATOM 5144 N N . ASN A 1 653 ? -4.494 5.733 -11.931 1.00 54.53 653 ASN A N 1
ATOM 5145 C CA . ASN A 1 653 ? -4.765 4.469 -11.222 1.00 54.53 653 ASN A CA 1
ATOM 5146 C C . ASN A 1 653 ? -3.857 3.279 -11.602 1.00 54.53 653 ASN A C 1
ATOM 5148 O O . ASN A 1 653 ? -4.292 2.138 -11.716 1.00 54.53 653 ASN A O 1
ATOM 5152 N N . ALA A 1 654 ? -2.575 3.510 -11.865 1.00 59.81 654 ALA A N 1
ATOM 5153 C CA . ALA A 1 654 ? -1.623 2.402 -11.931 1.00 59.81 654 ALA A CA 1
ATOM 5154 C C . ALA A 1 654 ? -0.573 2.632 -10.857 1.00 59.81 654 ALA A C 1
ATOM 5156 O O . ALA A 1 654 ? -0.060 3.748 -10.771 1.00 59.81 654 ALA A O 1
ATOM 5157 N N . LYS A 1 655 ? -0.235 1.588 -10.079 1.00 66.50 655 LYS A N 1
ATOM 5158 C CA . LYS A 1 655 ? 0.888 1.579 -9.121 1.00 66.50 655 LYS A CA 1
ATOM 5159 C C . LYS A 1 655 ? 2.216 1.709 -9.869 1.00 66.50 655 LYS A C 1
ATOM 5161 O O . LYS A 1 655 ? 2.989 0.765 -9.956 1.00 66.50 655 LYS A O 1
ATOM 5166 N N . MET A 1 656 ? 2.434 2.875 -10.460 1.00 81.38 656 MET A N 1
ATOM 5167 C CA . MET A 1 656 ? 3.550 3.244 -11.310 1.00 81.38 656 MET A CA 1
ATOM 5168 C C . MET A 1 656 ? 4.070 4.599 -10.857 1.00 81.38 656 MET A C 1
ATOM 5170 O O . MET A 1 656 ? 3.290 5.515 -10.607 1.00 81.38 656 MET A O 1
ATOM 5174 N N . GLU A 1 657 ? 5.386 4.744 -10.828 1.00 87.31 657 GLU A N 1
ATOM 5175 C CA . GLU A 1 657 ? 6.038 6.018 -10.542 1.00 87.31 657 GLU A CA 1
ATOM 5176 C C . GLU A 1 657 ? 6.994 6.331 -11.697 1.00 87.31 657 GLU A C 1
ATOM 5178 O O . GLU A 1 657 ? 8.035 5.691 -11.868 1.00 87.31 657 GLU A O 1
ATOM 5183 N N . LEU A 1 658 ? 6.572 7.262 -12.557 1.00 91.50 658 LEU A N 1
ATOM 5184 C CA . LEU A 1 658 ? 7.192 7.527 -13.858 1.00 91.50 658 LEU A CA 1
ATOM 5185 C C . LEU A 1 658 ? 8.006 8.831 -13.899 1.00 91.50 658 LEU A C 1
ATOM 5187 O O . LEU A 1 658 ? 8.423 9.249 -14.984 1.00 91.50 658 LEU A O 1
ATOM 5191 N N . ARG A 1 659 ? 8.262 9.493 -12.759 1.00 88.38 659 ARG A N 1
ATOM 5192 C CA . ARG A 1 659 ? 9.216 10.616 -12.705 1.00 88.38 659 ARG A CA 1
ATOM 5193 C C . ARG A 1 659 ? 10.594 10.173 -13.179 1.00 88.38 659 ARG A C 1
ATOM 5195 O O . ARG A 1 659 ? 11.048 9.060 -12.923 1.00 88.38 659 ARG A O 1
ATOM 5202 N N . LEU A 1 660 ? 11.305 11.103 -13.812 1.00 87.06 660 LEU A N 1
ATOM 5203 C CA . LEU A 1 660 ? 12.629 10.854 -14.380 1.00 87.06 660 LEU A CA 1
ATOM 5204 C C . LEU A 1 660 ? 13.623 10.254 -13.365 1.00 87.06 660 LEU A C 1
ATOM 5206 O O . LEU A 1 660 ? 14.383 9.351 -13.711 1.00 87.06 660 LEU A O 1
ATOM 5210 N N . GLY A 1 661 ? 13.598 10.739 -12.118 1.00 83.50 661 GLY A N 1
ATOM 5211 C CA . GLY A 1 661 ? 14.507 10.324 -11.042 1.00 83.50 661 GLY A CA 1
ATOM 5212 C C . GLY A 1 661 ? 14.169 8.987 -10.372 1.00 83.50 661 GLY A C 1
ATOM 5213 O O . GLY A 1 661 ? 14.895 8.556 -9.477 1.00 83.50 661 GLY A O 1
ATOM 5214 N N . THR A 1 662 ? 13.085 8.320 -10.769 1.00 88.06 662 THR A N 1
ATOM 5215 C CA . THR A 1 662 ? 12.627 7.096 -10.106 1.00 88.06 662 THR A CA 1
ATOM 5216 C C . THR A 1 662 ? 13.465 5.888 -10.530 1.00 88.06 662 THR A C 1
ATOM 5218 O O . THR A 1 662 ? 13.521 5.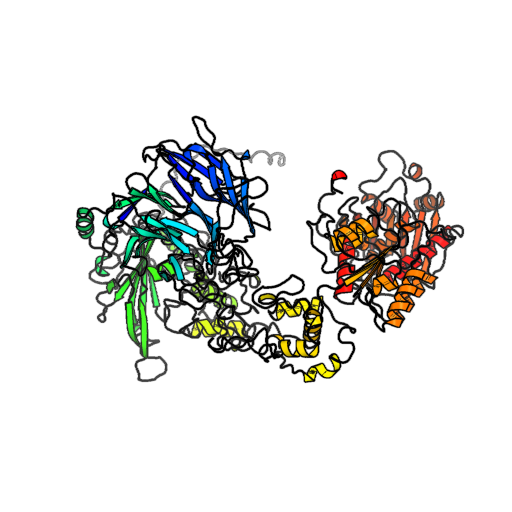514 -11.704 1.00 88.06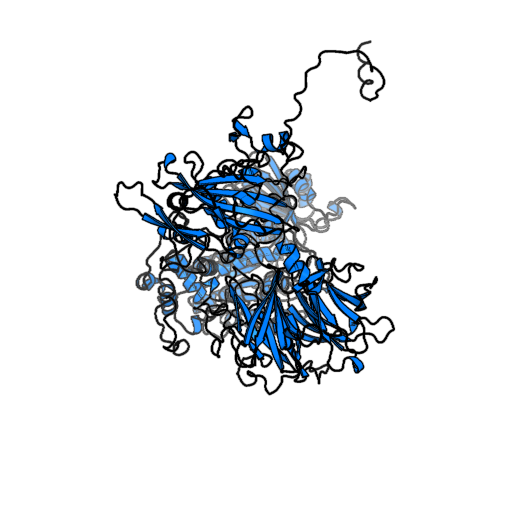 662 THR A O 1
ATOM 5221 N N . GLY A 1 663 ? 14.119 5.238 -9.563 1.00 86.56 663 GLY A N 1
ATOM 5222 C CA . GLY A 1 663 ? 14.899 4.017 -9.802 1.00 86.56 663 GLY A CA 1
ATOM 5223 C C . GLY A 1 663 ? 14.032 2.846 -10.286 1.00 86.56 663 GLY A C 1
ATOM 5224 O O . GLY A 1 663 ? 12.883 2.725 -9.870 1.00 86.56 663 GLY A O 1
ATOM 5225 N N . LYS A 1 664 ? 14.587 1.953 -11.126 1.00 82.25 664 LYS A N 1
ATOM 5226 C CA . LYS A 1 664 ? 13.853 0.855 -11.807 1.00 82.25 664 LYS A CA 1
ATOM 5227 C C . LYS A 1 664 ? 12.924 0.050 -10.886 1.00 82.25 664 LYS A C 1
ATOM 5229 O O . LYS A 1 664 ? 11.774 -0.170 -11.240 1.00 82.25 664 LYS A O 1
ATOM 5234 N N . GLN A 1 665 ? 13.399 -0.329 -9.698 1.00 76.31 665 GLN A N 1
ATOM 5235 C CA . GLN A 1 665 ? 12.624 -1.106 -8.718 1.00 76.31 665 GLN A CA 1
ATOM 5236 C C . GLN A 1 665 ? 11.411 -0.341 -8.164 1.00 76.31 665 GLN A C 1
ATOM 5238 O O . GLN A 1 665 ? 10.382 -0.946 -7.900 1.00 76.31 665 GLN A O 1
ATOM 5243 N N . LYS A 1 666 ? 11.515 0.987 -8.014 1.00 81.44 666 LYS A N 1
ATOM 5244 C CA . LYS A 1 666 ? 10.434 1.842 -7.493 1.00 81.44 666 LYS A CA 1
ATOM 5245 C C . LYS A 1 666 ? 9.402 2.225 -8.553 1.00 81.44 666 LYS A C 1
ATOM 5247 O O . LYS A 1 666 ? 8.332 2.697 -8.197 1.00 81.44 666 LYS A O 1
ATOM 5252 N N . MET A 1 667 ? 9.717 2.040 -9.837 1.00 87.00 667 MET A N 1
ATOM 5253 C CA . MET A 1 667 ? 8.776 2.336 -10.919 1.00 87.00 667 MET A CA 1
ATOM 5254 C C . MET A 1 667 ? 7.603 1.352 -10.953 1.00 87.00 667 MET A C 1
ATOM 5256 O O . MET A 1 667 ? 6.562 1.712 -11.485 1.00 87.00 667 MET A O 1
ATOM 5260 N N . SER A 1 668 ? 7.771 0.133 -10.418 1.00 83.50 668 SER A N 1
ATOM 5261 C CA . SER A 1 668 ? 6.718 -0.895 -10.316 1.00 83.50 668 SER A CA 1
ATOM 5262 C C . SER A 1 668 ? 6.052 -1.285 -11.649 1.00 83.50 668 SER A C 1
ATOM 5264 O O . SER A 1 668 ? 4.880 -1.644 -11.689 1.00 83.50 668 SER A O 1
ATOM 5266 N N . ILE A 1 669 ? 6.805 -1.236 -12.756 1.00 86.69 669 ILE A N 1
ATOM 5267 C CA . ILE A 1 669 ? 6.314 -1.569 -14.111 1.00 86.69 669 ILE A CA 1
ATOM 5268 C C . ILE A 1 669 ? 6.957 -2.810 -14.737 1.00 86.69 669 ILE A C 1
ATOM 5270 O O . ILE A 1 669 ? 6.368 -3.399 -15.639 1.00 86.69 669 ILE A O 1
ATOM 5274 N N . PHE A 1 670 ? 8.155 -3.204 -14.304 1.00 86.44 670 PHE A N 1
ATOM 5275 C CA . PHE A 1 670 ? 8.887 -4.331 -14.890 1.00 86.44 670 PHE A CA 1
ATOM 5276 C C . PHE A 1 670 ? 8.412 -5.640 -14.271 1.00 86.44 670 PHE A C 1
ATOM 5278 O O . PHE A 1 670 ? 8.369 -5.736 -13.046 1.00 86.44 670 PHE A O 1
ATOM 5285 N N . ASP A 1 671 ? 8.020 -6.602 -15.111 1.00 75.31 671 ASP A N 1
ATOM 5286 C CA . ASP A 1 671 ? 7.445 -7.896 -14.701 1.00 75.31 671 ASP A CA 1
ATOM 5287 C C . ASP A 1 671 ? 6.202 -7.763 -13.801 1.00 75.31 671 ASP A C 1
ATOM 5289 O O . ASP A 1 671 ? 5.772 -8.702 -13.133 1.00 75.31 671 ASP A O 1
ATOM 5293 N N . ALA A 1 672 ? 5.607 -6.569 -13.781 1.00 76.06 672 ALA A N 1
ATOM 5294 C CA . ALA A 1 672 ? 4.435 -6.261 -12.988 1.00 76.06 672 ALA A CA 1
ATOM 5295 C C . ALA A 1 672 ? 3.171 -6.612 -13.775 1.00 76.06 672 ALA A C 1
ATOM 5297 O O . ALA A 1 672 ? 3.052 -6.281 -14.956 1.00 76.06 672 ALA A O 1
ATOM 5298 N N . ARG A 1 673 ? 2.198 -7.249 -13.122 1.00 71.75 673 ARG A N 1
ATOM 5299 C CA . ARG A 1 673 ? 0.925 -7.613 -13.756 1.00 71.75 673 ARG A CA 1
ATOM 5300 C C . ARG A 1 673 ? 0.026 -6.381 -13.964 1.00 71.75 673 ARG A C 1
ATOM 5302 O O . ARG A 1 673 ? -0.076 -5.549 -13.060 1.00 71.75 673 ARG A O 1
ATOM 5309 N N . PRO A 1 674 ? -0.645 -6.242 -15.123 1.00 70.25 674 PRO A N 1
ATOM 5310 C CA . PRO A 1 674 ? -1.664 -5.217 -15.332 1.00 70.25 674 PRO A CA 1
ATOM 5311 C C . PRO A 1 674 ? -2.871 -5.446 -14.414 1.00 70.25 674 PRO A C 1
ATOM 5313 O O . PRO A 1 674 ? -3.390 -6.554 -14.366 1.00 70.25 674 PRO A O 1
ATOM 5316 N N . GLN A 1 675 ? -3.340 -4.399 -13.729 1.00 62.56 675 GLN A N 1
ATOM 5317 C CA . GLN A 1 675 ? -4.530 -4.460 -12.859 1.00 62.56 675 GLN A CA 1
ATOM 5318 C C . GLN A 1 675 ? -5.848 -4.174 -13.598 1.00 62.56 675 GLN A C 1
ATOM 5320 O O . GLN A 1 675 ? -6.919 -4.506 -13.107 1.00 62.56 675 GLN A O 1
ATOM 5325 N N . HIS A 1 676 ? -5.770 -3.563 -14.783 1.00 67.75 676 HIS A N 1
ATOM 5326 C CA . HIS A 1 676 ? -6.930 -3.279 -15.634 1.00 67.75 676 HIS A CA 1
ATOM 5327 C C . HIS A 1 676 ? -6.952 -4.229 -16.845 1.00 67.75 676 HIS A C 1
ATOM 5329 O O . HIS A 1 676 ? -6.685 -5.418 -16.730 1.00 67.75 676 HIS A O 1
ATOM 5335 N N . SER A 1 677 ? -7.228 -3.714 -18.048 1.00 69.44 677 SER A N 1
ATOM 5336 C CA . SER A 1 677 ? -7.244 -4.518 -19.270 1.00 69.44 677 SER A CA 1
ATOM 5337 C C . SER A 1 677 ? -5.863 -5.067 -19.652 1.00 69.44 677 SER A C 1
ATOM 5339 O O . SER A 1 677 ? -4.880 -4.326 -19.741 1.00 69.44 677 SER A O 1
ATOM 5341 N N . THR A 1 678 ? -5.831 -6.355 -19.995 1.00 71.94 678 THR A N 1
ATOM 5342 C CA . THR A 1 678 ? -4.706 -7.028 -20.666 1.00 71.94 678 THR A CA 1
ATOM 5343 C C . THR A 1 678 ? -4.751 -6.869 -22.187 1.00 71.94 678 THR A C 1
ATOM 5345 O O . THR A 1 678 ? -3.819 -7.267 -22.876 1.00 71.94 678 THR A O 1
ATOM 5348 N N . PHE A 1 679 ? -5.834 -6.310 -22.741 1.00 75.50 679 PHE A N 1
ATOM 5349 C CA . PHE A 1 679 ? -6.097 -6.239 -24.183 1.00 75.50 679 PHE A CA 1
ATOM 5350 C C . PHE A 1 679 ? -6.067 -7.595 -24.910 1.00 75.50 679 PHE A C 1
ATOM 5352 O O . PHE A 1 679 ? -5.768 -7.637 -26.104 1.00 75.50 679 PHE A O 1
ATOM 5359 N N . GLY A 1 680 ? -6.369 -8.687 -24.197 1.00 72.69 680 GLY A N 1
ATOM 5360 C CA . GLY A 1 680 ? -6.318 -10.050 -24.736 1.00 72.69 680 GLY A CA 1
ATOM 5361 C C . GLY A 1 680 ? -4.896 -10.581 -24.947 1.00 72.69 680 GLY A C 1
ATOM 5362 O O . GLY A 1 680 ? -4.718 -11.592 -25.617 1.00 72.69 680 GLY A O 1
ATOM 5363 N N . ILE A 1 681 ? -3.881 -9.898 -24.410 1.00 74.38 681 ILE A N 1
ATOM 5364 C CA . ILE A 1 681 ? -2.490 -10.345 -24.460 1.00 74.38 681 ILE A CA 1
ATOM 5365 C C . ILE A 1 681 ? -2.322 -11.503 -23.469 1.00 74.38 681 ILE A C 1
ATOM 5367 O O . ILE A 1 681 ? -2.593 -11.355 -22.276 1.00 74.38 681 ILE A O 1
ATOM 5371 N N . VAL A 1 682 ? -1.869 -12.653 -23.969 1.00 66.19 682 VAL A N 1
ATOM 5372 C CA . VAL A 1 682 ? -1.522 -13.813 -23.137 1.00 66.19 682 VAL A CA 1
ATOM 5373 C C . VAL A 1 682 ? -0.295 -13.469 -22.297 1.00 66.19 682 VAL A C 1
ATOM 5375 O O . VAL A 1 682 ? 0.678 -12.928 -22.819 1.00 66.19 682 VAL A O 1
ATOM 5378 N N . ASP A 1 683 ? -0.355 -13.774 -20.999 1.00 64.19 683 ASP A N 1
ATOM 5379 C CA . ASP A 1 683 ? 0.732 -13.520 -20.046 1.00 64.19 683 ASP A CA 1
ATOM 5380 C C . ASP A 1 683 ? 1.199 -12.046 -20.019 1.00 64.19 683 ASP A C 1
ATOM 5382 O O . ASP A 1 683 ? 2.384 -11.730 -19.910 1.00 64.19 683 ASP A O 1
ATOM 5386 N N . ALA A 1 684 ? 0.238 -11.127 -20.144 1.00 75.56 684 ALA A N 1
ATOM 5387 C CA . ALA A 1 684 ? 0.488 -9.694 -20.189 1.00 75.56 684 ALA A CA 1
ATOM 5388 C C . ALA A 1 684 ? 1.238 -9.187 -18.942 1.00 75.56 684 ALA A C 1
ATOM 5390 O O . ALA A 1 684 ? 0.877 -9.508 -17.804 1.00 75.56 684 ALA A O 1
ATOM 5391 N N . MET A 1 685 ? 2.226 -8.322 -19.168 1.00 81.56 685 MET A N 1
ATOM 5392 C CA . MET A 1 685 ? 2.929 -7.540 -18.146 1.00 81.56 685 MET A CA 1
ATOM 5393 C C . MET A 1 685 ? 2.766 -6.050 -18.450 1.00 81.56 685 MET A C 1
ATOM 5395 O O . MET A 1 685 ? 2.542 -5.667 -19.595 1.00 81.56 685 MET A O 1
ATOM 5399 N N . LEU A 1 686 ? 2.902 -5.174 -17.457 1.00 85.94 686 LEU A N 1
ATOM 5400 C CA . LEU A 1 686 ? 2.980 -3.729 -17.678 1.00 85.94 686 LEU A CA 1
ATOM 5401 C C . LEU A 1 686 ? 4.164 -3.411 -18.604 1.00 85.94 686 LEU A C 1
ATOM 5403 O O . LEU A 1 686 ? 3.970 -2.793 -19.653 1.00 85.94 686 LEU A O 1
ATOM 5407 N N . ILE A 1 687 ? 5.345 -3.937 -18.273 1.00 90.94 687 ILE A N 1
ATOM 5408 C CA . ILE A 1 687 ? 6.485 -4.131 -19.172 1.00 90.94 687 ILE A CA 1
ATOM 5409 C C . ILE A 1 687 ? 7.014 -5.554 -18.975 1.00 90.94 687 ILE A C 1
ATOM 5411 O O . ILE A 1 687 ? 7.420 -5.905 -17.870 1.00 90.94 687 ILE A O 1
ATOM 5415 N N . ALA A 1 688 ? 7.045 -6.342 -20.048 1.00 88.94 688 ALA A N 1
ATOM 5416 C CA . ALA A 1 688 ? 7.760 -7.613 -20.126 1.00 88.94 688 ALA A CA 1
ATOM 5417 C C . ALA A 1 688 ? 9.156 -7.350 -20.729 1.00 88.94 688 ALA A C 1
ATOM 5419 O O . ALA A 1 688 ? 9.241 -7.068 -21.927 1.00 88.94 688 ALA A O 1
ATOM 5420 N N . PRO A 1 689 ? 10.249 -7.393 -19.944 1.00 89.25 689 PRO A N 1
ATOM 5421 C CA . PRO A 1 689 ? 11.603 -7.175 -20.452 1.00 89.25 689 PRO A CA 1
ATOM 5422 C C . PRO A 1 689 ? 11.919 -8.106 -21.631 1.00 89.25 689 PRO A C 1
ATOM 5424 O O . PRO A 1 689 ? 11.674 -9.308 -21.562 1.00 89.25 689 PRO A O 1
ATOM 5427 N N . GLY A 1 690 ? 12.431 -7.548 -22.728 1.00 89.31 690 GLY A N 1
ATOM 5428 C CA . GLY A 1 690 ? 12.733 -8.282 -23.959 1.00 89.31 690 GLY A CA 1
ATOM 5429 C C . GLY A 1 690 ? 11.529 -8.537 -24.878 1.00 89.31 690 GLY A C 1
ATOM 5430 O O . GLY A 1 690 ? 11.735 -8.899 -26.033 1.00 89.31 690 GLY A O 1
ATOM 5431 N N . ASP A 1 691 ? 10.288 -8.307 -24.426 1.00 90.69 691 ASP A N 1
ATOM 5432 C CA . ASP A 1 691 ? 9.070 -8.637 -25.180 1.00 90.69 691 ASP A CA 1
ATOM 5433 C C . ASP A 1 691 ? 8.062 -7.465 -25.242 1.00 90.69 691 ASP A C 1
ATOM 5435 O O . ASP A 1 691 ? 7.166 -7.311 -24.397 1.00 90.69 691 ASP A O 1
ATOM 5439 N N . PRO A 1 692 ? 8.155 -6.616 -26.282 1.00 93.06 692 PRO A N 1
ATOM 5440 C CA . PRO A 1 692 ? 7.214 -5.516 -26.486 1.00 93.06 692 PRO A CA 1
ATOM 5441 C C . PRO A 1 692 ? 5.772 -5.958 -26.774 1.00 93.06 692 PRO A C 1
ATOM 5443 O O . PRO A 1 692 ? 4.851 -5.161 -26.578 1.00 93.06 692 PRO A O 1
ATOM 5446 N N . ALA A 1 693 ? 5.555 -7.188 -27.257 1.00 89.38 693 ALA A N 1
ATOM 5447 C CA . ALA A 1 693 ? 4.228 -7.694 -27.604 1.00 89.38 693 ALA A CA 1
ATOM 5448 C C . ALA A 1 693 ? 3.438 -8.109 -26.355 1.00 89.38 693 ALA A C 1
ATOM 5450 O O . ALA A 1 693 ? 2.227 -7.891 -26.303 1.00 89.38 693 ALA A O 1
ATOM 5451 N N . ARG A 1 694 ? 4.129 -8.607 -25.320 1.00 88.62 694 ARG A N 1
ATOM 5452 C CA . ARG A 1 694 ? 3.542 -8.886 -23.997 1.00 88.62 694 ARG A CA 1
ATOM 5453 C C . ARG A 1 694 ? 3.415 -7.662 -23.080 1.00 88.62 694 ARG A C 1
ATOM 5455 O O . ARG A 1 694 ? 2.892 -7.775 -21.972 1.00 88.62 694 ARG A O 1
ATOM 5462 N N . SER A 1 695 ? 3.858 -6.485 -23.527 1.00 92.19 695 SER A N 1
ATOM 5463 C CA . SER A 1 695 ? 3.918 -5.262 -22.715 1.00 92.19 695 SER A CA 1
ATOM 5464 C C . SER A 1 695 ? 2.690 -4.354 -22.892 1.00 92.19 695 SER A C 1
ATOM 5466 O O . SER A 1 695 ? 2.537 -3.651 -23.896 1.00 92.19 695 SER A O 1
ATOM 5468 N N . VAL A 1 696 ? 1.829 -4.293 -21.874 1.00 91.50 696 VAL A N 1
ATOM 5469 C CA . VAL A 1 696 ? 0.604 -3.478 -21.850 1.00 91.50 696 VAL A CA 1
ATOM 5470 C C . VAL A 1 696 ? 0.901 -1.988 -21.953 1.00 91.50 696 VAL A C 1
ATOM 5472 O O . VAL A 1 696 ? 0.174 -1.290 -22.656 1.00 91.50 696 VAL A O 1
ATOM 5475 N N . LEU A 1 697 ? 1.968 -1.479 -21.329 1.00 93.00 697 LEU A N 1
ATOM 5476 C CA . LEU A 1 697 ? 2.328 -0.060 -21.433 1.00 93.00 697 LEU A CA 1
ATOM 5477 C C . LEU A 1 697 ? 2.552 0.343 -22.897 1.00 93.00 697 LEU A C 1
ATOM 5479 O O . LEU A 1 697 ? 2.013 1.354 -23.351 1.00 93.00 697 LEU A O 1
ATOM 5483 N N . HIS A 1 698 ? 3.268 -0.489 -23.660 1.00 95.69 698 HIS A N 1
ATOM 5484 C CA . HIS A 1 698 ? 3.455 -0.285 -25.095 1.00 95.69 698 HIS A CA 1
ATOM 5485 C C . HIS A 1 698 ? 2.117 -0.362 -25.852 1.00 95.69 698 HIS A C 1
ATOM 5487 O O . HIS A 1 698 ? 1.836 0.486 -26.704 1.00 95.69 698 HIS A O 1
ATOM 5493 N N . ARG A 1 699 ? 1.235 -1.311 -25.502 1.00 93.50 699 ARG A N 1
ATOM 5494 C CA . ARG A 1 699 ? -0.109 -1.414 -26.097 1.00 93.50 699 ARG A CA 1
ATOM 5495 C C . ARG A 1 699 ? -0.960 -0.163 -25.861 1.00 93.50 699 ARG A C 1
ATOM 5497 O O . ARG A 1 699 ? -1.700 0.215 -26.762 1.00 93.50 699 ARG A O 1
ATOM 5504 N N . ARG A 1 700 ? -0.852 0.490 -24.698 1.00 91.44 700 ARG A N 1
ATOM 5505 C CA . ARG A 1 700 ? -1.625 1.701 -24.353 1.00 91.44 700 ARG A CA 1
ATOM 5506 C C . ARG A 1 700 ? -1.206 2.932 -25.154 1.00 91.44 700 ARG A C 1
ATOM 5508 O O . ARG A 1 700 ? -2.076 3.697 -25.562 1.00 91.44 700 ARG A O 1
ATOM 5515 N N . ILE A 1 701 ? 0.091 3.105 -25.414 1.00 94.19 701 ILE A N 1
ATOM 5516 C CA . ILE A 1 701 ? 0.606 4.258 -26.179 1.00 94.19 701 ILE A CA 1
ATOM 5517 C C . ILE A 1 701 ? 0.496 4.070 -27.699 1.00 94.19 701 ILE A C 1
ATOM 5519 O O . ILE A 1 701 ? 0.373 5.052 -28.433 1.00 94.19 701 ILE A O 1
ATOM 5523 N N . SER A 1 702 ? 0.473 2.818 -28.171 1.00 93.94 702 SER A N 1
ATOM 5524 C CA . SER A 1 702 ? 0.400 2.448 -29.595 1.00 93.94 702 SER A CA 1
ATOM 5525 C C . SER A 1 702 ? -1.025 2.318 -30.147 1.00 93.94 702 SER A C 1
ATOM 5527 O O . SER A 1 702 ? -1.210 1.904 -31.290 1.00 93.94 702 SER A O 1
ATOM 5529 N N . ARG A 1 703 ? -2.050 2.675 -29.364 1.00 90.38 703 ARG A N 1
ATOM 5530 C CA . ARG A 1 703 ? -3.459 2.619 -29.782 1.00 90.38 703 ARG A CA 1
ATOM 5531 C C . ARG A 1 703 ? -4.243 3.837 -29.318 1.00 90.38 703 ARG A C 1
ATOM 5533 O O . ARG A 1 703 ? -3.809 4.549 -28.419 1.00 90.38 703 ARG A O 1
ATOM 5540 N N . ARG A 1 704 ? -5.434 4.037 -29.880 1.00 88.94 704 ARG A N 1
ATOM 5541 C CA . ARG A 1 704 ? -6.410 5.018 -29.389 1.00 88.94 704 ARG A CA 1
ATOM 5542 C C . ARG A 1 704 ? -7.748 4.345 -29.053 1.00 88.94 704 ARG A C 1
ATOM 5544 O O . ARG A 1 704 ? -8.017 3.246 -29.546 1.00 88.94 704 ARG A O 1
ATOM 5551 N N . GLY A 1 705 ? -8.541 4.963 -28.178 1.00 80.75 705 GLY A N 1
ATOM 5552 C CA . GLY A 1 705 ? -9.798 4.432 -27.630 1.00 80.75 705 GLY A CA 1
ATOM 5553 C C . GLY A 1 705 ? -9.692 3.974 -26.168 1.00 80.75 705 GLY A C 1
ATOM 5554 O O . GLY A 1 705 ? -8.821 4.427 -25.429 1.00 80.75 705 GLY A O 1
ATOM 5555 N N . GLN A 1 706 ? -10.580 3.072 -25.732 1.00 73.25 706 GLN A N 1
ATOM 5556 C CA . GLN A 1 706 ? -10.610 2.615 -24.336 1.00 73.25 706 GLN A CA 1
ATOM 5557 C C . GLN A 1 706 ? -9.257 2.051 -23.867 1.00 73.25 706 GLN A C 1
ATOM 5559 O O . GLN A 1 706 ? -8.634 1.222 -24.540 1.00 73.25 706 GLN A O 1
ATOM 5564 N N . GLY A 1 707 ? -8.814 2.514 -22.693 1.00 75.19 707 GLY A N 1
ATOM 5565 C CA . GLY A 1 707 ? -7.543 2.137 -22.075 1.00 75.19 707 GLY A CA 1
ATOM 5566 C C . GLY A 1 707 ? -6.292 2.781 -22.692 1.00 75.19 707 GLY A C 1
ATOM 5567 O O . GLY A 1 707 ? -5.190 2.361 -22.338 1.00 75.19 707 GLY A O 1
ATOM 5568 N N . GLN A 1 708 ? -6.422 3.759 -23.599 1.00 86.44 708 GLN A N 1
ATOM 5569 C CA . GLN A 1 708 ? -5.281 4.469 -24.198 1.00 86.44 708 GLN A CA 1
ATOM 5570 C C . GLN A 1 708 ? -4.463 5.282 -23.179 1.00 86.44 708 GLN A C 1
ATOM 5572 O O . GLN A 1 708 ? -4.974 5.681 -22.134 1.00 86.44 708 GLN A O 1
ATOM 5577 N N . MET A 1 709 ? -3.205 5.575 -23.518 1.00 87.56 709 MET A N 1
ATOM 5578 C CA . MET A 1 709 ? -2.352 6.504 -22.772 1.00 87.56 709 MET A CA 1
ATOM 5579 C C . MET A 1 709 ? -1.631 7.466 -23.737 1.00 87.56 709 MET A C 1
ATOM 5581 O O . MET A 1 709 ? -0.996 6.985 -24.680 1.00 87.56 709 MET A O 1
ATOM 5585 N N . PRO A 1 710 ? -1.677 8.797 -23.511 1.00 85.88 710 PRO A N 1
ATOM 5586 C CA . PRO A 1 710 ? -2.470 9.509 -22.495 1.00 85.88 710 PRO A CA 1
ATOM 5587 C C . PRO A 1 710 ? -3.994 9.377 -22.706 1.00 85.88 710 PRO A C 1
ATOM 5589 O O . PRO A 1 710 ? -4.428 9.212 -23.847 1.00 85.88 710 PRO A O 1
ATOM 5592 N N . PRO A 1 711 ? -4.820 9.445 -21.641 1.00 77.12 711 PRO A N 1
ATOM 5593 C CA . PRO A 1 711 ? -6.271 9.264 -21.752 1.00 77.12 711 PRO A CA 1
ATOM 5594 C C . PRO A 1 711 ? -6.988 10.437 -22.443 1.00 77.12 711 PRO A C 1
ATOM 5596 O O . PRO A 1 711 ? -8.020 10.221 -23.072 1.00 77.12 711 PRO A O 1
ATOM 5599 N N . LEU A 1 712 ? -6.423 11.648 -22.392 1.00 79.12 712 LEU A N 1
ATOM 5600 C CA . LEU A 1 712 ? -6.995 12.878 -22.955 1.00 79.12 712 LEU A CA 1
ATOM 5601 C C . LEU A 1 712 ? -5.971 13.672 -23.781 1.00 79.12 712 LEU A C 1
ATOM 5603 O O . LEU A 1 712 ? -4.775 13.392 -23.739 1.00 79.12 712 LEU A O 1
ATOM 5607 N N . ALA A 1 713 ? -6.456 14.664 -24.536 1.00 77.12 713 ALA A N 1
ATOM 5608 C CA . ALA A 1 713 ? -5.663 15.580 -25.370 1.00 77.12 713 ALA A CA 1
ATOM 5609 C C . ALA A 1 713 ? -4.751 14.931 -26.441 1.00 77.12 713 ALA A C 1
ATOM 5611 O O . ALA A 1 713 ? -3.939 15.631 -27.046 1.00 77.12 713 ALA A O 1
ATOM 5612 N N . SER A 1 714 ? -4.912 13.632 -26.731 1.00 88.25 714 SER A N 1
ATOM 5613 C CA . SER A 1 714 ? -4.282 12.957 -27.872 1.00 88.25 714 SER A CA 1
ATOM 5614 C C . SER A 1 714 ? -5.258 12.032 -28.599 1.00 88.25 714 SER A C 1
ATOM 5616 O O . SER A 1 714 ? -5.853 11.130 -28.012 1.00 88.25 714 SER A O 1
ATOM 5618 N N . ASN A 1 715 ? -5.369 12.232 -29.910 1.00 89.00 715 ASN A N 1
ATOM 5619 C CA . ASN A 1 715 ? -6.167 11.446 -30.849 1.00 89.00 715 ASN A CA 1
ATOM 5620 C C . ASN A 1 715 ? -5.304 10.742 -31.906 1.00 89.00 715 ASN A C 1
ATOM 5622 O O . ASN A 1 715 ? -5.821 9.932 -32.674 1.00 89.00 715 ASN A O 1
ATOM 5626 N N . GLN A 1 716 ? -4.003 11.042 -31.978 1.00 88.94 716 GLN A N 1
ATOM 5627 C CA . GLN A 1 716 ? -3.069 10.428 -32.924 1.00 88.94 716 GLN A CA 1
ATOM 5628 C C . GLN A 1 716 ? -1.998 9.637 -32.190 1.00 88.94 716 GLN A C 1
ATOM 5630 O O . GLN A 1 716 ? -1.478 10.104 -31.179 1.00 88.94 716 GLN A O 1
ATOM 5635 N N . ILE A 1 717 ? -1.652 8.460 -32.720 1.00 91.69 717 ILE A N 1
ATOM 5636 C CA . ILE A 1 717 ? -0.555 7.638 -32.203 1.00 91.69 717 ILE A CA 1
ATOM 5637 C C . ILE A 1 717 ? 0.771 8.350 -32.459 1.00 91.69 717 ILE A C 1
ATOM 5639 O O . ILE A 1 717 ? 1.080 8.743 -33.584 1.00 91.69 717 ILE A O 1
ATOM 5643 N N . ASP A 1 718 ? 1.575 8.458 -31.411 1.00 93.75 718 ASP A N 1
ATOM 5644 C CA . ASP A 1 718 ? 2.975 8.828 -31.524 1.00 93.75 718 ASP A CA 1
ATOM 5645 C C . ASP A 1 718 ? 3.792 7.606 -31.950 1.00 93.75 718 ASP A C 1
ATOM 5647 O O . ASP A 1 718 ? 4.279 6.836 -31.122 1.00 93.75 718 ASP A O 1
ATOM 5651 N N . HIS A 1 719 ? 3.897 7.383 -33.258 1.00 92.69 719 HIS A N 1
ATOM 5652 C CA . HIS A 1 719 ? 4.588 6.207 -33.786 1.00 92.69 719 HIS A CA 1
ATOM 5653 C C . HIS A 1 719 ? 6.073 6.177 -33.397 1.00 92.69 719 HIS A C 1
ATOM 5655 O O . HIS A 1 719 ? 6.604 5.106 -33.107 1.00 92.69 719 HIS A O 1
ATOM 5661 N N . ALA A 1 720 ? 6.737 7.335 -33.338 1.00 92.69 720 ALA A N 1
ATOM 5662 C CA . ALA A 1 720 ? 8.145 7.417 -32.961 1.00 92.69 720 ALA A CA 1
ATOM 5663 C C . ALA A 1 720 ? 8.349 7.121 -31.467 1.00 92.69 720 ALA A C 1
ATOM 5665 O O . ALA A 1 720 ? 9.264 6.378 -31.111 1.00 92.69 720 ALA A O 1
ATOM 5666 N N . GLY A 1 721 ? 7.484 7.657 -30.602 1.00 95.06 721 GLY A N 1
ATOM 5667 C CA . GLY A 1 721 ? 7.475 7.374 -29.168 1.00 95.06 721 GLY A CA 1
ATOM 5668 C C . GLY A 1 721 ? 7.123 5.921 -28.850 1.00 95.06 721 GLY A C 1
ATOM 5669 O O . GLY A 1 721 ? 7.826 5.267 -28.081 1.00 95.06 721 GLY A O 1
ATOM 5670 N N . ALA A 1 722 ? 6.096 5.368 -29.501 1.00 96.50 722 ALA A N 1
ATOM 5671 C CA . ALA A 1 722 ? 5.733 3.959 -29.365 1.00 96.50 722 ALA A CA 1
ATOM 5672 C C . ALA A 1 722 ? 6.885 3.038 -29.795 1.00 96.50 722 ALA A C 1
ATOM 5674 O O . ALA A 1 722 ? 7.241 2.121 -29.054 1.00 96.50 722 ALA A O 1
ATOM 5675 N N . GLN A 1 723 ? 7.533 3.331 -30.929 1.00 96.31 723 GLN A N 1
ATOM 5676 C CA . GLN A 1 723 ? 8.692 2.570 -31.394 1.00 96.31 723 GLN A CA 1
ATOM 5677 C C . GLN A 1 723 ? 9.900 2.712 -30.458 1.00 96.31 723 GLN A C 1
ATOM 5679 O O . GLN A 1 723 ? 10.616 1.737 -30.240 1.00 96.31 723 GLN A O 1
ATOM 5684 N N . LEU A 1 724 ? 10.136 3.898 -29.883 1.00 97.25 724 LEU A N 1
ATOM 5685 C CA . LEU A 1 724 ? 11.178 4.104 -28.872 1.00 97.25 724 LEU A CA 1
ATOM 5686 C C . LEU A 1 724 ? 10.964 3.179 -27.672 1.00 97.25 724 LEU A C 1
ATOM 5688 O O . LEU A 1 724 ? 11.899 2.497 -27.261 1.00 97.25 724 LEU A O 1
ATOM 5692 N N . ILE A 1 725 ? 9.744 3.134 -27.135 1.00 97.81 725 ILE A N 1
ATOM 5693 C CA . ILE A 1 725 ? 9.413 2.266 -26.001 1.00 97.81 725 ILE A CA 1
ATOM 5694 C C . ILE A 1 725 ? 9.508 0.788 -26.396 1.00 97.81 725 ILE A C 1
ATOM 5696 O O . ILE A 1 725 ? 10.074 0.008 -25.637 1.00 97.81 725 ILE A O 1
ATOM 5700 N N . ALA A 1 726 ? 9.048 0.401 -27.589 1.00 97.44 726 ALA A N 1
ATOM 5701 C CA . ALA A 1 726 ? 9.201 -0.967 -28.082 1.00 97.44 726 ALA A CA 1
ATOM 5702 C C . ALA A 1 726 ? 10.678 -1.385 -28.173 1.00 97.44 726 ALA A C 1
ATOM 5704 O O . ALA A 1 726 ? 11.053 -2.442 -27.674 1.00 97.44 726 ALA A O 1
ATOM 5705 N N . ASN A 1 727 ? 11.534 -0.535 -28.745 1.00 96.56 727 ASN A N 1
ATOM 5706 C CA . ASN A 1 727 ? 12.969 -0.802 -28.851 1.00 96.56 727 ASN A CA 1
ATOM 5707 C C . ASN A 1 727 ? 13.638 -0.857 -27.473 1.00 96.56 727 ASN A C 1
ATOM 5709 O O . ASN A 1 727 ? 14.462 -1.731 -27.227 1.00 96.56 727 ASN A O 1
ATOM 5713 N N . TRP A 1 728 ? 13.271 0.055 -26.568 1.00 96.31 728 TRP A N 1
ATOM 5714 C CA . TRP A 1 728 ? 13.782 0.065 -25.199 1.00 96.31 728 TRP A CA 1
ATOM 5715 C C . TRP A 1 728 ? 13.454 -1.240 -24.474 1.00 96.31 728 TRP A C 1
ATOM 5717 O O . TRP A 1 728 ? 14.347 -1.828 -23.875 1.00 96.31 728 TRP A O 1
ATOM 5727 N N . ILE A 1 729 ? 12.214 -1.727 -24.592 1.00 95.94 729 ILE A N 1
ATOM 5728 C CA . ILE A 1 729 ? 11.783 -3.006 -24.016 1.00 95.94 729 ILE A CA 1
ATOM 5729 C C . ILE A 1 729 ? 12.542 -4.177 -24.650 1.00 95.94 729 ILE A C 1
ATOM 5731 O O . ILE A 1 729 ? 13.066 -5.016 -23.922 1.00 95.94 729 ILE A O 1
ATOM 5735 N N . ALA A 1 730 ? 12.654 -4.215 -25.981 1.00 94.44 730 ALA A N 1
ATOM 5736 C CA . ALA A 1 730 ? 13.341 -5.288 -26.706 1.00 94.44 730 ALA A CA 1
ATOM 5737 C C . ALA A 1 730 ? 14.842 -5.396 -26.373 1.00 94.44 730 ALA A C 1
ATOM 5739 O O . ALA A 1 730 ? 15.412 -6.477 -26.460 1.00 94.44 730 ALA A O 1
ATOM 5740 N N . MET A 1 731 ? 15.488 -4.290 -25.987 1.00 93.00 731 MET A N 1
ATOM 5741 C CA . MET A 1 731 ? 16.903 -4.270 -25.588 1.00 93.00 731 MET A CA 1
ATOM 5742 C C . MET A 1 731 ? 17.150 -4.736 -24.147 1.00 93.00 731 MET A C 1
ATOM 5744 O O . MET A 1 731 ? 18.304 -4.884 -23.743 1.00 93.00 731 MET A O 1
ATOM 5748 N N . MET A 1 732 ? 16.101 -4.938 -23.348 1.00 91.00 732 MET A N 1
ATOM 5749 C CA . MET A 1 732 ? 16.258 -5.447 -21.988 1.00 91.00 732 MET A CA 1
ATOM 5750 C C . MET A 1 732 ? 16.578 -6.939 -22.018 1.00 91.00 732 MET A C 1
ATOM 5752 O O . MET A 1 732 ? 16.034 -7.684 -22.831 1.00 91.00 732 MET A O 1
ATOM 5756 N N . ALA A 1 733 ? 17.421 -7.385 -21.085 1.00 82.19 733 ALA A N 1
ATOM 5757 C CA . ALA A 1 733 ? 17.577 -8.809 -20.836 1.00 82.19 733 ALA A CA 1
ATOM 5758 C C . ALA A 1 733 ? 16.211 -9.388 -20.426 1.00 82.19 733 ALA A C 1
ATOM 5760 O O . ALA A 1 733 ? 15.591 -8.828 -19.513 1.00 82.19 733 ALA A O 1
ATOM 5761 N N . PRO A 1 734 ? 15.737 -10.469 -21.073 1.00 74.25 734 PRO A N 1
ATOM 5762 C CA . PRO A 1 734 ? 14.549 -11.169 -20.622 1.00 74.25 734 PRO A CA 1
ATOM 5763 C C . PRO A 1 734 ? 14.726 -11.554 -19.157 1.00 74.25 734 PRO A C 1
ATOM 5765 O O . PRO A 1 734 ? 15.728 -12.166 -18.785 1.00 74.25 734 PRO A O 1
ATOM 5768 N N . SER A 1 735 ? 13.761 -11.178 -18.326 1.00 63.59 735 SER A N 1
ATOM 5769 C CA . SER A 1 735 ? 13.719 -11.566 -16.916 1.00 63.59 735 SER A CA 1
ATOM 5770 C C . SER A 1 735 ? 13.573 -13.084 -16.758 1.00 63.59 735 SER A C 1
ATOM 5772 O O . SER A 1 735 ? 14.007 -13.639 -15.750 1.00 63.59 735 SER A O 1
ATOM 5774 N N . GLN A 1 736 ? 13.009 -13.760 -17.767 1.00 58.38 736 GLN A N 1
ATOM 5775 C CA . GLN A 1 736 ? 12.839 -15.210 -17.842 1.00 58.38 736 GLN A CA 1
ATOM 5776 C C . GLN A 1 736 ? 13.005 -15.711 -19.285 1.00 58.38 736 GLN A C 1
ATOM 5778 O O . GLN A 1 736 ? 12.584 -15.048 -20.233 1.00 58.38 736 GLN A O 1
ATOM 5783 N N . SER A 1 737 ? 13.641 -16.873 -19.459 1.00 45.28 737 SER A N 1
ATOM 5784 C CA . SER A 1 737 ? 14.068 -17.399 -20.765 1.00 45.28 737 SER A CA 1
ATOM 5785 C C . SER A 1 737 ? 13.052 -18.318 -21.455 1.00 45.28 737 SER A C 1
ATOM 5787 O O . SER A 1 737 ? 13.195 -18.559 -22.653 1.00 45.28 737 SER A O 1
ATOM 5789 N N . THR A 1 738 ? 12.036 -18.832 -20.748 1.00 54.22 738 THR A N 1
ATOM 5790 C CA . THR A 1 738 ? 11.047 -19.772 -21.309 1.00 54.22 738 THR A CA 1
ATOM 5791 C C . THR A 1 738 ? 9.650 -19.590 -20.711 1.00 54.22 738 THR A C 1
ATOM 5793 O O . THR A 1 738 ? 9.492 -19.413 -19.508 1.00 54.22 738 THR A O 1
ATOM 5796 N N . VAL A 1 739 ? 8.636 -19.649 -21.580 1.00 59.81 739 VAL A N 1
ATOM 5797 C CA . VAL A 1 739 ? 7.213 -19.785 -21.236 1.00 59.81 739 VAL A CA 1
ATOM 5798 C C . VAL A 1 739 ? 6.809 -21.193 -21.685 1.00 59.81 739 VAL A C 1
ATOM 5800 O O . VAL A 1 739 ? 6.807 -21.476 -22.881 1.00 59.81 739 VAL A O 1
ATOM 5803 N N . ASN A 1 740 ? 6.538 -22.095 -20.744 1.00 67.06 740 ASN A N 1
ATOM 5804 C CA . ASN A 1 740 ? 6.232 -23.507 -20.993 1.00 67.06 740 ASN A CA 1
ATOM 5805 C C . ASN A 1 740 ? 4.719 -23.728 -21.118 1.00 67.06 740 ASN A C 1
ATOM 5807 O O . ASN A 1 740 ? 3.963 -23.256 -20.279 1.00 67.06 740 ASN A O 1
ATOM 5811 N N . ALA A 1 741 ? 4.259 -24.484 -22.116 1.00 71.38 741 ALA A N 1
ATOM 5812 C CA . ALA A 1 741 ? 2.845 -24.845 -22.266 1.00 71.38 741 ALA A CA 1
ATOM 5813 C C . ALA A 1 741 ? 2.530 -26.171 -21.548 1.00 71.38 741 ALA A C 1
ATOM 5815 O O . ALA A 1 741 ? 2.269 -27.184 -22.193 1.00 71.38 741 ALA A O 1
ATOM 5816 N N . TRP A 1 742 ? 2.604 -26.166 -20.217 1.00 81.69 742 TRP A N 1
ATOM 5817 C CA . TRP A 1 742 ? 2.408 -27.354 -19.381 1.00 81.69 742 TRP A CA 1
ATOM 5818 C C . TRP A 1 742 ? 1.039 -28.023 -19.592 1.00 81.69 742 TRP A C 1
ATOM 5820 O O . TRP A 1 742 ? 0.020 -27.345 -19.721 1.00 81.69 742 TRP A O 1
ATOM 5830 N N . GLN A 1 743 ? 1.015 -29.355 -19.587 1.00 83.94 743 GLN A N 1
ATOM 5831 C CA . GLN A 1 743 ? -0.186 -30.193 -19.650 1.00 83.94 743 GLN A CA 1
ATOM 5832 C C . GLN A 1 743 ? -0.207 -31.184 -18.483 1.00 83.94 743 GLN A C 1
ATOM 5834 O O . GLN A 1 743 ? 0.842 -31.568 -17.969 1.00 83.94 743 GLN A O 1
ATOM 5839 N N . ILE A 1 744 ? -1.390 -31.673 -18.090 1.00 83.81 744 ILE A N 1
ATOM 5840 C CA . ILE A 1 744 ? -1.512 -32.612 -16.958 1.00 83.81 744 ILE A CA 1
ATOM 5841 C C . ILE A 1 744 ? -0.669 -33.886 -17.155 1.00 83.81 744 ILE A C 1
ATOM 5843 O O . ILE A 1 744 ? -0.056 -34.394 -16.214 1.00 83.81 744 ILE A O 1
ATOM 5847 N N . GLY A 1 745 ? -0.553 -34.345 -18.408 1.00 84.50 745 GLY A N 1
ATOM 5848 C CA . GLY A 1 745 ? 0.251 -35.504 -18.797 1.00 84.50 745 GLY A CA 1
ATOM 5849 C C . GLY A 1 745 ? 1.725 -35.389 -18.398 1.00 84.50 745 GLY A C 1
ATOM 5850 O O . GLY A 1 745 ? 2.325 -36.400 -18.024 1.00 84.50 745 GLY A O 1
ATOM 5851 N N . ASP A 1 746 ? 2.276 -34.170 -18.368 1.00 85.44 746 ASP A N 1
ATOM 5852 C CA . ASP A 1 746 ? 3.676 -33.898 -18.019 1.00 85.44 746 ASP A CA 1
ATOM 5853 C C . ASP A 1 746 ? 4.002 -34.224 -16.551 1.00 85.44 746 ASP A C 1
ATOM 5855 O O . ASP A 1 746 ? 5.177 -34.372 -16.200 1.00 85.44 746 ASP A O 1
ATOM 5859 N N . PHE A 1 747 ? 2.982 -34.369 -15.693 1.00 87.81 747 PHE A N 1
ATOM 5860 C CA . PHE A 1 747 ? 3.103 -34.561 -14.241 1.00 87.81 747 PHE A CA 1
ATOM 5861 C C . PHE A 1 747 ? 2.623 -35.934 -13.758 1.00 87.81 747 PHE A C 1
ATOM 5863 O O . PHE A 1 747 ? 2.652 -36.217 -12.563 1.00 87.81 747 PHE A O 1
ATOM 5870 N N . THR A 1 748 ? 2.232 -36.831 -14.668 1.00 83.38 748 THR A N 1
ATOM 5871 C CA . THR A 1 748 ? 1.664 -38.150 -14.324 1.00 83.38 748 THR A CA 1
ATOM 5872 C C . THR A 1 748 ? 2.561 -38.971 -13.386 1.00 83.38 748 THR A C 1
ATOM 5874 O O . THR A 1 748 ? 2.070 -39.670 -12.504 1.00 83.38 748 THR A O 1
ATOM 5877 N N . ALA A 1 749 ? 3.886 -38.905 -13.558 1.00 79.94 749 ALA A N 1
ATOM 5878 C CA . ALA A 1 749 ? 4.836 -39.603 -12.688 1.00 79.94 749 ALA A CA 1
ATOM 5879 C C . ALA A 1 749 ? 4.993 -38.936 -11.311 1.00 79.94 749 ALA A C 1
ATOM 5881 O O . ALA A 1 749 ? 5.282 -39.624 -10.334 1.00 79.94 749 ALA A O 1
ATOM 5882 N N . ASP A 1 750 ? 4.801 -37.617 -11.240 1.00 81.75 750 ASP A N 1
ATOM 5883 C CA . ASP A 1 750 ? 4.938 -36.821 -10.022 1.00 81.75 750 ASP A CA 1
ATOM 5884 C C . ASP A 1 750 ? 3.713 -36.950 -9.103 1.00 81.75 750 ASP A C 1
ATOM 5886 O O . ASP A 1 750 ? 3.857 -36.808 -7.894 1.00 81.75 750 ASP A O 1
ATOM 5890 N N . LEU A 1 751 ? 2.534 -37.244 -9.667 1.00 79.44 751 LEU A N 1
ATOM 5891 C CA . LEU A 1 751 ? 1.250 -37.337 -8.958 1.00 79.44 751 LEU A CA 1
ATOM 5892 C C . LEU A 1 751 ? 0.909 -38.733 -8.394 1.00 79.44 751 LEU A C 1
ATOM 5894 O O . LEU A 1 751 ? -0.149 -38.886 -7.789 1.00 79.44 751 LEU A O 1
ATOM 5898 N N . LYS A 1 752 ? 1.750 -39.758 -8.591 1.00 71.81 752 LYS A N 1
ATOM 5899 C CA . LYS A 1 752 ? 1.507 -41.105 -8.029 1.00 71.81 752 LYS A CA 1
ATOM 5900 C C . LYS A 1 752 ? 1.604 -41.106 -6.495 1.00 71.81 752 LYS A C 1
ATOM 5902 O O . LYS A 1 752 ? 2.288 -40.250 -5.937 1.00 71.81 752 LYS A O 1
ATOM 5907 N N . ASP A 1 753 ? 0.934 -42.073 -5.852 1.00 54.06 753 ASP A N 1
ATOM 5908 C CA . ASP A 1 753 ? 0.843 -42.256 -4.392 1.00 54.06 753 ASP A CA 1
ATOM 5909 C C . ASP A 1 753 ? 2.162 -41.879 -3.694 1.00 54.06 753 ASP A C 1
ATOM 5911 O O . ASP A 1 753 ? 3.210 -42.447 -4.010 1.00 54.06 753 ASP A O 1
ATOM 5915 N N . ASN A 1 754 ? 2.088 -40.886 -2.795 1.00 56.84 754 ASN A N 1
ATOM 5916 C CA . ASN A 1 754 ? 3.184 -40.142 -2.139 1.00 56.84 754 ASN A CA 1
ATOM 5917 C C . ASN A 1 754 ? 3.539 -38.753 -2.726 1.00 56.84 754 ASN A C 1
ATOM 5919 O O . ASN A 1 754 ? 4.647 -38.249 -2.490 1.00 56.84 754 ASN A O 1
ATOM 5923 N N . PHE A 1 755 ? 2.615 -38.073 -3.423 1.00 66.25 755 PHE A N 1
ATOM 5924 C CA . PHE A 1 755 ? 2.759 -36.634 -3.699 1.00 66.25 755 PHE A CA 1
ATOM 5925 C C . PHE A 1 755 ? 2.957 -35.864 -2.375 1.00 66.25 755 PHE A C 1
ATOM 5927 O O . PHE A 1 755 ? 2.102 -35.902 -1.497 1.00 66.25 755 PHE A O 1
ATOM 5934 N N . GLY A 1 756 ? 4.116 -35.211 -2.209 1.00 59.69 756 GLY A N 1
ATOM 5935 C CA . GLY A 1 756 ? 4.512 -34.514 -0.973 1.00 59.69 756 GLY A CA 1
ATOM 5936 C C . GLY A 1 756 ? 5.588 -35.208 -0.118 1.00 59.69 756 GLY A C 1
ATOM 5937 O O . GLY A 1 756 ? 6.128 -34.568 0.779 1.00 59.69 756 GLY A O 1
ATOM 5938 N N . ALA A 1 757 ? 5.964 -36.463 -0.406 1.00 53.97 757 ALA A N 1
ATOM 5939 C CA . ALA A 1 757 ? 7.001 -37.197 0.344 1.00 53.97 757 ALA A CA 1
ATOM 5940 C C . ALA A 1 757 ? 8.442 -37.011 -0.188 1.00 53.97 757 ALA A C 1
ATOM 5942 O O . ALA A 1 757 ? 9.388 -37.537 0.391 1.00 53.97 757 ALA A O 1
ATOM 5943 N N . LYS A 1 758 ? 8.628 -36.294 -1.305 1.00 57.44 758 LYS A N 1
ATOM 5944 C CA . LYS A 1 758 ? 9.925 -36.124 -1.989 1.00 57.44 758 LYS A CA 1
ATOM 5945 C C . LYS A 1 758 ? 10.253 -34.651 -2.184 1.00 57.44 758 LYS A C 1
ATOM 5947 O O . LYS A 1 758 ? 9.469 -33.988 -2.846 1.00 57.44 758 LYS A O 1
ATOM 5952 N N . ASP A 1 759 ? 11.400 -34.178 -1.690 1.00 65.88 759 ASP A N 1
ATOM 5953 C CA . ASP A 1 759 ? 12.068 -32.905 -2.033 1.00 65.88 759 ASP A CA 1
ATOM 5954 C C . ASP A 1 759 ? 11.140 -31.787 -2.571 1.00 65.88 759 ASP A C 1
ATOM 5956 O O . ASP A 1 759 ? 11.282 -31.343 -3.716 1.00 65.88 759 ASP A O 1
ATOM 5960 N N . ARG A 1 760 ? 10.151 -31.356 -1.773 1.00 79.75 760 ARG A N 1
ATOM 5961 C CA . ARG A 1 760 ? 9.297 -30.192 -2.071 1.00 79.75 760 ARG A CA 1
ATOM 5962 C C . ARG A 1 760 ? 9.548 -29.082 -1.069 1.00 79.75 760 ARG A C 1
ATOM 5964 O O . ARG A 1 760 ? 9.733 -29.334 0.119 1.00 79.75 760 ARG A O 1
ATOM 5971 N N . SER A 1 761 ? 9.530 -27.846 -1.552 1.00 83.25 761 SER A N 1
ATOM 5972 C CA . SER A 1 761 ? 9.817 -26.664 -0.744 1.00 83.25 761 SER A CA 1
ATOM 5973 C C . SER A 1 761 ? 8.568 -25.809 -0.571 1.00 83.25 761 SER A C 1
ATOM 5975 O O . SER A 1 761 ? 8.032 -25.253 -1.532 1.00 83.25 761 SER A O 1
ATOM 5977 N N . PHE A 1 762 ? 8.135 -25.639 0.681 1.00 86.25 762 PHE A N 1
ATOM 5978 C CA . PHE A 1 762 ? 7.017 -24.755 1.015 1.00 86.25 762 PHE A CA 1
ATOM 5979 C C . PHE A 1 762 ? 7.333 -23.303 0.639 1.00 86.25 762 PHE A C 1
ATOM 5981 O O . PHE A 1 762 ? 6.476 -22.597 0.114 1.00 86.25 762 PHE A O 1
ATOM 5988 N N . LEU A 1 763 ? 8.574 -22.851 0.864 1.00 85.56 763 LEU A N 1
ATOM 5989 C CA . LEU A 1 763 ? 8.994 -21.490 0.505 1.00 85.56 763 LEU A CA 1
ATOM 5990 C C . LEU A 1 763 ? 9.034 -21.272 -1.005 1.00 85.56 763 LEU A C 1
ATOM 5992 O O . LEU A 1 763 ? 8.604 -20.218 -1.469 1.00 85.56 763 LEU A O 1
ATOM 5996 N N . SER A 1 764 ? 9.515 -22.258 -1.763 1.00 86.12 764 SER A N 1
ATOM 5997 C CA . SER A 1 764 ? 9.507 -22.214 -3.229 1.00 86.12 764 SER A CA 1
ATOM 5998 C C . SER A 1 764 ? 8.075 -22.127 -3.757 1.00 86.12 764 SER A C 1
ATOM 6000 O O . SER A 1 764 ? 7.766 -21.250 -4.559 1.00 86.12 764 SER A O 1
ATOM 6002 N N . GLY A 1 765 ? 7.164 -22.938 -3.211 1.00 88.69 765 GLY A N 1
ATOM 6003 C CA . GLY A 1 765 ? 5.752 -22.925 -3.583 1.00 88.69 765 GLY A CA 1
ATOM 6004 C C . GLY A 1 765 ? 5.040 -21.629 -3.213 1.00 88.69 765 GLY A C 1
ATOM 6005 O O . GLY A 1 765 ? 4.331 -21.051 -4.033 1.00 88.69 765 GLY A O 1
ATOM 6006 N N . LYS A 1 766 ? 5.307 -21.094 -2.017 1.00 87.75 766 LYS A N 1
ATOM 6007 C CA . LYS A 1 766 ? 4.828 -19.772 -1.592 1.00 87.75 766 LYS A CA 1
ATOM 6008 C C . LYS A 1 766 ? 5.332 -18.667 -2.516 1.00 87.75 766 LYS A C 1
ATOM 6010 O O . LYS A 1 766 ? 4.584 -17.755 -2.869 1.00 87.75 766 LYS A O 1
ATOM 6015 N N . GLN A 1 767 ? 6.599 -18.730 -2.919 1.00 84.44 767 GLN A N 1
ATOM 6016 C CA . GLN A 1 767 ? 7.164 -17.776 -3.864 1.00 84.44 767 GLN A CA 1
ATOM 6017 C C . GLN A 1 767 ? 6.525 -17.929 -5.246 1.00 84.44 767 GLN A C 1
ATOM 6019 O O . GLN A 1 767 ? 6.185 -16.925 -5.862 1.00 84.44 767 GLN A O 1
ATOM 6024 N N . ALA A 1 768 ? 6.284 -19.155 -5.705 1.00 84.62 768 ALA A N 1
ATOM 6025 C CA . ALA A 1 768 ? 5.566 -19.431 -6.941 1.00 84.62 768 ALA A CA 1
ATOM 6026 C C . ALA A 1 768 ? 4.122 -18.896 -6.896 1.00 84.62 768 ALA A C 1
ATOM 6028 O O . ALA A 1 768 ? 3.686 -18.265 -7.854 1.00 84.62 768 ALA A O 1
ATOM 6029 N N . PHE A 1 769 ? 3.415 -19.020 -5.767 1.00 85.44 769 PHE A N 1
ATOM 6030 C CA . PHE A 1 769 ? 2.072 -18.459 -5.546 1.00 85.44 769 PHE A CA 1
ATOM 6031 C C . PHE A 1 769 ? 2.054 -16.925 -5.646 1.00 85.44 769 PHE A C 1
ATOM 6033 O O . PHE A 1 769 ? 1.095 -16.322 -6.131 1.00 85.44 769 PHE A O 1
ATOM 6040 N N . ARG A 1 770 ? 3.143 -16.273 -5.223 1.00 78.19 770 ARG A N 1
ATOM 6041 C CA . ARG A 1 770 ? 3.326 -14.823 -5.374 1.00 78.19 770 ARG A CA 1
ATOM 6042 C C . ARG A 1 770 ? 3.709 -14.434 -6.801 1.00 78.19 770 ARG A C 1
ATOM 6044 O O . ARG A 1 770 ? 3.105 -13.523 -7.355 1.00 78.19 770 ARG A O 1
ATOM 6051 N N . ASN A 1 771 ? 4.665 -15.141 -7.401 1.00 73.50 771 ASN A N 1
ATOM 6052 C CA . ASN A 1 771 ? 5.173 -14.878 -8.752 1.00 73.50 771 ASN A CA 1
ATOM 6053 C C . ASN A 1 771 ? 4.102 -15.075 -9.829 1.00 73.50 771 ASN A C 1
ATOM 6055 O O . ASN A 1 771 ? 4.067 -14.345 -10.814 1.00 73.50 771 ASN A O 1
ATOM 6059 N N . THR A 1 772 ? 3.212 -16.044 -9.630 1.00 72.94 772 THR A N 1
ATOM 6060 C CA . THR A 1 772 ? 2.068 -16.289 -10.518 1.00 72.94 772 THR A CA 1
ATOM 6061 C C . THR A 1 772 ? 0.960 -15.253 -10.342 1.00 72.94 772 THR A C 1
ATOM 6063 O O . THR A 1 772 ? 0.079 -15.168 -11.186 1.00 72.94 772 THR A O 1
ATOM 6066 N N . GLY A 1 773 ? 1.012 -14.422 -9.295 1.00 69.50 773 GLY A N 1
ATOM 6067 C CA . GLY A 1 773 ? -0.007 -13.418 -8.991 1.00 69.50 773 GLY A CA 1
ATOM 6068 C C . GLY A 1 773 ? -1.220 -13.972 -8.242 1.00 69.50 773 GLY A C 1
ATOM 6069 O O . GLY A 1 773 ? -2.083 -13.189 -7.854 1.00 69.50 773 GLY A O 1
ATOM 6070 N N . CYS A 1 774 ? -1.274 -15.280 -7.959 1.00 75.50 774 CYS A N 1
ATOM 6071 C CA . CYS A 1 774 ? -2.381 -15.901 -7.226 1.00 75.50 774 CYS A CA 1
ATOM 6072 C C . CYS A 1 774 ? -2.618 -15.227 -5.867 1.00 75.50 774 CYS A C 1
ATOM 6074 O O . CYS A 1 774 ? -3.764 -14.999 -5.493 1.00 75.50 774 CYS A O 1
ATOM 6076 N N . VAL A 1 775 ? -1.544 -14.805 -5.188 1.00 76.06 775 VAL A N 1
ATOM 6077 C CA . VAL A 1 775 ? -1.598 -14.065 -3.914 1.00 76.06 775 VAL A CA 1
ATOM 6078 C C . VAL A 1 775 ? -2.374 -12.746 -3.980 1.00 76.06 775 VAL A C 1
ATOM 6080 O O . VAL A 1 775 ? -2.779 -12.238 -2.944 1.00 76.06 775 VAL A O 1
ATOM 6083 N N . GLN A 1 776 ? -2.554 -12.145 -5.160 1.00 61.06 776 GLN A N 1
ATOM 6084 C CA . GLN A 1 776 ? -3.287 -10.881 -5.293 1.00 61.06 776 GLN A CA 1
ATOM 6085 C C . GLN A 1 776 ? -4.795 -11.086 -5.162 1.00 61.06 776 GLN A C 1
ATOM 6087 O O . GLN A 1 776 ? -5.495 -10.184 -4.709 1.00 61.06 776 GLN A O 1
ATOM 6092 N N . CYS A 1 777 ? -5.279 -12.263 -5.560 1.00 58.16 777 CYS A N 1
ATOM 6093 C CA . CYS A 1 777 ? -6.694 -12.597 -5.511 1.00 58.16 777 CYS A CA 1
ATOM 6094 C C . CYS A 1 777 ? -7.003 -13.508 -4.328 1.00 58.16 777 CYS A C 1
ATOM 6096 O O . CYS A 1 777 ? -7.942 -13.235 -3.595 1.00 58.16 777 CYS A O 1
ATOM 6098 N N . HIS A 1 778 ? -6.210 -14.555 -4.130 1.00 72.62 778 HIS A N 1
ATOM 6099 C CA . HIS A 1 778 ? -6.481 -15.616 -3.172 1.00 72.62 778 HIS A CA 1
ATOM 6100 C C . HIS A 1 778 ? -5.709 -15.436 -1.871 1.00 72.62 778 HIS A C 1
ATOM 6102 O O . HIS A 1 778 ? -4.546 -15.016 -1.869 1.00 72.62 778 HIS A O 1
ATOM 6108 N N . ARG A 1 779 ? -6.340 -15.867 -0.780 1.00 80.94 779 ARG A N 1
ATOM 6109 C CA . ARG A 1 779 ? -5.700 -16.066 0.519 1.00 80.94 779 ARG A CA 1
ATOM 6110 C C . ARG A 1 779 ? -5.251 -17.522 0.657 1.00 80.94 779 ARG A C 1
ATOM 6112 O O . ARG A 1 779 ? -5.905 -18.420 0.141 1.00 80.94 779 ARG A O 1
ATOM 6119 N N . PHE A 1 780 ? -4.131 -17.755 1.332 1.00 83.06 780 PHE A N 1
ATOM 6120 C CA . PHE A 1 780 ? -3.700 -19.078 1.776 1.00 83.06 780 PHE A CA 1
ATOM 6121 C C . PHE A 1 780 ? -2.892 -18.958 3.072 1.00 83.06 780 PHE A C 1
ATOM 6123 O O . PHE A 1 780 ? -1.993 -18.120 3.172 1.00 83.06 780 PHE A O 1
ATOM 6130 N N . ALA A 1 781 ? -3.200 -19.789 4.067 1.00 79.31 781 ALA A N 1
ATOM 6131 C CA . ALA A 1 781 ? -2.580 -19.791 5.393 1.00 79.31 781 ALA A CA 1
ATOM 6132 C C . ALA A 1 781 ? -2.549 -18.395 6.062 1.00 79.31 781 ALA A C 1
ATOM 6134 O O . ALA A 1 781 ? -1.573 -18.020 6.724 1.00 79.31 781 ALA A O 1
ATOM 6135 N N . GLY A 1 782 ? -3.619 -17.615 5.858 1.00 73.25 782 GLY A N 1
ATOM 6136 C CA . GLY A 1 782 ? -3.774 -16.255 6.386 1.00 73.25 782 GLY A CA 1
ATOM 6137 C C . GLY A 1 782 ? -3.049 -15.152 5.601 1.00 73.25 782 GLY A C 1
ATOM 6138 O O . GLY A 1 782 ? -3.062 -14.005 6.039 1.00 73.25 782 GLY A O 1
ATOM 6139 N N . GLU A 1 783 ? -2.429 -15.455 4.455 1.00 69.25 783 GLU A N 1
ATOM 6140 C CA . GLU A 1 783 ? -1.731 -14.475 3.611 1.00 69.25 783 GLU A CA 1
ATOM 6141 C C . GLU A 1 783 ? -2.327 -14.389 2.200 1.00 69.25 783 GLU A C 1
ATOM 6143 O O . GLU A 1 783 ? -2.584 -15.412 1.573 1.00 69.25 783 GLU A O 1
ATOM 6148 N N . GLY A 1 784 ? -2.480 -13.173 1.667 1.00 70.75 784 GLY A N 1
ATOM 6149 C CA . GLY A 1 784 ? -2.933 -12.917 0.293 1.00 70.75 784 GLY A CA 1
ATOM 6150 C C . GLY A 1 784 ? -4.131 -11.972 0.205 1.00 70.75 784 GLY A C 1
ATOM 6151 O O . GLY A 1 784 ? -4.516 -11.357 1.200 1.00 70.75 784 GLY A O 1
ATOM 6152 N N . GLY A 1 785 ? -4.676 -11.822 -1.001 1.00 53.41 785 GLY A N 1
ATOM 6153 C CA . GLY A 1 785 ? -5.849 -11.003 -1.300 1.00 53.41 785 GLY A CA 1
ATOM 6154 C C . GLY A 1 785 ? -7.159 -11.685 -0.909 1.00 53.41 785 GLY A C 1
ATOM 6155 O O . GLY A 1 785 ? -7.174 -12.862 -0.559 1.00 53.41 785 GLY A O 1
ATOM 6156 N N . SER A 1 786 ? -8.262 -10.938 -0.948 1.00 50.44 786 SER A N 1
ATOM 6157 C CA . SER A 1 786 ? -9.610 -11.436 -0.627 1.00 50.44 786 SER A CA 1
ATOM 6158 C C . SER A 1 786 ? -10.573 -11.419 -1.817 1.00 50.44 786 SER A C 1
ATOM 6160 O O . SER A 1 786 ? -11.772 -11.590 -1.635 1.00 50.44 786 SER A O 1
ATOM 6162 N N . VAL A 1 787 ? -10.066 -11.196 -3.034 1.00 48.50 787 VAL A N 1
ATOM 6163 C CA . VAL A 1 787 ? -10.898 -11.133 -4.248 1.00 48.50 787 VAL A CA 1
ATOM 6164 C C . VAL A 1 787 ? -11.385 -12.526 -4.661 1.00 48.50 787 VAL A C 1
ATOM 6166 O O . VAL A 1 787 ? -12.520 -12.680 -5.095 1.00 48.50 787 VAL A O 1
ATOM 6169 N N . GLY A 1 788 ? -10.515 -13.530 -4.556 1.00 53.72 788 GLY A N 1
ATOM 6170 C CA . GLY A 1 788 ? -10.808 -14.942 -4.787 1.00 53.72 788 GLY A CA 1
ATOM 6171 C C . GLY A 1 788 ? -10.946 -15.710 -3.467 1.00 53.72 788 GLY A C 1
ATOM 6172 O O . GLY A 1 788 ? -10.552 -15.199 -2.416 1.00 53.72 788 GLY A O 1
ATOM 6173 N N . PRO A 1 789 ? -11.474 -16.949 -3.497 1.00 64.50 789 PRO A N 1
ATOM 6174 C CA . PRO A 1 789 ? -11.662 -17.759 -2.296 1.00 64.50 789 PRO A CA 1
ATOM 6175 C C . PRO A 1 789 ? -10.347 -17.984 -1.543 1.00 64.50 789 PRO A C 1
ATOM 6177 O O . PRO A 1 789 ? -9.279 -18.092 -2.157 1.00 64.50 789 PRO A O 1
ATOM 6180 N N . ASP A 1 790 ? -10.446 -18.098 -0.216 1.00 77.25 790 ASP A N 1
ATOM 6181 C CA . ASP A 1 790 ? -9.361 -18.614 0.615 1.00 77.25 790 ASP A CA 1
ATOM 6182 C C . ASP A 1 790 ? -9.113 -20.081 0.247 1.00 77.25 790 ASP A C 1
ATOM 6184 O O . ASP A 1 790 ? -10.013 -20.917 0.316 1.00 77.25 790 ASP A O 1
ATOM 6188 N N . LEU A 1 791 ? -7.894 -20.376 -0.192 1.00 83.38 791 LEU A N 1
ATOM 6189 C CA . LEU A 1 791 ? -7.473 -21.702 -0.631 1.00 83.38 791 LEU A CA 1
ATOM 6190 C C . LEU A 1 791 ? -6.937 -22.548 0.535 1.00 83.38 791 LEU A C 1
ATOM 6192 O O . LEU A 1 791 ? -6.494 -23.677 0.325 1.00 83.38 791 LEU A O 1
ATOM 6196 N N . THR A 1 792 ? -6.940 -22.025 1.764 1.00 83.56 792 THR A N 1
ATOM 6197 C CA . THR A 1 792 ? -6.533 -22.784 2.953 1.00 83.56 792 THR A CA 1
ATOM 6198 C C . THR A 1 792 ? -7.448 -23.992 3.148 1.00 83.56 792 THR A C 1
ATOM 6200 O O . THR A 1 792 ? -8.670 -23.863 3.182 1.00 83.56 792 THR A O 1
ATOM 6203 N N . GLY A 1 793 ? -6.859 -25.182 3.280 1.00 81.06 793 GLY A N 1
ATOM 6204 C CA . GLY A 1 793 ? -7.608 -26.429 3.463 1.00 81.06 793 GLY A CA 1
ATOM 6205 C C . GLY A 1 793 ? -8.202 -27.022 2.185 1.00 81.06 793 GLY A C 1
ATOM 6206 O O . GLY A 1 793 ? -8.941 -28.005 2.264 1.00 81.06 793 GLY A O 1
ATOM 6207 N N . LEU A 1 794 ? -7.839 -26.497 1.008 1.00 82.50 794 LEU A N 1
ATOM 6208 C CA . LEU A 1 794 ? -8.249 -27.026 -0.300 1.00 82.50 794 LEU A CA 1
ATOM 6209 C C . LEU A 1 794 ? -7.978 -28.534 -0.437 1.00 82.50 794 LEU A C 1
ATOM 6211 O O . LEU A 1 794 ? -8.792 -29.278 -0.980 1.00 82.50 794 LEU A O 1
ATOM 6215 N N . ALA A 1 795 ? -6.872 -28.996 0.140 1.00 78.56 795 ALA A N 1
ATOM 6216 C CA . ALA A 1 795 ? -6.463 -30.396 0.171 1.00 78.56 795 ALA A CA 1
ATOM 6217 C C . ALA A 1 795 ? -7.460 -31.349 0.844 1.00 78.56 795 ALA A C 1
ATOM 6219 O O . ALA A 1 795 ? -7.475 -32.537 0.539 1.00 78.56 795 ALA A O 1
ATOM 6220 N N . ARG A 1 796 ? -8.308 -30.844 1.752 1.00 79.56 796 ARG A N 1
ATOM 6221 C CA . ARG A 1 796 ? -9.366 -31.644 2.392 1.00 79.56 796 ARG A CA 1
ATOM 6222 C C . ARG A 1 796 ? -10.504 -31.974 1.425 1.00 79.56 796 ARG A C 1
ATOM 6224 O O . ARG A 1 796 ? -11.296 -32.868 1.699 1.00 79.56 796 ARG A O 1
ATOM 6231 N N . GLN A 1 797 ? -10.618 -31.215 0.337 1.00 78.31 797 GLN A N 1
ATOM 6232 C CA . GLN A 1 797 ? -11.733 -31.284 -0.606 1.00 78.31 797 GLN A CA 1
ATOM 6233 C C . GLN A 1 797 ? -11.305 -31.755 -1.998 1.00 78.31 797 GLN A C 1
ATOM 6235 O O . GLN A 1 797 ? -12.154 -32.224 -2.752 1.00 78.31 797 GLN A O 1
ATOM 6240 N N . ARG A 1 798 ? -10.023 -31.601 -2.357 1.00 81.06 798 ARG A N 1
ATOM 6241 C CA . ARG A 1 798 ? -9.506 -31.828 -3.711 1.00 81.06 798 ARG A CA 1
ATOM 6242 C C . ARG A 1 798 ? -8.200 -32.614 -3.692 1.00 81.06 798 ARG A C 1
ATOM 6244 O O . ARG A 1 798 ? -7.321 -32.377 -2.864 1.00 81.06 798 ARG A O 1
ATOM 6251 N N . SER A 1 799 ? -8.059 -33.520 -4.650 1.00 84.75 799 SER A N 1
ATOM 6252 C CA . SER A 1 799 ? -6.823 -34.262 -4.898 1.00 84.75 799 SER A CA 1
ATOM 6253 C C . SER A 1 799 ? -5.725 -33.364 -5.497 1.00 84.75 799 SER A C 1
ATOM 6255 O O . SER A 1 799 ? -6.039 -32.376 -6.167 1.00 84.75 799 SER A O 1
ATOM 6257 N N . PRO A 1 800 ? -4.428 -33.710 -5.349 1.00 85.38 800 PRO A N 1
ATOM 6258 C CA . PRO A 1 800 ? -3.341 -33.009 -6.039 1.00 85.38 800 PRO A CA 1
ATOM 6259 C C . PRO A 1 800 ? -3.550 -32.885 -7.555 1.00 85.38 800 PRO A C 1
ATOM 6261 O O . PRO A 1 800 ? -3.170 -31.882 -8.150 1.00 85.38 800 PRO A O 1
ATOM 6264 N N . HIS A 1 801 ? -4.182 -33.883 -8.180 1.00 86.75 801 HIS A N 1
ATOM 6265 C CA . HIS A 1 801 ? -4.508 -33.851 -9.604 1.00 86.75 801 HIS A CA 1
ATOM 6266 C C . HIS A 1 801 ? -5.509 -32.735 -9.938 1.00 86.75 801 HIS A C 1
ATOM 6268 O O . HIS A 1 801 ? -5.233 -31.916 -10.808 1.00 86.75 801 HIS A O 1
ATOM 6274 N N . GLU A 1 802 ? -6.645 -32.671 -9.233 1.00 84.06 802 GLU A N 1
ATOM 6275 C CA . GLU A 1 802 ? -7.672 -31.635 -9.446 1.00 84.06 802 GLU A CA 1
ATOM 6276 C C . GLU A 1 802 ? -7.129 -30.224 -9.182 1.00 84.06 802 GLU A C 1
ATOM 6278 O O . GLU A 1 802 ? -7.443 -29.274 -9.903 1.00 84.06 802 GLU A O 1
ATOM 6283 N N . ILE A 1 803 ? -6.282 -30.077 -8.157 1.00 86.12 803 ILE A N 1
ATOM 6284 C CA . ILE A 1 803 ? -5.640 -28.796 -7.851 1.00 86.12 803 ILE A CA 1
ATOM 6285 C C . ILE A 1 803 ? -4.685 -28.408 -8.988 1.00 86.12 803 ILE A C 1
ATOM 6287 O O . ILE A 1 803 ? -4.718 -27.266 -9.438 1.00 86.12 803 ILE A O 1
ATOM 6291 N N . LEU A 1 804 ? -3.864 -29.334 -9.495 1.00 86.88 804 LEU A N 1
ATOM 6292 C CA . LEU A 1 804 ? -2.945 -29.046 -10.599 1.00 86.88 804 LEU A CA 1
ATOM 6293 C C . LEU A 1 804 ? -3.679 -28.681 -11.889 1.00 86.88 804 LEU A C 1
ATOM 6295 O O . LEU A 1 804 ? -3.278 -27.743 -12.572 1.00 86.88 804 LEU A O 1
ATOM 6299 N N . GLU A 1 805 ? -4.761 -29.387 -12.203 1.00 84.00 805 GLU A N 1
ATOM 6300 C CA . GLU A 1 805 ? -5.616 -29.074 -13.347 1.00 84.00 805 GLU A CA 1
ATOM 6301 C C . GLU A 1 805 ? -6.168 -27.645 -13.245 1.00 84.00 805 GLU A C 1
ATOM 6303 O O . GLU A 1 805 ? -6.048 -26.878 -14.197 1.00 84.00 805 GLU A O 1
ATOM 6308 N N . SER A 1 806 ? -6.629 -27.239 -12.056 1.00 79.38 806 SER A N 1
ATOM 6309 C CA . SER A 1 806 ? -7.080 -25.863 -11.783 1.00 79.38 806 SER A CA 1
ATOM 6310 C C . SER A 1 806 ? -5.970 -24.817 -11.928 1.00 79.38 806 SER A C 1
ATOM 6312 O O . SER A 1 806 ? -6.232 -23.670 -12.279 1.00 79.38 806 SER A O 1
ATOM 6314 N N . ILE A 1 807 ? -4.723 -25.181 -11.612 1.00 81.88 807 ILE A N 1
ATOM 6315 C CA . ILE A 1 807 ? -3.561 -24.291 -11.740 1.00 81.88 807 ILE A CA 1
ATOM 6316 C C . ILE A 1 807 ? -3.180 -24.111 -13.220 1.00 81.88 807 ILE A C 1
ATOM 6318 O O . ILE A 1 807 ? -2.820 -23.007 -13.634 1.00 81.88 807 ILE A O 1
ATOM 6322 N N . LEU A 1 808 ? -3.234 -25.190 -14.007 1.00 79.44 808 LEU A N 1
ATOM 6323 C CA . LEU A 1 808 ? -2.879 -25.197 -15.430 1.00 79.44 808 LEU A CA 1
ATOM 6324 C C . LEU A 1 808 ? -3.964 -24.548 -16.302 1.00 79.44 808 LEU A C 1
ATOM 6326 O O . LEU A 1 808 ? -3.637 -23.783 -17.212 1.00 79.44 808 LEU A O 1
ATOM 6330 N N . ASP A 1 809 ? -5.235 -24.810 -15.996 1.00 73.12 809 ASP A N 1
ATOM 6331 C CA . ASP A 1 809 ? -6.400 -24.214 -16.650 1.00 73.12 809 ASP A CA 1
ATOM 6332 C C . ASP A 1 809 ? -7.390 -23.642 -15.615 1.00 73.12 809 ASP A C 1
ATOM 6334 O O . ASP A 1 809 ? -8.377 -24.287 -15.255 1.00 73.12 809 ASP A O 1
ATOM 6338 N N . PRO A 1 810 ? -7.180 -22.390 -15.162 1.00 62.59 810 PRO A N 1
ATOM 6339 C CA . PRO A 1 810 ? -8.060 -21.734 -14.191 1.00 62.59 810 PRO A CA 1
ATOM 6340 C C . PRO A 1 810 ? -9.497 -21.512 -14.681 1.00 62.59 810 PRO A C 1
ATOM 6342 O O . PRO A 1 810 ? -10.355 -21.113 -13.896 1.00 62.59 810 PRO A O 1
ATOM 6345 N N . SER A 1 811 ? -9.758 -21.704 -15.980 1.00 54.81 811 SER A N 1
ATOM 6346 C CA . SER A 1 811 ? -11.080 -21.531 -16.593 1.00 54.81 811 SER A CA 1
ATOM 6347 C C . SER A 1 811 ? -11.800 -22.858 -16.837 1.00 54.81 811 SER A C 1
ATOM 6349 O O . SER A 1 811 ? -12.969 -22.850 -17.242 1.00 54.81 811 SER A O 1
ATOM 6351 N N . ALA A 1 812 ? -11.140 -23.992 -16.579 1.00 55.84 812 ALA A N 1
ATOM 6352 C CA . ALA A 1 812 ? -11.777 -25.295 -16.599 1.00 55.84 812 ALA A CA 1
ATOM 6353 C C . ALA A 1 812 ? -12.901 -25.319 -15.554 1.00 55.84 812 ALA A C 1
ATOM 6355 O O . ALA A 1 812 ? -12.692 -25.078 -14.363 1.00 55.84 812 ALA A O 1
ATOM 6356 N N . LYS A 1 813 ? -14.133 -25.594 -15.999 1.00 51.44 813 LYS A N 1
ATOM 6357 C CA . LYS A 1 813 ? -15.273 -25.769 -15.095 1.00 51.44 813 LYS A CA 1
ATOM 6358 C C . LYS A 1 813 ? -15.043 -27.004 -14.230 1.00 51.44 813 LYS A C 1
ATOM 6360 O O . LYS A 1 813 ? -15.347 -28.116 -14.655 1.00 51.44 813 LYS A O 1
ATOM 6365 N N . ILE A 1 814 ? -14.625 -26.799 -12.988 1.00 47.19 814 ILE A N 1
ATOM 6366 C CA . ILE A 1 814 ? -14.832 -27.796 -11.942 1.00 47.19 814 ILE A CA 1
ATOM 6367 C C . ILE A 1 814 ? -16.297 -27.688 -11.547 1.00 47.19 814 ILE A C 1
ATOM 6369 O O . ILE A 1 814 ? -16.738 -26.678 -11.002 1.00 47.19 814 ILE A O 1
ATOM 6373 N N . THR A 1 815 ? -17.090 -28.694 -11.903 1.00 42.75 815 THR A N 1
ATOM 6374 C CA . THR A 1 815 ? -18.510 -28.751 -11.554 1.00 42.75 815 THR A CA 1
ATOM 6375 C C . THR A 1 815 ? -18.664 -28.862 -10.041 1.00 42.75 815 THR A C 1
ATOM 6377 O O . THR A 1 815 ? -18.637 -29.957 -9.484 1.00 42.75 815 THR A O 1
ATOM 6380 N N . ASP A 1 816 ? -18.829 -27.720 -9.382 1.00 43.84 816 ASP A N 1
ATOM 6381 C CA . ASP A 1 816 ? -19.262 -27.606 -7.996 1.00 43.84 816 ASP A CA 1
ATOM 6382 C C . ASP A 1 816 ? -20.523 -26.720 -7.948 1.00 43.84 816 ASP A C 1
ATOM 6384 O O . ASP A 1 816 ? -20.459 -25.541 -8.316 1.00 43.84 816 ASP A O 1
ATOM 6388 N N . PRO A 1 817 ? -21.683 -27.258 -7.523 1.00 39.72 817 PRO A N 1
ATOM 6389 C CA . PRO A 1 817 ? -22.947 -26.525 -7.478 1.00 39.72 817 PRO A CA 1
ATOM 6390 C C . PRO A 1 817 ? -22.899 -25.224 -6.662 1.00 39.72 817 PRO A C 1
ATOM 6392 O O . PRO A 1 817 ? -23.711 -24.332 -6.913 1.00 39.72 817 PRO A O 1
ATOM 6395 N N . LYS A 1 818 ? -21.957 -25.084 -5.714 1.00 38.78 818 LYS A N 1
ATOM 6396 C CA . LYS A 1 818 ? -21.820 -23.891 -4.860 1.00 38.78 818 LYS A CA 1
ATOM 6397 C C . LYS A 1 818 ? -21.251 -22.655 -5.568 1.00 38.78 818 LYS A C 1
ATOM 6399 O O . LYS A 1 818 ? -21.408 -21.561 -5.040 1.00 38.78 818 LYS A O 1
ATOM 6404 N N . PHE A 1 819 ? -20.632 -22.803 -6.741 1.00 40.78 819 PHE A N 1
ATOM 6405 C CA . PHE A 1 819 ? -19.959 -21.705 -7.460 1.00 40.78 819 PHE A CA 1
ATOM 6406 C C . PHE A 1 819 ? -20.604 -21.381 -8.818 1.00 40.78 819 PHE A C 1
ATOM 6408 O O . PHE A 1 819 ? -20.011 -20.719 -9.672 1.00 40.78 819 PHE A O 1
ATOM 6415 N N . THR A 1 820 ? -21.835 -21.847 -9.043 1.00 34.75 820 THR A N 1
ATOM 6416 C CA . THR A 1 820 ? -22.555 -21.637 -10.305 1.00 34.75 820 THR A CA 1
ATOM 6417 C C . THR A 1 820 ? -23.170 -20.233 -10.360 1.00 34.75 820 THR A C 1
ATOM 6419 O O . THR A 1 820 ? -24.151 -19.952 -9.675 1.00 34.75 820 THR A O 1
ATOM 6422 N N . ILE A 1 821 ? -22.616 -19.349 -11.195 1.00 33.66 821 ILE A N 1
ATOM 6423 C CA . ILE A 1 821 ? -23.167 -18.007 -11.459 1.00 33.66 821 ILE A CA 1
ATOM 6424 C C . ILE A 1 821 ? -24.455 -18.134 -12.309 1.00 33.66 821 ILE A C 1
ATOM 6426 O O . ILE A 1 821 ? -24.448 -18.880 -13.295 1.00 33.66 821 ILE A O 1
ATOM 6430 N N . PRO A 1 822 ? -25.556 -17.419 -11.990 1.00 32.56 822 PRO A N 1
ATOM 6431 C CA . PRO A 1 822 ? -26.762 -17.389 -12.820 1.00 32.56 822 PRO A CA 1
ATOM 6432 C C . PRO A 1 822 ? -26.491 -16.858 -14.237 1.00 32.56 822 PRO A C 1
ATOM 6434 O O . PRO A 1 822 ? -25.735 -15.909 -14.431 1.00 32.56 822 PRO A O 1
ATOM 6437 N N . ALA A 1 823 ? -27.173 -17.425 -15.235 1.00 34.34 823 ALA A N 1
ATOM 6438 C CA . ALA A 1 823 ? -26.960 -17.170 -16.667 1.00 34.34 823 ALA A CA 1
ATOM 6439 C C . ALA A 1 823 ? -27.272 -15.734 -17.163 1.00 34.34 823 ALA A C 1
ATOM 6441 O O . ALA A 1 823 ? -27.165 -15.469 -18.358 1.00 34.34 823 ALA A O 1
ATOM 6442 N N . SER A 1 824 ? -27.670 -14.810 -16.283 1.00 30.80 824 SER A N 1
ATOM 6443 C CA . SER A 1 824 ? -28.024 -13.422 -16.617 1.00 30.80 824 SER A CA 1
ATOM 6444 C C . SER A 1 824 ? -26.859 -12.427 -16.522 1.00 30.80 824 SER A C 1
ATOM 6446 O O . SER A 1 824 ? -27.049 -11.249 -16.816 1.00 30.80 824 SER A O 1
ATOM 6448 N N . VAL A 1 825 ? -25.662 -12.872 -16.126 1.00 31.08 825 VAL A N 1
ATOM 6449 C CA . VAL A 1 825 ? -24.441 -12.052 -16.114 1.00 31.08 825 VAL A CA 1
ATOM 6450 C C . VAL A 1 825 ? -23.700 -12.276 -17.442 1.00 31.08 825 VAL A C 1
ATOM 6452 O O . VAL A 1 825 ? -23.406 -13.431 -17.765 1.00 31.08 825 VAL A O 1
ATOM 6455 N N . PRO A 1 826 ? -23.403 -11.237 -18.251 1.00 25.78 826 PRO A N 1
ATOM 6456 C CA . PRO A 1 826 ? -22.574 -11.416 -19.441 1.00 25.78 826 PRO A CA 1
ATOM 6457 C C . PRO A 1 826 ? -21.223 -12.018 -19.023 1.00 25.78 826 PRO A C 1
ATOM 6459 O O . PRO A 1 826 ? -20.717 -11.652 -17.963 1.00 25.78 826 PRO A O 1
ATOM 6462 N N . PRO A 1 827 ? -20.635 -12.942 -19.805 1.00 27.47 827 PRO A N 1
ATOM 6463 C CA . PRO A 1 827 ? -19.418 -13.636 -19.404 1.00 27.47 827 PRO A CA 1
ATOM 6464 C C . PRO A 1 827 ? -18.299 -12.618 -19.168 1.00 27.47 827 PRO A C 1
ATOM 6466 O O . PRO A 1 827 ? -17.769 -12.018 -20.105 1.00 27.47 827 PRO A O 1
ATOM 6469 N N . VAL A 1 828 ? -17.975 -12.401 -17.895 1.00 33.56 828 VAL A N 1
ATOM 6470 C CA . VAL A 1 828 ? -16.822 -11.614 -17.470 1.00 33.56 828 VAL A CA 1
ATOM 6471 C C . VAL A 1 828 ? -15.571 -12.394 -17.865 1.00 33.56 828 VAL A C 1
ATOM 6473 O O . VAL A 1 828 ? -15.548 -13.622 -17.820 1.00 33.56 828 VAL A O 1
ATOM 6476 N N . SER A 1 829 ? -14.563 -11.664 -18.335 1.00 34.97 829 SER A N 1
ATOM 6477 C CA . SER A 1 829 ? -13.335 -12.174 -18.941 1.00 34.97 829 SER A CA 1
ATOM 6478 C C . SER A 1 829 ? -12.770 -13.426 -18.262 1.00 34.97 829 SER A C 1
ATOM 6480 O O . SER A 1 829 ? -12.411 -13.398 -17.086 1.00 34.97 829 SER A O 1
ATOM 6482 N N . VAL A 1 830 ? -12.625 -14.479 -19.063 1.00 39.69 830 VAL A N 1
ATOM 6483 C CA . VAL A 1 830 ? -11.798 -15.669 -18.827 1.00 39.69 830 VAL A CA 1
ATOM 6484 C C . VAL A 1 830 ? -10.448 -15.239 -18.228 1.00 39.69 830 VAL A C 1
ATOM 6486 O O . VAL A 1 830 ? -9.764 -14.394 -18.815 1.00 39.69 830 VAL A O 1
ATOM 6489 N N . MET A 1 831 ? -10.073 -15.783 -17.062 1.00 46.22 831 MET A N 1
ATOM 6490 C CA . MET A 1 831 ? -8.715 -15.635 -16.515 1.00 46.22 831 MET A CA 1
ATOM 6491 C C . MET A 1 831 ? -7.721 -16.064 -17.603 1.00 46.22 831 MET A C 1
ATOM 6493 O O . MET A 1 831 ? -7.928 -17.116 -18.209 1.00 46.22 831 MET A O 1
ATOM 6497 N N . PRO A 1 832 ? -6.672 -15.282 -17.915 1.00 48.31 832 PRO A N 1
ATOM 6498 C CA . PRO A 1 832 ? -5.803 -15.615 -19.031 1.00 48.31 832 PRO A CA 1
ATOM 6499 C C . PRO A 1 832 ? -5.118 -16.959 -18.771 1.00 48.31 832 PRO A C 1
ATOM 6501 O O . PRO A 1 832 ? -4.347 -17.113 -17.824 1.00 48.31 832 PRO A O 1
ATOM 6504 N N . SER A 1 833 ? -5.393 -17.929 -19.640 1.00 49.03 833 SER A N 1
ATOM 6505 C CA . SER A 1 833 ? -4.658 -19.187 -19.731 1.00 49.03 833 SER A CA 1
ATOM 6506 C C . SER A 1 833 ? -3.150 -18.910 -19.763 1.00 49.03 833 SER A C 1
ATOM 6508 O O . SER A 1 833 ? -2.698 -18.039 -20.511 1.00 49.03 833 SER A O 1
ATOM 6510 N N . GLY A 1 834 ? -2.375 -19.652 -18.967 1.00 55.28 834 GLY A N 1
ATOM 6511 C CA . GLY A 1 834 ? -0.913 -19.576 -18.960 1.00 55.28 834 GLY A CA 1
ATOM 6512 C C . GLY A 1 834 ? -0.257 -18.773 -17.832 1.00 55.28 834 GLY A C 1
ATOM 6513 O O . GLY A 1 834 ? 0.943 -18.516 -17.909 1.00 55.28 834 GLY A O 1
ATOM 6514 N N . MET A 1 835 ? -0.986 -18.421 -16.763 1.00 63.25 835 MET A N 1
ATOM 6515 C CA . MET A 1 835 ? -0.430 -17.757 -15.563 1.00 63.25 835 MET A CA 1
ATOM 6516 C C . MET A 1 835 ? 0.796 -18.459 -14.961 1.00 63.25 835 MET A C 1
ATOM 6518 O O . MET A 1 835 ? 1.658 -17.805 -14.375 1.00 63.25 835 MET A O 1
ATOM 6522 N N . VAL A 1 836 ? 0.868 -19.784 -15.089 1.00 66.75 836 VAL A N 1
ATOM 6523 C CA . VAL A 1 836 ? 1.938 -20.615 -14.524 1.00 66.75 836 VAL A CA 1
ATOM 6524 C C . VAL A 1 836 ? 2.974 -21.068 -15.546 1.00 66.75 836 VAL A C 1
ATOM 6526 O O . VAL A 1 836 ? 3.927 -21.757 -15.191 1.00 66.75 836 VAL A O 1
ATOM 6529 N N . ASN A 1 837 ? 2.836 -20.648 -16.803 1.00 67.75 837 ASN A N 1
ATOM 6530 C CA . ASN A 1 837 ? 3.749 -21.033 -17.879 1.00 67.75 837 ASN A CA 1
ATOM 6531 C C . ASN A 1 837 ? 5.163 -20.466 -17.670 1.00 67.75 837 ASN A C 1
ATOM 6533 O O . ASN A 1 837 ? 6.131 -20.969 -18.229 1.00 67.75 837 ASN A O 1
ATOM 6537 N N . VAL A 1 838 ? 5.278 -19.444 -16.825 1.00 62.44 838 VAL A N 1
ATOM 6538 C CA . VAL A 1 838 ? 6.529 -18.845 -16.342 1.00 62.44 838 VAL A CA 1
ATOM 6539 C C . VAL A 1 838 ? 7.265 -19.695 -15.298 1.00 62.44 838 VAL A C 1
ATOM 6541 O O . VAL A 1 838 ? 8.411 -19.407 -14.962 1.00 62.44 838 VAL A O 1
ATOM 6544 N N . LEU A 1 839 ? 6.617 -20.719 -14.736 1.00 73.19 839 LEU A N 1
ATOM 6545 C CA . LEU A 1 839 ? 7.235 -21.601 -13.752 1.00 73.19 839 LEU A CA 1
ATOM 6546 C C . LEU A 1 839 ? 7.916 -22.783 -14.444 1.00 73.19 839 LEU A C 1
ATOM 6548 O O . LEU A 1 839 ? 7.346 -23.444 -15.317 1.00 73.19 839 LEU A O 1
ATOM 6552 N N . GLU A 1 840 ? 9.131 -23.097 -14.000 1.00 83.31 840 GLU A N 1
ATOM 6553 C CA . GLU A 1 840 ? 9.739 -24.397 -14.271 1.00 83.31 840 GLU A CA 1
ATOM 6554 C C . GLU A 1 840 ? 8.947 -25.510 -13.570 1.00 83.31 840 GLU A C 1
ATOM 6556 O O . GLU A 1 840 ? 8.292 -25.282 -12.548 1.00 83.31 840 GLU A O 1
ATOM 6561 N N . LYS A 1 841 ? 9.059 -26.742 -14.081 1.00 85.50 841 LYS A N 1
ATOM 6562 C CA . LYS A 1 841 ? 8.321 -27.909 -13.576 1.00 85.50 841 LYS A CA 1
ATOM 6563 C C . LYS A 1 841 ? 8.423 -28.067 -12.052 1.00 85.50 841 LYS A C 1
ATOM 6565 O O . LYS A 1 841 ? 7.424 -28.327 -11.390 1.00 85.50 841 LYS A O 1
ATOM 6570 N N . GLY A 1 842 ? 9.624 -27.880 -11.498 1.00 85.00 842 GLY A N 1
ATOM 6571 C CA . GLY A 1 842 ? 9.871 -27.970 -10.055 1.00 85.00 842 GLY A CA 1
ATOM 6572 C C . GLY A 1 842 ? 9.116 -26.909 -9.252 1.00 85.00 842 GLY A C 1
ATOM 6573 O O . GLY A 1 842 ? 8.442 -27.247 -8.286 1.00 85.00 842 GLY A O 1
ATOM 6574 N N . ALA A 1 843 ? 9.144 -25.649 -9.694 1.00 84.75 843 ALA A N 1
ATOM 6575 C CA . ALA A 1 843 ? 8.428 -24.558 -9.032 1.00 84.75 843 ALA A CA 1
ATOM 6576 C C . ALA A 1 843 ? 6.902 -24.726 -9.114 1.00 84.75 843 ALA A C 1
ATOM 6578 O O . ALA A 1 843 ? 6.191 -24.357 -8.181 1.00 84.75 843 ALA A O 1
ATOM 6579 N N . LEU A 1 844 ? 6.392 -25.317 -10.201 1.00 87.69 844 LEU A N 1
ATOM 6580 C CA . LEU A 1 844 ? 4.974 -25.653 -10.318 1.00 87.69 844 LEU A CA 1
ATOM 6581 C C . LEU A 1 844 ? 4.564 -26.776 -9.357 1.00 87.69 844 LEU A C 1
ATOM 6583 O O . LEU A 1 844 ? 3.518 -26.699 -8.720 1.00 87.69 844 LEU A O 1
ATOM 6587 N N . LEU A 1 845 ? 5.407 -27.799 -9.214 1.00 87.88 845 LEU A N 1
ATOM 6588 C CA . LEU A 1 845 ? 5.203 -28.878 -8.249 1.00 87.88 845 LEU A CA 1
ATOM 6589 C C . LEU A 1 845 ? 5.300 -28.382 -6.802 1.00 87.88 845 LEU A C 1
ATOM 6591 O O . LEU A 1 845 ? 4.546 -28.849 -5.952 1.00 87.88 845 LEU A O 1
ATOM 6595 N N . ASP A 1 846 ? 6.179 -27.419 -6.525 1.00 89.25 846 ASP A N 1
ATOM 6596 C CA . ASP A 1 846 ? 6.250 -26.747 -5.229 1.00 89.25 846 ASP A CA 1
ATOM 6597 C C . ASP A 1 846 ? 5.010 -25.873 -4.974 1.00 89.25 846 ASP A C 1
ATOM 6599 O O . ASP A 1 846 ? 4.505 -25.856 -3.855 1.00 89.25 846 ASP A O 1
ATOM 6603 N N . LEU A 1 847 ? 4.477 -25.179 -5.991 1.00 90.31 847 LEU A N 1
ATOM 6604 C CA . LEU A 1 847 ? 3.208 -24.441 -5.891 1.00 90.31 847 LEU A CA 1
ATOM 6605 C C . LEU A 1 847 ? 2.043 -25.383 -5.578 1.00 90.31 847 LEU A C 1
ATOM 6607 O O . LEU A 1 847 ? 1.245 -25.107 -4.683 1.00 90.31 847 LEU A O 1
ATOM 6611 N N . LEU A 1 848 ? 1.969 -26.510 -6.285 1.00 89.69 848 LEU A N 1
ATOM 6612 C CA . LEU A 1 848 ? 0.981 -27.542 -6.015 1.00 89.69 848 LEU A CA 1
ATOM 6613 C C . LEU A 1 848 ? 1.139 -28.094 -4.595 1.00 89.69 848 LEU A C 1
ATOM 6615 O O . LEU A 1 848 ? 0.151 -28.215 -3.883 1.00 89.69 848 LEU A O 1
ATOM 6619 N N . TYR A 1 849 ? 2.370 -28.372 -4.158 1.00 86.88 849 TYR A N 1
ATOM 6620 C CA . TYR A 1 849 ? 2.651 -28.791 -2.786 1.00 86.88 849 TYR A CA 1
ATOM 6621 C C . TYR A 1 849 ? 2.215 -27.735 -1.766 1.00 86.88 849 TYR A C 1
ATOM 6623 O O . TYR A 1 849 ? 1.610 -28.083 -0.763 1.00 86.88 849 TYR A O 1
ATOM 6631 N N . TYR A 1 850 ? 2.465 -26.450 -2.024 1.00 89.12 850 TYR A N 1
ATOM 6632 C CA . TYR A 1 850 ? 2.021 -25.353 -1.167 1.00 89.12 850 TYR A CA 1
ATOM 6633 C C . TYR A 1 850 ? 0.493 -25.321 -1.034 1.00 89.12 850 TYR A C 1
ATOM 6635 O O . TYR A 1 850 ? 0.001 -25.284 0.086 1.00 89.12 850 TYR A O 1
ATOM 6643 N N . LEU A 1 851 ? -0.252 -25.411 -2.143 1.00 88.38 851 LEU A N 1
ATOM 6644 C CA . LEU A 1 851 ? -1.724 -25.357 -2.153 1.00 88.38 851 LEU A CA 1
ATOM 6645 C C . LEU A 1 851 ? -2.405 -26.651 -1.686 1.00 88.38 851 LEU A C 1
ATOM 6647 O O . LEU A 1 851 ? -3.517 -26.611 -1.166 1.00 88.38 851 LEU A O 1
ATOM 6651 N N . TRP A 1 852 ? -1.742 -27.796 -1.841 1.00 85.75 852 TRP A N 1
ATOM 6652 C CA . TRP A 1 852 ? -2.194 -29.084 -1.314 1.00 85.75 852 TRP A CA 1
ATOM 6653 C C . TRP A 1 852 ? -1.970 -29.215 0.204 1.00 85.75 852 TRP A C 1
ATOM 6655 O O . TRP A 1 852 ? -2.272 -30.242 0.804 1.00 85.75 852 TRP A O 1
ATOM 6665 N N . ARG A 1 853 ? -1.468 -28.185 0.882 1.00 81.88 853 ARG A N 1
ATOM 6666 C CA . ARG A 1 853 ? -1.375 -28.205 2.342 1.00 81.88 853 ARG A CA 1
ATOM 6667 C C . ARG A 1 853 ? -2.600 -27.588 2.990 1.00 81.88 853 ARG A C 1
ATOM 6669 O O . ARG A 1 853 ? -3.261 -26.703 2.460 1.00 81.88 853 ARG A O 1
ATOM 6676 N N . ASP A 1 854 ? -2.852 -28.035 4.208 1.00 76.50 854 ASP A N 1
ATOM 6677 C CA . ASP A 1 854 ? -3.945 -27.558 5.052 1.00 76.50 854 ASP A CA 1
ATOM 6678 C C . ASP A 1 854 ? -3.599 -26.261 5.818 1.00 76.50 854 ASP A C 1
ATOM 6680 O O . ASP A 1 854 ? -4.293 -25.856 6.744 1.00 76.50 854 ASP A O 1
ATOM 6684 N N . GLY A 1 855 ? -2.482 -25.617 5.459 1.00 82.75 855 GLY A N 1
ATOM 6685 C CA . GLY A 1 855 ? -1.939 -24.451 6.147 1.00 82.75 855 GLY A CA 1
ATOM 6686 C C . GLY A 1 855 ? -0.411 -24.461 6.199 1.00 82.75 855 GLY A C 1
ATOM 6687 O O . GLY A 1 855 ? 0.265 -24.974 5.298 1.00 82.75 855 GLY A O 1
ATOM 6688 N N . ARG A 1 856 ? 0.144 -23.872 7.263 1.00 88.06 856 ARG A N 1
ATOM 6689 C CA . ARG A 1 856 ? 1.594 -23.817 7.500 1.00 88.06 856 ARG A CA 1
ATOM 6690 C C . ARG A 1 856 ? 2.155 -25.208 7.834 1.00 88.06 856 ARG A C 1
ATOM 6692 O O . ARG A 1 856 ? 1.398 -26.111 8.198 1.00 88.06 856 ARG A O 1
ATOM 6699 N N . PRO A 1 857 ? 3.471 -25.435 7.680 1.00 90.38 857 PRO A N 1
ATOM 6700 C CA . PRO A 1 857 ? 4.090 -26.669 8.144 1.00 90.38 857 PRO A CA 1
ATOM 6701 C C . PRO A 1 857 ? 3.954 -26.851 9.654 1.00 90.38 857 PRO A C 1
ATOM 6703 O O . PRO A 1 857 ? 4.152 -25.916 10.429 1.00 90.38 857 PRO A O 1
ATOM 6706 N N . ARG A 1 858 ? 3.601 -28.073 10.044 1.00 92.69 858 ARG A N 1
ATOM 6707 C CA . ARG A 1 858 ? 3.269 -28.472 11.410 1.00 92.69 858 ARG A CA 1
ATOM 6708 C C . ARG A 1 858 ? 4.471 -29.152 12.047 1.00 92.69 858 ARG A C 1
ATOM 6710 O O . ARG A 1 858 ? 5.042 -30.052 11.442 1.00 92.69 858 ARG A O 1
ATOM 6717 N N . VAL A 1 859 ? 4.851 -28.777 13.263 1.00 97.19 859 VAL A N 1
ATOM 6718 C CA . VAL A 1 859 ? 5.986 -29.397 13.966 1.00 97.19 859 VAL A CA 1
ATOM 6719 C C . VAL A 1 859 ? 5.579 -30.005 15.299 1.00 97.19 859 VAL A C 1
ATOM 6721 O O . VAL A 1 859 ? 4.756 -29.442 16.017 1.00 97.19 859 VAL A O 1
ATOM 6724 N N . ALA A 1 860 ? 6.170 -31.150 15.636 1.00 98.44 860 ALA A N 1
ATOM 6725 C CA . ALA A 1 860 ? 6.085 -31.729 16.973 1.00 98.44 860 ALA A CA 1
ATOM 6726 C C . ALA A 1 860 ? 7.311 -31.320 17.794 1.00 98.44 860 ALA A C 1
ATOM 6728 O O . ALA A 1 860 ? 8.446 -31.454 17.327 1.00 98.44 860 ALA A O 1
ATOM 6729 N N . ALA A 1 861 ? 7.094 -30.870 19.028 1.00 98.44 861 ALA A N 1
ATOM 6730 C CA . ALA A 1 861 ? 8.170 -30.661 19.990 1.00 98.44 861 ALA A CA 1
ATOM 6731 C C . ALA A 1 861 ? 8.289 -31.877 20.920 1.00 98.44 861 ALA A C 1
ATOM 6733 O O . ALA A 1 861 ? 7.317 -32.293 21.544 1.00 98.44 861 ALA A O 1
ATOM 6734 N N . ILE A 1 862 ? 9.489 -32.442 21.022 1.00 98.50 862 ILE A N 1
ATOM 6735 C CA . ILE A 1 862 ? 9.817 -33.568 21.898 1.00 98.50 862 ILE A CA 1
ATOM 6736 C C . ILE A 1 862 ? 10.825 -33.058 22.922 1.00 98.50 862 ILE A C 1
ATOM 6738 O O . ILE A 1 862 ? 11.983 -32.810 22.578 1.00 98.50 862 ILE A O 1
ATOM 6742 N N . VAL A 1 863 ? 10.383 -32.847 24.163 1.00 98.31 863 VAL A N 1
ATOM 6743 C CA . VAL A 1 863 ? 11.184 -32.152 25.179 1.00 98.31 863 VAL A CA 1
ATOM 6744 C C . VAL A 1 863 ? 11.351 -32.967 26.457 1.00 98.31 863 VAL A C 1
ATOM 6746 O O . VAL A 1 863 ? 10.482 -33.755 26.832 1.00 98.31 863 VAL A O 1
ATOM 6749 N N . THR A 1 864 ? 12.468 -32.775 27.160 1.00 97.69 864 THR A N 1
ATOM 6750 C CA . THR A 1 864 ? 12.691 -33.439 28.454 1.00 97.69 864 THR A CA 1
ATOM 6751 C C . THR A 1 864 ? 11.905 -32.800 29.596 1.00 97.69 864 THR A C 1
ATOM 6753 O O . THR A 1 864 ? 11.317 -33.519 30.390 1.00 97.69 864 THR A O 1
ATOM 6756 N N . GLU A 1 865 ? 11.866 -31.472 29.678 1.00 96.38 865 GLU A N 1
ATOM 6757 C CA . GLU A 1 865 ? 10.992 -30.694 30.568 1.00 96.38 865 GLU A CA 1
ATOM 6758 C C . GLU A 1 865 ? 10.721 -29.319 29.939 1.00 96.38 865 GLU A C 1
ATOM 6760 O O . GLU A 1 865 ? 11.487 -28.872 29.080 1.00 96.38 865 GLU A O 1
ATOM 6765 N N . TYR A 1 866 ? 9.661 -28.631 30.373 1.00 97.00 866 TYR A N 1
ATOM 6766 C CA . TYR A 1 866 ? 9.288 -27.316 29.848 1.00 97.00 866 TYR A CA 1
ATOM 6767 C C . TYR A 1 866 ? 8.921 -26.362 30.989 1.00 97.00 866 TYR A C 1
ATOM 6769 O O . TYR A 1 866 ? 7.837 -26.426 31.558 1.00 97.00 866 TYR A O 1
ATOM 6777 N N . ARG A 1 867 ? 9.830 -25.438 31.300 1.00 95.25 867 ARG A N 1
ATOM 6778 C CA . ARG A 1 867 ? 9.641 -24.391 32.320 1.00 95.25 867 ARG A CA 1
ATOM 6779 C C . ARG A 1 867 ? 10.213 -23.055 31.864 1.00 95.25 867 ARG A C 1
ATOM 6781 O O . ARG A 1 867 ? 11.021 -23.019 30.934 1.00 95.25 867 ARG A O 1
ATOM 6788 N N . HIS A 1 868 ? 9.873 -21.975 32.558 1.00 91.69 868 HIS A N 1
ATOM 6789 C CA . HIS A 1 868 ? 10.392 -20.638 32.258 1.00 91.69 868 HIS A CA 1
ATOM 6790 C C . HIS A 1 868 ? 11.933 -20.619 32.141 1.00 91.69 868 HIS A C 1
ATOM 6792 O O . HIS A 1 868 ? 12.640 -21.171 32.994 1.00 91.69 868 HIS A O 1
ATOM 6798 N N . ASN A 1 869 ? 12.445 -20.009 31.065 1.00 90.06 869 ASN A N 1
ATOM 6799 C CA . ASN A 1 869 ? 13.865 -19.931 30.685 1.00 90.06 869 ASN A CA 1
ATOM 6800 C C . ASN A 1 869 ? 14.577 -21.280 30.461 1.00 90.06 869 ASN A C 1
ATOM 6802 O O . ASN A 1 869 ? 15.804 -21.326 30.369 1.00 90.06 869 ASN A O 1
ATOM 6806 N N . SER A 1 870 ? 13.838 -22.387 30.346 1.00 94.56 870 SER A N 1
ATOM 6807 C CA . SER A 1 870 ? 14.389 -23.615 29.764 1.00 94.56 870 SER A CA 1
ATOM 6808 C C . SER A 1 870 ? 14.616 -23.443 28.259 1.00 94.56 870 SER A C 1
ATOM 6810 O O . SER A 1 870 ? 13.990 -22.602 27.615 1.00 94.56 870 SER A O 1
ATOM 6812 N N . HIS A 1 871 ? 15.472 -24.275 27.668 1.00 94.88 871 HIS A N 1
ATOM 6813 C CA . HIS A 1 871 ? 15.644 -24.320 26.213 1.00 94.88 871 HIS A CA 1
ATOM 6814 C C . HIS A 1 871 ? 14.326 -24.592 25.470 1.00 94.88 871 HIS A C 1
ATOM 6816 O O . HIS A 1 871 ? 14.073 -23.976 24.436 1.00 94.88 871 HIS A O 1
ATOM 6822 N N . ALA A 1 872 ? 13.454 -25.445 26.022 1.00 96.00 872 ALA A N 1
ATOM 6823 C CA . ALA A 1 872 ? 12.123 -25.678 25.465 1.00 96.00 872 ALA A CA 1
ATOM 6824 C C . ALA A 1 872 ? 11.304 -24.379 25.422 1.00 96.00 872 ALA A C 1
ATOM 6826 O O . ALA A 1 872 ? 10.762 -24.040 24.377 1.00 96.00 872 ALA A O 1
ATOM 6827 N N . ASP A 1 873 ? 11.303 -23.595 26.502 1.00 94.75 873 ASP A N 1
ATOM 6828 C CA . ASP A 1 873 ? 10.623 -22.297 26.544 1.00 94.75 873 ASP A CA 1
ATOM 6829 C C . ASP A 1 873 ? 11.217 -21.283 25.564 1.00 94.75 873 ASP A C 1
ATOM 6831 O O . ASP A 1 873 ? 10.506 -20.699 24.750 1.00 94.75 873 ASP A O 1
ATOM 6835 N N . ILE A 1 874 ? 12.535 -21.100 25.571 1.00 93.75 874 ILE A N 1
ATOM 6836 C CA . ILE A 1 874 ? 13.156 -20.093 24.712 1.00 93.75 874 ILE A CA 1
ATOM 6837 C C . ILE A 1 874 ? 13.075 -20.484 23.226 1.00 93.75 874 ILE A C 1
ATOM 6839 O O . ILE A 1 874 ? 13.025 -19.605 22.373 1.00 93.75 874 ILE A O 1
ATOM 6843 N N . ILE A 1 875 ? 13.000 -21.760 22.860 1.00 95.81 875 ILE A N 1
ATOM 6844 C CA . ILE A 1 875 ? 12.939 -22.154 21.445 1.00 95.81 875 ILE A CA 1
ATOM 6845 C C . ILE A 1 875 ? 11.490 -22.378 20.983 1.00 95.81 875 ILE A C 1
ATOM 6847 O O . ILE A 1 875 ? 11.077 -21.791 19.984 1.00 95.81 875 ILE A O 1
ATOM 6851 N N . VAL A 1 876 ? 10.705 -23.191 21.696 1.00 96.81 876 VAL A N 1
ATOM 6852 C CA . VAL A 1 876 ? 9.369 -23.637 21.255 1.00 96.81 876 VAL A CA 1
ATOM 6853 C C . VAL A 1 876 ? 8.310 -22.555 21.460 1.00 96.81 876 VAL A C 1
ATOM 6855 O O . VAL A 1 876 ? 7.474 -22.368 20.576 1.00 96.81 876 VAL A O 1
ATOM 6858 N N . SER A 1 877 ? 8.372 -21.763 22.541 1.00 95.19 877 SER A N 1
ATOM 6859 C CA . SER A 1 877 ? 7.375 -20.704 22.801 1.00 95.19 877 SER A CA 1
ATOM 6860 C C . SER A 1 877 ? 7.348 -19.637 21.692 1.00 95.19 877 SER A C 1
ATOM 6862 O O . SER A 1 877 ? 6.340 -18.957 21.508 1.00 95.19 877 SER A O 1
ATOM 6864 N N . ARG A 1 878 ? 8.419 -19.509 20.893 1.00 95.19 878 ARG A N 1
ATOM 6865 C CA . ARG A 1 878 ? 8.481 -18.610 19.724 1.00 95.19 878 ARG A CA 1
ATOM 6866 C C . ARG A 1 878 ? 7.577 -19.042 18.568 1.00 95.19 878 ARG A C 1
ATOM 6868 O O . ARG A 1 878 ? 7.194 -18.194 17.765 1.00 95.19 878 ARG A O 1
ATOM 6875 N N . LEU A 1 879 ? 7.230 -20.329 18.487 1.00 94.94 879 LEU A N 1
ATOM 6876 C CA . LEU A 1 879 ? 6.242 -20.832 17.527 1.00 94.94 879 LEU A CA 1
ATOM 6877 C C . LEU A 1 879 ? 4.819 -20.416 17.915 1.00 94.94 879 LEU A C 1
ATOM 6879 O O . LEU A 1 879 ? 3.991 -20.151 17.051 1.00 94.94 879 LEU A O 1
ATOM 6883 N N . LEU A 1 880 ? 4.553 -20.346 19.221 1.00 92.94 880 LEU A N 1
ATOM 6884 C CA . LEU A 1 880 ? 3.242 -20.029 19.791 1.00 92.94 880 LEU A CA 1
ATOM 6885 C C . LEU A 1 880 ? 2.977 -18.522 19.846 1.00 92.94 880 LEU A C 1
ATOM 6887 O O . LEU A 1 880 ? 1.860 -18.059 19.617 1.00 92.94 880 LEU A O 1
ATOM 6891 N N . GLN A 1 881 ? 4.022 -17.756 20.152 1.00 90.81 881 GLN A N 1
ATOM 6892 C CA . GLN A 1 881 ? 3.962 -16.311 20.316 1.00 90.81 881 GLN A CA 1
ATOM 6893 C C . GLN A 1 881 ? 4.619 -15.618 19.114 1.00 90.81 881 GLN A C 1
ATOM 6895 O O . GLN A 1 881 ? 4.083 -15.603 18.004 1.00 90.81 881 GLN A O 1
ATOM 6900 N N . THR A 1 882 ? 5.782 -15.014 19.340 1.00 91.88 882 THR A N 1
ATOM 6901 C CA . THR A 1 882 ? 6.594 -14.309 18.350 1.00 91.88 882 THR A CA 1
ATOM 6902 C C . THR A 1 882 ? 8.071 -14.524 18.661 1.00 91.88 882 THR A C 1
ATOM 6904 O O . THR A 1 882 ? 8.429 -14.979 19.749 1.00 91.88 882 THR A O 1
ATOM 6907 N N . ASP A 1 883 ? 8.951 -14.141 17.742 1.00 90.94 883 ASP A N 1
ATOM 6908 C CA . ASP A 1 883 ? 10.408 -14.178 17.926 1.00 90.94 883 ASP A CA 1
ATOM 6909 C C . ASP A 1 883 ? 10.935 -13.402 19.154 1.00 90.94 883 ASP A C 1
ATOM 6911 O O . ASP A 1 883 ? 12.052 -13.650 19.618 1.00 90.94 883 ASP A O 1
ATOM 6915 N N . THR A 1 884 ? 10.119 -12.504 19.706 1.00 90.50 884 THR A N 1
ATOM 6916 C CA . THR A 1 884 ? 10.348 -11.707 20.923 1.00 90.50 884 THR A CA 1
ATOM 6917 C C . THR A 1 884 ? 9.715 -12.276 22.204 1.00 90.50 884 THR A C 1
ATOM 6919 O O . THR A 1 884 ? 9.941 -11.727 23.287 1.00 90.50 884 THR A O 1
ATOM 6922 N N . LEU A 1 885 ? 8.952 -13.375 22.126 1.00 90.31 885 LEU A N 1
ATOM 6923 C CA . LEU A 1 885 ? 8.245 -13.988 23.268 1.00 90.31 885 LEU A CA 1
ATOM 6924 C C . LEU A 1 885 ? 7.301 -13.031 24.030 1.00 90.31 885 LEU A C 1
ATOM 6926 O O . LEU A 1 885 ? 7.221 -13.074 25.259 1.00 90.31 885 LEU A O 1
ATOM 6930 N N . ASP A 1 886 ? 6.667 -12.089 23.335 1.00 86.25 886 ASP A N 1
ATOM 6931 C CA . ASP A 1 886 ? 5.726 -11.123 23.931 1.00 86.25 886 ASP A CA 1
ATOM 6932 C C . ASP A 1 886 ? 4.467 -10.894 23.078 1.00 86.25 886 ASP A C 1
ATOM 6934 O O . ASP A 1 886 ? 3.669 -10.002 23.363 1.00 86.25 886 ASP A O 1
ATOM 6938 N N . GLY A 1 887 ? 4.304 -11.664 21.998 1.00 85.81 887 GLY A N 1
ATOM 6939 C CA . GLY A 1 887 ? 3.192 -11.532 21.058 1.00 85.81 887 GLY A CA 1
ATOM 6940 C C . GLY A 1 887 ? 3.296 -10.341 20.097 1.00 85.81 887 GLY A C 1
ATOM 6941 O O . GLY A 1 887 ? 2.430 -10.197 19.235 1.00 85.81 887 GLY A O 1
ATOM 6942 N N . LYS A 1 888 ? 4.332 -9.496 20.206 1.00 84.62 888 LYS A N 1
ATOM 6943 C CA . LYS A 1 888 ? 4.481 -8.257 19.415 1.00 84.62 888 LYS A CA 1
ATOM 6944 C C . LYS A 1 888 ? 5.479 -8.372 18.262 1.00 84.62 888 LYS A C 1
ATOM 6946 O O . LYS A 1 888 ? 5.499 -7.509 17.387 1.00 84.62 888 LYS A O 1
ATOM 6951 N N . GLY A 1 889 ? 6.320 -9.401 18.271 1.00 86.69 889 GLY A N 1
ATOM 6952 C CA . GLY A 1 889 ? 7.338 -9.647 17.250 1.00 86.69 889 GLY A CA 1
ATOM 6953 C C . GLY A 1 889 ? 6.816 -10.345 15.989 1.00 86.69 889 GLY A C 1
ATOM 6954 O O . GLY A 1 889 ? 5.618 -10.408 15.710 1.00 86.69 889 GLY A O 1
ATOM 6955 N N . LYS A 1 890 ? 7.733 -10.918 15.211 1.00 89.69 890 LYS A N 1
ATOM 6956 C CA . LYS A 1 890 ? 7.394 -11.708 14.023 1.00 89.69 890 LYS A CA 1
ATOM 6957 C C . LYS A 1 890 ? 6.876 -13.086 14.449 1.00 89.69 890 LYS A C 1
ATOM 6959 O O . LYS A 1 890 ? 7.524 -13.775 15.233 1.00 89.69 890 LYS A O 1
ATOM 6964 N N . LYS A 1 891 ? 5.734 -13.512 13.899 1.00 90.75 891 LYS A N 1
ATOM 6965 C CA . LYS A 1 891 ? 5.226 -14.885 14.069 1.00 90.75 891 LYS A CA 1
ATOM 6966 C C . LYS A 1 891 ? 6.059 -15.885 13.268 1.00 90.75 891 LYS A C 1
ATOM 6968 O O . LYS A 1 891 ? 6.490 -15.577 12.151 1.00 90.75 891 LYS A O 1
ATOM 6973 N N . SER A 1 892 ? 6.217 -17.088 13.811 1.00 91.94 892 SER A N 1
ATOM 6974 C CA . SER A 1 892 ? 6.841 -18.187 13.080 1.00 91.94 892 SER A CA 1
ATOM 6975 C C . SER A 1 892 ? 6.004 -18.577 11.847 1.00 91.94 892 SER A C 1
ATOM 6977 O O . SER A 1 892 ? 4.769 -18.531 11.889 1.00 91.94 892 SER A O 1
ATOM 6979 N N . PRO A 1 893 ? 6.643 -18.948 10.722 1.00 90.56 893 PRO A N 1
ATOM 6980 C CA . PRO A 1 893 ? 5.989 -19.597 9.591 1.00 90.56 893 PRO A CA 1
ATOM 6981 C C . PRO A 1 893 ? 5.648 -21.076 9.846 1.00 90.56 893 PRO A C 1
ATOM 6983 O O . PRO A 1 893 ? 5.139 -21.713 8.927 1.00 90.56 893 PRO A O 1
ATOM 6986 N N . LEU A 1 894 ? 5.948 -21.620 11.030 1.00 93.19 894 LEU A N 1
ATOM 6987 C CA . LEU A 1 894 ? 5.609 -22.979 11.455 1.00 93.19 894 LEU A CA 1
ATOM 6988 C C . LEU A 1 894 ? 4.537 -22.949 12.549 1.00 93.19 894 LEU A C 1
ATOM 6990 O O . LEU A 1 894 ? 4.519 -22.023 13.358 1.00 93.19 894 LEU A O 1
ATOM 6994 N N . ASP A 1 895 ? 3.718 -23.997 12.613 1.00 92.81 895 ASP A N 1
ATOM 6995 C CA . ASP A 1 895 ? 2.735 -24.193 13.683 1.00 92.81 895 ASP A CA 1
ATOM 6996 C C . ASP A 1 895 ? 3.180 -25.328 14.616 1.00 92.81 895 ASP A C 1
ATOM 6998 O O . ASP A 1 895 ? 3.516 -26.425 14.154 1.00 92.81 895 ASP A O 1
ATOM 7002 N N . LEU A 1 896 ? 3.142 -25.099 15.934 1.00 96.75 896 LEU A N 1
ATOM 7003 C CA . LEU A 1 896 ? 3.311 -26.181 16.907 1.00 96.75 896 LEU A CA 1
ATOM 7004 C C . LEU A 1 896 ? 2.059 -27.065 16.892 1.00 96.75 896 LEU A C 1
ATOM 7006 O O . LEU A 1 896 ? 0.972 -26.634 17.266 1.00 96.75 896 LEU A O 1
ATOM 7010 N N . ALA A 1 897 ? 2.213 -28.309 16.452 1.00 95.81 897 ALA A N 1
ATOM 7011 C CA . ALA A 1 897 ? 1.107 -29.243 16.282 1.00 95.81 897 ALA A CA 1
ATOM 7012 C C . ALA A 1 897 ? 0.840 -30.092 17.523 1.00 95.81 897 ALA A C 1
ATOM 7014 O O . ALA A 1 897 ? -0.296 -30.504 17.749 1.00 95.81 897 ALA A O 1
ATOM 7015 N N . SER A 1 898 ? 1.891 -30.387 18.282 1.00 98.06 898 SER A N 1
ATOM 7016 C CA . SER A 1 898 ? 1.858 -31.249 19.458 1.00 98.06 898 SER A CA 1
ATOM 7017 C C . SER A 1 898 ? 3.139 -31.128 20.270 1.00 98.06 898 SER A C 1
ATOM 7019 O O . SER A 1 898 ? 4.181 -30.675 19.783 1.00 98.06 898 SER A O 1
ATOM 7021 N N . LEU A 1 899 ? 3.054 -31.589 21.514 1.00 98.31 899 LEU A N 1
ATOM 7022 C CA . LEU A 1 899 ? 4.170 -31.646 22.442 1.00 98.31 899 LEU A CA 1
ATOM 7023 C C . LEU A 1 899 ? 4.239 -33.023 23.116 1.00 98.31 899 LEU A C 1
ATOM 7025 O O . LEU A 1 899 ? 3.217 -33.598 23.484 1.00 98.31 899 LEU A O 1
ATOM 7029 N N . TYR A 1 900 ? 5.451 -33.521 23.333 1.00 98.44 900 TYR A N 1
ATOM 7030 C CA . TYR A 1 900 ? 5.756 -34.558 24.317 1.00 98.44 900 TYR A CA 1
ATOM 7031 C C . TYR A 1 900 ? 6.676 -33.966 25.386 1.00 98.44 900 TYR A C 1
ATOM 7033 O O . TYR A 1 900 ? 7.665 -33.318 25.044 1.00 98.44 900 TYR A O 1
ATOM 7041 N N . THR A 1 901 ? 6.375 -34.216 26.662 1.00 97.12 901 THR A N 1
ATOM 7042 C CA . THR A 1 901 ? 7.237 -33.850 27.798 1.00 97.12 901 THR A CA 1
ATOM 7043 C C . THR A 1 901 ? 7.598 -35.099 28.591 1.00 97.12 901 THR A C 1
ATOM 7045 O O . THR A 1 901 ? 6.692 -35.782 29.068 1.00 97.12 901 THR A O 1
ATOM 7048 N N . ASP A 1 902 ? 8.885 -35.367 28.786 1.00 97.50 902 ASP A N 1
ATOM 7049 C CA . ASP A 1 902 ? 9.336 -36.559 29.521 1.00 97.50 902 ASP A CA 1
ATOM 7050 C C . ASP A 1 902 ? 9.177 -36.439 31.040 1.00 97.50 902 ASP A C 1
ATOM 7052 O O . ASP A 1 902 ? 8.781 -37.384 31.717 1.00 97.50 902 ASP A O 1
ATOM 7056 N N . GLN A 1 903 ? 9.476 -35.259 31.579 1.00 96.81 903 GLN A N 1
ATOM 7057 C CA . GLN A 1 903 ? 9.361 -34.914 32.990 1.00 96.81 903 GLN A CA 1
ATOM 7058 C C . GLN A 1 903 ? 8.484 -33.670 33.146 1.00 96.81 903 GLN A C 1
ATOM 7060 O O . GLN A 1 903 ? 8.477 -32.778 32.294 1.00 96.81 903 GLN A O 1
ATOM 7065 N N . ILE A 1 904 ? 7.755 -33.612 34.259 1.00 95.75 904 ILE A N 1
ATOM 7066 C CA . ILE A 1 904 ? 6.865 -32.503 34.613 1.00 95.75 904 ILE A CA 1
ATOM 7067 C C . ILE A 1 904 ? 7.406 -31.889 35.909 1.00 95.75 904 ILE A C 1
ATOM 7069 O O . ILE A 1 904 ? 7.179 -32.453 36.984 1.00 95.75 904 ILE A O 1
ATOM 7073 N N . PRO A 1 905 ? 8.192 -30.802 35.839 1.00 94.50 905 PRO A N 1
ATOM 7074 C CA . PRO A 1 905 ? 8.691 -30.135 37.036 1.00 94.50 905 PRO A CA 1
ATOM 7075 C C . PRO A 1 905 ? 7.565 -29.364 37.747 1.00 94.50 905 PRO A C 1
ATOM 7077 O O . PRO A 1 905 ? 6.529 -29.070 37.158 1.00 94.50 905 PRO A O 1
ATOM 7080 N N . GLU A 1 906 ? 7.778 -28.987 39.013 1.00 93.88 906 GLU A N 1
ATOM 7081 C CA . GLU A 1 906 ? 6.790 -28.213 39.795 1.00 93.88 906 GLU A CA 1
ATOM 7082 C C . GLU A 1 906 ? 6.438 -26.859 39.152 1.00 93.88 906 GLU A C 1
ATOM 7084 O O . GLU A 1 906 ? 5.338 -26.354 39.342 1.00 93.88 906 GLU A O 1
ATOM 7089 N N . ASN A 1 907 ? 7.358 -26.282 38.375 1.00 93.81 907 ASN A N 1
ATOM 7090 C CA . ASN A 1 907 ? 7.187 -25.029 37.640 1.00 93.81 907 ASN A CA 1
ATOM 7091 C C . ASN A 1 907 ? 6.994 -25.242 36.125 1.00 93.81 907 ASN A C 1
ATOM 7093 O O . ASN A 1 907 ? 7.496 -24.447 35.325 1.00 93.81 907 ASN A O 1
ATOM 7097 N N . ASP A 1 908 ? 6.323 -26.328 35.728 1.00 95.88 908 ASP A N 1
ATOM 7098 C CA . ASP A 1 908 ? 5.987 -26.604 34.327 1.00 95.88 908 ASP A CA 1
ATOM 7099 C C . ASP A 1 908 ? 5.119 -25.490 33.725 1.00 95.88 908 ASP A C 1
ATOM 7101 O O . ASP A 1 908 ? 4.115 -25.080 34.304 1.00 95.88 908 ASP A O 1
ATOM 7105 N N . THR A 1 909 ? 5.492 -25.021 32.536 1.00 94.75 909 THR A N 1
ATOM 7106 C CA . THR A 1 909 ? 4.745 -23.990 31.796 1.00 94.75 909 THR A CA 1
ATOM 7107 C C . THR A 1 909 ? 4.024 -24.551 30.573 1.00 94.75 909 THR A C 1
ATOM 7109 O O . THR A 1 909 ? 3.223 -23.858 29.953 1.00 94.75 909 THR A O 1
ATOM 7112 N N . SER A 1 910 ? 4.296 -25.800 30.186 1.00 95.06 910 SER A N 1
ATOM 7113 C CA . SER A 1 910 ? 3.755 -26.362 28.945 1.00 95.06 910 SER A CA 1
ATOM 7114 C C . SER A 1 910 ? 2.253 -26.601 28.978 1.00 95.06 910 SER A C 1
ATOM 7116 O O . SER A 1 910 ? 1.605 -26.416 27.952 1.00 95.06 910 SER A O 1
ATOM 7118 N N . ARG A 1 911 ? 1.685 -26.991 30.127 1.00 95.31 911 ARG A N 1
ATOM 7119 C CA . ARG A 1 911 ? 0.237 -27.249 30.243 1.00 95.31 911 ARG A CA 1
ATOM 7120 C C . ARG A 1 911 ? -0.564 -25.959 30.108 1.00 95.31 911 ARG A C 1
ATOM 7122 O O . ARG A 1 911 ? -1.541 -25.937 29.372 1.00 95.31 911 ARG A O 1
ATOM 7129 N N . GLN A 1 912 ? -0.091 -24.889 30.744 1.00 93.44 912 GLN A N 1
ATOM 7130 C CA . GLN A 1 912 ? -0.664 -23.556 30.586 1.00 93.44 912 GLN A CA 1
ATOM 7131 C C . GLN A 1 912 ? -0.601 -23.108 29.119 1.00 93.44 912 GLN A C 1
ATOM 7133 O O . GLN A 1 912 ? -1.620 -22.742 28.547 1.00 93.44 912 GLN A O 1
ATOM 7138 N N . LEU A 1 913 ? 0.568 -23.211 28.477 1.00 93.31 913 LEU A N 1
ATOM 7139 C CA . LEU A 1 913 ? 0.715 -22.845 27.064 1.00 93.31 913 LEU A CA 1
ATOM 7140 C C . LEU A 1 913 ? -0.166 -23.701 26.139 1.00 93.31 913 LEU A C 1
ATOM 7142 O O . LEU A 1 913 ? -0.675 -23.197 25.142 1.00 93.31 913 LEU A O 1
ATOM 7146 N N . SER A 1 914 ? -0.347 -24.984 26.458 1.00 96.19 914 SER A N 1
ATOM 7147 C CA . SER A 1 914 ? -1.229 -25.906 25.732 1.00 96.19 914 SER A CA 1
ATOM 7148 C C . SER A 1 914 ? -2.690 -25.466 25.800 1.00 96.19 914 SER A C 1
ATOM 7150 O O . SER A 1 914 ? -3.359 -25.460 24.768 1.00 96.19 914 SER A O 1
ATOM 7152 N N . GLU A 1 915 ? -3.161 -25.036 26.971 1.00 94.56 915 GLU A N 1
ATOM 7153 C CA . GLU A 1 915 ? -4.506 -24.486 27.158 1.00 94.56 915 GLU A CA 1
ATOM 7154 C C . GLU A 1 915 ? -4.674 -23.133 26.447 1.00 94.56 915 GLU A C 1
ATOM 7156 O O . GLU A 1 915 ? -5.647 -22.935 25.722 1.00 94.56 915 GLU A O 1
ATOM 7161 N N . GLU A 1 916 ? -3.694 -22.233 26.574 1.00 93.31 916 GLU A N 1
ATOM 7162 C CA . GLU A 1 916 ? -3.722 -20.893 25.970 1.00 93.31 916 GLU A CA 1
ATOM 7163 C C . GLU A 1 916 ? -3.675 -20.917 24.434 1.00 93.31 916 GLU A C 1
ATOM 7165 O O . GLU A 1 916 ? -4.334 -20.109 23.777 1.00 93.31 916 GLU A O 1
ATOM 7170 N N . HIS A 1 917 ? -2.889 -21.826 23.848 1.00 92.62 917 HIS A N 1
ATOM 7171 C CA . HIS A 1 917 ? -2.624 -21.859 22.405 1.00 92.62 917 HIS A CA 1
ATOM 7172 C C . HIS A 1 917 ? -3.245 -23.056 21.669 1.00 92.62 917 HIS A C 1
ATOM 7174 O O . HIS A 1 917 ? -3.137 -23.136 20.445 1.00 92.62 917 HIS A O 1
ATOM 7180 N N . GLY A 1 918 ? -3.908 -23.975 22.376 1.00 93.25 918 GLY A N 1
ATOM 7181 C CA . GLY A 1 918 ? -4.730 -25.027 21.775 1.00 93.25 918 GLY A CA 1
ATOM 7182 C C . GLY A 1 918 ? -3.962 -26.152 21.073 1.00 93.25 918 GLY A C 1
ATOM 7183 O O . GLY A 1 918 ? -4.430 -26.655 20.051 1.00 93.25 918 GLY A O 1
ATOM 7184 N N . PHE A 1 919 ? -2.805 -26.575 21.595 1.00 94.94 919 PHE A N 1
ATOM 7185 C CA . PHE A 1 919 ? -2.068 -27.741 21.078 1.00 94.94 919 PHE A CA 1
ATOM 7186 C C . PHE A 1 919 ? -2.091 -28.912 22.075 1.00 94.94 919 PHE A C 1
ATOM 7188 O O . PHE A 1 919 ? -1.949 -28.693 23.277 1.00 94.94 919 PHE A O 1
ATOM 7195 N N . PRO A 1 920 ? -2.232 -30.169 21.620 1.00 97.25 920 PRO A N 1
ATOM 7196 C CA . PRO A 1 920 ? -2.249 -31.337 22.498 1.00 97.25 920 PRO A CA 1
ATOM 7197 C C . PRO A 1 920 ? -0.857 -31.710 23.036 1.00 97.25 920 PRO A C 1
ATOM 7199 O O . PRO A 1 920 ? 0.139 -31.692 22.305 1.00 97.25 920 PRO A O 1
ATOM 7202 N N . ILE A 1 921 ? -0.810 -32.144 24.300 1.00 97.50 921 ILE A N 1
ATOM 7203 C CA . ILE A 1 921 ? 0.351 -32.814 24.902 1.00 97.50 921 ILE A CA 1
ATOM 7204 C C . ILE A 1 921 ? 0.077 -34.320 24.947 1.00 97.50 921 ILE A C 1
ATOM 7206 O O . ILE A 1 921 ? -0.916 -34.751 25.535 1.00 97.50 921 ILE A O 1
ATOM 7210 N N . TYR A 1 922 ? 0.954 -35.125 24.350 1.00 97.38 922 TYR A N 1
ATOM 7211 C CA . TYR A 1 922 ? 0.809 -36.580 24.303 1.00 97.38 922 TYR A CA 1
ATOM 7212 C C . TYR A 1 922 ? 1.698 -37.284 25.334 1.00 97.38 922 TYR A C 1
ATOM 7214 O O . TYR A 1 922 ? 2.807 -36.824 25.612 1.00 97.38 922 TYR A O 1
ATOM 7222 N N . PRO A 1 923 ? 1.258 -38.443 25.864 1.00 95.81 923 PRO A N 1
ATOM 7223 C CA . PRO A 1 923 ? 2.040 -39.236 26.812 1.00 95.81 923 PRO A CA 1
ATOM 7224 C C . PRO A 1 923 ? 3.157 -40.052 26.146 1.00 95.81 923 PRO A C 1
ATOM 7226 O O . PRO A 1 923 ? 3.934 -40.692 26.846 1.00 95.81 923 PRO A O 1
ATOM 7229 N N . THR A 1 924 ? 3.225 -40.082 24.812 1.00 97.56 924 THR A N 1
ATOM 7230 C CA . THR A 1 924 ? 4.242 -40.811 24.043 1.00 97.56 924 THR A CA 1
ATOM 7231 C C . THR A 1 924 ? 4.721 -39.975 22.861 1.00 97.56 924 THR A C 1
ATOM 7233 O O . THR A 1 924 ? 3.962 -39.171 22.310 1.00 97.56 924 THR A O 1
ATOM 7236 N N . ILE A 1 925 ? 5.967 -40.200 22.433 1.00 98.19 925 ILE A N 1
ATOM 7237 C CA . ILE A 1 925 ? 6.529 -39.569 21.231 1.00 98.19 925 ILE A CA 1
ATOM 7238 C C . ILE A 1 925 ? 5.718 -39.969 19.994 1.00 98.19 925 ILE A C 1
ATOM 7240 O O . ILE A 1 925 ? 5.395 -39.112 19.175 1.00 98.19 925 ILE A O 1
ATOM 7244 N N . ALA A 1 926 ? 5.312 -41.240 19.895 1.00 97.25 926 ALA A N 1
ATOM 7245 C CA . ALA A 1 926 ? 4.457 -41.715 18.810 1.00 97.25 926 ALA A CA 1
ATOM 7246 C C . ALA A 1 926 ? 3.147 -40.920 18.711 1.00 97.25 926 ALA A C 1
ATOM 7248 O O . ALA A 1 926 ? 2.851 -40.379 17.651 1.00 97.25 926 ALA A O 1
ATOM 7249 N N . GLY A 1 927 ? 2.430 -40.736 19.826 1.00 97.00 927 GLY A N 1
ATOM 7250 C CA . GLY A 1 927 ? 1.200 -39.940 19.845 1.00 97.00 927 GLY A CA 1
ATOM 7251 C C . GLY A 1 927 ? 1.415 -38.488 19.402 1.00 97.00 927 GLY A C 1
ATOM 7252 O O . GLY A 1 927 ? 0.616 -37.960 18.628 1.00 97.00 927 GLY A O 1
ATOM 7253 N N . ALA A 1 928 ? 2.522 -37.863 19.822 1.00 97.50 928 ALA A N 1
ATOM 7254 C CA . ALA A 1 928 ? 2.868 -36.509 19.393 1.00 97.50 928 ALA A CA 1
ATOM 7255 C C . ALA A 1 928 ? 3.131 -36.426 17.878 1.00 97.50 928 ALA A C 1
ATOM 7257 O O . ALA A 1 928 ? 2.711 -35.463 17.240 1.00 97.50 928 ALA A O 1
ATOM 7258 N N . LEU A 1 929 ? 3.785 -37.426 17.286 1.00 97.31 929 LEU A N 1
ATOM 7259 C CA . LEU A 1 929 ? 4.083 -37.455 15.850 1.00 97.31 929 LEU A CA 1
ATOM 7260 C C . LEU A 1 929 ? 2.880 -37.856 14.982 1.00 97.31 929 LEU A C 1
ATOM 7262 O O . LEU A 1 929 ? 2.766 -37.393 13.846 1.00 97.31 929 LEU A O 1
ATOM 7266 N N . GLU A 1 930 ? 1.999 -38.710 15.500 1.00 95.19 930 GLU A N 1
ATOM 7267 C CA . GLU A 1 930 ? 0.865 -39.288 14.771 1.00 95.19 930 GLU A CA 1
ATOM 7268 C C . GLU A 1 930 ? -0.421 -38.454 14.888 1.00 95.19 930 GLU A C 1
ATOM 7270 O O . GLU A 1 930 ? -1.296 -38.549 14.029 1.00 95.19 930 GLU A O 1
ATOM 7275 N N . LEU A 1 931 ? -0.553 -37.614 15.923 1.00 91.62 931 LEU A N 1
ATOM 7276 C CA . LEU A 1 931 ? -1.723 -36.756 16.174 1.00 91.62 931 LEU A CA 1
ATOM 7277 C C . LEU A 1 931 ? -3.067 -37.512 16.190 1.00 91.62 931 LEU A C 1
ATOM 7279 O O . LEU A 1 931 ? -4.091 -36.985 15.754 1.00 91.62 931 LEU A O 1
ATOM 7283 N N . GLY A 1 932 ? -3.058 -38.758 16.671 1.00 83.50 932 GLY A N 1
ATOM 7284 C CA . GLY A 1 932 ? -4.236 -39.631 16.689 1.00 83.50 932 GLY A CA 1
ATOM 7285 C C . GLY A 1 932 ? -4.586 -40.266 15.338 1.00 83.50 932 GLY A C 1
ATOM 7286 O O . GLY A 1 932 ? -5.657 -40.854 15.214 1.00 83.50 932 GLY A O 1
ATOM 7287 N N . THR A 1 933 ? -3.711 -40.152 14.335 1.00 81.69 933 THR A N 1
ATOM 7288 C CA . THR A 1 933 ? -3.823 -40.860 13.050 1.00 81.69 933 THR A CA 1
ATOM 7289 C C . THR A 1 933 ? -2.983 -42.146 13.051 1.00 81.69 933 THR A C 1
ATOM 7291 O O . THR A 1 933 ? -2.177 -42.363 13.949 1.00 81.69 933 THR A O 1
ATOM 7294 N N . ASP A 1 934 ? -3.139 -43.009 12.043 1.00 77.44 934 ASP A N 1
ATOM 7295 C CA . ASP A 1 934 ? -2.387 -44.274 11.948 1.00 77.44 934 ASP A CA 1
ATOM 7296 C C . ASP A 1 934 ? -0.944 -44.118 11.403 1.00 77.44 934 ASP A C 1
ATOM 7298 O O . ASP A 1 934 ? -0.254 -45.120 11.188 1.00 77.44 934 ASP A O 1
ATOM 7302 N N . GLY A 1 935 ? -0.459 -42.884 11.199 1.00 83.81 935 GLY A N 1
ATOM 7303 C CA . GLY A 1 935 ? 0.884 -42.596 10.681 1.00 83.81 935 GLY A CA 1
ATOM 7304 C C . GLY A 1 935 ? 1.378 -41.172 10.966 1.00 83.81 935 GLY A C 1
ATOM 7305 O O . GLY A 1 935 ? 0.728 -40.391 11.649 1.00 83.81 935 GLY A O 1
ATOM 7306 N N . LEU A 1 936 ? 2.563 -40.821 10.457 1.00 90.19 936 LEU A N 1
ATOM 7307 C CA . LEU A 1 936 ? 3.213 -39.527 10.700 1.00 90.19 936 LEU A CA 1
ATOM 7308 C C . LEU A 1 936 ? 2.378 -38.338 10.179 1.00 90.19 936 LEU A C 1
ATOM 7310 O O . LEU A 1 936 ? 2.221 -38.177 8.966 1.00 90.19 936 LEU A O 1
ATOM 7314 N N . ALA A 1 937 ? 1.950 -37.448 11.081 1.00 90.50 937 ALA A N 1
ATOM 7315 C CA . ALA A 1 937 ? 1.033 -36.333 10.801 1.00 90.50 937 ALA A CA 1
ATOM 7316 C C . ALA A 1 937 ? 1.662 -34.928 10.925 1.00 90.50 937 ALA A C 1
ATOM 7318 O O . ALA A 1 937 ? 0.974 -33.917 10.765 1.00 90.50 937 ALA A O 1
ATOM 7319 N N . VAL A 1 938 ? 2.967 -34.850 11.196 1.00 92.81 938 VAL A N 1
ATOM 7320 C CA . VAL A 1 938 ? 3.742 -33.596 11.254 1.00 92.81 938 VAL A CA 1
ATOM 7321 C C . VAL A 1 938 ? 4.712 -33.473 10.074 1.00 92.81 938 VAL A C 1
ATOM 7323 O O . VAL A 1 938 ? 4.868 -34.408 9.290 1.00 92.81 938 VAL A O 1
ATOM 7326 N N . ASP A 1 939 ? 5.341 -32.308 9.928 1.00 90.88 939 ASP A N 1
ATOM 7327 C CA . ASP A 1 939 ? 6.285 -31.928 8.865 1.00 90.88 939 ASP A CA 1
ATOM 7328 C C . ASP A 1 939 ? 7.694 -31.622 9.383 1.00 90.88 939 ASP A C 1
ATOM 7330 O O . ASP A 1 939 ? 8.599 -31.364 8.595 1.00 90.88 939 ASP A O 1
ATOM 7334 N N . GLY A 1 940 ? 7.892 -31.646 10.699 1.00 95.69 940 GLY A N 1
ATOM 7335 C CA . GLY A 1 940 ? 9.194 -31.496 11.330 1.00 95.69 940 GLY A CA 1
ATOM 7336 C C . GLY A 1 940 ? 9.152 -31.886 12.802 1.00 95.69 940 GLY A C 1
ATOM 7337 O O . GLY A 1 940 ? 8.087 -31.891 13.426 1.00 95.69 940 GLY A O 1
ATOM 7338 N N . VAL A 1 941 ? 10.317 -32.215 13.354 1.00 98.50 941 VAL A N 1
ATOM 7339 C CA . VAL A 1 941 ? 10.476 -32.582 14.766 1.00 98.50 941 VAL A CA 1
ATOM 7340 C C . VAL A 1 941 ? 11.538 -31.703 15.411 1.00 98.50 941 VAL A C 1
ATOM 7342 O O . VAL A 1 941 ? 12.645 -31.569 14.892 1.00 98.50 941 VAL A O 1
ATOM 7345 N N . MET A 1 942 ? 11.209 -31.120 16.561 1.00 98.50 942 MET A N 1
ATOM 7346 C CA . MET A 1 942 ? 12.144 -30.374 17.400 1.00 98.50 942 MET A CA 1
ATOM 7347 C C . MET A 1 942 ? 12.429 -31.182 18.663 1.00 98.50 942 MET A C 1
ATOM 7349 O O . MET A 1 942 ? 11.584 -31.263 19.551 1.00 98.50 942 MET A O 1
ATOM 7353 N N . LEU A 1 943 ? 13.610 -31.792 18.737 1.00 98.31 943 LEU A N 1
ATOM 7354 C CA . LEU A 1 943 ? 14.065 -32.593 19.870 1.00 98.31 943 LEU A CA 1
ATOM 7355 C C . LEU A 1 943 ? 14.921 -31.716 20.793 1.00 98.31 943 LEU A C 1
ATOM 7357 O O . LEU A 1 943 ? 16.060 -31.378 20.469 1.00 98.31 943 LEU A O 1
ATOM 7361 N N . ILE A 1 944 ? 14.372 -31.347 21.952 1.00 97.44 944 ILE A N 1
ATOM 7362 C CA . ILE A 1 944 ? 15.017 -30.456 22.928 1.00 97.44 944 ILE A CA 1
ATOM 7363 C C . ILE A 1 944 ? 15.207 -31.199 24.250 1.00 97.44 944 ILE A C 1
ATOM 7365 O O . ILE A 1 944 ? 14.312 -31.260 25.094 1.00 97.44 944 ILE A O 1
ATOM 7369 N N . ALA A 1 945 ? 16.395 -31.769 24.434 1.00 94.31 945 ALA A N 1
ATOM 7370 C CA . ALA A 1 945 ? 16.720 -32.619 25.576 1.00 94.31 945 ALA A CA 1
ATOM 7371 C C . ALA A 1 945 ? 17.926 -32.077 26.354 1.00 94.31 945 ALA A C 1
ATOM 7373 O O . ALA A 1 945 ? 19.023 -32.613 26.249 1.00 94.31 945 ALA A O 1
ATOM 7374 N N . GLU A 1 946 ? 17.713 -30.988 27.101 1.00 88.94 946 GLU A N 1
ATOM 7375 C CA . GLU A 1 946 ? 18.790 -30.191 27.722 1.00 88.94 946 GLU A CA 1
ATOM 7376 C C . GLU A 1 946 ? 18.578 -29.856 29.206 1.00 88.94 946 GLU A C 1
ATOM 7378 O O . GLU A 1 946 ? 19.420 -29.212 29.835 1.00 88.94 946 GLU A O 1
ATOM 7383 N N . HIS A 1 947 ? 17.453 -30.279 29.780 1.00 92.75 947 HIS A N 1
ATOM 7384 C CA . HIS A 1 947 ? 17.122 -30.057 31.187 1.00 92.75 947 HIS A CA 1
ATOM 7385 C C . HIS A 1 947 ? 16.405 -31.267 31.794 1.00 92.75 947 HIS A C 1
ATOM 7387 O O . HIS A 1 947 ? 16.038 -32.193 31.073 1.00 92.75 947 HIS A O 1
ATOM 7393 N N . GLY A 1 948 ? 16.190 -31.247 33.109 1.00 92.56 948 GLY A N 1
ATOM 7394 C CA . GLY A 1 948 ? 15.555 -32.325 33.867 1.00 92.56 948 GLY A CA 1
ATOM 7395 C C . GLY A 1 948 ? 16.536 -33.114 34.727 1.00 92.56 948 GLY A C 1
ATOM 7396 O O . GLY A 1 948 ? 17.742 -32.856 34.750 1.00 92.56 948 GLY A O 1
ATOM 7397 N N . LYS A 1 949 ? 16.004 -34.081 35.475 1.00 94.31 949 LYS A N 1
ATOM 7398 C CA . LYS A 1 949 ? 16.785 -34.940 36.370 1.00 94.31 949 LYS A CA 1
ATOM 7399 C C . LYS A 1 949 ? 17.168 -36.219 35.631 1.00 94.31 949 LYS A C 1
ATOM 7401 O O . LYS A 1 949 ? 16.334 -37.105 35.467 1.00 94.31 949 LYS A O 1
ATOM 7406 N N . TYR A 1 950 ? 18.428 -36.310 35.214 1.00 94.81 950 TYR A N 1
ATOM 7407 C CA . TYR A 1 950 ? 18.987 -37.481 34.535 1.00 94.81 950 TYR A CA 1
ATOM 7408 C C . TYR A 1 950 ? 20.312 -37.921 35.174 1.00 94.81 950 TYR A C 1
ATOM 7410 O O . TYR A 1 950 ? 20.960 -37.114 35.852 1.00 94.81 950 TYR A O 1
ATOM 7418 N N . PRO A 1 951 ? 20.724 -39.190 34.993 1.00 93.81 951 PRO A N 1
ATOM 7419 C CA . PRO A 1 951 ? 21.984 -39.698 35.523 1.00 93.81 951 PRO A CA 1
ATOM 7420 C C . PRO A 1 951 ? 23.204 -38.922 35.015 1.00 93.81 951 PRO A C 1
ATOM 7422 O O . PRO A 1 951 ? 23.196 -38.345 33.927 1.00 93.81 951 PRO A O 1
ATOM 7425 N N . LYS A 1 952 ? 24.281 -38.947 35.802 1.00 93.00 952 LYS A N 1
ATOM 7426 C CA . LYS A 1 952 ? 25.606 -38.505 35.360 1.00 93.00 952 LYS A CA 1
ATOM 7427 C C . LYS A 1 952 ? 26.373 -39.678 34.760 1.00 93.00 952 LYS A C 1
ATOM 7429 O O . LYS A 1 952 ? 26.300 -40.792 35.279 1.00 93.00 952 LYS A O 1
ATOM 7434 N N . SER A 1 953 ? 27.111 -39.419 33.688 1.00 91.19 953 SER A N 1
ATOM 7435 C CA . SER A 1 953 ? 28.017 -40.377 33.069 1.00 91.19 953 SER A CA 1
ATOM 7436 C C . SER A 1 953 ? 29.246 -40.613 33.957 1.00 91.19 953 SER A C 1
ATOM 7438 O O . SER A 1 953 ? 29.496 -39.906 34.939 1.00 91.19 953 SER A O 1
ATOM 7440 N N . ALA A 1 954 ? 30.084 -41.571 33.562 1.00 88.31 954 ALA A N 1
ATOM 7441 C CA . ALA A 1 954 ? 31.351 -41.823 34.235 1.00 88.31 954 ALA A CA 1
ATOM 7442 C C . ALA A 1 954 ? 32.374 -40.676 34.073 1.00 88.31 954 ALA A C 1
ATOM 7444 O O . ALA A 1 954 ? 33.363 -40.664 34.803 1.00 88.31 954 ALA A O 1
ATOM 7445 N N . THR A 1 955 ? 32.174 -39.766 33.118 1.00 87.75 955 THR A N 1
ATOM 7446 C CA . THR A 1 955 ? 32.971 -38.555 32.839 1.00 87.75 955 THR A CA 1
ATOM 7447 C C . THR A 1 955 ? 32.327 -37.285 33.416 1.00 87.75 955 THR A C 1
ATOM 7449 O O . THR A 1 955 ? 32.894 -36.202 33.308 1.00 87.75 955 THR A O 1
ATOM 7452 N N . GLY A 1 956 ? 31.174 -37.407 34.089 1.00 85.25 956 GLY A N 1
ATOM 7453 C CA . GLY A 1 956 ? 30.518 -36.325 34.832 1.00 85.25 956 GLY A CA 1
ATOM 7454 C C . GLY A 1 956 ? 29.512 -35.485 34.033 1.00 85.25 956 GLY A C 1
ATOM 7455 O O . GLY A 1 956 ? 28.822 -34.648 34.628 1.00 85.25 956 GLY A O 1
ATOM 7456 N N . ASN A 1 957 ? 29.373 -35.717 32.724 1.00 89.50 957 ASN A N 1
ATOM 7457 C CA . ASN A 1 957 ? 28.321 -35.109 31.899 1.00 89.50 957 ASN A CA 1
ATOM 7458 C C . ASN A 1 957 ? 26.939 -35.701 32.207 1.00 89.50 957 ASN A C 1
ATOM 7460 O O . ASN A 1 957 ? 26.814 -36.769 32.808 1.00 89.50 957 ASN A O 1
ATOM 7464 N N . THR A 1 958 ? 25.883 -34.970 31.859 1.00 91.69 958 THR A N 1
ATOM 7465 C CA . THR A 1 958 ? 24.500 -35.443 32.055 1.00 91.69 958 THR A CA 1
ATOM 7466 C C . THR A 1 958 ? 24.081 -36.342 30.895 1.00 91.69 958 THR A C 1
ATOM 7468 O O . THR A 1 958 ? 24.202 -35.933 29.746 1.00 91.69 958 THR A O 1
ATOM 7471 N N . VAL A 1 959 ? 23.547 -37.530 31.189 1.00 93.38 959 VAL A N 1
ATOM 7472 C CA . VAL A 1 959 ? 23.087 -38.492 30.174 1.00 93.38 959 VAL A CA 1
ATOM 7473 C C . VAL A 1 959 ? 21.627 -38.206 29.825 1.00 93.38 959 VAL A C 1
ATOM 7475 O O . VAL A 1 959 ? 20.704 -38.758 30.429 1.00 93.38 959 VAL A O 1
ATOM 7478 N N . TYR A 1 960 ? 21.406 -37.288 28.886 1.00 94.81 960 TYR A N 1
ATOM 7479 C CA . TYR A 1 960 ? 20.062 -36.963 28.402 1.00 94.81 960 TYR A CA 1
ATOM 7480 C C . TYR A 1 960 ? 19.500 -38.086 27.511 1.00 94.81 960 TYR A C 1
ATOM 7482 O O . TYR A 1 960 ? 20.254 -38.761 26.812 1.00 94.81 960 TYR A O 1
ATOM 7490 N N . PRO A 1 961 ? 18.170 -38.288 27.448 1.00 96.31 961 PRO A N 1
ATOM 7491 C CA . PRO A 1 961 ? 17.553 -39.429 26.763 1.00 96.31 961 PRO A CA 1
ATOM 7492 C C . PRO A 1 961 ? 17.512 -39.281 25.226 1.00 96.31 961 PRO A C 1
ATOM 7494 O O . PRO A 1 961 ? 16.595 -39.790 24.582 1.00 96.31 961 PRO A O 1
ATOM 7497 N N . LYS A 1 962 ? 18.495 -38.600 24.615 1.00 96.19 962 LYS A N 1
ATOM 7498 C CA . LYS A 1 962 ? 18.541 -38.299 23.171 1.00 96.19 962 LYS A CA 1
ATOM 7499 C C . LYS A 1 962 ? 18.501 -39.567 22.320 1.00 96.19 962 LYS A C 1
ATOM 7501 O O . LYS A 1 962 ? 17.744 -39.624 21.354 1.00 96.19 962 LYS A O 1
ATOM 7506 N N . ARG A 1 963 ? 19.235 -40.607 22.731 1.00 96.25 963 ARG A N 1
ATOM 7507 C CA . ARG A 1 963 ? 19.225 -41.922 22.078 1.00 96.25 963 ARG A CA 1
ATOM 7508 C C . ARG A 1 963 ? 17.830 -42.549 22.049 1.00 96.25 963 ARG A C 1
ATOM 7510 O O . ARG A 1 963 ? 17.342 -42.903 20.979 1.00 96.25 963 ARG A O 1
ATOM 7517 N N . ARG A 1 964 ? 17.177 -42.633 23.213 1.00 97.25 964 ARG A N 1
ATOM 7518 C CA . ARG A 1 964 ? 15.823 -43.190 23.343 1.00 97.25 964 ARG A CA 1
ATOM 7519 C C . ARG A 1 964 ? 14.817 -42.403 22.504 1.00 97.25 964 ARG A C 1
ATOM 7521 O O . ARG A 1 964 ? 14.081 -42.998 21.726 1.00 97.25 964 ARG A O 1
ATOM 7528 N N . PHE A 1 965 ? 14.809 -41.073 22.629 1.00 98.31 965 PHE A N 1
ATOM 7529 C CA . PHE A 1 965 ? 13.886 -40.224 21.870 1.00 98.31 965 PHE A CA 1
ATOM 7530 C C . PHE A 1 965 ? 14.058 -40.406 20.364 1.00 98.31 965 PHE A C 1
ATOM 7532 O O . PHE A 1 965 ? 13.072 -40.509 19.640 1.00 98.31 965 PHE A O 1
ATOM 7539 N N . TRP A 1 966 ? 15.302 -40.489 19.894 1.00 98.31 966 TRP A N 1
ATOM 7540 C CA . TRP A 1 966 ? 15.595 -40.733 18.490 1.00 98.31 966 TRP A CA 1
ATOM 7541 C C . TRP A 1 966 ? 15.074 -42.092 18.009 1.00 98.31 966 TRP A C 1
ATOM 7543 O O . TRP A 1 966 ? 14.432 -42.163 16.965 1.00 98.31 966 TRP A O 1
ATOM 7553 N N . GLU A 1 967 ? 15.288 -43.169 18.768 1.00 98.38 967 GLU A N 1
ATOM 7554 C CA . GLU A 1 967 ? 14.777 -44.501 18.418 1.00 98.38 967 GLU A CA 1
ATOM 7555 C C . GLU A 1 967 ? 13.245 -44.547 18.346 1.00 98.38 967 GLU A C 1
ATOM 7557 O O . GLU A 1 967 ? 12.696 -45.147 17.417 1.00 98.38 967 GLU A O 1
ATOM 7562 N N . GLU A 1 968 ? 12.553 -43.867 19.265 1.00 98.31 968 GLU A N 1
ATOM 7563 C CA . GLU A 1 968 ? 11.093 -43.733 19.237 1.00 98.31 968 GLU A CA 1
ATOM 7564 C C . GLU A 1 968 ? 10.612 -42.943 18.000 1.00 98.31 968 GLU A C 1
ATOM 7566 O O . GLU A 1 968 ? 9.652 -43.354 17.346 1.00 98.31 968 GLU A O 1
ATOM 7571 N N . ILE A 1 969 ? 11.313 -41.870 17.606 1.00 98.31 969 ILE A N 1
ATOM 7572 C CA . ILE A 1 969 ? 11.038 -41.130 16.358 1.00 98.31 969 ILE A CA 1
ATOM 7573 C C . ILE A 1 969 ? 11.251 -42.034 15.131 1.00 98.31 969 ILE A C 1
ATOM 7575 O O . ILE A 1 969 ? 10.390 -42.104 14.248 1.00 98.31 969 ILE A O 1
ATOM 7579 N N . LEU A 1 970 ? 12.369 -42.770 15.075 1.00 97.62 970 LEU A N 1
ATOM 7580 C CA . LEU A 1 970 ? 12.670 -43.688 13.973 1.00 97.62 970 LEU A CA 1
ATOM 7581 C C . LEU A 1 970 ? 11.616 -44.790 13.831 1.00 97.62 970 LEU A C 1
ATOM 7583 O O . LEU A 1 970 ? 11.325 -45.208 12.710 1.00 97.62 970 LEU A O 1
ATOM 7587 N N . ALA A 1 971 ? 11.056 -45.277 14.941 1.00 96.50 971 ALA A N 1
ATOM 7588 C CA . ALA A 1 971 ? 10.002 -46.285 14.913 1.00 96.50 971 ALA A CA 1
ATOM 7589 C C . ALA A 1 971 ? 8.755 -45.773 14.172 1.00 96.50 971 ALA A C 1
ATOM 7591 O O . ALA A 1 971 ? 8.225 -46.482 13.315 1.00 96.50 971 ALA A O 1
ATOM 7592 N N . VAL A 1 972 ? 8.346 -44.523 14.421 1.00 96.31 972 VAL A N 1
ATOM 7593 C CA . VAL A 1 972 ? 7.223 -43.884 13.710 1.00 96.31 972 VAL A CA 1
ATOM 7594 C C . VAL A 1 972 ? 7.549 -43.671 12.235 1.00 96.31 972 VAL A C 1
ATOM 7596 O O . VAL A 1 972 ? 6.715 -43.970 11.378 1.00 96.31 972 VAL A O 1
ATOM 7599 N N . PHE A 1 973 ? 8.761 -43.205 11.915 1.00 94.94 973 PHE A N 1
ATOM 7600 C CA . PHE A 1 973 ? 9.167 -42.975 10.524 1.00 94.94 973 PHE A CA 1
ATOM 7601 C C . PHE A 1 973 ? 9.168 -44.271 9.708 1.00 94.94 973 PHE A C 1
ATOM 7603 O O . PHE A 1 973 ? 8.633 -44.307 8.603 1.00 94.94 973 PHE A O 1
ATOM 7610 N N . LYS A 1 974 ? 9.702 -45.362 10.276 1.00 93.06 974 LYS A N 1
ATOM 7611 C CA . LYS A 1 974 ? 9.693 -46.693 9.646 1.00 93.06 974 LYS A CA 1
ATOM 7612 C C . LYS A 1 974 ? 8.278 -47.235 9.471 1.00 93.06 974 LYS A C 1
ATOM 7614 O O . LYS A 1 974 ? 7.973 -47.778 8.418 1.00 93.06 974 LYS A O 1
ATOM 7619 N N . LYS A 1 975 ? 7.419 -47.084 10.487 1.00 92.00 975 LYS A N 1
ATOM 7620 C CA . LYS A 1 975 ? 6.010 -47.507 10.427 1.00 92.00 975 LYS A CA 1
ATOM 7621 C C . LYS A 1 975 ? 5.241 -46.758 9.333 1.00 92.00 975 LYS A C 1
ATOM 7623 O O . LYS A 1 975 ? 4.400 -47.357 8.676 1.00 92.00 975 LYS A O 1
ATOM 7628 N N . SER A 1 976 ? 5.538 -45.472 9.148 1.00 86.75 976 SER A N 1
ATOM 7629 C CA . SER A 1 976 ? 4.808 -44.589 8.229 1.00 86.75 976 SER A CA 1
ATOM 7630 C C . SER A 1 976 ? 5.359 -44.569 6.798 1.00 86.75 976 SER A C 1
ATOM 7632 O O . SER A 1 976 ? 4.761 -43.907 5.957 1.00 86.75 976 SER A O 1
ATOM 7634 N N . ASP A 1 977 ? 6.510 -45.206 6.538 1.00 85.06 977 ASP A N 1
ATOM 7635 C CA . ASP A 1 977 ? 7.299 -45.047 5.299 1.00 85.06 977 ASP A CA 1
ATOM 7636 C C . ASP A 1 977 ? 7.498 -43.566 4.904 1.00 85.06 977 ASP A C 1
ATOM 7638 O O . ASP A 1 977 ? 7.440 -43.170 3.740 1.00 85.06 977 ASP A O 1
ATOM 7642 N N . ARG A 1 978 ? 7.671 -42.710 5.922 1.00 86.00 978 ARG A N 1
ATOM 7643 C CA . ARG A 1 978 ? 7.777 -41.256 5.777 1.00 86.00 978 ARG A CA 1
ATOM 7644 C C . ARG A 1 978 ? 8.669 -40.684 6.867 1.00 86.00 978 ARG A C 1
ATOM 7646 O O . ARG A 1 978 ? 8.492 -40.977 8.046 1.00 86.00 978 ARG A O 1
ATOM 7653 N N . GLN A 1 979 ? 9.568 -39.795 6.470 1.00 90.50 979 GLN A N 1
ATOM 7654 C CA . GLN A 1 979 ? 10.453 -39.045 7.349 1.00 90.50 979 GLN A CA 1
ATOM 7655 C C . GLN A 1 979 ? 10.302 -37.541 7.128 1.00 90.50 979 GLN A C 1
ATOM 7657 O O . GLN A 1 979 ? 9.925 -37.082 6.050 1.00 90.50 979 GLN A O 1
ATOM 7662 N N . VAL A 1 980 ? 10.624 -36.771 8.162 1.00 92.81 980 VAL A N 1
ATOM 7663 C CA . VAL A 1 980 ? 10.598 -35.305 8.147 1.00 92.81 980 VAL A CA 1
ATOM 7664 C C . VAL A 1 980 ? 11.890 -34.749 8.743 1.00 92.81 980 VAL A C 1
ATOM 7666 O O . VAL A 1 980 ? 12.589 -35.485 9.443 1.00 92.81 980 VAL A O 1
ATOM 7669 N N . PRO A 1 981 ? 12.233 -33.473 8.491 1.00 96.31 981 PRO A N 1
ATOM 7670 C CA . PRO A 1 981 ? 13.388 -32.852 9.119 1.00 96.31 981 PRO A CA 1
ATOM 7671 C C . PRO A 1 981 ? 13.352 -32.921 10.648 1.00 96.31 981 PRO A C 1
ATOM 7673 O O . PRO A 1 981 ? 12.312 -32.677 11.265 1.00 96.31 981 PRO A O 1
ATOM 7676 N N . VAL A 1 982 ? 14.504 -33.205 11.258 1.00 98.31 982 VAL A N 1
ATOM 7677 C CA . VAL A 1 982 ? 14.664 -33.265 12.715 1.00 98.31 982 VAL A CA 1
ATOM 7678 C C . VAL A 1 982 ? 15.743 -32.284 13.154 1.00 98.31 982 VAL A C 1
ATOM 7680 O O . VAL A 1 982 ? 16.864 -32.305 12.644 1.00 98.31 982 VAL A O 1
ATOM 7683 N N . PHE A 1 983 ? 15.403 -31.425 14.113 1.00 98.56 983 PHE A N 1
ATOM 7684 C CA . PHE A 1 983 ? 16.361 -30.588 14.825 1.00 98.56 983 PHE A CA 1
ATOM 7685 C C . PHE A 1 983 ? 16.668 -31.179 16.203 1.00 98.56 983 PHE A C 1
ATOM 7687 O O . PHE A 1 983 ? 15.737 -31.536 16.923 1.00 98.56 983 PHE A O 1
ATOM 7694 N N . ILE A 1 984 ? 17.948 -31.236 16.579 1.00 98.31 984 ILE A N 1
ATOM 7695 C CA . ILE A 1 984 ? 18.404 -31.607 17.925 1.00 98.31 984 ILE A CA 1
ATOM 7696 C C . ILE A 1 984 ? 19.090 -30.406 18.574 1.00 98.31 984 ILE A C 1
ATOM 7698 O O . ILE A 1 984 ? 20.088 -29.894 18.070 1.00 98.31 984 ILE A O 1
ATOM 7702 N N . ASP A 1 985 ? 18.572 -29.971 19.715 1.00 96.31 985 ASP A N 1
ATOM 7703 C CA . ASP A 1 985 ? 19.174 -28.876 20.467 1.00 96.31 985 ASP A CA 1
ATOM 7704 C C . ASP A 1 985 ? 20.515 -29.286 21.107 1.00 96.31 985 ASP A C 1
ATOM 7706 O O . ASP A 1 985 ? 20.647 -30.360 21.701 1.00 96.31 985 ASP A O 1
ATOM 7710 N N . LYS A 1 986 ? 21.515 -28.411 20.961 1.00 93.12 986 LYS A N 1
ATOM 7711 C CA . LYS A 1 986 ? 22.924 -28.597 21.344 1.00 93.12 986 LYS A CA 1
ATOM 7712 C C . LYS A 1 986 ? 23.611 -29.829 20.729 1.00 93.12 986 LYS A C 1
ATOM 7714 O O . LYS A 1 986 ? 23.633 -29.958 19.509 1.00 93.12 986 LYS A O 1
ATOM 7719 N N . HIS A 1 987 ? 24.291 -30.646 21.543 1.00 93.62 987 HIS A N 1
ATOM 7720 C CA . HIS A 1 987 ? 25.071 -31.799 21.092 1.00 93.62 987 HIS A CA 1
ATOM 7721 C C . HIS A 1 987 ? 24.144 -32.878 20.523 1.00 93.62 987 HIS A C 1
ATOM 7723 O O . HIS A 1 987 ? 22.996 -32.999 20.952 1.00 93.62 987 HIS A O 1
ATOM 7729 N N . VAL A 1 988 ? 24.632 -33.691 19.582 1.00 96.81 988 VAL A N 1
ATOM 7730 C CA . VAL A 1 988 ? 23.827 -34.782 18.995 1.00 96.81 988 VAL A CA 1
ATOM 7731 C C . VAL A 1 988 ? 23.464 -35.814 20.070 1.00 96.81 988 VAL A C 1
ATOM 7733 O O . VAL A 1 988 ? 22.307 -36.206 20.191 1.00 96.81 988 VAL A O 1
ATOM 7736 N N . ALA A 1 989 ? 24.449 -36.199 20.880 1.00 95.25 989 ALA A N 1
ATOM 7737 C CA . ALA A 1 989 ? 24.314 -36.957 22.120 1.00 95.25 989 ALA A CA 1
ATOM 7738 C C . ALA A 1 989 ? 25.498 -36.615 23.041 1.00 95.25 989 ALA A C 1
ATOM 7740 O O . ALA A 1 989 ? 26.436 -35.939 22.614 1.00 95.25 989 ALA A O 1
ATOM 7741 N N . ASP A 1 990 ? 25.429 -37.031 24.300 1.00 91.25 990 ASP A N 1
ATOM 7742 C CA . ASP A 1 990 ? 26.424 -36.726 25.332 1.00 91.25 990 ASP A CA 1
ATOM 7743 C C . ASP A 1 990 ? 27.681 -37.617 25.261 1.00 91.25 990 ASP A C 1
ATOM 7745 O O . ASP A 1 990 ? 28.636 -37.390 25.998 1.00 91.25 990 ASP A O 1
ATOM 7749 N N . ASN A 1 991 ? 27.683 -38.613 24.367 1.00 94.12 991 ASN A N 1
ATOM 7750 C CA . ASN A 1 991 ? 28.799 -39.514 24.084 1.00 94.12 991 ASN A CA 1
ATOM 7751 C C . ASN A 1 991 ? 28.900 -39.814 22.572 1.00 94.12 991 ASN A C 1
ATOM 7753 O O . ASN A 1 991 ? 27.926 -39.656 21.824 1.00 94.12 991 ASN A O 1
ATOM 7757 N N . TRP A 1 992 ? 30.074 -40.259 22.110 1.00 95.81 992 TRP A N 1
ATOM 7758 C CA . TRP A 1 992 ? 30.320 -40.543 20.692 1.00 95.81 992 TRP A CA 1
ATOM 7759 C C . TRP A 1 992 ? 29.451 -41.670 20.119 1.00 95.81 992 TRP A C 1
ATOM 7761 O O . TRP A 1 992 ? 28.990 -41.556 18.983 1.00 95.81 992 TRP A O 1
ATOM 7771 N N . GLU A 1 993 ? 29.230 -42.753 20.868 1.00 96.06 993 GLU A N 1
ATOM 7772 C CA . GLU A 1 993 ? 28.499 -43.933 20.386 1.00 96.06 993 GLU A CA 1
ATOM 7773 C C . GLU A 1 993 ? 27.068 -43.569 19.971 1.00 96.06 993 GLU A C 1
ATOM 7775 O O . GLU A 1 993 ? 26.639 -43.860 18.849 1.00 96.06 993 GLU A O 1
ATOM 7780 N N . ASP A 1 994 ? 26.359 -42.846 20.834 1.00 97.38 994 ASP A N 1
ATOM 7781 C CA . ASP A 1 994 ? 24.996 -42.405 20.563 1.00 97.38 994 ASP A CA 1
ATOM 7782 C C . ASP A 1 994 ? 24.938 -41.301 19.509 1.00 97.38 994 ASP A C 1
ATOM 7784 O O . ASP A 1 994 ? 24.073 -41.334 18.629 1.00 97.38 994 ASP A O 1
ATOM 7788 N N . ALA A 1 995 ? 25.882 -40.355 19.534 1.00 97.75 995 ALA A N 1
ATOM 7789 C CA . ALA A 1 995 ? 25.945 -39.289 18.539 1.00 97.75 995 ALA A CA 1
ATOM 7790 C C . ALA A 1 995 ? 26.149 -39.866 17.130 1.00 97.75 995 ALA A C 1
ATOM 7792 O O . ALA A 1 995 ? 25.474 -39.470 16.173 1.00 97.75 995 ALA A O 1
ATOM 7793 N N . LYS A 1 996 ? 27.046 -40.852 17.009 1.00 97.81 996 LYS A N 1
ATOM 7794 C CA . LYS A 1 996 ? 27.333 -41.540 15.753 1.00 97.81 996 LYS A CA 1
ATOM 7795 C C . LYS A 1 996 ? 26.155 -42.390 15.290 1.00 97.81 996 LYS A C 1
ATOM 7797 O O . LYS A 1 996 ? 25.840 -42.365 14.103 1.00 97.81 996 LYS A O 1
ATOM 7802 N N . PHE A 1 997 ? 25.462 -43.079 16.199 1.00 98.38 997 PHE A N 1
ATOM 7803 C CA . PHE A 1 997 ? 24.255 -43.831 15.853 1.00 98.38 997 PHE A CA 1
ATOM 7804 C C . PHE A 1 997 ? 23.147 -42.936 15.290 1.00 98.38 997 PHE A C 1
ATOM 7806 O O . PHE A 1 997 ? 22.549 -43.267 14.262 1.00 98.38 997 PHE A O 1
ATOM 7813 N N . ILE A 1 998 ? 22.873 -41.800 15.938 1.00 98.56 998 ILE A N 1
ATOM 7814 C CA . ILE A 1 998 ? 21.865 -40.836 15.475 1.00 98.56 998 ILE A CA 1
ATOM 7815 C C . ILE A 1 998 ? 22.223 -40.342 14.069 1.00 98.56 998 ILE A C 1
ATOM 7817 O O . ILE A 1 998 ? 21.387 -40.369 13.166 1.00 98.56 998 ILE A O 1
ATOM 7821 N N . TYR A 1 999 ? 23.486 -39.968 13.853 1.00 98.19 999 TYR A N 1
ATOM 7822 C CA . TYR A 1 999 ? 23.975 -39.539 12.545 1.00 98.19 999 TYR A CA 1
ATOM 7823 C C . TYR A 1 999 ? 23.840 -40.624 11.464 1.00 98.19 999 TYR A C 1
ATOM 7825 O O . TYR A 1 999 ? 23.289 -40.367 10.391 1.00 98.19 999 TYR A O 1
ATOM 7833 N N . ASP A 1 1000 ? 24.317 -41.840 11.735 1.00 97.94 1000 ASP A N 1
ATOM 7834 C CA . ASP A 1 1000 ? 24.331 -42.931 10.756 1.00 97.94 1000 ASP A CA 1
ATOM 7835 C C . ASP A 1 1000 ? 22.918 -43.363 10.373 1.00 97.94 1000 ASP A C 1
ATOM 7837 O O . ASP A 1 1000 ? 22.615 -43.541 9.192 1.00 97.94 1000 ASP A O 1
ATOM 7841 N N . SER A 1 1001 ? 22.028 -43.479 11.359 1.00 97.94 1001 SER A N 1
ATOM 7842 C CA . SER A 1 1001 ? 20.628 -43.821 11.112 1.00 97.94 1001 SER A CA 1
ATOM 7843 C C . SER A 1 1001 ? 19.885 -42.709 10.362 1.00 97.94 1001 SER A C 1
ATOM 7845 O O . SER A 1 1001 ? 19.098 -43.016 9.463 1.00 97.94 1001 SER A O 1
ATOM 7847 N N . ALA A 1 1002 ? 20.189 -41.431 10.631 1.00 97.31 1002 ALA A N 1
ATOM 7848 C CA . ALA A 1 1002 ? 19.671 -40.313 9.843 1.00 97.31 1002 ALA A CA 1
ATOM 7849 C C . ALA A 1 1002 ? 20.116 -40.390 8.377 1.00 97.31 1002 ALA A C 1
ATOM 7851 O O . ALA A 1 1002 ? 19.285 -40.264 7.478 1.00 97.31 1002 ALA A O 1
ATOM 7852 N N . LYS A 1 1003 ? 21.405 -40.650 8.115 1.00 95.31 1003 LYS A N 1
ATOM 7853 C CA . LYS A 1 1003 ? 21.929 -40.818 6.749 1.00 95.31 1003 LYS A CA 1
ATOM 7854 C C . LYS A 1 1003 ? 21.307 -42.016 6.042 1.00 95.31 1003 LYS A C 1
ATOM 7856 O O . LYS A 1 1003 ? 20.895 -41.886 4.894 1.00 95.31 1003 LYS A O 1
ATOM 7861 N N . GLN A 1 1004 ? 21.193 -43.154 6.723 1.00 95.06 1004 GLN A N 1
ATOM 7862 C CA . GLN A 1 1004 ? 20.613 -44.374 6.161 1.00 95.06 1004 GLN A CA 1
ATOM 7863 C C . GLN A 1 1004 ? 19.154 -44.174 5.725 1.00 95.06 1004 GLN A C 1
ATOM 7865 O O . GLN A 1 1004 ? 18.743 -44.705 4.696 1.00 95.06 1004 GLN A O 1
ATOM 7870 N N . MET A 1 1005 ? 18.380 -43.407 6.495 1.00 91.69 1005 MET A N 1
ATOM 7871 C CA . MET A 1 1005 ? 16.968 -43.131 6.217 1.00 91.69 1005 MET A CA 1
ATOM 7872 C C . MET A 1 1005 ? 16.734 -41.823 5.443 1.00 91.69 1005 MET A C 1
ATOM 7874 O O . MET A 1 1005 ? 15.585 -41.443 5.235 1.00 91.69 1005 MET A O 1
ATOM 7878 N N . ASN A 1 1006 ? 17.793 -41.133 5.001 1.00 91.81 1006 ASN A N 1
ATOM 7879 C CA . ASN A 1 1006 ? 17.717 -39.821 4.346 1.00 91.81 1006 ASN A CA 1
ATOM 7880 C C . ASN A 1 1006 ? 16.892 -38.793 5.146 1.00 91.81 1006 ASN A C 1
ATOM 7882 O O . ASN A 1 1006 ? 16.074 -38.065 4.585 1.00 91.81 1006 ASN A O 1
ATOM 7886 N N . ILE A 1 1007 ? 17.087 -38.751 6.465 1.00 94.94 1007 ILE A N 1
ATOM 7887 C CA . ILE A 1 1007 ? 16.445 -37.784 7.358 1.00 94.94 1007 ILE A CA 1
ATOM 7888 C C . ILE A 1 1007 ? 17.242 -36.473 7.303 1.00 94.94 1007 ILE A C 1
ATOM 7890 O O . ILE A 1 1007 ? 18.435 -36.483 7.627 1.00 94.94 1007 ILE A O 1
ATOM 7894 N N . PRO A 1 1008 ? 16.625 -35.333 6.937 1.00 94.75 1008 PRO A N 1
ATOM 7895 C CA . PRO A 1 1008 ? 17.268 -34.029 7.057 1.00 94.75 1008 PRO A CA 1
ATOM 7896 C C . PRO A 1 1008 ? 17.517 -33.709 8.535 1.00 94.75 1008 PRO A C 1
ATOM 7898 O O . PRO A 1 1008 ? 16.593 -33.376 9.274 1.00 94.75 1008 PRO A O 1
ATOM 7901 N N . LEU A 1 1009 ? 18.764 -33.852 8.977 1.00 97.38 1009 LEU A N 1
ATOM 7902 C CA . LEU A 1 1009 ? 19.158 -33.661 10.369 1.00 97.38 1009 LEU A CA 1
ATOM 7903 C C . LEU A 1 1009 ? 19.959 -32.366 10.518 1.00 97.38 1009 LEU A C 1
ATOM 7905 O O . LEU A 1 1009 ? 20.912 -32.129 9.773 1.00 97.38 1009 LEU A O 1
ATOM 7909 N N . MET A 1 1010 ? 19.593 -31.557 11.509 1.00 96.62 1010 MET A N 1
ATOM 7910 C CA . MET A 1 1010 ? 20.368 -30.407 11.970 1.00 96.62 1010 MET A CA 1
ATOM 7911 C C . MET A 1 1010 ? 20.488 -30.466 13.490 1.00 96.62 1010 MET A C 1
ATOM 7913 O O . MET A 1 1010 ? 19.541 -30.828 14.179 1.00 96.62 1010 MET A O 1
ATOM 7917 N N . ALA A 1 1011 ? 21.642 -30.087 14.020 1.00 97.12 1011 ALA A N 1
ATOM 7918 C CA . ALA A 1 1011 ? 21.844 -29.949 15.453 1.00 97.12 1011 ALA A CA 1
ATOM 7919 C C . ALA A 1 1011 ? 22.672 -28.697 15.752 1.00 97.12 1011 ALA A C 1
ATOM 7921 O O . ALA A 1 1011 ? 23.229 -28.082 14.830 1.00 97.12 1011 ALA A O 1
ATOM 7922 N N . GLY A 1 1012 ? 22.734 -28.309 17.021 1.00 94.81 1012 GLY A N 1
ATOM 7923 C CA . GLY A 1 1012 ? 23.706 -27.330 17.485 1.00 94.81 1012 GLY A CA 1
ATOM 7924 C C . GLY A 1 1012 ? 23.164 -26.282 18.442 1.00 94.81 1012 GLY A C 1
ATOM 7925 O O . GLY A 1 1012 ? 22.018 -26.292 18.883 1.00 94.81 1012 GLY A O 1
ATOM 7926 N N . SER A 1 1013 ? 24.074 -25.380 18.783 1.00 94.00 1013 SER A N 1
ATOM 7927 C CA . SER A 1 1013 ? 23.893 -24.285 19.732 1.00 94.00 1013 SER A CA 1
ATOM 7928 C C . SER A 1 1013 ? 23.409 -23.003 19.039 1.00 94.00 1013 SER A C 1
ATOM 7930 O O . SER A 1 1013 ? 23.561 -22.849 17.829 1.00 94.00 1013 SER A O 1
ATOM 7932 N N . SER A 1 1014 ? 22.900 -22.033 19.804 1.00 94.31 1014 SER A N 1
ATOM 7933 C CA . SER A 1 1014 ? 22.622 -20.668 19.327 1.00 94.31 1014 SER A CA 1
ATOM 7934 C C . SER A 1 1014 ? 23.882 -19.796 19.206 1.00 94.31 1014 SER A C 1
ATOM 7936 O O . SER A 1 1014 ? 23.887 -18.825 18.449 1.00 94.31 1014 SER A O 1
ATOM 7938 N N . LEU A 1 1015 ? 24.978 -20.158 19.879 1.00 94.00 1015 LEU A N 1
ATOM 7939 C CA . LEU A 1 1015 ? 26.241 -19.402 19.907 1.00 94.00 1015 LEU A CA 1
ATOM 7940 C C . LEU A 1 1015 ? 26.871 -19.104 18.525 1.00 94.00 1015 LEU A C 1
ATOM 7942 O O . LEU A 1 1015 ? 27.348 -17.991 18.327 1.00 94.00 1015 LEU A O 1
ATOM 7946 N N . PRO A 1 1016 ? 26.840 -20.006 17.525 1.00 93.88 1016 PRO A N 1
ATOM 7947 C CA . PRO A 1 1016 ? 27.297 -19.700 16.165 1.00 93.88 1016 PRO A CA 1
ATOM 7948 C C . PRO A 1 1016 ? 26.599 -18.483 15.543 1.00 93.88 1016 PRO A C 1
ATOM 7950 O O . PRO A 1 1016 ? 27.172 -17.791 14.702 1.00 93.88 1016 PRO A O 1
ATOM 7953 N N . THR A 1 1017 ? 25.363 -18.208 15.963 1.00 92.75 1017 THR A N 1
ATOM 7954 C CA . THR A 1 1017 ? 24.496 -17.169 15.393 1.00 92.75 1017 THR A CA 1
ATOM 7955 C C . THR A 1 1017 ? 24.530 -15.839 16.154 1.00 92.75 1017 THR A C 1
ATOM 7957 O O . THR A 1 1017 ? 23.820 -14.903 15.789 1.00 92.75 1017 THR A O 1
ATOM 7960 N N . THR A 1 1018 ? 25.343 -15.721 17.208 1.00 94.12 1018 THR A N 1
ATOM 7961 C CA . THR A 1 1018 ? 25.366 -14.531 18.070 1.00 94.12 1018 THR A CA 1
ATOM 7962 C C . THR A 1 1018 ? 25.965 -13.306 17.391 1.00 94.12 1018 THR A C 1
ATOM 7964 O O . THR A 1 1018 ? 26.608 -13.375 16.339 1.00 94.12 1018 THR A O 1
ATOM 7967 N N . TRP A 1 1019 ? 25.810 -12.149 18.036 1.00 95.44 1019 TRP A N 1
ATOM 7968 C CA . TRP A 1 1019 ? 26.572 -10.963 17.668 1.00 95.44 1019 TRP A CA 1
ATOM 7969 C C . TRP A 1 1019 ? 28.053 -11.170 17.950 1.00 95.44 1019 TRP A C 1
ATOM 7971 O O . TRP A 1 1019 ? 28.436 -11.817 18.925 1.00 95.44 1019 TRP A O 1
ATOM 7981 N N . ARG A 1 1020 ? 28.879 -10.553 17.109 1.00 95.56 1020 ARG A N 1
ATOM 7982 C CA . ARG A 1 1020 ? 30.331 -10.547 17.246 1.00 95.56 1020 ARG A CA 1
ATOM 7983 C C . ARG A 1 1020 ? 30.810 -9.114 17.434 1.00 95.56 1020 ARG A C 1
ATOM 7985 O O . ARG A 1 1020 ? 30.386 -8.230 16.684 1.00 95.56 1020 ARG A O 1
ATOM 7992 N N . ARG A 1 1021 ? 31.623 -8.858 18.463 1.00 94.56 1021 ARG A N 1
ATOM 7993 C CA . ARG A 1 1021 ? 32.114 -7.515 18.822 1.00 94.56 1021 ARG A CA 1
ATOM 7994 C C . ARG A 1 1021 ? 33.646 -7.502 18.973 1.00 94.56 1021 ARG A C 1
ATOM 7996 O O . ARG A 1 1021 ? 34.160 -8.063 19.940 1.00 94.56 1021 ARG A O 1
ATOM 8003 N N . PRO A 1 1022 ? 34.395 -6.830 18.076 1.00 95.25 1022 PRO A N 1
ATOM 8004 C CA . PRO A 1 1022 ? 33.942 -6.201 16.832 1.00 95.25 1022 PRO A CA 1
ATOM 8005 C C . PRO A 1 1022 ? 33.397 -7.236 15.838 1.00 95.25 1022 PRO A C 1
ATOM 8007 O O . PRO A 1 1022 ? 33.631 -8.434 15.989 1.00 95.25 1022 PRO A O 1
ATOM 8010 N N . VAL A 1 1023 ? 32.667 -6.766 14.825 1.00 94.25 1023 VAL A N 1
ATOM 8011 C CA . VAL A 1 1023 ? 32.134 -7.604 13.739 1.00 94.25 1023 VAL A CA 1
ATOM 8012 C C . VAL A 1 1023 ? 33.310 -8.198 12.961 1.00 94.25 1023 VAL A C 1
ATOM 8014 O O . VAL A 1 1023 ? 33.918 -7.512 12.145 1.00 94.25 1023 VAL A O 1
ATOM 8017 N N . ALA A 1 1024 ? 33.651 -9.449 13.263 1.00 94.00 1024 ALA A N 1
ATOM 8018 C CA . ALA A 1 1024 ? 34.766 -10.174 12.668 1.00 94.00 1024 ALA A CA 1
ATOM 8019 C C . ALA A 1 1024 ? 34.434 -11.671 12.556 1.00 94.00 1024 ALA A C 1
ATOM 8021 O O . ALA A 1 1024 ? 33.793 -12.251 13.439 1.00 94.00 1024 ALA A O 1
ATOM 8022 N N . ASP A 1 1025 ? 34.875 -12.286 11.463 1.00 94.88 1025 ASP A N 1
ATOM 8023 C CA . ASP A 1 1025 ? 34.766 -13.716 11.170 1.00 94.88 1025 ASP A CA 1
ATOM 8024 C C . ASP A 1 1025 ? 36.009 -14.161 10.397 1.00 94.88 1025 ASP A C 1
ATOM 8026 O O . ASP A 1 1025 ? 36.676 -13.331 9.778 1.00 94.88 1025 ASP A O 1
ATOM 8030 N N . VAL A 1 1026 ? 36.309 -15.458 10.413 1.00 95.19 1026 VAL A N 1
ATOM 8031 C CA . VAL A 1 1026 ? 37.403 -16.018 9.618 1.00 95.19 1026 VAL A CA 1
ATOM 8032 C C . VAL A 1 1026 ? 37.090 -15.828 8.135 1.00 95.19 1026 VAL A C 1
ATOM 8034 O O . VAL A 1 1026 ? 36.047 -16.257 7.631 1.00 95.19 1026 VAL A O 1
ATOM 8037 N N . ALA A 1 1027 ? 38.014 -15.201 7.410 1.00 91.75 1027 ALA A N 1
ATOM 8038 C CA . ALA A 1 1027 ? 37.896 -15.033 5.970 1.00 91.75 1027 ALA A CA 1
ATOM 8039 C C . ALA A 1 1027 ? 37.826 -16.397 5.252 1.00 91.75 1027 ALA A C 1
ATOM 8041 O O . ALA A 1 1027 ? 38.640 -17.295 5.477 1.00 91.75 1027 ALA A O 1
ATOM 8042 N N . ARG A 1 1028 ? 36.831 -16.553 4.365 1.00 91.69 1028 ARG A N 1
ATOM 8043 C CA . ARG A 1 1028 ? 36.575 -17.810 3.641 1.00 91.69 1028 ARG A CA 1
ATOM 8044 C C . ARG A 1 1028 ? 37.803 -18.243 2.840 1.00 91.69 1028 ARG A C 1
ATOM 8046 O O . ARG A 1 1028 ? 38.340 -17.454 2.071 1.00 91.69 1028 ARG A O 1
ATOM 8053 N N . ASN A 1 1029 ? 38.126 -19.533 2.922 1.00 87.94 1029 ASN A N 1
ATOM 8054 C CA . ASN A 1 1029 ? 39.210 -20.186 2.180 1.00 87.94 1029 ASN A CA 1
ATOM 8055 C C . ASN A 1 1029 ? 40.631 -19.721 2.559 1.00 87.94 1029 ASN A C 1
ATOM 8057 O O . ASN A 1 1029 ? 41.559 -19.933 1.780 1.00 87.94 1029 ASN A O 1
ATOM 8061 N N . GLU A 1 1030 ? 40.820 -19.136 3.742 1.00 94.44 1030 GLU A N 1
ATOM 8062 C CA . GLU A 1 1030 ? 42.139 -18.787 4.287 1.00 94.44 1030 GLU A CA 1
ATOM 8063 C C . GLU A 1 1030 ? 42.679 -19.873 5.230 1.00 94.44 1030 GLU A C 1
ATOM 8065 O O . GLU A 1 1030 ? 41.907 -20.586 5.868 1.00 94.44 1030 GLU A O 1
ATOM 8070 N N . LYS A 1 1031 ? 44.006 -20.007 5.342 1.00 95.31 1031 LYS A N 1
ATOM 8071 C CA . LYS A 1 1031 ? 44.637 -20.924 6.313 1.00 95.31 1031 LYS A CA 1
ATOM 8072 C C . LYS A 1 1031 ? 44.800 -20.264 7.681 1.00 95.31 1031 LYS A C 1
ATOM 8074 O O . LYS A 1 1031 ? 45.130 -19.077 7.756 1.00 95.31 1031 LYS A O 1
ATOM 8079 N N . LEU A 1 1032 ? 44.617 -21.052 8.737 1.00 97.19 1032 LEU A N 1
ATOM 8080 C CA . LEU A 1 1032 ? 44.788 -20.638 10.128 1.00 97.19 1032 LEU A CA 1
ATOM 8081 C C . LEU A 1 1032 ? 45.877 -21.476 10.799 1.00 97.19 1032 LEU A C 1
ATOM 8083 O O . LEU A 1 1032 ? 45.934 -22.684 10.579 1.00 97.19 1032 LEU A O 1
ATOM 8087 N N . ASP A 1 1033 ? 46.682 -20.841 11.650 1.00 96.44 1033 ASP A N 1
ATOM 8088 C CA . ASP A 1 1033 ? 47.689 -21.540 12.460 1.00 96.44 1033 ASP A CA 1
ATOM 8089 C C . ASP A 1 1033 ? 47.120 -21.960 13.821 1.00 96.44 1033 ASP A C 1
ATOM 8091 O O . ASP A 1 1033 ? 47.392 -23.053 14.320 1.00 96.44 1033 ASP A O 1
ATOM 8095 N N . GLU A 1 1034 ? 46.355 -21.064 14.455 1.00 98.12 1034 GLU A N 1
ATOM 8096 C CA . GLU A 1 1034 ? 45.923 -21.241 15.839 1.00 98.12 1034 GLU A CA 1
ATOM 8097 C C . GLU A 1 1034 ? 44.682 -20.407 16.188 1.00 98.12 1034 GLU A C 1
ATOM 8099 O O . GLU A 1 1034 ? 44.547 -19.266 15.728 1.00 98.12 1034 GLU A O 1
ATOM 8104 N N . ILE A 1 1035 ? 43.807 -20.962 17.034 1.00 98.44 1035 ILE A N 1
ATOM 8105 C CA . ILE A 1 1035 ? 42.666 -20.278 17.664 1.00 98.44 1035 ILE A CA 1
ATOM 8106 C C . ILE A 1 1035 ? 42.798 -20.395 19.185 1.00 98.44 1035 ILE A C 1
ATOM 8108 O O . ILE A 1 1035 ? 42.961 -21.494 19.709 1.00 98.44 1035 ILE A O 1
ATOM 8112 N N . VAL A 1 1036 ? 42.663 -19.280 19.905 1.00 98.44 1036 VAL A N 1
ATOM 8113 C CA . VAL A 1 1036 ? 42.546 -19.268 21.372 1.00 98.44 1036 VAL A CA 1
ATOM 8114 C C . VAL A 1 1036 ? 41.199 -18.678 21.767 1.00 98.44 1036 VAL A C 1
ATOM 8116 O O . VAL A 1 1036 ? 40.846 -17.583 21.328 1.00 98.44 1036 VAL A O 1
ATOM 8119 N N . ALA A 1 1037 ? 40.454 -19.394 22.603 1.00 98.19 1037 ALA A N 1
ATOM 8120 C CA . ALA A 1 1037 ? 39.104 -19.046 23.020 1.00 98.19 1037 ALA A CA 1
ATOM 8121 C C . ALA A 1 1037 ? 38.944 -19.077 24.544 1.00 98.19 1037 ALA A C 1
ATOM 8123 O O . ALA A 1 1037 ? 39.637 -19.816 25.243 1.00 98.19 1037 ALA A O 1
ATOM 8124 N N . ILE A 1 1038 ? 38.011 -18.277 25.057 1.00 96.75 1038 ILE A N 1
ATOM 8125 C CA . ILE A 1 1038 ? 37.685 -18.184 26.482 1.00 96.75 1038 ILE A CA 1
ATOM 8126 C C . ILE A 1 1038 ? 36.220 -18.564 26.694 1.00 96.75 1038 ILE A C 1
ATOM 8128 O O . ILE A 1 1038 ? 35.337 -18.127 25.951 1.00 96.75 1038 ILE A O 1
ATOM 8132 N N . THR A 1 1039 ? 35.969 -19.368 27.727 1.00 95.75 1039 THR A N 1
ATOM 8133 C CA . THR A 1 1039 ? 34.632 -19.742 28.195 1.00 95.75 1039 THR A CA 1
ATOM 8134 C C . THR A 1 1039 ? 34.537 -19.720 29.724 1.00 95.75 1039 THR A C 1
ATOM 8136 O O . THR A 1 1039 ? 35.500 -19.404 30.428 1.00 95.75 1039 THR A O 1
ATOM 8139 N N . PHE A 1 1040 ? 33.347 -20.017 30.235 1.00 93.00 1040 PHE A N 1
ATOM 8140 C CA . PHE A 1 1040 ? 32.994 -20.013 31.648 1.00 93.00 1040 PHE A CA 1
ATOM 8141 C C . PHE A 1 1040 ? 31.844 -20.999 31.910 1.00 93.00 1040 PHE A C 1
ATOM 8143 O O . PHE A 1 1040 ? 31.286 -21.566 30.979 1.00 93.00 1040 PHE A O 1
ATOM 8150 N N . HIS A 1 1041 ? 31.448 -21.138 33.173 1.00 90.56 1041 HIS A N 1
ATOM 8151 C CA . HIS A 1 1041 ? 30.432 -22.048 33.690 1.00 90.56 1041 HIS A CA 1
ATOM 8152 C C . HIS A 1 1041 ? 30.815 -23.541 33.585 1.00 90.56 1041 HIS A C 1
ATOM 8154 O O . HIS A 1 1041 ? 31.980 -23.915 33.637 1.00 90.56 1041 HIS A O 1
ATOM 8160 N N . THR A 1 1042 ? 29.814 -24.420 33.556 1.00 88.62 1042 THR A N 1
ATOM 8161 C CA . THR A 1 1042 ? 29.947 -25.881 33.542 1.00 88.62 1042 THR A CA 1
ATOM 8162 C C . THR A 1 1042 ? 30.654 -26.384 32.287 1.00 88.62 1042 THR A C 1
ATOM 8164 O O . THR A 1 1042 ? 30.146 -26.197 31.182 1.00 88.62 1042 THR A O 1
ATOM 8167 N N . THR A 1 1043 ? 31.723 -27.148 32.471 1.00 89.31 1043 THR A N 1
ATOM 8168 C CA . THR A 1 1043 ? 32.541 -27.721 31.391 1.00 89.31 1043 THR A CA 1
ATOM 8169 C C . THR A 1 1043 ? 31.791 -28.562 30.370 1.00 89.31 1043 THR A C 1
ATOM 8171 O O . THR A 1 1043 ? 32.134 -28.522 29.200 1.00 89.31 1043 THR A O 1
ATOM 8174 N N . ASP A 1 1044 ? 30.756 -29.293 30.775 1.00 87.81 1044 ASP A N 1
ATOM 8175 C CA . ASP A 1 1044 ? 29.923 -30.059 29.843 1.00 87.81 1044 ASP A CA 1
ATOM 8176 C C . ASP A 1 1044 ? 29.096 -29.108 28.947 1.00 87.81 1044 ASP A C 1
ATOM 8178 O O . ASP A 1 1044 ? 29.422 -28.861 27.786 1.00 87.81 1044 ASP A O 1
ATOM 8182 N N . ALA A 1 1045 ? 28.077 -28.454 29.515 1.00 86.44 1045 ALA A N 1
ATOM 8183 C CA . ALA A 1 1045 ? 27.150 -27.636 28.733 1.00 86.44 1045 ALA A CA 1
ATOM 8184 C C . ALA A 1 1045 ? 27.801 -26.407 28.066 1.00 86.44 1045 ALA A C 1
ATOM 8186 O O . ALA A 1 1045 ? 27.519 -26.116 26.904 1.00 86.44 1045 ALA A O 1
ATOM 8187 N N . TYR A 1 1046 ? 28.661 -25.671 28.778 1.00 90.56 1046 TYR A N 1
ATOM 8188 C CA . TYR A 1 1046 ? 29.297 -24.467 28.233 1.00 90.56 1046 TYR A CA 1
ATOM 8189 C C . TYR A 1 1046 ? 30.566 -24.786 27.445 1.00 90.56 1046 TYR A C 1
ATOM 8191 O O . TYR A 1 1046 ? 30.874 -24.052 26.505 1.00 90.56 1046 TYR A O 1
ATOM 8199 N N . GLY A 1 1047 ? 31.240 -25.905 27.735 1.00 91.81 1047 GLY A N 1
ATOM 8200 C CA . GLY A 1 1047 ? 32.297 -26.419 26.865 1.00 91.81 1047 GLY A CA 1
ATOM 8201 C C . GLY A 1 1047 ? 31.750 -26.766 25.483 1.00 91.81 1047 GLY A C 1
ATOM 8202 O O . GLY A 1 1047 ? 32.330 -26.342 24.487 1.00 91.81 1047 GLY A O 1
ATOM 8203 N N . PHE A 1 1048 ? 30.575 -27.404 25.396 1.00 94.62 1048 PHE A N 1
ATOM 8204 C CA . PHE A 1 1048 ? 29.902 -27.619 24.110 1.00 94.62 1048 PHE A CA 1
ATOM 8205 C C . PHE A 1 1048 ? 29.599 -26.299 23.379 1.00 94.62 1048 PHE A C 1
ATOM 8207 O O . PHE A 1 1048 ? 29.937 -26.136 22.206 1.00 94.62 1048 PHE A O 1
ATOM 8214 N N . HIS A 1 1049 ? 28.984 -25.332 24.071 1.00 94.50 1049 HIS A N 1
ATOM 8215 C CA . HIS A 1 1049 ? 28.690 -24.015 23.496 1.00 94.50 1049 HIS A CA 1
ATOM 8216 C C . HIS A 1 1049 ? 29.947 -23.319 22.965 1.00 94.50 1049 HIS A C 1
ATOM 8218 O O . HIS A 1 1049 ? 29.897 -22.683 21.908 1.00 94.50 1049 HIS A O 1
ATOM 8224 N N . ALA A 1 1050 ? 31.064 -23.463 23.679 1.00 94.25 1050 ALA A N 1
ATOM 8225 C CA . ALA A 1 1050 ? 32.335 -22.899 23.275 1.00 94.25 1050 ALA A CA 1
ATOM 8226 C C . ALA A 1 1050 ? 32.906 -23.569 22.021 1.00 94.25 1050 ALA A C 1
ATOM 8228 O O . ALA A 1 1050 ? 33.282 -22.878 21.073 1.00 94.25 1050 ALA A O 1
ATOM 8229 N N . LEU A 1 1051 ? 32.886 -24.902 21.968 1.00 97.25 1051 LEU A N 1
ATOM 8230 C CA . LEU A 1 1051 ? 33.292 -25.653 20.780 1.00 97.25 1051 LEU A CA 1
ATOM 8231 C C . LEU A 1 1051 ? 32.444 -25.288 19.556 1.00 97.25 1051 LEU A C 1
ATOM 8233 O O . LEU A 1 1051 ? 32.979 -25.176 18.461 1.00 97.25 1051 LEU A O 1
ATOM 8237 N N . GLU A 1 1052 ? 31.148 -25.024 19.719 1.00 95.88 1052 GLU A N 1
ATOM 8238 C CA . GLU A 1 1052 ? 30.265 -24.657 18.606 1.00 95.88 1052 GLU A CA 1
ATOM 8239 C C . GLU A 1 1052 ? 30.621 -23.318 17.944 1.00 95.88 1052 GLU A C 1
ATOM 8241 O O . GLU A 1 1052 ? 30.591 -23.230 16.711 1.00 95.88 1052 GLU A O 1
ATOM 8246 N N . PHE A 1 1053 ? 30.955 -22.273 18.716 1.00 94.62 1053 PHE A N 1
ATOM 8247 C CA . PHE A 1 1053 ? 31.342 -20.988 18.116 1.00 94.62 1053 PHE A CA 1
ATOM 8248 C C . PHE A 1 1053 ? 32.771 -21.020 17.563 1.00 94.62 1053 PHE A C 1
ATOM 8250 O O . PHE A 1 1053 ? 33.048 -20.373 16.554 1.00 94.62 1053 PHE A O 1
ATOM 8257 N N . ILE A 1 1054 ? 33.664 -21.800 18.180 1.00 96.50 1054 ILE A N 1
ATOM 8258 C CA . ILE A 1 1054 ? 34.999 -22.076 17.638 1.00 96.50 1054 ILE A CA 1
ATOM 8259 C C . ILE A 1 1054 ? 34.864 -22.799 16.302 1.00 96.50 1054 ILE A C 1
ATOM 8261 O O . ILE A 1 1054 ? 35.472 -22.383 15.321 1.00 96.50 1054 ILE A O 1
ATOM 8265 N N . GLN A 1 1055 ? 34.028 -23.837 16.235 1.00 96.31 1055 GLN A N 1
ATOM 8266 C CA . GLN A 1 1055 ? 33.802 -24.599 15.013 1.00 96.31 1055 GLN A CA 1
ATOM 8267 C C . GLN A 1 1055 ? 33.247 -23.707 13.901 1.00 96.31 1055 GLN A C 1
ATOM 8269 O O . GLN A 1 1055 ? 33.687 -23.818 12.762 1.00 96.31 1055 GLN A O 1
ATOM 8274 N N . ALA A 1 1056 ? 32.362 -22.761 14.239 1.00 94.88 1056 ALA A N 1
ATOM 8275 C CA . ALA A 1 1056 ? 31.828 -21.780 13.297 1.00 94.88 1056 ALA A CA 1
ATOM 8276 C C . ALA A 1 1056 ? 32.904 -20.864 12.678 1.00 94.88 1056 ALA A C 1
ATOM 8278 O O . ALA A 1 1056 ? 32.694 -20.381 11.565 1.00 94.88 1056 ALA A O 1
ATOM 8279 N N . LEU A 1 1057 ? 34.031 -20.639 13.371 1.00 95.50 1057 LEU A N 1
ATOM 8280 C CA . LEU A 1 1057 ? 35.226 -19.967 12.842 1.00 95.50 1057 LEU A CA 1
ATOM 8281 C C . LEU A 1 1057 ? 36.103 -20.947 12.051 1.00 95.50 1057 LEU A C 1
ATOM 8283 O O . LEU A 1 1057 ? 36.484 -20.678 10.912 1.00 95.50 1057 LEU A O 1
ATOM 8287 N N . ALA A 1 1058 ? 36.413 -22.097 12.652 1.00 95.56 1058 ALA A N 1
ATOM 8288 C CA . ALA A 1 1058 ? 37.335 -23.079 12.104 1.00 95.56 1058 ALA A CA 1
ATOM 8289 C C . ALA A 1 1058 ? 36.847 -23.629 10.755 1.00 95.56 1058 ALA A C 1
ATOM 8291 O O . ALA A 1 1058 ? 37.646 -23.765 9.834 1.00 95.56 1058 ALA A O 1
ATOM 8292 N N . GLU A 1 1059 ? 35.548 -23.888 10.586 1.00 94.25 1059 GLU A N 1
ATOM 8293 C CA . GLU A 1 1059 ? 34.976 -24.452 9.351 1.00 94.25 1059 GLU A CA 1
ATOM 8294 C C . GLU A 1 1059 ? 35.029 -23.497 8.140 1.00 94.25 1059 GLU A C 1
ATOM 8296 O O . GLU A 1 1059 ? 34.786 -23.912 7.005 1.00 94.25 1059 GLU A O 1
ATOM 8301 N N . GLN A 1 1060 ? 35.346 -22.213 8.352 1.00 93.88 1060 GLN A N 1
ATOM 8302 C CA . GLN A 1 1060 ? 35.475 -21.218 7.280 1.00 93.88 1060 GLN A CA 1
ATOM 8303 C C . GLN A 1 1060 ? 36.815 -21.313 6.536 1.00 93.88 1060 GLN A C 1
ATOM 8305 O O . GLN A 1 1060 ? 36.944 -20.756 5.435 1.00 93.88 1060 GLN A O 1
ATOM 8310 N N . ARG A 1 1061 ? 37.797 -21.992 7.144 1.00 93.88 1061 ARG A N 1
ATOM 8311 C CA . ARG A 1 1061 ? 39.184 -22.070 6.680 1.00 93.88 1061 ARG A CA 1
ATOM 8312 C C . ARG A 1 1061 ? 39.331 -22.827 5.359 1.00 93.88 1061 ARG A C 1
ATOM 8314 O O . ARG A 1 1061 ? 38.422 -23.509 4.882 1.00 93.88 1061 ARG A O 1
ATOM 8321 N N . GLN A 1 1062 ? 40.497 -22.690 4.737 1.00 92.00 1062 GLN A N 1
ATOM 8322 C CA . GLN A 1 1062 ? 40.831 -23.368 3.490 1.00 92.00 1062 GLN A CA 1
ATOM 8323 C C . GLN A 1 1062 ? 40.706 -24.887 3.635 1.00 92.00 1062 GLN A C 1
ATOM 8325 O O . GLN A 1 1062 ? 41.366 -25.486 4.473 1.00 92.00 1062 GLN A O 1
ATOM 8330 N N . GLY A 1 1063 ? 39.909 -25.501 2.758 1.00 85.12 1063 GLY A N 1
ATOM 8331 C CA . GLY A 1 1063 ? 39.675 -26.947 2.762 1.00 85.12 1063 GLY A CA 1
ATOM 8332 C C . GLY A 1 1063 ? 38.478 -27.396 3.604 1.00 85.12 1063 GLY A C 1
ATOM 8333 O O . GLY A 1 1063 ? 38.149 -28.576 3.554 1.00 85.12 1063 GLY A O 1
ATOM 8334 N N . GLY A 1 1064 ? 37.800 -26.474 4.300 1.00 87.69 1064 GLY A N 1
ATOM 8335 C CA . GLY A 1 1064 ? 36.697 -26.809 5.199 1.00 87.69 1064 GLY A CA 1
ATOM 8336 C C . GLY A 1 1064 ? 37.196 -27.454 6.490 1.00 87.69 1064 GLY A C 1
ATOM 8337 O O . GLY A 1 1064 ? 38.328 -27.222 6.912 1.00 87.69 1064 GLY A O 1
ATOM 8338 N N . GLU A 1 1065 ? 36.346 -28.254 7.130 1.00 92.69 1065 GLU A N 1
ATOM 8339 C CA . GLU A 1 1065 ? 36.755 -29.023 8.301 1.00 92.69 1065 GLU A CA 1
ATOM 8340 C C . GLU A 1 1065 ? 37.383 -30.350 7.868 1.00 92.69 1065 GLU A C 1
ATOM 8342 O O . GLU A 1 1065 ? 36.818 -31.077 7.049 1.00 92.69 1065 GLU A O 1
ATOM 8347 N N . THR A 1 1066 ? 38.561 -30.652 8.416 1.00 93.69 1066 THR A N 1
ATOM 8348 C CA . THR A 1 1066 ? 39.410 -31.793 8.044 1.00 93.69 1066 THR A CA 1
ATOM 8349 C C . THR A 1 1066 ? 39.404 -32.918 9.082 1.00 93.69 1066 THR A C 1
ATOM 8351 O O . THR A 1 1066 ? 39.935 -33.995 8.810 1.00 93.69 1066 THR A O 1
ATOM 8354 N N . GLY A 1 1067 ? 38.766 -32.694 10.233 1.00 95.88 1067 GLY A N 1
ATOM 8355 C CA . GLY A 1 1067 ? 38.695 -33.637 11.344 1.00 95.88 1067 GLY A CA 1
ATOM 8356 C C . GLY A 1 1067 ? 39.719 -33.328 12.434 1.00 95.88 1067 GLY A C 1
ATOM 8357 O O . GLY A 1 1067 ? 40.620 -32.502 12.262 1.00 95.88 1067 GLY A O 1
ATOM 8358 N N . ILE A 1 1068 ? 39.573 -34.000 13.574 1.00 97.81 1068 ILE A N 1
ATOM 8359 C CA . ILE A 1 1068 ? 40.404 -33.782 14.766 1.00 97.81 1068 ILE A CA 1
ATOM 8360 C C . ILE A 1 1068 ? 41.329 -34.977 14.964 1.00 97.81 1068 ILE A C 1
ATOM 8362 O O . ILE A 1 1068 ? 40.874 -36.120 15.024 1.00 97.81 1068 ILE A O 1
ATOM 8366 N N . ARG A 1 1069 ? 42.633 -34.696 15.046 1.00 97.94 1069 ARG A N 1
ATOM 8367 C CA . ARG A 1 1069 ? 43.696 -35.691 15.206 1.00 97.94 1069 ARG A CA 1
ATOM 8368 C C . ARG A 1 1069 ? 43.803 -36.143 16.654 1.00 97.94 1069 ARG A C 1
ATOM 8370 O O . ARG A 1 1069 ? 43.796 -37.342 16.917 1.00 97.94 1069 ARG A O 1
ATOM 8377 N N . SER A 1 1070 ? 43.905 -35.190 17.571 1.00 98.00 1070 SER A N 1
ATOM 8378 C CA . SER A 1 1070 ? 44.087 -35.468 18.990 1.00 98.00 1070 SER A CA 1
ATOM 8379 C C . SER A 1 1070 ? 43.555 -34.335 19.861 1.00 98.00 1070 SER A C 1
ATOM 8381 O O . SER A 1 1070 ? 43.387 -33.194 19.416 1.00 98.00 1070 SER A O 1
ATOM 8383 N N . VAL A 1 1071 ? 43.278 -34.667 21.120 1.00 98.19 1071 VAL A N 1
ATOM 8384 C CA . VAL A 1 1071 ? 42.814 -33.730 22.144 1.00 98.19 1071 VAL A CA 1
ATOM 8385 C C . VAL A 1 1071 ? 43.543 -33.948 23.469 1.00 98.19 1071 VAL A C 1
ATOM 8387 O O . VAL A 1 1071 ? 43.983 -35.058 23.781 1.00 98.19 1071 VAL A O 1
ATOM 8390 N N . GLN A 1 1072 ? 43.641 -32.900 24.281 1.00 97.44 1072 GLN A N 1
ATOM 8391 C CA . GLN A 1 1072 ? 44.137 -32.970 25.651 1.00 97.44 1072 GLN A CA 1
ATOM 8392 C C . GLN A 1 1072 ? 43.408 -31.962 26.538 1.00 97.44 1072 GLN A C 1
ATOM 8394 O O . GLN A 1 1072 ? 43.295 -30.791 26.177 1.00 97.44 1072 GLN A O 1
ATOM 8399 N N . SER A 1 1073 ? 42.982 -32.400 27.721 1.00 96.25 1073 SER A N 1
ATOM 8400 C CA . SER A 1 1073 ? 42.376 -31.533 28.732 1.00 96.25 1073 SER A CA 1
ATOM 8401 C C . SER A 1 1073 ? 43.210 -31.516 30.002 1.00 96.25 1073 SER A C 1
ATOM 8403 O O . SER A 1 1073 ? 43.419 -32.569 30.593 1.00 96.25 1073 SER A O 1
ATOM 8405 N N . VAL A 1 1074 ? 43.641 -30.333 30.439 1.00 94.94 1074 VAL A N 1
ATOM 8406 C CA . VAL A 1 1074 ? 44.372 -30.126 31.703 1.00 94.94 1074 VAL A CA 1
ATOM 8407 C C . VAL A 1 1074 ? 43.595 -29.192 32.633 1.00 94.94 1074 VAL A C 1
ATOM 8409 O O . VAL A 1 1074 ? 42.787 -28.376 32.175 1.00 94.94 1074 VAL A O 1
ATOM 8412 N N . SER A 1 1075 ? 43.829 -29.294 33.940 1.00 94.00 1075 SER A N 1
ATOM 8413 C CA . SER A 1 1075 ? 43.130 -28.522 34.970 1.00 94.00 1075 SER A CA 1
ATOM 8414 C C . SER A 1 1075 ? 44.070 -27.992 36.057 1.00 94.00 1075 SER A C 1
ATOM 8416 O O . SER A 1 1075 ? 45.206 -28.440 36.207 1.00 94.00 1075 SER A O 1
ATOM 8418 N N . GLY A 1 1076 ? 43.612 -26.992 36.814 1.00 91.56 1076 GLY A N 1
ATOM 8419 C CA . GLY A 1 1076 ? 44.359 -26.481 37.967 1.00 91.56 1076 GLY A CA 1
ATOM 8420 C C . GLY A 1 1076 ? 45.728 -25.897 37.593 1.00 91.56 1076 GLY A C 1
ATOM 8421 O O . GLY A 1 1076 ? 45.847 -25.091 36.667 1.00 91.56 1076 GLY A O 1
ATOM 8422 N N . ASP A 1 1077 ? 46.770 -26.303 38.321 1.00 89.31 1077 ASP A N 1
ATOM 8423 C CA . ASP A 1 1077 ? 48.133 -25.776 38.169 1.00 89.31 1077 ASP A CA 1
ATOM 8424 C C . ASP A 1 1077 ? 48.748 -26.033 36.789 1.00 89.31 1077 ASP A C 1
ATOM 8426 O O . ASP A 1 1077 ? 49.545 -25.219 36.321 1.00 89.31 1077 ASP A O 1
ATOM 8430 N N . GLU A 1 1078 ? 48.372 -27.116 36.104 1.00 91.06 1078 GLU A N 1
ATOM 8431 C CA . GLU A 1 1078 ? 48.878 -27.404 34.757 1.00 91.06 1078 GLU A CA 1
ATOM 8432 C C . GLU A 1 1078 ? 48.399 -26.362 33.736 1.00 91.06 1078 GLU A C 1
ATOM 8434 O O . GLU A 1 1078 ? 49.156 -25.971 32.845 1.00 91.06 1078 GLU A O 1
ATOM 8439 N N . VAL A 1 1079 ? 47.198 -25.798 33.918 1.00 92.62 1079 VAL A N 1
ATOM 8440 C CA . VAL A 1 1079 ? 46.734 -24.667 33.098 1.00 92.62 1079 VAL A CA 1
ATOM 8441 C C . VAL A 1 1079 ? 47.612 -23.445 33.342 1.00 92.62 1079 VAL A C 1
ATOM 8443 O O . VAL A 1 1079 ? 48.015 -22.765 32.402 1.00 92.62 1079 VAL A O 1
ATOM 8446 N N . TRP A 1 1080 ? 47.961 -23.159 34.597 1.00 90.38 1080 TRP A N 1
ATOM 8447 C CA . TRP A 1 1080 ? 48.824 -22.022 34.915 1.00 90.38 1080 TRP A CA 1
ATOM 8448 C C . TRP A 1 1080 ? 50.259 -22.207 34.415 1.00 90.38 1080 TRP A C 1
ATOM 8450 O O . TRP A 1 1080 ? 50.870 -21.234 33.973 1.00 90.38 1080 TRP A O 1
ATOM 8460 N N . LYS A 1 1081 ? 50.774 -23.440 34.393 1.00 89.38 1081 LYS A N 1
ATOM 8461 C CA . LYS A 1 1081 ? 52.052 -23.761 33.742 1.00 89.38 1081 LYS A CA 1
ATOM 8462 C C . LYS A 1 1081 ? 51.995 -23.515 32.236 1.00 89.38 1081 LYS A C 1
ATOM 8464 O O . LYS A 1 1081 ? 52.912 -22.890 31.711 1.00 89.38 1081 LYS A O 1
ATOM 8469 N N . ALA A 1 1082 ? 50.904 -23.898 31.570 1.00 90.12 1082 ALA A N 1
ATOM 8470 C CA . ALA A 1 1082 ? 50.682 -23.586 30.155 1.00 90.12 1082 ALA A CA 1
ATOM 8471 C C . ALA A 1 1082 ? 50.610 -22.068 29.885 1.00 90.12 1082 ALA A C 1
ATOM 8473 O O . ALA A 1 1082 ? 51.031 -21.590 28.835 1.00 90.12 1082 ALA A O 1
ATOM 8474 N N . PHE A 1 1083 ? 50.111 -21.281 30.843 1.00 87.44 1083 PHE A N 1
ATOM 8475 C CA . PHE A 1 1083 ? 50.155 -19.816 30.774 1.00 87.44 1083 PHE A CA 1
ATOM 8476 C C . PHE A 1 1083 ? 51.583 -19.259 30.889 1.00 87.44 1083 PHE A C 1
ATOM 8478 O O . PHE A 1 1083 ? 51.895 -18.267 30.227 1.00 87.44 1083 PHE A O 1
ATOM 8485 N N . ASP A 1 1084 ? 52.415 -19.857 31.747 1.00 85.44 1084 ASP A N 1
ATOM 8486 C CA . ASP A 1 1084 ? 53.778 -19.395 32.040 1.00 85.44 1084 ASP A CA 1
ATOM 8487 C C . ASP A 1 1084 ? 54.804 -19.838 30.997 1.00 85.44 1084 ASP A C 1
ATOM 8489 O O . ASP A 1 1084 ? 55.780 -19.126 30.754 1.00 85.44 1084 ASP A O 1
ATOM 8493 N N . ASP A 1 1085 ? 54.603 -21.000 30.371 1.00 84.06 1085 ASP A N 1
ATOM 8494 C CA . ASP A 1 1085 ? 55.546 -21.534 29.390 1.00 84.06 1085 ASP A CA 1
ATOM 8495 C C . ASP A 1 1085 ? 55.547 -20.751 28.066 1.00 84.06 1085 ASP A C 1
ATOM 8497 O O . ASP A 1 1085 ? 56.565 -20.744 27.368 1.00 84.06 1085 ASP A O 1
ATOM 8501 N N . GLY A 1 1086 ? 54.431 -20.086 27.730 1.00 74.94 1086 GLY A N 1
ATOM 8502 C CA . GLY A 1 1086 ? 54.226 -19.349 26.479 1.00 74.94 1086 GLY A CA 1
ATOM 8503 C C . GLY A 1 1086 ? 54.402 -20.187 25.203 1.00 74.94 1086 GLY A C 1
ATOM 8504 O O . GLY A 1 1086 ? 54.561 -19.623 24.121 1.00 74.94 1086 GLY A O 1
ATOM 8505 N N . LYS A 1 1087 ? 54.431 -21.517 25.331 1.00 82.56 1087 LYS A N 1
ATOM 8506 C CA . LYS A 1 1087 ? 54.665 -22.513 24.276 1.00 82.56 1087 LYS A CA 1
ATOM 8507 C C . LYS A 1 1087 ? 53.419 -23.338 23.983 1.00 82.56 1087 LYS A C 1
ATOM 8509 O O . LYS A 1 1087 ? 53.261 -23.768 22.841 1.00 82.56 1087 LYS A O 1
ATOM 8514 N N . THR A 1 1088 ? 52.571 -23.564 24.988 1.00 88.31 1088 THR A N 1
ATOM 8515 C CA . THR A 1 1088 ? 51.357 -24.374 24.846 1.00 88.31 1088 THR A CA 1
ATOM 8516 C C . THR A 1 1088 ? 50.348 -23.696 23.920 1.00 88.31 1088 THR A C 1
ATOM 8518 O O . THR A 1 1088 ? 49.900 -24.318 22.964 1.00 88.31 1088 THR A O 1
ATOM 8521 N N . PHE A 1 1089 ? 50.068 -22.412 24.148 1.00 93.19 1089 PHE A N 1
ATOM 8522 C CA . PHE A 1 1089 ? 49.299 -21.556 23.242 1.00 93.19 1089 PHE A CA 1
ATOM 8523 C C . PHE A 1 1089 ? 49.946 -20.170 23.150 1.00 93.19 1089 PHE A C 1
ATOM 8525 O O . PHE A 1 1089 ? 50.646 -19.732 24.069 1.00 93.19 1089 PHE A O 1
ATOM 8532 N N . ASP A 1 1090 ? 49.717 -19.447 22.054 1.00 93.06 1090 ASP A N 1
ATOM 8533 C CA . ASP A 1 1090 ? 50.296 -18.113 21.886 1.00 93.06 1090 ASP A CA 1
ATOM 8534 C C . ASP A 1 1090 ? 49.643 -17.087 22.816 1.00 93.06 1090 ASP A C 1
ATOM 8536 O O . ASP A 1 1090 ? 48.441 -16.795 22.753 1.00 93.06 1090 ASP A O 1
ATOM 8540 N N . ARG A 1 1091 ? 50.477 -16.466 23.655 1.00 91.75 1091 ARG A N 1
ATOM 8541 C CA . ARG A 1 1091 ? 50.032 -15.477 24.631 1.00 91.75 1091 ARG A CA 1
ATOM 8542 C C . ARG A 1 1091 ? 49.335 -14.271 24.001 1.00 91.75 1091 ARG A C 1
ATOM 8544 O O . ARG A 1 1091 ? 48.400 -13.742 24.597 1.00 91.75 1091 ARG A O 1
ATOM 8551 N N . LYS A 1 1092 ? 49.736 -13.861 22.796 1.00 94.88 1092 LYS A N 1
ATOM 8552 C CA . LYS A 1 1092 ? 49.126 -12.729 22.086 1.00 94.88 1092 LYS A CA 1
ATOM 8553 C C . LYS A 1 1092 ? 47.693 -13.028 21.662 1.00 94.88 1092 LYS A C 1
ATOM 8555 O O . LYS A 1 1092 ? 46.857 -12.132 21.726 1.00 94.88 1092 LYS A O 1
ATOM 8560 N N . LEU A 1 1093 ? 47.401 -14.266 21.256 1.00 97.25 1093 LEU A N 1
ATOM 8561 C CA . LEU A 1 1093 ? 46.037 -14.686 20.926 1.00 97.25 1093 LEU A CA 1
ATOM 8562 C C . LEU A 1 1093 ? 45.158 -14.676 22.176 1.00 97.25 1093 LEU A C 1
ATOM 8564 O O . LEU A 1 1093 ? 44.064 -14.114 22.158 1.00 97.25 1093 LEU A O 1
ATOM 8568 N N . PHE A 1 1094 ? 45.671 -15.201 23.289 1.00 95.25 1094 PHE A N 1
ATOM 8569 C CA . PHE A 1 1094 ? 44.965 -15.126 24.562 1.00 95.25 1094 PHE A CA 1
ATOM 8570 C C . PHE A 1 1094 ? 44.695 -13.683 25.002 1.00 95.25 1094 PHE A C 1
ATOM 8572 O O . PHE A 1 1094 ? 43.557 -13.353 25.325 1.00 95.25 1094 PHE A O 1
ATOM 8579 N N . ASP A 1 1095 ? 45.702 -12.805 24.987 1.00 94.50 1095 ASP A N 1
ATOM 8580 C CA . ASP A 1 1095 ? 45.531 -11.404 25.384 1.00 94.50 1095 ASP A CA 1
ATOM 8581 C C . ASP A 1 1095 ? 44.544 -10.673 24.451 1.00 94.50 1095 ASP A C 1
ATOM 8583 O O . ASP A 1 1095 ? 43.724 -9.875 24.915 1.00 94.50 1095 ASP A O 1
ATOM 8587 N N . ALA A 1 1096 ? 44.549 -10.997 23.152 1.00 97.31 1096 ALA A N 1
ATOM 8588 C CA . ALA A 1 1096 ? 43.594 -10.467 22.181 1.00 97.31 1096 ALA A CA 1
ATOM 8589 C C . ALA A 1 1096 ? 42.157 -10.959 22.415 1.00 97.31 1096 ALA A C 1
ATOM 8591 O O . ALA A 1 1096 ? 41.227 -10.178 22.207 1.00 97.31 1096 ALA A O 1
ATOM 8592 N N . ALA A 1 1097 ? 41.954 -12.211 22.839 1.00 97.06 1097 ALA A N 1
ATOM 8593 C CA . ALA A 1 1097 ? 40.641 -12.746 23.210 1.00 97.06 1097 ALA A CA 1
ATOM 8594 C C . ALA A 1 1097 ? 40.169 -12.179 24.562 1.00 97.06 1097 ALA A C 1
ATOM 8596 O O . ALA A 1 1097 ? 39.039 -11.703 24.685 1.00 97.06 1097 ALA A O 1
ATOM 8597 N N . TRP A 1 1098 ? 41.050 -12.147 25.564 1.00 94.31 1098 TRP A N 1
ATOM 8598 C CA . TRP A 1 1098 ? 40.795 -11.596 26.899 1.00 94.31 1098 TRP A CA 1
ATOM 8599 C C . TRP A 1 1098 ? 40.427 -10.109 26.844 1.00 94.31 1098 TRP A C 1
ATOM 8601 O O . TRP A 1 1098 ? 39.506 -9.654 27.524 1.00 94.31 1098 TRP A O 1
ATOM 8611 N N . GLY A 1 1099 ? 41.100 -9.347 25.976 1.00 93.94 1099 GLY A N 1
ATOM 8612 C CA . GLY A 1 1099 ? 40.828 -7.929 25.749 1.00 93.94 1099 GLY A CA 1
ATOM 8613 C C . GLY A 1 1099 ? 39.425 -7.632 25.208 1.00 93.94 1099 GLY A C 1
ATOM 8614 O O . GLY A 1 1099 ? 38.965 -6.498 25.337 1.00 93.94 1099 GLY A O 1
ATOM 8615 N N . ARG A 1 1100 ? 38.723 -8.624 24.637 1.00 95.62 1100 ARG A N 1
ATOM 8616 C CA . ARG A 1 1100 ? 37.341 -8.469 24.146 1.00 95.62 1100 ARG A CA 1
ATOM 8617 C C . ARG A 1 1100 ? 36.280 -8.600 25.230 1.00 95.62 1100 ARG A C 1
ATOM 8619 O O . ARG A 1 1100 ? 35.177 -8.102 25.027 1.00 95.62 1100 ARG A O 1
ATOM 8626 N N . LEU A 1 1101 ? 36.609 -9.224 26.360 1.00 93.31 1101 LEU A N 1
ATOM 8627 C CA . LEU A 1 1101 ? 35.684 -9.364 27.480 1.00 93.31 1101 LEU A CA 1
ATOM 8628 C C . LEU A 1 1101 ? 35.397 -7.985 28.082 1.00 93.31 1101 LEU A C 1
ATOM 8630 O O . LEU A 1 1101 ? 36.322 -7.231 28.417 1.00 93.31 1101 LEU A O 1
ATOM 8634 N N . THR A 1 1102 ? 34.119 -7.659 28.221 1.00 89.94 1102 THR A N 1
ATOM 8635 C CA . THR A 1 1102 ? 33.630 -6.407 28.802 1.00 89.94 1102 THR A CA 1
ATOM 8636 C C . THR A 1 1102 ? 33.413 -6.520 30.309 1.00 89.94 1102 THR A C 1
ATOM 8638 O O . THR A 1 1102 ? 33.573 -5.526 31.015 1.00 89.94 1102 THR A O 1
ATOM 8641 N N . ASN A 1 1103 ? 33.149 -7.727 30.814 1.00 82.69 1103 ASN A N 1
ATOM 8642 C CA . ASN A 1 1103 ? 32.823 -7.998 32.211 1.00 82.69 1103 ASN A CA 1
ATOM 8643 C C . ASN A 1 1103 ? 33.800 -9.008 32.850 1.00 82.69 1103 ASN A C 1
ATOM 8645 O O . ASN A 1 1103 ? 33.429 -10.068 33.347 1.00 82.69 1103 ASN A O 1
ATOM 8649 N N . LYS A 1 1104 ? 35.093 -8.672 32.818 1.00 84.19 1104 LYS A N 1
ATOM 8650 C CA . LYS A 1 1104 ? 36.182 -9.472 33.403 1.00 84.19 1104 LYS A CA 1
ATOM 8651 C C . LYS A 1 1104 ? 36.600 -8.950 34.780 1.00 84.19 1104 LYS A C 1
ATOM 8653 O O . LYS A 1 1104 ? 36.619 -7.741 35.008 1.00 84.19 1104 LYS A O 1
ATOM 8658 N N . LYS A 1 1105 ? 36.980 -9.852 35.691 1.00 74.19 1105 LYS A N 1
ATOM 8659 C CA . LYS A 1 1105 ? 37.483 -9.499 37.032 1.00 74.19 1105 LYS A CA 1
ATOM 8660 C C . LYS A 1 1105 ? 39.006 -9.383 37.051 1.00 74.19 1105 LYS A C 1
ATOM 8662 O O . LYS A 1 1105 ? 39.702 -10.253 37.561 1.00 74.19 1105 LYS A O 1
ATOM 8667 N N . ASP A 1 1106 ? 39.524 -8.311 36.465 1.00 65.88 1106 ASP A N 1
ATOM 8668 C CA . ASP A 1 1106 ? 40.938 -7.917 36.545 1.00 65.88 1106 ASP A CA 1
ATOM 8669 C C . ASP A 1 1106 ? 41.164 -6.617 37.338 1.00 65.88 1106 ASP A C 1
ATOM 8671 O O . ASP A 1 1106 ? 42.309 -6.257 37.607 1.00 65.88 1106 ASP A O 1
ATOM 8675 N N . LYS A 1 1107 ? 40.088 -5.939 37.766 1.00 49.81 1107 LYS A N 1
ATOM 8676 C CA . LYS A 1 1107 ? 40.160 -4.717 38.586 1.00 49.81 1107 LYS A CA 1
ATOM 8677 C C . LYS A 1 1107 ? 40.547 -4.946 40.054 1.00 49.81 1107 LYS A C 1
ATOM 8679 O O . LYS A 1 1107 ? 41.075 -4.015 40.652 1.00 49.81 1107 LYS A O 1
ATOM 8684 N N . ASP A 1 1108 ? 40.350 -6.153 40.597 1.00 46.00 1108 ASP A N 1
ATOM 8685 C CA . ASP A 1 1108 ? 40.399 -6.396 42.052 1.00 46.00 1108 ASP A CA 1
ATOM 8686 C C . ASP A 1 1108 ? 41.432 -7.458 42.516 1.00 46.00 1108 ASP A C 1
ATOM 8688 O O . ASP A 1 1108 ? 41.446 -7.808 43.692 1.00 46.00 1108 ASP A O 1
ATOM 8692 N N . GLY A 1 1109 ? 42.317 -7.972 41.642 1.00 56.28 1109 GLY A N 1
ATOM 8693 C CA . GLY A 1 1109 ? 43.380 -8.928 42.025 1.00 56.28 1109 GLY A CA 1
ATOM 8694 C C . GLY A 1 1109 ? 44.005 -9.710 40.853 1.00 56.28 1109 GLY A C 1
ATOM 8695 O O . GLY A 1 1109 ? 43.508 -9.637 39.724 1.00 56.28 1109 GLY A O 1
ATOM 8696 N N . PRO A 1 1110 ? 45.110 -10.459 41.061 1.00 67.31 1110 PRO A N 1
ATOM 8697 C CA . PRO A 1 1110 ? 45.707 -11.290 40.017 1.00 67.31 1110 PRO A CA 1
ATOM 8698 C C . PRO A 1 1110 ? 44.775 -12.459 39.656 1.00 67.31 1110 PRO A C 1
ATOM 8700 O O . PRO A 1 1110 ? 44.336 -13.212 40.516 1.00 67.31 1110 PRO A O 1
ATOM 8703 N N . ARG A 1 1111 ? 44.510 -12.655 38.355 1.00 76.88 1111 ARG A N 1
ATOM 8704 C CA . ARG A 1 1111 ? 43.569 -13.659 37.794 1.00 76.88 1111 ARG A CA 1
ATOM 8705 C C . ARG A 1 1111 ? 43.668 -15.075 38.382 1.00 76.88 1111 ARG A C 1
ATOM 8707 O O . ARG A 1 1111 ? 42.668 -15.781 38.397 1.00 76.88 1111 ARG A O 1
ATOM 8714 N N . ARG A 1 1112 ? 44.849 -15.478 38.858 1.00 83.31 1112 ARG A N 1
ATOM 8715 C CA . ARG A 1 1112 ? 45.083 -16.781 39.503 1.00 83.31 1112 ARG A CA 1
ATOM 8716 C C . ARG A 1 1112 ? 44.317 -16.947 40.813 1.00 83.31 1112 ARG A C 1
ATOM 8718 O O . ARG A 1 1112 ? 43.888 -18.046 41.118 1.00 83.31 1112 ARG A O 1
ATOM 8725 N N . GLU A 1 1113 ? 44.115 -15.864 41.558 1.00 78.94 1113 GLU A N 1
ATOM 8726 C CA . GLU A 1 1113 ? 43.370 -15.882 42.822 1.00 78.94 1113 GLU A CA 1
ATOM 8727 C C . GLU A 1 1113 ? 41.854 -15.958 42.592 1.00 78.94 1113 GLU A C 1
ATOM 8729 O O . GLU A 1 1113 ? 41.122 -16.495 43.417 1.00 78.94 1113 GLU A O 1
ATOM 8734 N N . ALA A 1 1114 ? 41.374 -15.450 41.451 1.00 81.56 1114 ALA A N 1
ATOM 8735 C CA . ALA A 1 1114 ? 39.953 -15.415 41.111 1.00 81.56 1114 ALA A CA 1
ATOM 8736 C C . ALA A 1 1114 ? 39.428 -16.710 40.462 1.00 81.56 1114 ALA A C 1
ATOM 8738 O O . ALA A 1 1114 ? 38.211 -16.878 40.361 1.00 81.56 1114 ALA A O 1
ATOM 8739 N N . VAL A 1 1115 ? 40.316 -17.603 40.007 1.00 88.31 1115 VAL A N 1
ATOM 8740 C CA . VAL A 1 1115 ? 39.968 -18.831 39.275 1.00 88.31 1115 VAL A CA 1
ATOM 8741 C C . VAL A 1 1115 ? 40.551 -20.039 40.007 1.00 88.31 1115 VAL A C 1
ATOM 8743 O O . VAL A 1 1115 ? 41.705 -20.402 39.801 1.00 88.31 1115 VAL A O 1
ATOM 8746 N N . ALA A 1 1116 ? 39.737 -20.656 40.865 1.00 81.94 1116 ALA A N 1
ATOM 8747 C CA . ALA A 1 1116 ? 40.163 -21.776 41.709 1.00 81.94 1116 ALA A CA 1
ATOM 8748 C C . ALA A 1 1116 ? 40.489 -23.051 40.908 1.00 81.94 1116 ALA A C 1
ATOM 8750 O O . ALA A 1 1116 ? 41.440 -23.755 41.230 1.00 81.94 1116 ALA A O 1
ATOM 8751 N N . GLU A 1 1117 ? 39.723 -23.331 39.851 1.00 89.06 1117 GLU A N 1
ATOM 8752 C CA . GLU A 1 1117 ? 39.892 -24.513 38.998 1.00 89.06 1117 GLU A CA 1
ATOM 8753 C C . GLU A 1 1117 ? 39.796 -24.116 37.516 1.00 89.06 1117 GLU A C 1
ATOM 8755 O O . GLU A 1 1117 ? 38.734 -24.261 36.906 1.00 89.06 1117 GLU A O 1
ATOM 8760 N N . PRO A 1 1118 ? 40.867 -23.569 36.912 1.00 92.69 1118 PRO A N 1
ATOM 8761 C CA . PRO A 1 1118 ? 40.884 -23.344 35.473 1.00 92.69 1118 PRO A CA 1
ATOM 8762 C C . PRO A 1 1118 ? 40.903 -24.683 34.726 1.00 92.69 1118 PRO A C 1
ATOM 8764 O O . PRO A 1 1118 ? 41.427 -25.681 35.232 1.00 92.69 1118 PRO A O 1
ATOM 8767 N N . ARG A 1 1119 ? 40.388 -24.692 33.493 1.00 95.12 1119 ARG A N 1
ATOM 8768 C CA . ARG A 1 1119 ? 40.502 -25.834 32.570 1.00 95.12 1119 ARG A CA 1
ATOM 8769 C C . ARG A 1 1119 ? 41.005 -25.350 31.217 1.00 95.12 1119 ARG A C 1
ATOM 8771 O O . ARG A 1 1119 ? 40.620 -24.272 30.770 1.00 95.12 1119 ARG A O 1
ATOM 8778 N N . LEU A 1 1120 ? 41.871 -26.128 30.578 1.00 95.88 1120 LEU A N 1
ATOM 8779 C CA . LEU A 1 1120 ? 42.377 -25.870 29.230 1.00 95.88 1120 LEU A CA 1
ATOM 8780 C C . LEU A 1 1120 ? 42.142 -27.105 28.368 1.00 95.88 1120 LEU A C 1
ATOM 8782 O O . LEU A 1 1120 ? 42.636 -28.186 28.678 1.00 95.88 1120 LEU A O 1
ATOM 8786 N N . PHE A 1 1121 ? 41.417 -26.908 27.274 1.00 97.75 1121 PHE A N 1
ATOM 8787 C CA . PHE A 1 1121 ? 41.189 -27.884 26.220 1.00 97.75 1121 PHE A CA 1
ATOM 8788 C C . PHE A 1 1121 ? 42.078 -27.541 25.033 1.00 97.75 1121 PHE A C 1
ATOM 8790 O O . PHE A 1 1121 ? 41.943 -26.466 24.451 1.00 97.75 1121 PHE A O 1
ATOM 8797 N N . SER A 1 1122 ? 42.972 -28.452 24.675 1.00 97.75 1122 SER A N 1
ATOM 8798 C CA . SER A 1 1122 ? 43.859 -28.354 23.520 1.00 97.75 1122 SER A CA 1
ATOM 8799 C C . SER A 1 1122 ? 43.423 -29.363 22.465 1.00 97.75 1122 SER A C 1
ATOM 8801 O O . SER A 1 1122 ? 43.237 -30.538 22.772 1.00 97.75 1122 SER A O 1
ATOM 8803 N N . ILE A 1 1123 ? 43.250 -28.904 21.230 1.00 98.38 1123 ILE A N 1
ATOM 8804 C CA . ILE A 1 1123 ? 42.734 -29.687 20.105 1.00 98.38 1123 ILE A CA 1
ATOM 8805 C C . ILE A 1 1123 ? 43.675 -29.482 18.919 1.00 98.38 1123 ILE A C 1
ATOM 8807 O O . ILE A 1 1123 ? 43.982 -28.344 18.556 1.00 98.38 1123 ILE A O 1
ATOM 8811 N N . GLU A 1 1124 ? 44.113 -30.573 18.298 1.00 97.88 1124 GLU A N 1
ATOM 8812 C CA . GLU A 1 1124 ? 44.895 -30.541 17.064 1.00 97.88 1124 GLU A CA 1
ATOM 8813 C C . GLU A 1 1124 ? 44.057 -31.088 15.904 1.00 97.88 1124 GLU A C 1
ATOM 8815 O O . GLU A 1 1124 ? 43.635 -32.246 15.914 1.00 97.88 1124 GLU A O 1
ATOM 8820 N N . HIS A 1 1125 ? 43.812 -30.261 14.888 1.00 97.56 1125 HIS A N 1
ATOM 8821 C CA . HIS A 1 1125 ? 43.123 -30.679 13.668 1.00 97.56 1125 HIS A CA 1
ATOM 8822 C C . HIS A 1 1125 ? 44.061 -31.435 12.719 1.00 97.56 1125 HIS A C 1
ATOM 8824 O O . HIS A 1 1125 ? 45.286 -31.287 12.742 1.00 97.56 1125 HIS A O 1
ATOM 8830 N N . ALA A 1 1126 ? 43.477 -32.236 11.827 1.00 95.88 1126 ALA A N 1
ATOM 8831 C CA . ALA A 1 1126 ? 44.211 -33.056 10.867 1.00 95.88 1126 ALA A CA 1
ATOM 8832 C C . ALA A 1 1126 ? 45.151 -32.241 9.958 1.00 95.88 1126 ALA A C 1
ATOM 8834 O O . ALA A 1 1126 ? 46.237 -32.720 9.618 1.00 95.88 1126 ALA A O 1
ATOM 8835 N N . ASP A 1 1127 ? 44.756 -31.017 9.605 1.00 94.31 1127 ASP A N 1
ATOM 8836 C CA . ASP A 1 1127 ? 45.505 -30.073 8.764 1.00 94.31 1127 ASP A CA 1
ATOM 8837 C C . ASP A 1 1127 ? 46.563 -29.240 9.510 1.00 94.31 1127 ASP A C 1
ATOM 8839 O O . ASP A 1 1127 ? 47.282 -28.466 8.874 1.00 94.31 1127 ASP A O 1
ATOM 8843 N N . GLY A 1 1128 ? 46.699 -29.427 10.826 1.00 95.06 1128 GLY A N 1
ATOM 8844 C CA . GLY A 1 1128 ? 47.675 -28.735 11.666 1.00 95.06 1128 GLY A CA 1
ATOM 8845 C C . GLY A 1 1128 ? 47.151 -27.485 12.376 1.00 95.06 1128 GLY A C 1
ATOM 8846 O O . GLY A 1 1128 ? 47.919 -26.878 13.122 1.00 95.06 1128 GLY A O 1
ATOM 8847 N N . LEU A 1 1129 ? 45.877 -27.104 12.203 1.00 97.38 1129 LEU A N 1
ATOM 8848 C CA . LEU A 1 1129 ? 45.270 -26.054 13.024 1.00 97.38 1129 LEU A CA 1
ATOM 8849 C C . LEU A 1 1129 ? 45.244 -26.481 14.501 1.00 97.38 1129 LEU A C 1
ATOM 8851 O O . LEU A 1 1129 ? 44.718 -27.542 14.841 1.00 97.38 1129 LEU A O 1
ATOM 8855 N N . ARG A 1 1130 ? 45.766 -25.628 15.387 1.00 97.62 1130 ARG A N 1
ATOM 8856 C CA . ARG A 1 1130 ? 45.702 -25.821 16.844 1.00 97.62 1130 ARG A CA 1
ATOM 8857 C C . ARG A 1 1130 ? 44.613 -24.953 17.461 1.00 97.62 1130 ARG A C 1
ATOM 8859 O O . ARG A 1 1130 ? 44.489 -23.776 17.132 1.00 97.62 1130 ARG A O 1
ATOM 8866 N N . VAL A 1 1131 ? 43.834 -25.508 18.376 1.00 98.25 1131 VAL A N 1
ATOM 8867 C CA . VAL A 1 1131 ? 42.775 -24.780 19.077 1.00 98.25 1131 VAL A CA 1
ATOM 8868 C C . VAL A 1 1131 ? 42.939 -24.964 20.577 1.00 98.25 1131 VAL A C 1
ATOM 8870 O O . VAL A 1 1131 ? 43.069 -26.087 21.056 1.00 98.25 1131 VAL A O 1
ATOM 8873 N N . HIS A 1 1132 ? 42.892 -23.857 21.315 1.00 98.00 1132 HIS A N 1
ATOM 8874 C CA . HIS A 1 1132 ? 42.995 -23.837 22.769 1.00 98.00 1132 HIS A CA 1
ATOM 8875 C C . HIS A 1 1132 ? 41.799 -23.105 23.376 1.00 98.00 1132 HIS A C 1
ATOM 8877 O O . HIS A 1 1132 ? 41.635 -21.899 23.190 1.00 98.00 1132 HIS A O 1
ATOM 8883 N N . LEU A 1 1133 ? 40.957 -23.826 24.109 1.00 97.88 1133 LEU A N 1
ATOM 8884 C CA . LEU A 1 1133 ? 39.795 -23.289 24.810 1.00 97.88 1133 LEU A CA 1
ATOM 8885 C C . LEU A 1 1133 ? 40.063 -23.278 26.316 1.00 97.88 1133 LEU A C 1
ATOM 8887 O O . LEU A 1 1133 ? 40.367 -24.312 26.902 1.00 97.88 1133 LEU A O 1
ATOM 8891 N N . ILE A 1 1134 ? 39.939 -22.109 26.941 1.00 96.00 1134 ILE A N 1
ATOM 8892 C CA . ILE A 1 1134 ? 40.284 -21.900 28.348 1.00 96.00 1134 ILE A CA 1
ATOM 8893 C C . ILE A 1 1134 ? 39.031 -21.511 29.137 1.00 96.00 1134 ILE A C 1
ATOM 8895 O O . ILE A 1 1134 ? 38.395 -20.492 28.862 1.00 96.00 1134 ILE A O 1
ATOM 8899 N N . GLU A 1 1135 ? 38.697 -22.307 30.146 1.00 95.50 1135 GLU A N 1
ATOM 8900 C CA . GLU A 1 1135 ? 37.618 -22.052 31.098 1.00 95.50 1135 GLU A CA 1
ATOM 8901 C C . GLU A 1 1135 ? 38.163 -21.276 32.304 1.00 95.50 1135 GLU A C 1
ATOM 8903 O O . GLU A 1 1135 ? 39.043 -21.760 33.021 1.00 95.50 1135 GLU A O 1
ATOM 8908 N N . LEU A 1 1136 ? 37.655 -20.058 32.527 1.00 92.62 1136 LEU A N 1
ATOM 8909 C CA . LEU A 1 1136 ? 38.143 -19.136 33.566 1.00 92.62 1136 LEU A CA 1
ATOM 8910 C C . LEU A 1 1136 ? 37.026 -18.724 34.534 1.00 92.62 1136 LEU A C 1
ATOM 8912 O O . LEU A 1 1136 ? 36.737 -17.537 34.725 1.00 92.62 1136 LEU A O 1
ATOM 8916 N N . ASN A 1 1137 ? 36.396 -19.723 35.154 1.00 90.69 1137 ASN A N 1
ATOM 8917 C CA . ASN A 1 1137 ? 35.308 -19.533 36.113 1.00 90.69 1137 ASN A CA 1
ATOM 8918 C C . ASN A 1 1137 ? 35.703 -18.602 37.257 1.00 90.69 1137 ASN A C 1
ATOM 8920 O O . ASN A 1 1137 ? 36.749 -18.763 37.875 1.00 90.69 1137 ASN A O 1
ATOM 8924 N N . GLY A 1 1138 ? 34.846 -17.623 37.542 1.00 85.69 1138 GLY A N 1
ATOM 8925 C CA . GLY A 1 1138 ? 35.094 -16.606 38.563 1.00 85.69 1138 GLY A CA 1
ATOM 8926 C C . GLY A 1 1138 ? 35.763 -15.339 38.028 1.00 85.69 1138 GLY A C 1
ATOM 8927 O O . GLY A 1 1138 ? 35.487 -14.271 38.581 1.00 85.69 1138 GLY A O 1
ATOM 8928 N N . ALA A 1 1139 ? 36.529 -15.422 36.929 1.00 88.88 1139 ALA A N 1
ATOM 8929 C CA . ALA A 1 1139 ? 37.201 -14.278 36.299 1.00 88.88 1139 ALA A CA 1
ATOM 8930 C C . ALA A 1 1139 ? 36.602 -13.838 34.950 1.00 88.88 1139 ALA A C 1
ATOM 8932 O O . ALA A 1 1139 ? 36.714 -12.657 34.610 1.00 88.88 1139 ALA A O 1
ATOM 8933 N N . ALA A 1 1140 ? 35.962 -14.747 34.208 1.00 90.62 1140 ALA A N 1
ATOM 8934 C CA . ALA A 1 1140 ? 35.226 -14.470 32.974 1.00 90.62 1140 ALA A CA 1
ATOM 8935 C C . ALA A 1 1140 ? 33.760 -14.927 33.086 1.00 90.62 1140 ALA A C 1
ATOM 8937 O O . ALA A 1 1140 ? 33.455 -15.901 33.776 1.00 90.62 1140 ALA A O 1
ATOM 8938 N N . ASN A 1 1141 ? 32.859 -14.223 32.400 1.00 90.69 1141 ASN A N 1
ATOM 8939 C CA . ASN A 1 1141 ? 31.438 -14.570 32.256 1.00 90.69 1141 ASN A CA 1
ATOM 8940 C C . ASN A 1 1141 ? 30.904 -14.270 30.840 1.00 90.69 1141 ASN A C 1
ATOM 8942 O O . ASN A 1 1141 ? 29.718 -14.017 30.645 1.00 90.69 1141 ASN A O 1
ATOM 8946 N N . GLU A 1 1142 ? 31.805 -14.262 29.863 1.00 93.50 1142 GLU A N 1
ATOM 8947 C CA . GLU A 1 1142 ? 31.552 -13.941 28.463 1.00 93.50 1142 GLU A CA 1
ATOM 8948 C C . GLU A 1 1142 ? 32.419 -14.851 27.577 1.00 93.50 1142 GLU A C 1
ATOM 8950 O O . GLU A 1 1142 ? 33.458 -15.348 28.021 1.00 93.50 1142 GLU A O 1
ATOM 8955 N N . TRP A 1 1143 ? 32.016 -15.048 26.319 1.00 95.88 1143 TRP A N 1
ATOM 8956 C CA . TRP A 1 1143 ? 32.763 -15.849 25.345 1.00 95.88 1143 TRP A CA 1
ATOM 8957 C C . TRP A 1 1143 ? 33.539 -14.972 24.371 1.00 95.88 1143 TRP A C 1
ATOM 8959 O O . TRP A 1 1143 ? 32.989 -14.046 23.773 1.00 95.88 1143 TRP A O 1
ATOM 8969 N N . SER A 1 1144 ? 34.803 -15.294 24.128 1.00 97.69 1144 SER A N 1
ATOM 8970 C CA . SER A 1 1144 ? 35.599 -14.629 23.097 1.00 97.69 1144 SER A CA 1
ATOM 8971 C C . SER A 1 1144 ? 36.574 -15.590 22.434 1.00 97.69 1144 SER A C 1
ATOM 8973 O O . SER A 1 1144 ? 36.944 -16.610 23.011 1.00 97.69 1144 SER A O 1
ATOM 8975 N N . ALA A 1 1145 ? 37.002 -15.254 21.220 1.00 98.38 1145 ALA A N 1
ATOM 8976 C CA . ALA A 1 1145 ? 38.101 -15.938 20.550 1.00 98.38 1145 ALA A CA 1
ATOM 8977 C C . ALA A 1 1145 ? 38.996 -14.973 19.784 1.00 98.38 1145 ALA A C 1
ATOM 8979 O O . ALA A 1 1145 ? 38.567 -13.897 19.358 1.00 98.38 1145 ALA A O 1
ATOM 8980 N N . ALA A 1 1146 ? 40.236 -15.405 19.595 1.00 98.50 1146 ALA A N 1
ATOM 8981 C CA . ALA A 1 1146 ? 41.205 -14.823 18.691 1.00 98.50 1146 ALA A CA 1
ATOM 8982 C C . ALA A 1 1146 ? 41.782 -15.910 17.785 1.00 98.50 1146 ALA A C 1
ATOM 8984 O O . ALA A 1 1146 ? 41.980 -17.043 18.225 1.00 98.50 1146 ALA A O 1
ATOM 8985 N N . TRP A 1 1147 ? 42.075 -15.562 16.539 1.00 98.31 1147 TRP A N 1
ATOM 8986 C CA . TRP A 1 1147 ? 42.654 -16.474 15.557 1.00 98.31 1147 TRP A CA 1
ATOM 8987 C C . TRP A 1 1147 ? 43.757 -15.791 14.762 1.00 98.31 1147 TRP A C 1
ATOM 8989 O O . TRP A 1 1147 ? 43.771 -14.566 14.611 1.00 98.31 1147 TRP A O 1
ATOM 8999 N N . ARG A 1 1148 ? 44.685 -16.601 14.252 1.00 98.00 1148 ARG A N 1
ATOM 9000 C CA . ARG A 1 1148 ? 45.828 -16.150 13.457 1.00 98.00 1148 ARG A CA 1
ATOM 9001 C C . ARG A 1 1148 ? 45.823 -16.766 12.066 1.00 98.00 1148 ARG A C 1
ATOM 9003 O O . ARG A 1 1148 ? 45.769 -17.989 11.932 1.00 98.00 1148 ARG A O 1
ATOM 9010 N N . TYR A 1 1149 ? 45.958 -15.917 11.051 1.00 97.38 1149 TYR A N 1
ATOM 9011 C CA . TYR A 1 1149 ? 46.122 -16.347 9.663 1.00 97.38 1149 TYR A CA 1
ATOM 9012 C C . TYR A 1 1149 ? 47.565 -16.762 9.369 1.00 97.38 1149 TYR A C 1
ATOM 9014 O O . TYR A 1 1149 ? 48.507 -16.051 9.718 1.00 97.38 1149 TYR A O 1
ATOM 9022 N N . THR A 1 1150 ? 47.742 -17.861 8.635 1.00 95.38 1150 THR A N 1
ATOM 9023 C CA . THR A 1 1150 ? 49.077 -18.362 8.264 1.00 95.38 1150 THR A CA 1
ATOM 9024 C C . THR A 1 1150 ? 49.836 -17.382 7.364 1.00 95.38 1150 THR A C 1
ATOM 9026 O O . THR A 1 1150 ? 51.044 -17.201 7.514 1.00 95.38 1150 THR A O 1
ATOM 9029 N N . LYS A 1 1151 ? 49.136 -16.734 6.420 1.00 92.38 1151 LYS A N 1
ATOM 9030 C CA . LYS A 1 1151 ? 49.748 -15.966 5.317 1.00 92.38 1151 LYS A CA 1
ATOM 9031 C C . LYS A 1 1151 ? 50.539 -14.731 5.760 1.00 92.38 1151 LYS A C 1
ATOM 9033 O O . LYS A 1 1151 ? 51.556 -14.416 5.152 1.00 92.38 1151 LYS A O 1
ATOM 9038 N N . ASP A 1 1152 ? 50.053 -14.022 6.772 1.00 93.94 1152 ASP A N 1
ATOM 9039 C CA . ASP A 1 1152 ? 50.559 -12.712 7.200 1.00 93.94 1152 ASP A CA 1
ATOM 9040 C C . ASP A 1 1152 ? 50.724 -12.617 8.721 1.00 93.94 1152 ASP A C 1
ATOM 9042 O O . ASP A 1 1152 ? 51.167 -11.584 9.223 1.00 93.94 1152 ASP A O 1
ATOM 9046 N N . GLN A 1 1153 ? 50.404 -13.696 9.447 1.00 95.44 1153 GLN A N 1
ATOM 9047 C CA . GLN A 1 1153 ? 50.445 -13.767 10.907 1.00 95.44 1153 GLN A CA 1
ATOM 9048 C C . GLN A 1 1153 ? 49.523 -12.740 11.588 1.00 95.44 1153 GLN A C 1
ATOM 9050 O O . GLN A 1 1153 ? 49.683 -12.462 12.780 1.00 95.44 1153 GLN A O 1
ATOM 9055 N N . ASN A 1 1154 ? 48.553 -12.178 10.855 1.00 96.12 1154 ASN A N 1
ATOM 9056 C CA . ASN A 1 1154 ? 47.601 -11.221 11.398 1.00 96.12 1154 ASN A CA 1
ATOM 9057 C C . ASN A 1 1154 ? 46.679 -11.899 12.421 1.00 96.12 1154 ASN A C 1
ATOM 9059 O O . ASN A 1 1154 ? 46.211 -13.020 12.197 1.00 96.12 1154 ASN A O 1
ATOM 9063 N N . ILE A 1 1155 ? 46.412 -11.199 13.528 1.00 97.75 1155 ILE A N 1
ATOM 9064 C CA . ILE A 1 1155 ? 45.528 -11.655 14.604 1.00 97.75 1155 ILE A CA 1
ATOM 9065 C C . ILE A 1 1155 ? 44.224 -10.870 14.544 1.00 97.75 1155 ILE A C 1
ATOM 9067 O O . ILE A 1 1155 ? 44.212 -9.645 14.679 1.00 97.75 1155 ILE A O 1
ATOM 9071 N N . GLU A 1 1156 ? 43.118 -11.592 14.437 1.00 98.06 1156 GLU A N 1
ATOM 9072 C CA . GLU A 1 1156 ? 41.777 -11.051 14.633 1.00 98.06 1156 GLU A CA 1
ATOM 9073 C C . GLU A 1 1156 ? 41.167 -11.633 15.906 1.00 98.06 1156 GLU A C 1
ATOM 9075 O O . GLU A 1 1156 ? 41.544 -12.711 16.362 1.00 98.06 1156 GLU A O 1
ATOM 9080 N N . SER A 1 1157 ? 40.244 -10.895 16.523 1.00 98.12 1157 SER A N 1
ATOM 9081 C CA . SER A 1 1157 ? 39.547 -11.365 17.717 1.00 98.12 1157 SER A CA 1
ATOM 9082 C C . SER A 1 1157 ? 38.175 -10.735 17.867 1.00 98.12 1157 SER A C 1
ATOM 9084 O O . SER A 1 1157 ? 37.961 -9.581 17.479 1.00 98.12 1157 SER A O 1
ATOM 9086 N N . SER A 1 1158 ? 37.255 -11.476 18.481 1.00 97.75 1158 SER A N 1
ATOM 9087 C CA . SER A 1 1158 ? 35.890 -11.025 18.718 1.00 97.75 1158 SER A CA 1
ATOM 9088 C C . SER A 1 1158 ? 35.277 -11.618 19.989 1.00 97.75 1158 SER A C 1
ATOM 9090 O O . SER A 1 1158 ? 35.578 -12.746 20.378 1.00 97.75 1158 SER A O 1
ATOM 9092 N N . LEU A 1 1159 ? 34.411 -10.832 20.630 1.00 96.81 1159 LEU A N 1
ATOM 9093 C CA . LEU A 1 1159 ? 33.465 -11.259 21.661 1.00 96.81 1159 LEU A CA 1
ATOM 9094 C C . LEU A 1 1159 ? 32.226 -11.862 20.988 1.00 96.81 1159 LEU A C 1
ATOM 9096 O O . LEU A 1 1159 ? 31.611 -11.196 20.156 1.00 96.81 1159 LEU A O 1
ATOM 9100 N N . PHE A 1 1160 ? 31.819 -13.057 21.403 1.00 96.31 1160 PHE A N 1
ATOM 9101 C CA . PHE A 1 1160 ? 30.569 -13.703 21.004 1.00 96.31 1160 PHE A CA 1
ATOM 9102 C C . PHE A 1 1160 ? 29.492 -13.335 22.022 1.00 96.31 1160 PHE A C 1
ATOM 9104 O O . PHE A 1 1160 ? 29.352 -13.959 23.070 1.00 96.31 1160 PHE A O 1
ATOM 9111 N N . TRP A 1 1161 ? 28.787 -12.243 21.741 1.00 94.69 1161 TRP A N 1
ATOM 9112 C CA . TRP A 1 1161 ? 27.882 -11.616 22.695 1.00 94.69 1161 TRP A CA 1
ATOM 9113 C C . TRP A 1 1161 ? 26.468 -12.190 22.592 1.00 94.69 1161 TRP A C 1
ATOM 9115 O O . TRP A 1 1161 ? 25.844 -12.159 21.527 1.00 94.69 1161 TRP A O 1
ATOM 9125 N N . THR A 1 1162 ? 25.944 -12.644 23.721 1.00 92.44 1162 THR A N 1
ATOM 9126 C CA . THR A 1 1162 ? 24.572 -13.116 23.928 1.00 92.44 1162 THR A CA 1
ATOM 9127 C C . THR A 1 1162 ? 23.754 -12.075 24.688 1.00 92.44 1162 THR A C 1
ATOM 9129 O O . THR A 1 1162 ? 24.275 -11.205 25.385 1.00 92.44 1162 THR A O 1
ATOM 9132 N N . GLN A 1 1163 ? 22.433 -12.159 24.542 1.00 91.38 1163 GLN A N 1
ATOM 9133 C CA . GLN A 1 1163 ? 21.508 -11.326 25.300 1.00 91.38 1163 GLN A CA 1
ATOM 9134 C C . GLN A 1 1163 ? 21.071 -12.078 26.558 1.00 91.38 1163 GLN A C 1
ATOM 9136 O O . GLN A 1 1163 ? 20.229 -12.972 26.475 1.00 91.38 1163 GLN A O 1
ATOM 9141 N N . GLU A 1 1164 ? 21.635 -11.690 27.699 1.00 84.44 1164 GLU A N 1
ATOM 9142 C CA . GLU A 1 1164 ? 21.371 -12.282 29.016 1.00 84.44 1164 GLU A CA 1
ATOM 9143 C C . GLU A 1 1164 ? 20.048 -11.751 29.605 1.00 84.44 1164 GLU A C 1
ATOM 9145 O O . GLU A 1 1164 ? 20.029 -10.882 30.475 1.00 84.44 1164 GLU A O 1
ATOM 9150 N N . GLY A 1 1165 ? 18.922 -12.215 29.052 1.00 85.69 1165 GLY A N 1
ATOM 9151 C CA . GLY A 1 1165 ? 17.555 -11.871 29.470 1.00 85.69 1165 GLY A CA 1
ATOM 9152 C C . GLY A 1 1165 ? 16.569 -11.871 28.298 1.00 85.69 1165 GLY A C 1
ATOM 9153 O O . GLY A 1 1165 ? 16.980 -11.756 27.138 1.00 85.69 1165 GLY A O 1
ATOM 9154 N N . ARG A 1 1166 ? 15.257 -11.997 28.566 1.00 88.56 1166 ARG A N 1
ATOM 9155 C CA . ARG A 1 1166 ? 14.260 -11.996 27.483 1.00 88.56 1166 ARG A CA 1
ATOM 9156 C C . ARG A 1 1166 ? 14.341 -10.693 26.667 1.00 88.56 1166 ARG A C 1
ATOM 9158 O O . ARG A 1 1166 ? 14.533 -9.616 27.234 1.00 88.56 1166 ARG A O 1
ATOM 9165 N N . PRO A 1 1167 ? 14.180 -10.778 25.338 1.00 90.81 1167 PRO A N 1
ATOM 9166 C CA . PRO A 1 1167 ? 13.711 -11.956 24.602 1.00 90.81 1167 PRO A CA 1
ATOM 9167 C C . PRO A 1 1167 ? 14.765 -13.048 24.364 1.00 90.81 1167 PRO A C 1
ATOM 9169 O O . PRO A 1 1167 ? 14.381 -14.153 24.001 1.00 90.81 1167 PRO A O 1
ATOM 9172 N N . GLY A 1 1168 ? 16.062 -12.798 24.563 1.00 92.81 1168 GLY A N 1
ATOM 9173 C CA . GLY A 1 1168 ? 17.104 -13.783 24.260 1.00 92.81 1168 GLY A CA 1
ATOM 9174 C C . GLY A 1 1168 ? 17.255 -14.010 22.752 1.00 92.81 1168 GLY A C 1
ATOM 9175 O O . GLY A 1 1168 ? 17.273 -15.145 22.283 1.00 92.81 1168 GLY A O 1
ATOM 9176 N N . MET A 1 1169 ? 17.348 -12.928 21.968 1.00 92.88 1169 MET A N 1
ATOM 9177 C CA . MET A 1 1169 ? 17.256 -12.967 20.495 1.00 92.88 1169 MET A CA 1
ATOM 9178 C C . MET A 1 1169 ? 18.288 -13.862 19.785 1.00 92.88 1169 MET A C 1
ATOM 9180 O O . MET A 1 1169 ? 18.098 -14.204 18.624 1.00 92.88 1169 MET A O 1
ATOM 9184 N N . HIS A 1 1170 ? 19.370 -14.274 20.442 1.00 93.12 1170 HIS A N 1
ATOM 9185 C CA . HIS A 1 1170 ? 20.318 -15.223 19.853 1.00 93.12 1170 HIS A CA 1
ATOM 9186 C C . HIS A 1 1170 ? 19.673 -16.593 19.554 1.00 93.12 1170 HIS A C 1
ATOM 9188 O O . HIS A 1 1170 ? 20.035 -17.239 18.576 1.00 93.12 1170 HIS A O 1
ATOM 9194 N N . PHE A 1 1171 ? 18.643 -17.001 20.301 1.00 95.06 1171 PHE A N 1
ATOM 9195 C CA . PHE A 1 1171 ? 17.851 -18.195 19.981 1.00 95.06 1171 PHE A CA 1
ATOM 9196 C C . PHE A 1 1171 ? 16.890 -18.000 18.804 1.00 95.06 1171 PHE A C 1
ATOM 9198 O O . PHE A 1 1171 ? 16.551 -18.967 18.129 1.00 95.06 1171 PHE A O 1
ATOM 9205 N N . THR A 1 1172 ? 16.494 -16.762 18.498 1.00 94.56 1172 THR A N 1
ATOM 9206 C CA . THR A 1 1172 ? 15.700 -16.459 17.297 1.00 94.56 1172 THR A CA 1
ATOM 9207 C C . THR A 1 1172 ? 16.484 -16.780 16.028 1.00 94.56 1172 THR A C 1
ATOM 9209 O O . THR A 1 1172 ? 15.933 -17.320 15.075 1.00 94.56 1172 THR A O 1
ATOM 9212 N N . TRP A 1 1173 ? 17.786 -16.495 16.003 1.00 93.69 1173 TRP A N 1
ATOM 9213 C CA . TRP A 1 1173 ? 18.618 -16.783 14.832 1.00 93.69 1173 TRP A CA 1
ATOM 9214 C C . TRP A 1 1173 ? 18.863 -18.283 14.645 1.00 93.69 1173 TRP A C 1
ATOM 9216 O O . TRP A 1 1173 ? 18.881 -18.753 13.507 1.00 93.69 1173 TRP A O 1
ATOM 9226 N N . LEU A 1 1174 ? 18.960 -19.040 15.744 1.00 95.06 1174 LEU A N 1
ATOM 9227 C CA . LEU A 1 1174 ? 18.916 -20.502 15.707 1.00 95.06 1174 LEU A CA 1
ATOM 9228 C C . LEU A 1 1174 ? 17.576 -20.994 15.141 1.00 95.06 1174 LEU A C 1
ATOM 9230 O O . LEU A 1 1174 ? 17.572 -21.784 14.197 1.00 95.06 1174 LEU A O 1
ATOM 9234 N N . LEU A 1 1175 ? 16.453 -20.476 15.656 1.00 96.12 1175 LEU A N 1
ATOM 9235 C CA . LEU A 1 1175 ? 15.114 -20.830 15.186 1.00 96.12 1175 LEU A CA 1
ATOM 9236 C C . LEU A 1 1175 ? 14.933 -20.541 13.694 1.00 96.12 1175 LEU A C 1
ATOM 9238 O O . LEU A 1 1175 ? 14.419 -21.397 12.992 1.00 96.12 1175 LEU A O 1
ATOM 9242 N N . ASN A 1 1176 ? 15.438 -19.424 13.170 1.00 94.56 1176 ASN A N 1
ATOM 9243 C CA . ASN A 1 1176 ? 15.393 -19.144 11.730 1.00 94.56 1176 ASN A CA 1
ATOM 9244 C C . ASN A 1 1176 ? 16.089 -20.241 10.901 1.00 94.56 1176 ASN A C 1
ATOM 9246 O O . ASN A 1 1176 ? 15.635 -20.577 9.807 1.00 94.56 1176 ASN A O 1
ATOM 9250 N N . GLY A 1 1177 ? 17.183 -20.815 11.415 1.00 94.19 1177 GLY A N 1
ATOM 9251 C CA . GLY A 1 1177 ? 17.848 -21.964 10.801 1.00 94.19 1177 GLY A CA 1
ATOM 9252 C C . GLY A 1 1177 ? 16.984 -23.230 10.828 1.00 94.19 1177 GLY A C 1
ATOM 9253 O O . GLY A 1 1177 ? 16.935 -23.952 9.831 1.00 94.19 1177 GLY A O 1
ATOM 9254 N N . ILE A 1 1178 ? 16.273 -23.472 11.934 1.00 95.88 1178 ILE A N 1
ATOM 9255 C CA . ILE A 1 1178 ? 15.332 -24.595 12.094 1.00 95.88 1178 ILE A CA 1
ATOM 9256 C C . ILE A 1 1178 ? 14.140 -24.424 11.146 1.00 95.88 1178 ILE A C 1
ATOM 9258 O O . ILE A 1 1178 ? 13.813 -25.336 10.390 1.00 95.88 1178 ILE A O 1
ATOM 9262 N N . GLU A 1 1179 ? 13.532 -23.238 11.135 1.00 95.50 1179 GLU A N 1
ATOM 9263 C CA . GLU A 1 1179 ? 12.425 -22.869 10.255 1.00 95.50 1179 GLU A CA 1
ATOM 9264 C C . GLU A 1 1179 ? 12.803 -23.076 8.794 1.00 95.50 1179 GLU A C 1
ATOM 9266 O O . GLU A 1 1179 ? 12.086 -23.751 8.061 1.00 95.50 1179 GLU A O 1
ATOM 9271 N N . ASN A 1 1180 ? 13.962 -22.562 8.374 1.00 93.00 1180 ASN A N 1
ATOM 9272 C CA . ASN A 1 1180 ? 14.446 -22.752 7.013 1.00 93.00 1180 ASN A CA 1
ATOM 9273 C C . ASN A 1 1180 ? 14.620 -24.240 6.670 1.00 93.00 1180 ASN A C 1
ATOM 9275 O O . ASN A 1 1180 ? 14.250 -24.653 5.571 1.00 93.00 1180 ASN A O 1
ATOM 9279 N N . MET A 1 1181 ? 15.111 -25.060 7.602 1.00 93.50 1181 MET A N 1
ATOM 9280 C CA . MET A 1 1181 ? 15.235 -26.498 7.374 1.00 93.50 1181 MET A CA 1
ATOM 9281 C C . MET A 1 1181 ? 13.878 -27.175 7.180 1.00 93.50 1181 MET A C 1
ATOM 9283 O O . MET A 1 1181 ? 13.710 -27.915 6.214 1.00 93.50 1181 MET A O 1
ATOM 9287 N N . VAL A 1 1182 ? 12.904 -26.910 8.051 1.00 92.75 1182 VAL A N 1
ATOM 9288 C CA . VAL A 1 1182 ? 11.561 -27.505 7.942 1.00 92.75 1182 VAL A CA 1
ATOM 9289 C C . VAL A 1 1182 ? 10.862 -27.042 6.662 1.00 92.75 1182 VAL A C 1
ATOM 9291 O O . VAL A 1 1182 ? 10.266 -27.839 5.945 1.00 92.75 1182 VAL A O 1
ATOM 9294 N N . LEU A 1 1183 ? 10.980 -25.758 6.324 1.00 90.44 1183 LEU A N 1
ATOM 9295 C CA . LEU A 1 1183 ? 10.313 -25.170 5.165 1.00 90.44 1183 LEU A CA 1
ATOM 9296 C C . LEU A 1 1183 ? 10.899 -25.608 3.814 1.00 90.44 1183 LEU A C 1
ATOM 9298 O O . LEU A 1 1183 ? 10.190 -25.577 2.804 1.00 90.44 1183 LEU A O 1
ATOM 9302 N N . THR A 1 1184 ? 12.189 -25.956 3.775 1.00 87.00 1184 THR A N 1
ATOM 9303 C CA . THR A 1 1184 ? 12.902 -26.341 2.542 1.00 87.00 1184 THR A CA 1
ATOM 9304 C C . THR A 1 1184 ? 13.195 -27.835 2.439 1.00 87.00 1184 THR A C 1
ATOM 9306 O O . THR A 1 1184 ? 13.563 -28.299 1.361 1.00 87.00 1184 THR A O 1
ATOM 9309 N N . GLY A 1 1185 ? 13.091 -28.573 3.547 1.00 86.81 1185 GLY A N 1
ATOM 9310 C CA . GLY A 1 1185 ? 13.541 -29.959 3.663 1.00 86.81 1185 GLY A CA 1
ATOM 9311 C C . GLY A 1 1185 ? 15.065 -30.129 3.720 1.00 86.81 1185 GLY A C 1
ATOM 9312 O O . GLY A 1 1185 ? 15.542 -31.258 3.647 1.00 86.81 1185 GLY A O 1
ATOM 9313 N N . LYS A 1 1186 ? 15.855 -29.046 3.823 1.00 89.19 1186 LYS A N 1
ATOM 9314 C CA . LYS A 1 1186 ? 17.330 -29.087 3.759 1.00 89.19 1186 LYS A CA 1
ATOM 9315 C C . LYS A 1 1186 ? 17.969 -28.447 4.996 1.00 89.19 1186 LYS A C 1
ATOM 9317 O O . LYS A 1 1186 ? 17.615 -27.314 5.313 1.00 89.19 1186 LYS A O 1
ATOM 9322 N N . PRO A 1 1187 ? 18.937 -29.096 5.673 1.00 92.75 1187 PRO A N 1
ATOM 9323 C CA . PRO A 1 1187 ? 19.613 -28.503 6.827 1.00 92.75 1187 PRO A CA 1
ATOM 9324 C C . PRO A 1 1187 ? 20.262 -27.157 6.485 1.00 92.75 1187 PRO A C 1
ATOM 9326 O O . PRO A 1 1187 ? 20.930 -27.025 5.458 1.00 92.75 1187 PRO A O 1
ATOM 9329 N N . SER A 1 1188 ? 20.091 -26.159 7.356 1.00 92.88 1188 SER A N 1
ATOM 9330 C CA . SER A 1 1188 ? 20.683 -24.821 7.171 1.00 92.88 1188 SER A CA 1
ATOM 9331 C C . SER A 1 1188 ? 22.210 -24.820 7.315 1.00 92.88 1188 SER A C 1
ATOM 9333 O O . SER A 1 1188 ? 22.894 -23.950 6.772 1.00 92.88 1188 SER A O 1
ATOM 9335 N N . TRP A 1 1189 ? 22.742 -25.814 8.022 1.00 92.94 1189 TRP A N 1
ATOM 9336 C CA . TRP A 1 1189 ? 24.156 -26.160 8.119 1.00 92.94 1189 TRP A CA 1
ATOM 9337 C C . TRP A 1 1189 ? 24.292 -27.680 8.286 1.00 92.94 1189 TRP A C 1
ATOM 9339 O O . TRP A 1 1189 ? 23.345 -28.328 8.745 1.00 92.94 1189 TRP A O 1
ATOM 9349 N N . PRO A 1 1190 ? 25.438 -28.271 7.902 1.00 94.19 1190 PRO A N 1
ATOM 9350 C CA . PRO A 1 1190 ? 25.647 -29.712 8.013 1.00 94.19 1190 PRO A CA 1
ATOM 9351 C C . PRO A 1 1190 ? 25.643 -30.163 9.478 1.00 94.19 1190 PRO A C 1
ATOM 9353 O O . PRO A 1 1190 ? 26.292 -29.542 10.320 1.00 94.19 1190 PRO A O 1
ATOM 9356 N N . VAL A 1 1191 ? 24.960 -31.271 9.786 1.00 96.25 1191 VAL A N 1
ATOM 9357 C CA . VAL A 1 1191 ? 25.002 -31.883 11.128 1.00 96.25 1191 VAL A CA 1
ATOM 9358 C C . VAL A 1 1191 ? 26.399 -32.398 11.474 1.00 96.25 1191 VAL A C 1
ATOM 9360 O O . VAL A 1 1191 ? 26.753 -32.455 12.647 1.00 96.25 1191 VAL A O 1
ATOM 9363 N N . GLU A 1 1192 ? 27.221 -32.711 10.469 1.00 96.38 1192 GLU A N 1
ATOM 9364 C CA . GLU A 1 1192 ? 28.612 -33.134 10.631 1.00 96.38 1192 GLU A CA 1
ATOM 9365 C C . GLU A 1 1192 ? 29.419 -32.165 11.508 1.00 96.38 1192 GLU A C 1
ATOM 9367 O O . GLU A 1 1192 ? 30.259 -32.622 12.283 1.00 96.38 1192 GLU A O 1
ATOM 9372 N N . ARG A 1 1193 ? 29.115 -30.854 11.475 1.00 95.12 1193 ARG A N 1
ATOM 9373 C CA . ARG A 1 1193 ? 29.765 -29.876 12.365 1.00 95.12 1193 ARG A CA 1
ATOM 9374 C C . ARG A 1 1193 ? 29.506 -30.179 13.832 1.00 95.12 1193 ARG A C 1
ATOM 9376 O O . ARG A 1 1193 ? 30.426 -30.172 14.642 1.00 95.12 1193 ARG A O 1
ATOM 9383 N N . THR A 1 1194 ? 28.257 -30.492 14.156 1.00 96.56 1194 THR A N 1
ATOM 9384 C CA . THR A 1 1194 ? 27.823 -30.723 15.529 1.00 96.56 1194 THR A CA 1
ATOM 9385 C C . THR A 1 1194 ? 28.130 -32.145 15.978 1.00 96.56 1194 THR A C 1
ATOM 9387 O O . THR A 1 1194 ? 28.397 -32.373 17.155 1.00 96.56 1194 THR A O 1
ATOM 9390 N N . LEU A 1 1195 ? 28.176 -33.108 15.054 1.00 97.81 1195 LEU A N 1
ATOM 9391 C CA . LEU A 1 1195 ? 28.736 -34.429 15.329 1.00 97.81 1195 LEU A CA 1
ATOM 9392 C C . LEU A 1 1195 ? 30.207 -34.312 15.751 1.00 97.81 1195 LEU A C 1
ATOM 9394 O O . LEU A 1 1195 ? 30.602 -34.924 16.743 1.00 97.81 1195 LEU A O 1
ATOM 9398 N N . LEU A 1 1196 ? 30.994 -33.497 15.036 1.00 97.62 1196 LEU A N 1
ATOM 9399 C CA . LEU A 1 1196 ? 32.398 -33.274 15.366 1.00 97.62 1196 LEU A CA 1
ATOM 9400 C C . LEU A 1 1196 ? 32.545 -32.614 16.742 1.00 97.62 1196 LEU A C 1
ATOM 9402 O O . LEU A 1 1196 ? 33.276 -33.143 17.575 1.00 97.62 1196 LEU A O 1
ATOM 9406 N N . THR A 1 1197 ? 31.820 -31.528 17.034 1.00 97.25 1197 THR A N 1
ATOM 9407 C CA . THR A 1 1197 ? 31.897 -30.861 18.351 1.00 97.25 1197 THR A CA 1
ATOM 9408 C C . THR A 1 1197 ? 31.410 -31.756 19.496 1.00 97.25 1197 THR A C 1
ATOM 9410 O O . THR A 1 1197 ? 32.026 -31.749 20.560 1.00 97.25 1197 THR A O 1
ATOM 9413 N N . SER A 1 1198 ? 30.379 -32.583 19.275 1.00 97.06 1198 SER A N 1
ATOM 9414 C CA . SER A 1 1198 ? 29.897 -33.562 20.268 1.00 97.06 1198 SER A CA 1
ATOM 9415 C C . SER A 1 1198 ? 30.970 -34.609 20.587 1.00 97.06 1198 SER A C 1
ATOM 9417 O O . SER A 1 1198 ? 31.303 -34.821 21.750 1.00 97.06 1198 SER A O 1
ATOM 9419 N N . GLY A 1 1199 ? 31.571 -35.217 19.557 1.00 97.19 1199 GLY A N 1
ATOM 9420 C CA . GLY A 1 1199 ? 32.638 -36.205 19.738 1.00 97.19 1199 GLY A CA 1
ATOM 9421 C C . GLY A 1 1199 ? 33.929 -35.615 20.311 1.00 97.19 1199 GLY A C 1
ATOM 9422 O O . GLY A 1 1199 ? 34.629 -36.275 21.076 1.00 97.19 1199 GLY A O 1
ATOM 9423 N N . THR A 1 1200 ? 34.225 -34.355 19.987 1.00 97.62 1200 THR A N 1
ATOM 9424 C CA . THR A 1 1200 ? 35.369 -33.620 20.548 1.00 97.62 1200 THR A CA 1
ATOM 9425 C C . THR A 1 1200 ? 35.204 -33.415 22.043 1.00 97.62 1200 THR A C 1
ATOM 9427 O O . THR A 1 1200 ? 36.139 -33.666 22.798 1.00 97.62 1200 THR A O 1
ATOM 9430 N N . LEU A 1 1201 ? 34.018 -32.978 22.479 1.00 96.69 1201 LEU A N 1
ATOM 9431 C CA . LEU A 1 1201 ? 33.740 -32.780 23.896 1.00 96.69 1201 LEU A CA 1
ATOM 9432 C C . LEU A 1 1201 ? 33.844 -34.094 24.671 1.00 96.69 1201 LEU A C 1
ATOM 9434 O O . LEU A 1 1201 ? 34.493 -34.119 25.711 1.00 96.69 1201 LEU A O 1
ATOM 9438 N N . ASP A 1 1202 ? 33.271 -35.180 24.148 1.00 96.31 1202 ASP A N 1
ATOM 9439 C CA . ASP A 1 1202 ? 33.372 -36.510 24.760 1.00 96.31 1202 ASP A CA 1
ATOM 9440 C C . ASP A 1 1202 ? 34.844 -36.923 24.955 1.00 96.31 1202 ASP A C 1
ATOM 9442 O O . ASP A 1 1202 ? 35.278 -37.226 26.068 1.00 96.31 1202 ASP A O 1
ATOM 9446 N N . ALA A 1 1203 ? 35.669 -36.799 23.908 1.00 96.94 1203 ALA A N 1
ATOM 9447 C CA . ALA A 1 1203 ? 37.100 -37.097 23.984 1.00 96.94 1203 ALA A CA 1
ATOM 9448 C C . ALA A 1 1203 ? 37.858 -36.197 24.986 1.00 96.94 1203 ALA A C 1
ATOM 9450 O O . ALA A 1 1203 ? 38.738 -36.674 25.707 1.00 96.94 1203 ALA A O 1
ATOM 9451 N N . LEU A 1 1204 ? 37.506 -34.909 25.078 1.00 96.88 1204 LEU A N 1
ATOM 9452 C CA . LEU A 1 1204 ? 38.083 -33.967 26.046 1.00 96.88 1204 LEU A CA 1
ATOM 9453 C C . LEU A 1 1204 ? 37.689 -34.307 27.491 1.00 96.88 1204 LEU A C 1
ATOM 9455 O O . LEU A 1 1204 ? 38.521 -34.201 28.394 1.00 96.88 1204 LEU A O 1
ATOM 9459 N N . LEU A 1 1205 ? 36.445 -34.726 27.731 1.00 94.94 1205 LEU A N 1
ATOM 9460 C CA . LEU A 1 1205 ? 35.983 -35.150 29.055 1.00 94.94 1205 LEU A CA 1
ATOM 9461 C C . LEU A 1 1205 ? 36.627 -36.478 29.481 1.00 94.94 1205 LEU A C 1
ATOM 9463 O O . LEU A 1 1205 ? 36.996 -36.633 30.648 1.00 94.94 1205 LEU A O 1
ATOM 9467 N N . ILE A 1 1206 ? 36.829 -37.407 28.541 1.00 94.94 1206 ILE A N 1
ATOM 9468 C CA . ILE A 1 1206 ? 37.604 -38.635 28.767 1.00 94.94 1206 ILE A CA 1
ATOM 9469 C C . ILE A 1 1206 ? 39.055 -38.289 29.122 1.00 94.94 1206 ILE A C 1
ATOM 9471 O O . ILE A 1 1206 ? 39.551 -38.770 30.138 1.00 94.94 1206 ILE A O 1
ATOM 9475 N N . SER A 1 1207 ? 39.713 -37.403 28.362 1.00 95.56 1207 SER A N 1
ATOM 9476 C CA . SER A 1 1207 ? 41.084 -36.947 28.648 1.00 95.56 1207 SER A CA 1
ATOM 9477 C C . SER A 1 1207 ? 41.209 -36.344 30.052 1.00 95.56 1207 SER A C 1
ATOM 9479 O O . SER A 1 1207 ? 42.127 -36.697 30.794 1.00 95.56 1207 SER A O 1
ATOM 9481 N N . LEU A 1 1208 ? 40.252 -35.497 30.453 1.00 91.44 1208 LEU A N 1
ATOM 9482 C CA . LEU A 1 1208 ? 40.234 -34.871 31.777 1.00 91.44 1208 LEU A CA 1
ATOM 9483 C C . LEU A 1 1208 ? 40.110 -35.910 32.904 1.00 91.44 1208 LEU A C 1
ATOM 9485 O O . LEU A 1 1208 ? 40.785 -35.809 33.927 1.00 91.44 1208 LEU A O 1
ATOM 9489 N N . LYS A 1 1209 ? 39.277 -36.938 32.712 1.00 90.88 1209 LYS A N 1
ATOM 9490 C CA . LYS A 1 1209 ? 39.129 -38.045 33.665 1.00 90.88 1209 LYS A CA 1
ATOM 9491 C C . LYS A 1 1209 ? 40.368 -38.945 33.712 1.00 90.88 1209 LYS A C 1
ATOM 9493 O O . LYS A 1 1209 ? 40.785 -39.364 34.794 1.00 90.88 1209 LYS A O 1
ATOM 9498 N N . ASP A 1 1210 ? 40.977 -39.217 32.563 1.00 90.56 1210 ASP A N 1
ATOM 9499 C CA . ASP A 1 1210 ? 42.120 -40.120 32.400 1.00 90.56 1210 ASP A CA 1
ATOM 9500 C C . ASP A 1 1210 ? 43.462 -39.436 32.710 1.00 90.56 1210 ASP A C 1
ATOM 9502 O O . ASP A 1 1210 ? 44.489 -39.701 32.079 1.00 90.56 1210 ASP A O 1
ATOM 9506 N N . LYS A 1 1211 ? 43.466 -38.583 33.744 1.00 85.69 1211 LYS A N 1
ATOM 9507 C CA . LYS A 1 1211 ? 44.643 -37.859 34.249 1.00 85.69 1211 LYS A CA 1
ATOM 9508 C C . LYS A 1 1211 ? 45.315 -36.995 33.180 1.00 85.69 1211 LYS A C 1
ATOM 9510 O O . LYS A 1 1211 ? 46.539 -36.993 33.067 1.00 85.69 1211 LYS A O 1
ATOM 9515 N N . GLU A 1 1212 ? 44.507 -36.273 32.410 1.00 88.12 1212 GLU A N 1
ATOM 9516 C CA . GLU A 1 1212 ? 44.960 -35.218 31.496 1.00 88.12 1212 GLU A CA 1
ATOM 9517 C C . GLU A 1 1212 ? 45.826 -35.728 30.328 1.00 88.12 1212 GLU A C 1
ATOM 9519 O O . GLU A 1 1212 ? 46.679 -35.028 29.768 1.00 88.12 1212 GLU A O 1
ATOM 9524 N N . ARG A 1 1213 ? 45.622 -36.995 29.950 1.00 90.00 1213 ARG A N 1
ATOM 9525 C CA . ARG A 1 1213 ? 46.388 -37.678 28.906 1.00 90.00 1213 ARG A CA 1
ATOM 9526 C C . ARG A 1 1213 ? 46.021 -37.162 27.510 1.00 90.00 1213 ARG A C 1
ATOM 9528 O O . ARG A 1 1213 ? 44.841 -37.061 27.169 1.00 90.00 1213 ARG A O 1
ATOM 9535 N N . LEU A 1 1214 ? 47.036 -36.942 26.669 1.00 93.88 1214 LEU A N 1
ATOM 9536 C CA . LEU A 1 1214 ? 46.855 -36.745 25.226 1.00 93.88 1214 LEU A CA 1
ATOM 9537 C C . LEU A 1 1214 ? 46.141 -37.958 24.609 1.00 93.88 1214 LEU A C 1
ATOM 9539 O O . LEU A 1 1214 ? 46.618 -39.093 24.715 1.00 93.88 1214 LEU A O 1
ATOM 9543 N N . THR A 1 1215 ? 45.006 -37.705 23.966 1.00 94.81 1215 THR A N 1
ATOM 9544 C CA . THR A 1 1215 ? 44.115 -38.725 23.411 1.00 94.81 1215 THR A CA 1
ATOM 9545 C C . THR A 1 1215 ? 44.011 -38.544 21.902 1.00 94.81 1215 THR A C 1
ATOM 9547 O O . THR A 1 1215 ? 43.543 -37.513 21.430 1.00 94.81 1215 THR A O 1
ATOM 9550 N N . GLU A 1 1216 ? 44.448 -39.547 21.140 1.00 96.38 1216 GLU A N 1
ATOM 9551 C CA . GLU A 1 1216 ? 44.239 -39.607 19.687 1.00 96.38 1216 GLU A CA 1
ATOM 9552 C C . GLU A 1 1216 ? 42.767 -39.905 19.375 1.00 96.38 1216 GLU A C 1
ATOM 9554 O O . GLU A 1 1216 ? 42.130 -40.709 20.059 1.00 96.38 1216 GLU A O 1
ATOM 9559 N N . THR A 1 1217 ? 42.233 -39.295 18.318 1.00 97.38 1217 THR A N 1
ATOM 9560 C CA . THR A 1 1217 ? 40.804 -39.351 17.973 1.00 97.38 1217 THR A CA 1
ATOM 9561 C C . THR A 1 1217 ? 40.559 -39.831 16.537 1.00 97.38 1217 THR A C 1
ATOM 9563 O O . THR A 1 1217 ? 39.957 -39.112 15.739 1.00 97.38 1217 THR A O 1
ATOM 9566 N N . PRO A 1 1218 ? 40.971 -41.060 16.161 1.00 96.31 1218 PRO A N 1
ATOM 9567 C CA . PRO A 1 1218 ? 40.784 -41.581 14.801 1.00 96.31 1218 PRO A CA 1
ATOM 9568 C C . PRO A 1 1218 ? 39.315 -41.604 14.350 1.00 96.31 1218 PRO A C 1
ATOM 9570 O O . PRO A 1 1218 ? 39.029 -41.474 13.163 1.00 96.31 1218 PRO A O 1
ATOM 9573 N N . GLN A 1 1219 ? 38.371 -41.723 15.285 1.00 95.94 1219 GLN A N 1
ATOM 9574 C CA . GLN A 1 1219 ? 36.936 -41.662 15.018 1.00 95.94 1219 GLN A CA 1
ATOM 9575 C C . GLN A 1 1219 ? 36.440 -40.268 14.587 1.00 95.94 1219 GLN A C 1
ATOM 9577 O O . GLN A 1 1219 ? 35.390 -40.174 13.956 1.00 95.94 1219 GLN A O 1
ATOM 9582 N N . LEU A 1 1220 ? 37.191 -39.199 14.883 1.00 97.56 1220 LEU A N 1
ATOM 9583 C CA . LEU A 1 1220 ? 36.869 -37.809 14.521 1.00 97.56 1220 LEU A CA 1
ATOM 9584 C C . LEU A 1 1220 ? 37.579 -37.343 13.237 1.00 97.56 1220 LEU A C 1
ATOM 9586 O O . LEU A 1 1220 ? 37.502 -36.172 12.868 1.00 97.56 1220 LEU A O 1
ATOM 9590 N N . MET A 1 1221 ? 38.259 -38.254 12.534 1.00 96.12 1221 MET A N 1
ATOM 9591 C CA . MET A 1 1221 ? 39.004 -37.979 11.301 1.00 96.12 1221 MET A CA 1
ATOM 9592 C C . MET A 1 1221 ? 38.103 -38.057 10.058 1.00 96.12 1221 MET A C 1
ATOM 9594 O O . MET A 1 1221 ? 38.355 -38.842 9.142 1.00 96.12 1221 MET A O 1
ATOM 9598 N N . PHE A 1 1222 ? 37.033 -37.259 10.022 1.00 94.69 1222 PHE A N 1
ATOM 9599 C CA . PHE A 1 1222 ? 36.137 -37.161 8.867 1.00 94.69 1222 PHE A CA 1
ATOM 9600 C C . PHE A 1 1222 ? 35.991 -35.705 8.393 1.00 94.69 1222 PHE A C 1
ATOM 9602 O O . PHE A 1 1222 ? 35.773 -34.815 9.217 1.00 94.69 1222 PHE A O 1
ATOM 9609 N N . PRO A 1 1223 ? 36.095 -35.437 7.078 1.00 93.94 1223 PRO A N 1
ATOM 9610 C CA . PRO A 1 1223 ? 35.958 -34.086 6.558 1.00 93.94 1223 PRO A CA 1
ATOM 9611 C C . PRO A 1 1223 ? 34.496 -33.721 6.281 1.00 93.94 1223 PRO A C 1
ATOM 9613 O O . PRO A 1 1223 ? 33.681 -34.575 5.922 1.00 93.94 1223 PRO A O 1
ATOM 9616 N N . TYR A 1 1224 ? 34.178 -32.429 6.344 1.00 94.25 1224 TYR A N 1
ATOM 9617 C CA . TYR A 1 1224 ? 32.927 -31.888 5.807 1.00 94.25 1224 TYR A CA 1
ATOM 9618 C C . TYR A 1 1224 ? 33.096 -30.442 5.333 1.00 94.25 1224 TYR A C 1
ATOM 9620 O O . TYR A 1 1224 ? 34.015 -29.724 5.724 1.00 94.25 1224 TYR A O 1
ATOM 9628 N N . ASN A 1 1225 ? 32.166 -29.999 4.485 1.00 89.25 1225 ASN A N 1
ATOM 9629 C CA . ASN A 1 1225 ? 32.120 -28.629 3.989 1.00 89.25 1225 ASN A CA 1
ATOM 9630 C C . ASN A 1 1225 ? 30.856 -27.925 4.470 1.00 89.25 1225 ASN A C 1
ATOM 9632 O O . ASN A 1 1225 ? 29.750 -28.436 4.299 1.00 89.25 1225 ASN A O 1
ATOM 9636 N N . SER A 1 1226 ? 31.023 -26.719 5.010 1.00 86.81 1226 SER A N 1
ATOM 9637 C CA . SER A 1 1226 ? 29.916 -25.852 5.404 1.00 86.81 1226 SER A CA 1
ATOM 9638 C C . SER A 1 1226 ? 29.722 -24.737 4.375 1.00 86.81 1226 SER A C 1
ATOM 9640 O O . SER A 1 1226 ? 30.620 -23.933 4.096 1.00 86.81 1226 SER A O 1
ATOM 9642 N N . SER A 1 1227 ? 28.527 -24.677 3.784 1.00 85.62 1227 SER A N 1
ATOM 9643 C CA . SER A 1 1227 ? 28.091 -23.523 2.991 1.00 85.62 1227 SER A CA 1
ATOM 9644 C C . SER A 1 1227 ? 27.607 -22.368 3.864 1.00 85.62 1227 SER A C 1
ATOM 9646 O O . SER A 1 1227 ? 27.424 -21.265 3.348 1.00 85.62 1227 SER A O 1
ATOM 9648 N N . TRP A 1 1228 ? 27.394 -22.612 5.159 1.00 88.94 1228 TRP A N 1
ATOM 9649 C CA . TRP A 1 1228 ? 26.884 -21.618 6.086 1.00 88.94 1228 TRP A CA 1
ATOM 9650 C C . TRP A 1 1228 ? 27.900 -20.490 6.290 1.00 88.94 1228 TRP A C 1
ATOM 9652 O O . TRP A 1 1228 ? 29.119 -20.689 6.263 1.00 88.94 1228 TRP A O 1
ATOM 9662 N N . ARG A 1 1229 ? 27.385 -19.269 6.428 1.00 89.62 1229 ARG A N 1
ATOM 9663 C CA . ARG A 1 1229 ? 28.170 -18.064 6.679 1.00 89.62 1229 ARG A CA 1
ATOM 9664 C C . ARG A 1 1229 ? 27.489 -17.255 7.757 1.00 89.62 1229 ARG A C 1
ATOM 9666 O O . ARG A 1 1229 ? 26.278 -17.032 7.693 1.00 89.62 1229 ARG A O 1
ATOM 9673 N N . TRP A 1 1230 ? 28.283 -16.793 8.712 1.00 92.38 1230 TRP A N 1
ATOM 9674 C CA . TRP A 1 1230 ? 27.791 -15.857 9.695 1.00 92.38 1230 TRP A CA 1
ATOM 9675 C C . TRP A 1 1230 ? 27.520 -14.512 9.021 1.00 92.38 1230 TRP A C 1
ATOM 9677 O O . TRP A 1 1230 ? 28.379 -13.940 8.352 1.00 92.38 1230 TRP A O 1
ATOM 9687 N N . ASN A 1 1231 ? 26.306 -14.010 9.213 1.00 88.25 1231 ASN A N 1
ATOM 9688 C CA . ASN A 1 1231 ? 25.935 -12.648 8.871 1.00 88.25 1231 ASN A CA 1
ATOM 9689 C C . ASN A 1 1231 ? 25.637 -11.920 10.173 1.00 88.25 1231 ASN A C 1
ATOM 9691 O O . ASN A 1 1231 ? 24.940 -12.466 11.029 1.00 88.25 1231 ASN A O 1
ATOM 9695 N N . SER A 1 1232 ? 26.147 -10.696 10.314 1.00 90.31 1232 SER A N 1
ATOM 9696 C CA . SER A 1 1232 ? 25.911 -9.900 11.517 1.00 90.31 1232 SER A CA 1
ATOM 9697 C C . SER A 1 1232 ? 24.404 -9.697 11.725 1.00 90.31 1232 SER A C 1
ATOM 9699 O O . SER A 1 1232 ? 23.761 -9.093 10.859 1.00 90.31 1232 SER A O 1
ATOM 9701 N N . PRO A 1 1233 ? 23.819 -10.201 12.829 1.00 89.44 1233 PRO A N 1
ATOM 9702 C CA . PRO A 1 1233 ? 22.397 -10.016 13.069 1.00 89.44 1233 PRO A CA 1
ATOM 9703 C C . PRO A 1 1233 ? 22.077 -8.544 13.377 1.00 89.44 1233 PRO A C 1
ATOM 9705 O O . PRO A 1 1233 ? 22.935 -7.833 13.916 1.00 89.44 1233 PRO A O 1
ATOM 9708 N N . PRO A 1 1234 ? 20.848 -8.064 13.096 1.00 88.75 1234 PRO A N 1
ATOM 9709 C CA . PRO A 1 1234 ? 20.429 -6.718 13.480 1.00 88.75 1234 PRO A CA 1
ATOM 9710 C C . PRO A 1 1234 ? 20.559 -6.508 14.998 1.00 88.75 1234 PRO A C 1
ATOM 9712 O O . PRO A 1 1234 ? 20.548 -7.487 15.751 1.00 88.75 1234 PRO A O 1
ATOM 9715 N N . PRO A 1 1235 ? 20.686 -5.257 15.476 1.00 88.56 1235 PRO A N 1
ATOM 9716 C CA . PRO A 1 1235 ? 20.763 -4.979 16.907 1.00 88.56 1235 PRO A CA 1
ATOM 9717 C C . PRO A 1 1235 ? 19.571 -5.592 17.665 1.00 88.56 1235 PRO A C 1
ATOM 9719 O O . PRO A 1 1235 ? 18.437 -5.471 17.195 1.00 88.56 1235 PRO A O 1
ATOM 9722 N N . PRO A 1 1236 ? 19.798 -6.251 18.815 1.00 85.31 1236 PRO A N 1
ATOM 9723 C CA . PRO A 1 1236 ? 18.711 -6.819 19.603 1.00 85.31 1236 PRO A CA 1
ATOM 9724 C C . PRO A 1 1236 ? 17.858 -5.701 20.230 1.00 85.31 1236 PRO A C 1
ATOM 9726 O O . PRO A 1 1236 ? 18.387 -4.626 20.532 1.00 85.31 1236 PRO A O 1
ATOM 9729 N N . PRO A 1 1237 ? 16.561 -5.947 20.489 1.00 88.06 1237 PRO A N 1
ATOM 9730 C CA . PRO A 1 1237 ? 15.749 -5.053 21.305 1.00 88.06 1237 PRO A CA 1
ATOM 9731 C C . PRO A 1 1237 ? 16.267 -5.024 22.757 1.00 88.06 1237 PRO A C 1
ATOM 9733 O O . PRO A 1 1237 ? 17.011 -5.926 23.157 1.00 88.06 1237 PRO A O 1
ATOM 9736 N N . PRO A 1 1238 ? 15.879 -4.023 23.567 1.00 89.38 1238 PRO A N 1
ATOM 9737 C CA . PRO A 1 1238 ? 16.235 -3.968 24.983 1.00 89.38 1238 PRO A CA 1
ATOM 9738 C C . PRO A 1 1238 ? 15.819 -5.229 25.755 1.00 89.38 1238 PRO A C 1
ATOM 9740 O O . PRO A 1 1238 ? 14.829 -5.878 25.417 1.00 89.38 1238 PRO A O 1
ATOM 9743 N N . ILE A 1 1239 ? 16.578 -5.564 26.804 1.00 89.88 1239 ILE A N 1
ATOM 9744 C CA . ILE A 1 1239 ? 16.199 -6.623 27.751 1.00 89.88 1239 ILE A CA 1
ATOM 9745 C C . ILE A 1 1239 ? 14.933 -6.181 28.492 1.00 89.88 1239 ILE A C 1
ATOM 9747 O O . ILE A 1 1239 ? 14.851 -5.035 28.938 1.00 89.88 1239 ILE A O 1
ATOM 9751 N N . ARG A 1 1240 ? 13.965 -7.088 28.639 1.00 86.31 1240 ARG A N 1
ATOM 9752 C CA . ARG A 1 1240 ? 12.723 -6.811 29.370 1.00 86.31 1240 ARG A CA 1
ATOM 9753 C C . ARG A 1 1240 ? 12.933 -6.812 30.892 1.00 86.31 1240 ARG A C 1
ATOM 9755 O O . ARG A 1 1240 ? 13.686 -7.651 31.388 1.00 86.31 1240 ARG A O 1
ATOM 9762 N N . PRO A 1 1241 ? 12.267 -5.934 31.662 1.00 84.12 1241 PRO A N 1
ATOM 9763 C CA . PRO A 1 1241 ? 12.187 -6.049 33.119 1.00 84.12 1241 PRO A CA 1
ATOM 9764 C C . PRO A 1 1241 ? 11.595 -7.397 33.545 1.00 84.12 1241 PRO A C 1
ATOM 9766 O O . PRO A 1 1241 ? 10.704 -7.905 32.876 1.00 84.12 1241 PRO A O 1
ATOM 9769 N N . TRP A 1 1242 ? 12.030 -7.955 34.679 1.00 79.12 1242 TRP A N 1
ATOM 9770 C CA . TRP A 1 1242 ? 11.520 -9.242 35.187 1.00 79.12 1242 TRP A CA 1
ATOM 9771 C C . TRP A 1 1242 ? 9.995 -9.259 35.385 1.00 79.12 1242 TRP A C 1
ATOM 9773 O O . TRP A 1 1242 ? 9.365 -10.284 35.188 1.00 79.12 1242 TRP A O 1
ATOM 9783 N N . SER A 1 1243 ? 9.389 -8.115 35.714 1.00 78.06 1243 SER A N 1
ATOM 9784 C CA . SER A 1 1243 ? 7.931 -7.966 35.822 1.00 78.06 1243 SER A CA 1
ATOM 9785 C C . SER A 1 1243 ? 7.179 -8.118 34.494 1.00 78.06 1243 SER A C 1
ATOM 9787 O O . SER A 1 1243 ? 5.964 -8.269 34.504 1.00 78.06 1243 SER A O 1
ATOM 9789 N N . GLU A 1 1244 ? 7.880 -8.015 33.363 1.00 70.56 1244 GLU A N 1
ATOM 9790 C CA . GLU A 1 1244 ? 7.342 -8.152 32.003 1.00 70.56 1244 GLU A CA 1
ATOM 9791 C C . GLU A 1 1244 ? 7.741 -9.486 31.336 1.00 70.56 1244 GLU A C 1
ATOM 9793 O O . GLU A 1 1244 ? 7.431 -9.693 30.156 1.00 70.56 1244 GLU A O 1
ATOM 9798 N N . GLN A 1 1245 ? 8.499 -10.342 32.033 1.00 76.62 1245 GLN A N 1
ATOM 9799 C CA . GLN A 1 1245 ? 9.024 -11.623 31.540 1.00 76.62 1245 GLN A CA 1
ATOM 9800 C C . GLN A 1 1245 ? 8.197 -12.794 32.039 1.00 76.62 1245 GLN A C 1
ATOM 9802 O O . GLN A 1 1245 ? 8.022 -13.721 31.204 1.00 76.62 1245 GLN A O 1
#

pLDDT: mean 86.72, std 14.55, range [25.78, 98.69]

Secondary structure (DSSP, 8-state):
--SSSSSS----------S--------PPPP-PPPPB--SS--S-SSPPPSEEEEEE-TTS---SEEEEEEPPSS--EEEEEEP--SSSS-EEEEEEES-TT---EEEEEEESSSEEEEEEE-TTHHHH-EEEEEEEE-TTSSSEEEEEEEEEB--SSS--B-GGG-EEEEEEEESS-----EEE-TTSPEEEEE--SSSSS-SS-TTT--SSS-SEEEEEB-TT--SS-S-BPPTT-TTTTSTTS-TTEEEE--S-EEEEEE-TTT--EEEEE--SSSEEEEEEE-TT-B--TTTEETTEES-TTSPPPSSPBPPPSEEEETTT-SSEEEEEE---SS-GGGTTEEEEEETTT-EEEEEEE-SSSEEEEEEEEE----EEEEEEETTTEEEEEETTTEEEEEEEPPHHHHHHHTTSPPPSBGGGSSSEETTEEEEE-TT-EEE--SSPPP-TT-EEEEEEE-BTT--PBP-SSSPPB--TT-EEEEEEEEESBTT-GGGEEEEEEEEEEEETTEEEEEEEEEPTTSS-EEEPPTT-EEEEEEEE-SSS--SEEEEEEEEPPHHHHHHHSSGGGTT-SS-SHHHH-SEEE--TTT-EEEHHHHHHHTTSSSSPPPP-PPPPPTT-TTS-HHHHHHHHHHHHTTTTSSTTS---SS----TT--GGGG--BTPPPSS--TT-TT-BSBBTTBSSSBHHHHHHT--STT-SSSSS--S--HHHHHHHHHHHHTSPPS-S------GGGGTTTSSS-TTSSS--HHHHHHHHHHTSHHHH-EETTEE-SSSPP-TTGGGTS-HHHHHHHHH-TTS----GGG---TTS-----PPTTTTTTS-HHHHHHHHHHHTSSSSPEEEEEES--BTTSHHHHHHHHHHS-TTSSSSSPPPSSEEEEEEES---TTB-HHHHHHHHT-PEESSHHHHHHTTSSS---SEEEEE---SS-PBPTTS-B--THHHHHHHHHHHHHHHT----EEEEBSS-SSHHHHHHHHHHHHHTT--EEEE-SGGGSEEES---PPTT--EEEEEEEE-S-TTHHHHHHHHHHHHHHTTSTTSB--EEEEEEEETHHHHHHHHHSSSS-HHHHHHHHTT-SS-S-SSS-HHHH-SS-EEEEEEETTS-EEEEEE-BTTB-SEEEEEEETTT--EEEEEEE---STT-THHHHHHHHHHHHHHHSS-SS-THHHHHHHHHHHHHHHHHHTTT--EE-GGG---B-------PPPPPPPPPPGGG-

Sequence (1245 aa):
MILAIMSVLRKSVGLILMHAITACVVIGEEPAKRILWKNTNLIGSPEPPLPYTFEKTFTNVELNRPIYLVEEPDPSDFLLVILQGGEENQPSRILRLKNDPETKKAKPFFKLPKRLIYALTFDPDYINNRQVYLFHQGPNGQPKRSNKISRFVVTDDPDPHCDPDSETVIIEWDSAGHDGGDLAFGADGMLYLTTGDGSGDSDTRVTGQTLDDLNGAVLRIDVSNTSAENQYDIPPDNPFVNLPGARAEIWAYGLRNPWRMDIDQQSGQVWVGNNGQDLWETAHLVRPGENYGWSVYEGSHPFYPNRQLGPTPHVLPTIEHPHSEFRSLTGGVVYRGTRWEELDGAYVYGDYSTGQVWAALHDGKKLVWHRKLADTNLMITAFRVVGDGDLLVADNGGGLHRMKSVPKENLEQISGKMFPTLLSETGLFSPNDLSRPVPGLIPYSVNAPAWNDGAKAQRWMAIPGNARPTYKADSGWEFPDQTALVQTLSLEAEIGKPESSFRVETRVQLRQQGEWIGYSYRWNKNQTQARLVTKEGESAVFSIRGDDGRKELRQQSWRFPSRAECAICHNRATNYVLGITGSQLQRNHDYGGETGLKNQLQRLAEISVLGSQPKPPNPLTNPYSKDQDIDQRARAYLHVNCSVCHVESGGGNAKMELRLGTGKQKMSIFDARPQHSTFGIVDAMLIAPGDPARSVLHRRISRRGQGQMPPLASNQIDHAGAQLIANWIAMMAPSQSTVNAWQIGDFTADLKDNFGAKDRSFLSGKQAFRNTGCVQCHRFAGEGGSVGPDLTGLARQRSPHEILESILDPSAKITDPKFTIPASVPPVSVMPSGMVNVLEKGALLDLLYYLWRDGRPRVAAIVTEYRHNSHADIIVSRLLQTDTLDGKGKKSPLDLASLYTDQIPENDTSRQLSEEHGFPIYPTIAGALELGTDGLAVDGVMLIAEHGKYPKSATGNTVYPKRRFWEEILAVFKKSDRQVPVFIDKHVADNWEDAKFIYDSAKQMNIPLMAGSSLPTTWRRPVADVARNEKLDEIVAITFHTTDAYGFHALEFIQALAEQRQGGETGIRSVQSVSGDEVWKAFDDGKTFDRKLFDAAWGRLTNKKDKDGPRREAVAEPRLFSIEHADGLRVHLIELNGAANEWSAAWRYTKDQNIESSLFWTQEGRPGMHFTWLLNGIENMVLTGKPSWPVERTLLTSGTLDALLISLKDKERLTETPQLMFPYNSSWRWNSPPPPPPIRPWSEQ

Radius of gyration: 39.34 Å; chains: 1; bounding box: 107×106×96 Å